Protein AF-A0A3M2FVH9-F1 (afdb_monomer_lite)

Radius of gyration: 29.12 Å; chains: 1; bounding box: 88×74×78 Å

pLDDT: mean 87.58, std 20.01, range [22.34, 98.94]

Sequence (771 aa):
MDASTVPALLMPSSRLRPAVLAVLLVLVGVLPGCSGAERSTARVVPERAVISEAPAPITEAPSGQAAAAVLDLPSLEELVPKPRLDTVQARPFDTGRMWTFEYPPLDYFEQAYGFRPDSAWLNRARLAALRIPGCSASFVSSHGLMLTNHHCGRGYLPALSGPEENLLEDGFLATTLAEERPVAGLYAEQLVAITDVTAEVAEVLDAAETAAERSAALDSVEAALAERLLAPYGGPEAGYRLQLITLYHGGRYSAYTFRRYDDVRLVFAPELQLGYFGGDPDNFTYPRYNLDMMLFRVYEDGRPLSSPHYFPWSNRGVREGDAVFVIGNPGTTYRLETMAQLRYRAAVREPALLRFYRTRREALTRVYEQTGEEAVRNMAFSLSNGEKAYEGFVKTLQDPYIMARLEDGERRFRAALAADSALQARYGDLHEHMAEIQQEKTALGQAYGAFLLLQPGTPYGAVLMQRALLAWQWLTRQEEGASAEALDALRTSLLALEDRDPALEQAFVALRLEDLRHYLGAGHPAVRGLLEGRSPSEAAADLLASSVLATQDGLAAALEAGTLARTDPAIRVIDALQPAYRDFQSAQAGLAAEEAELARRLGQARFAVYGTAIPPDATFSLRLADGVVKSYPYNGTVAPAFTTFDGLYDRYYAHGGAGTPWDLPERWLDPPATFDRTTPYNFVSTNDIVGGNSGSPVVNRALELVGVAFDGNIESLSGRYIFRTDGPRAVSVDARGMLEALDEIYEADRLVIELMTGAVPEAEADPSSRP

Structure (mmCIF, N/CA/C/O backbone):
data_AF-A0A3M2FVH9-F1
#
_entry.id   AF-A0A3M2FVH9-F1
#
loop_
_atom_site.group_PDB
_atom_site.id
_atom_site.type_symbol
_atom_site.label_atom_id
_atom_site.label_alt_id
_atom_site.label_comp_id
_atom_site.label_asym_id
_atom_site.label_entity_id
_atom_site.label_seq_id
_atom_site.pdbx_PDB_ins_code
_atom_site.Cartn_x
_atom_site.Cartn_y
_atom_site.Cartn_z
_atom_site.occupancy
_atom_site.B_iso_or_equiv
_atom_site.auth_seq_id
_atom_site.auth_comp_id
_atom_site.auth_asym_id
_atom_site.auth_atom_id
_atom_site.pdbx_PDB_model_num
ATOM 1 N N . MET A 1 1 ? -8.840 -0.742 19.432 1.00 28.59 1 MET A N 1
ATOM 2 C CA . MET A 1 1 ? -8.943 -1.003 17.980 1.00 28.59 1 MET A CA 1
ATOM 3 C C . MET A 1 1 ? -7.703 -1.785 17.615 1.00 28.59 1 MET A C 1
ATOM 5 O O . MET A 1 1 ? -6.625 -1.330 17.969 1.00 28.59 1 MET A O 1
ATOM 9 N N . ASP A 1 2 ? -7.858 -2.964 17.024 1.00 24.28 2 ASP A N 1
ATOM 10 C CA . ASP A 1 2 ? -6.735 -3.781 16.557 1.00 24.28 2 ASP A CA 1
ATOM 11 C C . ASP A 1 2 ? -5.880 -2.963 15.566 1.00 24.28 2 ASP A C 1
ATOM 13 O O . ASP A 1 2 ? -6.431 -2.233 14.736 1.00 24.28 2 ASP A O 1
ATOM 17 N N . ALA A 1 3 ? -4.551 -3.041 15.656 1.00 23.56 3 ALA A N 1
ATOM 18 C CA . ALA A 1 3 ? -3.634 -2.371 14.731 1.00 23.56 3 ALA A CA 1
ATOM 19 C C . ALA A 1 3 ? -3.899 -2.773 13.263 1.00 23.56 3 ALA A C 1
ATOM 21 O O . ALA A 1 3 ? -3.648 -1.979 12.358 1.00 23.56 3 ALA A O 1
ATOM 22 N N . SER A 1 4 ? -4.517 -3.941 13.034 1.00 26.12 4 SER A N 1
ATOM 23 C CA . SER A 1 4 ? -5.006 -4.395 11.722 1.00 26.12 4 SER A CA 1
ATOM 24 C C . SER A 1 4 ? -6.179 -3.568 11.154 1.00 26.12 4 SER A C 1
ATOM 26 O O . SER A 1 4 ? -6.472 -3.624 9.956 1.00 26.12 4 SER A O 1
ATOM 28 N N . THR A 1 5 ? -6.867 -2.783 11.996 1.00 29.86 5 THR A N 1
ATOM 29 C CA . THR A 1 5 ? -8.067 -2.012 11.623 1.00 29.86 5 THR A CA 1
ATOM 30 C C . THR A 1 5 ? -7.790 -0.564 11.244 1.00 29.86 5 THR A C 1
ATOM 32 O O . THR A 1 5 ? -8.662 0.056 10.627 1.00 29.86 5 THR A O 1
ATOM 35 N N . VAL A 1 6 ? -6.599 -0.031 11.546 1.00 33.81 6 VAL A N 1
ATOM 36 C CA . VAL A 1 6 ? -6.177 1.275 11.028 1.00 33.81 6 VAL A CA 1
ATOM 37 C C . VAL A 1 6 ? -5.745 1.078 9.571 1.00 33.81 6 VAL A C 1
ATOM 39 O O . VAL A 1 6 ? -4.833 0.296 9.310 1.00 33.81 6 VAL A O 1
ATOM 42 N N . PRO A 1 7 ? -6.399 1.733 8.595 1.00 43.75 7 PRO A N 1
ATOM 43 C CA . PRO A 1 7 ? -5.993 1.657 7.198 1.00 43.75 7 PRO A CA 1
ATOM 44 C C . PRO A 1 7 ? -4.497 1.931 7.038 1.00 43.75 7 PRO A C 1
ATOM 46 O O . PRO A 1 7 ? -4.010 2.939 7.541 1.00 43.75 7 PRO A O 1
ATOM 49 N N . ALA A 1 8 ? -3.794 1.094 6.271 1.00 40.03 8 ALA A N 1
ATOM 50 C CA . ALA A 1 8 ? -2.378 1.295 5.936 1.00 40.03 8 ALA A CA 1
ATOM 51 C C . ALA A 1 8 ? -2.079 2.705 5.375 1.00 40.03 8 ALA A C 1
ATOM 53 O O . ALA A 1 8 ? -0.982 3.215 5.540 1.00 40.03 8 ALA A O 1
ATOM 54 N N . LEU A 1 9 ? -3.084 3.357 4.776 1.00 44.16 9 LEU A N 1
ATOM 55 C CA . LEU A 1 9 ? -3.034 4.723 4.237 1.00 44.16 9 LEU A CA 1
ATOM 56 C C . LEU A 1 9 ? -3.050 5.842 5.300 1.00 44.16 9 LEU A C 1
ATOM 58 O O . LEU A 1 9 ? -2.903 7.006 4.949 1.00 44.16 9 LEU A O 1
ATOM 62 N N . LEU A 1 10 ? -3.258 5.517 6.580 1.00 37.59 10 LEU A N 1
ATOM 63 C CA . LEU A 1 10 ? -3.287 6.477 7.695 1.00 37.59 10 LEU A CA 1
ATOM 64 C C . LEU A 1 10 ? -2.100 6.326 8.655 1.00 37.59 10 LEU A C 1
ATOM 66 O O . LEU A 1 10 ? -2.002 7.076 9.626 1.00 37.59 10 LEU A O 1
ATOM 70 N N . MET A 1 11 ? -1.219 5.358 8.400 1.00 33.00 11 MET A N 1
ATOM 71 C CA . MET A 1 11 ? -0.019 5.106 9.192 1.00 33.00 11 MET A CA 1
ATOM 72 C C . MET A 1 11 ? 1.180 5.784 8.510 1.00 33.00 11 MET A C 1
ATOM 74 O O . MET A 1 11 ? 1.414 5.525 7.329 1.00 33.00 11 MET A O 1
ATOM 78 N N . PRO A 1 12 ? 1.960 6.633 9.204 1.00 28.94 12 PRO A N 1
ATOM 79 C CA . PRO A 1 12 ? 3.225 7.104 8.658 1.00 28.94 12 PRO A CA 1
ATOM 80 C C . PRO A 1 12 ? 4.175 5.914 8.455 1.00 28.94 12 PRO A C 1
ATOM 82 O O . PRO A 1 12 ? 4.298 5.045 9.318 1.00 28.94 12 PRO A O 1
ATOM 85 N N . SER A 1 13 ? 4.889 5.888 7.329 1.00 31.33 13 SER A N 1
ATOM 86 C CA . SER A 1 13 ? 5.874 4.852 6.977 1.00 31.33 13 SER A CA 1
ATOM 87 C C . SER A 1 13 ? 7.154 4.882 7.828 1.00 31.33 13 SER A C 1
ATOM 89 O O . SER A 1 13 ? 8.101 4.148 7.556 1.00 31.33 13 SER A O 1
ATOM 91 N N . SER A 1 14 ? 7.210 5.686 8.892 1.00 30.23 14 SER A N 1
ATOM 92 C CA . SER A 1 14 ? 8.348 5.714 9.806 1.00 30.23 14 SER A CA 1
ATOM 93 C C . SER A 1 14 ? 7.923 6.140 11.216 1.00 30.23 14 SER A C 1
ATOM 95 O O . SER A 1 14 ? 7.122 7.056 11.377 1.00 30.23 14 SER A O 1
ATOM 97 N N . ARG A 1 15 ? 8.526 5.494 12.229 1.00 25.09 15 ARG A N 1
ATOM 98 C CA . ARG A 1 15 ? 8.496 5.821 13.676 1.00 25.09 15 ARG A CA 1
ATOM 99 C C . ARG A 1 15 ? 7.377 5.238 14.556 1.00 25.09 15 ARG A C 1
ATOM 101 O O . ARG A 1 15 ? 6.878 5.926 15.439 1.00 25.09 15 ARG A O 1
ATOM 108 N N . LEU A 1 16 ? 7.093 3.939 14.469 1.00 23.25 16 LEU A N 1
ATOM 109 C CA . LEU A 1 16 ? 6.484 3.225 15.603 1.00 23.25 16 LEU A CA 1
ATOM 110 C C . LEU A 1 16 ? 7.508 2.269 16.225 1.00 23.25 16 LEU A C 1
ATOM 112 O O . LEU A 1 16 ? 7.904 1.275 15.621 1.00 23.25 16 LEU A O 1
ATOM 116 N N . ARG A 1 17 ? 7.979 2.604 17.435 1.00 22.34 17 ARG A N 1
ATOM 117 C CA . ARG A 1 17 ? 8.760 1.682 18.272 1.00 22.34 17 ARG A CA 1
ATOM 118 C C . ARG A 1 17 ? 7.808 0.602 18.821 1.00 22.34 17 ARG A C 1
ATOM 120 O O . ARG A 1 17 ? 6.749 0.963 19.333 1.00 22.34 17 ARG A O 1
ATOM 127 N N . PRO A 1 18 ? 8.179 -0.691 18.796 1.00 22.97 18 PRO A N 1
ATOM 128 C CA . PRO A 1 18 ? 7.292 -1.802 19.171 1.00 22.97 18 PRO A CA 1
ATOM 129 C C . PRO A 1 18 ? 6.803 -1.772 20.633 1.00 22.97 18 PRO A C 1
ATOM 131 O O . PRO A 1 18 ? 5.774 -2.359 20.948 1.00 22.97 18 PRO A O 1
ATOM 134 N N . ALA A 1 19 ? 7.470 -1.031 21.523 1.00 22.38 19 ALA A N 1
ATOM 135 C CA . ALA A 1 19 ? 7.118 -0.961 22.944 1.00 22.38 19 ALA A CA 1
ATOM 136 C C . ALA A 1 19 ? 5.771 -0.266 23.252 1.00 22.38 19 ALA A C 1
ATOM 138 O O . ALA A 1 19 ? 5.211 -0.483 24.322 1.00 22.38 19 ALA A O 1
ATOM 139 N N . VAL A 1 20 ? 5.223 0.544 22.336 1.00 25.33 20 VAL A N 1
ATOM 140 C CA . VAL A 1 20 ? 3.966 1.287 22.577 1.00 25.33 20 VAL A CA 1
ATOM 141 C C . VAL A 1 20 ? 2.720 0.429 22.300 1.00 25.33 20 VAL A C 1
ATOM 143 O O . VAL A 1 20 ? 1.658 0.677 22.865 1.00 25.33 20 VAL A O 1
ATOM 146 N N . LEU A 1 21 ? 2.840 -0.631 21.492 1.00 25.61 21 LEU A N 1
ATOM 147 C CA . LEU A 1 21 ? 1.698 -1.461 21.086 1.00 25.61 21 LEU A CA 1
ATOM 148 C C . LEU A 1 21 ? 1.255 -2.457 22.179 1.00 25.61 21 LEU A C 1
ATOM 150 O O . LEU A 1 21 ? 0.076 -2.792 22.268 1.00 25.61 21 LEU A O 1
ATOM 154 N N . ALA A 1 22 ? 2.178 -2.893 23.042 1.00 24.02 22 ALA A N 1
ATOM 155 C CA . ALA A 1 22 ? 1.942 -3.961 24.019 1.00 24.02 22 ALA A CA 1
ATOM 156 C C . ALA A 1 22 ? 1.139 -3.528 25.265 1.00 24.02 22 ALA A C 1
ATOM 158 O O . ALA A 1 22 ? 0.532 -4.362 25.931 1.00 24.02 22 ALA A O 1
ATOM 159 N N . VAL A 1 23 ? 1.086 -2.230 25.587 1.00 26.94 23 VAL A N 1
ATOM 160 C CA . VAL A 1 23 ? 0.441 -1.737 26.826 1.00 26.94 23 VAL A CA 1
ATOM 161 C C . VAL A 1 23 ? -1.076 -1.523 26.664 1.00 26.94 23 VAL A C 1
ATOM 163 O O . VAL A 1 23 ? -1.812 -1.470 27.649 1.00 26.94 23 VAL A O 1
ATOM 166 N N . LEU A 1 24 ? -1.587 -1.466 25.430 1.00 27.48 24 LEU A N 1
ATOM 167 C CA . LEU A 1 24 ? -2.990 -1.126 25.138 1.00 27.48 24 LEU A CA 1
ATOM 168 C C . LEU A 1 24 ? -3.979 -2.310 25.205 1.00 27.48 24 LEU A C 1
ATOM 170 O O . LEU A 1 24 ? -5.186 -2.079 25.178 1.00 27.48 24 LEU A O 1
ATOM 174 N N . LEU A 1 25 ? -3.509 -3.558 25.312 1.00 25.50 25 LEU A N 1
ATOM 175 C CA . LEU A 1 25 ? -4.333 -4.766 25.112 1.00 25.50 25 LEU A CA 1
ATOM 176 C C . LEU A 1 25 ? -4.947 -5.396 26.381 1.00 25.50 25 LEU A C 1
ATOM 178 O O . LEU A 1 25 ? -5.745 -6.318 26.254 1.00 25.50 25 LEU A O 1
ATOM 182 N N . VAL A 1 26 ? -4.635 -4.927 27.596 1.00 26.08 26 VAL A N 1
ATOM 183 C CA . VAL A 1 26 ? -4.893 -5.728 28.821 1.00 26.08 26 VAL A CA 1
ATOM 184 C C . VAL A 1 26 ? -6.147 -5.363 29.643 1.00 26.08 26 VAL A C 1
ATOM 186 O O . VAL A 1 26 ? -6.456 -6.085 30.582 1.00 26.08 26 VAL A O 1
ATOM 189 N N . LEU A 1 27 ? -6.942 -4.326 29.354 1.00 29.75 27 LEU A N 1
ATOM 190 C CA . LEU A 1 27 ? -8.001 -3.930 30.312 1.00 29.75 27 LEU A CA 1
ATOM 191 C C . LEU A 1 27 ? -9.397 -3.710 29.732 1.00 29.75 27 LEU A C 1
ATOM 193 O O . LEU A 1 27 ? -9.707 -2.576 29.394 1.00 29.75 27 LEU A O 1
ATOM 197 N N . VAL A 1 28 ? -10.266 -4.733 29.778 1.00 26.14 28 VAL A N 1
ATOM 198 C CA . VAL A 1 28 ? -11.706 -4.587 30.102 1.00 26.14 28 VAL A CA 1
ATOM 199 C C . VAL A 1 28 ? -12.260 -5.914 30.655 1.00 26.14 28 VAL A C 1
ATOM 201 O O . VAL A 1 28 ? -12.168 -6.941 29.990 1.00 26.14 28 VAL A O 1
ATOM 204 N N . GLY A 1 29 ? -12.909 -5.897 31.827 1.00 22.83 29 GLY A N 1
ATOM 205 C CA . GLY A 1 29 ? -13.754 -7.007 32.281 1.00 22.83 29 GLY A CA 1
ATOM 206 C C . GLY A 1 29 ? -14.654 -6.684 33.486 1.00 22.83 29 GLY A C 1
ATOM 207 O O . GLY A 1 29 ? -14.153 -6.216 34.503 1.00 22.83 29 GLY A O 1
ATOM 208 N N . VAL A 1 30 ? -15.945 -7.053 33.350 1.00 24.62 30 VAL A N 1
ATOM 209 C CA . VAL A 1 30 ? -17.010 -7.344 34.362 1.00 24.62 30 VAL A CA 1
ATOM 210 C C . VAL A 1 30 ? -18.252 -6.394 34.429 1.00 24.62 30 VAL A C 1
ATOM 212 O O . VAL A 1 30 ? -18.267 -5.437 35.190 1.00 24.62 30 VAL A O 1
ATOM 215 N N . LEU A 1 31 ? -19.278 -6.711 33.595 1.00 27.11 31 LEU A N 1
ATOM 216 C CA . LEU A 1 31 ? -20.749 -6.999 33.792 1.00 27.11 31 LEU A CA 1
ATOM 217 C C . LEU A 1 31 ? -21.645 -6.279 34.873 1.00 27.11 31 LEU A C 1
ATOM 219 O O . LEU A 1 31 ? -21.114 -5.854 35.891 1.00 27.11 31 LEU A O 1
ATOM 223 N N . PRO A 1 32 ? -23.018 -6.380 34.853 1.00 31.25 32 PRO A N 1
ATOM 224 C CA . PRO A 1 32 ? -24.036 -6.039 33.814 1.00 31.25 32 PRO A CA 1
ATOM 225 C C . PRO A 1 32 ? -25.375 -5.395 34.358 1.00 31.25 32 PRO A C 1
ATOM 227 O O . PRO A 1 32 ? -25.635 -5.424 35.559 1.00 31.25 32 PRO A O 1
ATOM 230 N N . GLY A 1 33 ? -26.306 -4.944 33.478 1.00 22.84 33 GLY A N 1
ATOM 231 C CA . GLY A 1 33 ? -27.773 -5.147 33.687 1.00 22.84 33 GLY A CA 1
ATOM 232 C C . GLY A 1 33 ? -28.832 -4.031 33.418 1.00 22.84 33 GLY A C 1
ATOM 233 O O . GLY A 1 33 ? -28.997 -3.141 34.241 1.00 22.84 33 GLY A O 1
ATOM 234 N N . CYS A 1 34 ? -29.660 -4.247 32.366 1.00 22.42 34 CYS A N 1
ATOM 235 C CA . CYS A 1 34 ? -31.138 -4.030 32.204 1.00 22.42 34 CYS A CA 1
ATOM 236 C C . CYS A 1 34 ? -31.762 -2.606 32.020 1.00 22.42 34 CYS A C 1
ATOM 238 O O . CYS A 1 34 ? -31.715 -1.782 32.922 1.00 22.42 34 CYS A O 1
ATOM 240 N N . SER A 1 35 ? -32.298 -2.250 30.824 1.00 24.42 35 SER A N 1
ATOM 241 C CA . SER A 1 35 ? -33.703 -2.360 30.279 1.00 24.42 35 SER A CA 1
ATOM 242 C C . SER A 1 35 ? -34.680 -1.239 30.730 1.00 24.42 35 SER A C 1
ATOM 244 O O . SER A 1 35 ? -34.700 -0.953 31.916 1.00 24.42 35 SER A O 1
ATOM 246 N N . GLY A 1 36 ? -35.580 -0.595 29.961 1.00 23.25 36 GLY A N 1
ATOM 247 C CA . GLY A 1 36 ? -36.070 -0.654 28.571 1.00 23.25 36 GLY A CA 1
ATOM 248 C C . GLY A 1 36 ? -37.313 0.272 28.382 1.00 23.25 36 GLY A C 1
ATOM 249 O O . GLY A 1 36 ? -37.858 0.734 29.379 1.00 23.25 36 GLY A O 1
ATOM 250 N N . ALA A 1 37 ? -37.758 0.461 27.119 1.00 25.00 37 ALA A N 1
ATOM 251 C CA . ALA A 1 37 ? -39.118 0.845 26.631 1.00 25.00 37 ALA A CA 1
ATOM 252 C C . ALA A 1 37 ? -39.685 2.270 26.955 1.00 25.00 37 ALA A C 1
ATOM 254 O O . ALA A 1 37 ? -39.379 2.836 27.989 1.00 25.00 37 ALA A O 1
ATOM 255 N N . GLU A 1 38 ? -40.533 2.967 26.171 1.00 24.34 38 GLU A N 1
ATOM 256 C CA . GLU A 1 38 ? -41.311 2.691 24.948 1.00 24.34 38 GLU A CA 1
ATOM 257 C C . GLU A 1 38 ? -41.879 3.998 24.308 1.00 24.34 38 GLU A C 1
ATOM 259 O O . GLU A 1 38 ? -41.703 5.099 24.822 1.00 24.34 38 GLU A O 1
ATOM 264 N N . ARG A 1 39 ? -42.551 3.845 23.155 1.00 24.17 39 ARG A N 1
ATOM 265 C CA . ARG A 1 39 ? -43.035 4.821 22.144 1.00 24.17 39 ARG A CA 1
ATOM 266 C C . ARG A 1 39 ? -44.366 5.540 22.466 1.00 24.17 39 ARG A C 1
ATOM 268 O O . ARG A 1 39 ? -45.190 4.991 23.180 1.00 24.17 39 ARG A O 1
ATOM 275 N N . SER A 1 40 ? -44.649 6.646 21.751 1.00 25.23 40 SER A N 1
ATOM 276 C CA . SER A 1 40 ? -45.973 7.034 21.169 1.00 25.23 40 SER A CA 1
ATOM 277 C C . SER A 1 40 ? -45.814 8.348 20.355 1.00 25.23 40 SER A C 1
ATOM 279 O O . SER A 1 40 ? -45.240 9.290 20.885 1.00 25.23 40 SER A O 1
ATOM 281 N N . THR A 1 41 ? -46.001 8.450 19.023 1.00 24.11 41 THR A N 1
ATOM 282 C CA . THR A 1 41 ? -47.235 8.604 18.186 1.00 24.11 41 THR A CA 1
ATOM 283 C C . THR A 1 41 ? -48.190 9.729 18.660 1.00 24.11 41 THR A C 1
ATOM 285 O O . THR A 1 41 ? -48.438 9.821 19.848 1.00 24.11 41 THR A O 1
ATOM 288 N N . ALA A 1 42 ? -48.794 10.638 17.876 1.00 23.98 42 ALA A N 1
ATOM 289 C CA . ALA A 1 42 ? -49.060 10.787 16.443 1.00 23.98 42 ALA A CA 1
ATOM 290 C C . ALA A 1 42 ? -49.509 12.243 16.093 1.00 23.98 42 ALA A C 1
ATOM 292 O O . ALA A 1 42 ? -49.985 12.958 16.964 1.00 23.98 42 ALA A O 1
ATOM 293 N N . ARG A 1 43 ? -49.411 12.592 14.793 1.00 24.12 43 ARG A N 1
ATOM 294 C CA . ARG A 1 43 ? -50.296 13.410 13.907 1.00 24.12 43 ARG A CA 1
ATOM 295 C C . ARG A 1 43 ? -51.027 14.678 14.425 1.00 24.12 43 ARG A C 1
ATOM 297 O O . ARG A 1 43 ? -51.786 14.609 15.376 1.00 24.12 43 ARG A O 1
ATOM 304 N N . VAL A 1 44 ? -51.020 15.755 13.619 1.00 25.30 44 VAL A N 1
ATOM 305 C CA . VAL A 1 44 ? -52.084 16.189 12.659 1.00 25.30 44 VAL A CA 1
ATOM 306 C C . VAL A 1 44 ? -51.771 17.616 12.129 1.00 25.30 44 VAL A C 1
ATOM 308 O O . VAL A 1 44 ? -51.291 18.469 12.862 1.00 25.30 44 VAL A O 1
ATOM 311 N N . VAL A 1 45 ? -52.051 17.834 10.837 1.00 27.77 45 VAL A N 1
ATOM 312 C CA . VAL A 1 45 ? -51.964 19.057 9.991 1.00 27.77 45 VAL A CA 1
ATOM 313 C C . VAL A 1 45 ? -53.391 19.642 9.837 1.00 27.77 45 VAL A C 1
ATOM 315 O O . VAL A 1 45 ? -54.315 18.824 9.890 1.00 27.77 45 VAL A O 1
ATOM 318 N N . PRO A 1 46 ? -53.647 20.970 9.662 1.00 34.47 46 PRO A N 1
ATOM 319 C CA . PRO A 1 46 ? -53.876 21.528 8.306 1.00 34.47 46 PRO A CA 1
ATOM 320 C C . PRO A 1 46 ? -53.612 23.040 8.029 1.00 34.47 46 PRO A C 1
ATOM 322 O O . PRO A 1 46 ? -53.790 23.902 8.877 1.00 34.47 46 PRO A O 1
ATOM 325 N N . GLU A 1 47 ? -53.245 23.274 6.756 1.00 27.09 47 GLU A N 1
ATOM 326 C CA . GLU A 1 47 ? -53.635 24.302 5.750 1.00 27.09 47 GLU A CA 1
ATOM 327 C C . GLU A 1 47 ? -53.502 25.847 5.881 1.00 27.09 47 GLU A C 1
ATOM 329 O O . GLU A 1 47 ? -54.160 26.482 6.695 1.00 27.09 47 GLU A O 1
ATOM 334 N N . ARG A 1 48 ? -52.860 26.389 4.807 1.00 27.78 48 ARG A N 1
ATOM 335 C CA . ARG A 1 48 ? -53.165 27.566 3.925 1.00 27.78 48 ARG A CA 1
ATOM 336 C C . ARG A 1 48 ? -52.993 28.994 4.511 1.00 27.78 48 ARG A C 1
ATOM 338 O O . ARG A 1 48 ? -53.305 29.221 5.663 1.00 27.78 48 ARG A O 1
ATOM 345 N N . ALA A 1 49 ? -52.538 30.040 3.792 1.00 27.34 49 ALA A N 1
ATOM 346 C CA . ALA A 1 49 ? -52.619 30.370 2.357 1.00 27.34 49 ALA A CA 1
ATOM 347 C C . ALA A 1 49 ? -51.775 31.641 1.962 1.00 27.34 49 ALA A C 1
ATOM 349 O O . ALA A 1 49 ? -51.768 32.574 2.753 1.00 27.34 49 ALA A O 1
ATOM 350 N N . VAL A 1 50 ? -51.199 31.662 0.729 1.00 27.97 50 VAL A N 1
ATOM 351 C CA . VAL A 1 50 ? -51.019 32.749 -0.318 1.00 27.97 50 VAL A CA 1
ATOM 352 C C . VAL A 1 50 ? -50.273 34.074 0.092 1.00 27.97 50 VAL A C 1
ATOM 354 O O . VAL A 1 50 ? -50.417 34.508 1.221 1.00 27.97 50 VAL A O 1
ATOM 357 N N . ILE A 1 51 ? -49.443 34.821 -0.681 1.00 27.91 51 ILE A N 1
ATOM 358 C CA . ILE A 1 51 ? -49.442 35.295 -2.097 1.00 27.91 51 ILE A CA 1
ATOM 359 C C . ILE A 1 51 ? -48.061 35.876 -2.533 1.00 27.91 51 ILE A C 1
ATOM 361 O O . ILE A 1 51 ? -47.367 36.439 -1.695 1.00 27.91 51 ILE A O 1
ATOM 365 N N . SER A 1 52 ? -47.821 35.863 -3.862 1.00 26.16 52 SER A N 1
ATOM 366 C CA . SER A 1 52 ? -47.115 36.848 -4.738 1.00 26.16 52 SER A CA 1
ATOM 367 C C . SER A 1 52 ? -45.588 36.963 -4.613 1.00 26.16 52 SER A C 1
ATOM 369 O O . SER A 1 52 ? -45.071 37.023 -3.513 1.00 26.16 52 SER A O 1
ATOM 371 N N . GLU A 1 53 ? -44.776 37.046 -5.672 1.00 29.27 53 GLU A N 1
ATOM 372 C CA . GLU A 1 53 ? -44.993 37.692 -6.973 1.00 29.27 53 GLU A CA 1
ATOM 373 C C . GLU A 1 53 ? -43.887 37.255 -7.967 1.00 29.27 53 GLU A C 1
ATOM 375 O O . GLU A 1 53 ? -42.758 36.979 -7.562 1.00 29.27 53 GLU A O 1
ATOM 380 N N . ALA A 1 54 ? -44.199 37.199 -9.264 1.00 30.80 54 ALA A N 1
ATOM 381 C CA . ALA A 1 54 ? -43.270 36.898 -10.361 1.00 30.80 54 ALA A CA 1
ATOM 382 C C . ALA A 1 54 ? -43.172 38.098 -11.324 1.00 30.80 54 ALA A C 1
ATOM 384 O O . ALA A 1 54 ? -44.144 38.848 -11.422 1.00 30.80 54 ALA A O 1
ATOM 385 N N . PRO A 1 55 ? -42.100 38.240 -12.128 1.00 30.69 55 PRO A N 1
ATOM 386 C CA . PRO A 1 55 ? -42.144 39.000 -13.372 1.00 30.69 55 PRO A CA 1
ATOM 387 C C . PRO A 1 55 ? -42.247 38.092 -14.612 1.00 30.69 55 PRO A C 1
ATOM 389 O O . PRO A 1 55 ? -41.791 36.950 -14.629 1.00 30.69 55 PRO A O 1
ATOM 392 N N . ALA A 1 56 ? -42.899 38.644 -15.635 1.00 31.25 56 ALA A N 1
ATOM 393 C CA . ALA A 1 56 ? -43.460 37.991 -16.818 1.00 31.25 56 ALA A CA 1
ATOM 394 C C . ALA A 1 56 ? -42.579 38.193 -18.096 1.00 31.25 56 ALA A C 1
ATOM 396 O O . ALA A 1 56 ? -41.387 38.456 -17.957 1.00 31.25 56 ALA A O 1
ATOM 397 N N . PRO A 1 57 ? -43.083 38.028 -19.340 1.00 39.22 57 PRO A N 1
ATOM 398 C CA . PRO A 1 57 ? -42.802 36.867 -20.188 1.00 39.22 57 PRO A CA 1
ATOM 399 C C . PRO A 1 57 ? -42.146 37.223 -21.541 1.00 39.22 57 PRO A C 1
ATOM 401 O O . PRO A 1 57 ? -42.115 38.380 -21.956 1.00 39.22 57 PRO A O 1
ATOM 404 N N . ILE A 1 58 ? -41.680 36.207 -22.275 1.00 32.62 58 ILE A N 1
ATOM 405 C CA . ILE A 1 58 ? -41.265 36.335 -23.683 1.00 32.62 58 ILE A CA 1
ATOM 406 C C . ILE A 1 58 ? -42.379 35.785 -24.585 1.00 32.62 58 ILE A C 1
ATOM 408 O O . ILE A 1 58 ? -42.996 34.761 -24.299 1.00 32.62 58 ILE A O 1
ATOM 412 N N . THR A 1 59 ? -42.646 36.540 -25.644 1.00 32.41 59 THR A N 1
ATOM 413 C CA . THR A 1 59 ? -43.758 36.483 -26.599 1.00 32.41 59 THR A CA 1
ATOM 414 C C . THR A 1 59 ? -43.708 35.337 -27.621 1.00 32.41 59 THR A C 1
ATOM 416 O O . THR A 1 59 ? -42.662 35.053 -28.192 1.00 32.41 59 THR A O 1
ATOM 419 N N . GLU A 1 60 ? -44.900 34.771 -27.849 1.00 34.47 60 GLU A N 1
ATOM 420 C CA . GLU A 1 60 ? -45.500 34.060 -28.999 1.00 34.47 60 GLU A CA 1
ATOM 421 C C . GLU A 1 60 ? -44.648 33.398 -30.107 1.00 34.47 60 GLU A C 1
ATOM 423 O O . GLU A 1 60 ? -43.912 34.039 -30.852 1.00 34.47 60 GLU A O 1
ATOM 428 N N . ALA A 1 61 ? -44.961 32.113 -30.339 1.00 31.92 61 ALA A N 1
ATOM 429 C CA . ALA A 1 61 ? -44.827 31.397 -31.611 1.00 31.92 61 ALA A CA 1
ATOM 430 C C . ALA A 1 61 ? -46.163 30.665 -31.928 1.00 31.92 61 ALA A C 1
ATOM 432 O O . ALA A 1 61 ? -46.944 30.401 -31.011 1.00 31.92 61 ALA A O 1
ATOM 433 N N . PRO A 1 62 ? -46.478 30.388 -33.208 1.00 35.38 62 PRO A N 1
ATOM 434 C CA . PRO A 1 62 ? -47.846 30.414 -33.720 1.00 35.38 62 PRO A CA 1
ATOM 435 C C . PRO A 1 62 ? -48.671 29.147 -33.463 1.00 35.38 62 PRO A C 1
ATOM 437 O O . PRO A 1 62 ? -48.177 28.022 -33.434 1.00 35.38 62 PRO A O 1
ATOM 440 N N . SER A 1 63 ? -49.980 29.371 -33.350 1.00 41.94 63 SER A N 1
ATOM 441 C CA . SER A 1 63 ? -51.040 28.383 -33.177 1.00 41.94 63 SER A CA 1
ATOM 442 C C . SER A 1 63 ? -51.203 27.471 -34.399 1.00 41.94 63 SER A C 1
ATOM 444 O O . SER A 1 63 ? -51.775 27.869 -35.415 1.00 41.94 63 SER A O 1
ATOM 446 N N . GLY A 1 64 ? -50.769 26.220 -34.262 1.00 35.88 64 GLY A N 1
ATOM 447 C CA . GLY A 1 64 ? -51.152 25.107 -35.126 1.00 35.88 64 GLY A CA 1
ATOM 448 C C . GLY A 1 64 ? -51.614 23.938 -34.264 1.00 35.88 64 GLY A C 1
ATOM 449 O O . GLY A 1 64 ? -50.797 23.257 -33.654 1.00 35.88 64 GLY A O 1
ATOM 450 N N . GLN A 1 65 ? -52.929 23.718 -34.190 1.00 43.41 65 GLN A N 1
ATOM 451 C CA . GLN A 1 65 ? -53.514 22.528 -33.574 1.00 43.41 65 GLN A CA 1
ATOM 452 C C . GLN A 1 65 ? -53.175 21.297 -34.423 1.00 43.41 65 GLN A C 1
ATOM 454 O O . GLN A 1 65 ? -53.865 20.984 -35.390 1.00 43.41 65 GLN A O 1
ATOM 459 N N . ALA A 1 66 ? -52.128 20.580 -34.033 1.00 37.59 66 ALA A N 1
ATOM 460 C CA . ALA A 1 66 ? -52.022 19.151 -34.273 1.00 37.59 66 ALA A CA 1
ATOM 461 C C . ALA A 1 66 ? -52.188 18.477 -32.911 1.00 37.59 66 ALA A C 1
ATOM 463 O O . ALA A 1 66 ? -51.408 18.726 -31.993 1.00 37.59 66 ALA A O 1
ATOM 464 N N . ALA A 1 67 ? -53.238 17.671 -32.758 1.00 42.28 67 ALA A N 1
ATOM 465 C CA . ALA A 1 67 ? -53.401 16.814 -31.595 1.00 42.28 67 ALA A CA 1
ATOM 466 C C . ALA A 1 67 ? -52.249 15.799 -31.593 1.00 42.28 67 ALA A C 1
ATOM 468 O O . ALA A 1 67 ? -52.328 14.751 -32.232 1.00 42.28 67 ALA A O 1
ATOM 469 N N . ALA A 1 68 ? -51.150 16.140 -30.921 1.00 38.19 68 ALA A N 1
ATOM 470 C CA . ALA A 1 68 ? -50.122 15.180 -30.579 1.00 38.19 68 ALA A CA 1
ATOM 471 C C . ALA A 1 68 ? -50.763 14.218 -29.580 1.00 38.19 68 ALA A C 1
ATOM 473 O O . ALA A 1 68 ? -51.007 14.573 -28.427 1.00 38.19 68 ALA A O 1
ATOM 474 N N . ALA A 1 69 ? -51.097 13.016 -30.046 1.00 40.66 69 ALA A N 1
ATOM 475 C CA . ALA A 1 69 ? -51.290 11.896 -29.149 1.00 40.66 69 ALA A CA 1
ATOM 476 C C . ALA A 1 69 ? -50.029 11.828 -28.284 1.00 40.66 69 ALA A C 1
ATOM 478 O O . ALA A 1 69 ? -48.937 11.591 -28.803 1.00 40.66 69 ALA A O 1
ATOM 479 N N . VAL A 1 70 ? -50.168 12.125 -26.993 1.00 42.69 70 VAL A N 1
ATOM 480 C CA . VAL A 1 70 ? -49.115 11.870 -26.017 1.00 42.69 70 VAL A CA 1
ATOM 481 C C . VAL A 1 70 ? -48.957 10.357 -26.026 1.00 42.69 70 VAL A C 1
ATOM 483 O O . VAL A 1 70 ? -49.784 9.636 -25.475 1.00 42.69 70 VAL A O 1
ATOM 486 N N . LEU A 1 71 ? -47.969 9.872 -26.778 1.00 44.59 71 LEU A N 1
ATOM 487 C CA . LEU A 1 71 ? -47.489 8.514 -26.619 1.00 44.59 71 LEU A CA 1
ATOM 488 C C . LEU A 1 71 ? -47.018 8.444 -25.174 1.00 44.59 71 LEU A C 1
ATOM 490 O O . LEU A 1 71 ? -46.079 9.146 -24.799 1.00 44.59 71 LEU A O 1
ATOM 494 N N . ASP A 1 72 ? -47.732 7.657 -24.379 1.00 52.38 72 ASP A N 1
ATOM 495 C CA . ASP A 1 72 ? -47.353 7.288 -23.023 1.00 52.38 72 ASP A CA 1
ATOM 496 C C . ASP A 1 72 ? -46.101 6.411 -23.151 1.00 52.38 72 ASP A C 1
ATOM 498 O O . ASP A 1 72 ? -46.160 5.184 -23.243 1.00 52.38 72 ASP A O 1
ATOM 502 N N . LEU A 1 73 ? -44.964 7.070 -23.382 1.00 51.69 73 LEU A N 1
ATOM 503 C CA . LEU A 1 73 ? -43.674 6.417 -23.470 1.00 51.69 73 LEU A CA 1
ATOM 504 C C . LEU A 1 73 ? -43.310 6.020 -22.042 1.00 51.69 73 LEU A C 1
ATOM 506 O O . LEU A 1 73 ? -43.323 6.894 -21.168 1.00 51.69 73 LEU A O 1
ATOM 510 N N . PRO A 1 74 ? -42.977 4.740 -21.799 1.00 52.94 74 PRO A N 1
ATOM 511 C CA . PRO A 1 74 ? -42.493 4.334 -20.496 1.00 52.94 74 PRO A CA 1
ATOM 512 C C . PRO A 1 74 ? -41.314 5.227 -20.118 1.00 52.94 74 PRO A C 1
ATOM 514 O O . PRO A 1 74 ? -40.538 5.661 -20.980 1.00 52.94 74 PRO A O 1
ATOM 517 N N . SER A 1 75 ? -41.188 5.519 -18.830 1.00 58.25 75 SER A N 1
ATOM 518 C CA . SER A 1 75 ? -40.041 6.269 -18.326 1.00 58.25 75 SER A CA 1
ATOM 519 C C . SER A 1 75 ? -38.735 5.603 -18.785 1.00 58.25 75 SER A C 1
ATOM 521 O O . SER A 1 75 ? -38.679 4.393 -19.015 1.00 58.25 75 SER A O 1
ATOM 523 N N . LEU A 1 76 ? -37.647 6.369 -18.918 1.00 51.06 76 LEU A N 1
ATOM 524 C CA . LEU A 1 76 ? -36.330 5.795 -19.234 1.00 51.06 76 LEU A CA 1
ATOM 525 C C . LEU A 1 76 ? -35.946 4.664 -18.254 1.00 51.06 76 LEU A C 1
ATOM 527 O O . LEU A 1 76 ? -35.291 3.709 -18.656 1.00 51.06 76 LEU A O 1
ATOM 531 N N . GLU A 1 77 ? -36.422 4.721 -17.007 1.00 52.56 77 GLU A N 1
ATOM 532 C CA . GLU A 1 77 ? -36.293 3.653 -16.003 1.00 52.56 77 GLU A CA 1
ATOM 533 C C . GLU A 1 77 ? -37.053 2.358 -16.342 1.00 52.56 77 GLU A C 1
ATOM 535 O O . GLU A 1 77 ? -36.625 1.277 -15.941 1.00 52.56 77 GLU A O 1
ATOM 540 N N . GLU A 1 78 ? -38.163 2.443 -17.074 1.00 51.84 78 GLU A N 1
ATOM 541 C CA . GLU A 1 78 ? -38.954 1.294 -17.536 1.00 51.84 78 GLU A CA 1
ATOM 542 C C . GLU A 1 78 ? -38.447 0.733 -18.874 1.00 51.84 78 GLU A C 1
ATOM 544 O O . GLU A 1 78 ? -38.615 -0.456 -19.148 1.00 51.84 78 GLU A O 1
ATOM 549 N N . LEU A 1 79 ? -37.814 1.571 -19.703 1.00 49.22 79 LEU A N 1
ATOM 550 C CA . LEU A 1 79 ? -37.246 1.189 -21.002 1.00 49.22 79 LEU A CA 1
ATOM 551 C C . LEU A 1 79 ? -35.856 0.549 -20.900 1.00 49.22 79 LEU A C 1
ATOM 553 O O . LEU A 1 79 ? -35.461 -0.183 -21.809 1.00 49.22 79 LEU A O 1
ATOM 557 N N . VAL A 1 80 ? -35.109 0.811 -19.824 1.00 47.53 80 VAL A N 1
ATOM 558 C CA . VAL A 1 80 ? -33.825 0.151 -19.563 1.00 47.53 80 VAL A CA 1
ATOM 559 C C . VAL A 1 80 ? -34.111 -1.199 -18.899 1.00 47.53 80 VAL A C 1
ATOM 561 O O . VAL A 1 80 ? -34.605 -1.225 -17.769 1.00 47.53 80 VAL A O 1
ATOM 564 N N . PRO A 1 81 ? -33.805 -2.342 -19.546 1.00 52.47 81 PRO A N 1
ATOM 565 C CA . PRO A 1 81 ? -33.955 -3.640 -18.910 1.00 52.47 81 PRO A CA 1
ATOM 566 C C . PRO A 1 81 ? -33.136 -3.642 -17.623 1.00 52.47 81 PRO A C 1
ATOM 568 O O . PRO A 1 81 ? -31.908 -3.528 -17.670 1.00 52.47 81 PRO A O 1
ATOM 571 N N . LYS A 1 82 ? -33.802 -3.769 -16.469 1.00 57.12 82 LYS A N 1
ATOM 572 C CA . LYS A 1 82 ? -33.090 -3.998 -15.211 1.00 57.12 82 LYS A CA 1
ATOM 573 C C . LYS A 1 82 ? -32.206 -5.231 -15.418 1.00 57.12 82 LYS A C 1
ATOM 575 O O . LYS A 1 82 ? -32.714 -6.244 -15.916 1.00 57.12 82 LYS A O 1
ATOM 580 N N . PRO A 1 83 ? -30.900 -5.162 -15.109 1.00 61.38 83 PRO A N 1
ATOM 581 C CA . PRO A 1 83 ? -30.028 -6.307 -15.290 1.00 61.38 83 PRO A CA 1
ATOM 582 C C . PRO A 1 83 ? -30.626 -7.496 -14.536 1.00 61.38 83 PRO A C 1
ATOM 584 O O . PRO A 1 83 ? -31.069 -7.359 -13.396 1.00 61.38 83 PRO A O 1
ATOM 587 N N . ARG A 1 84 ? -30.684 -8.659 -15.191 1.00 74.94 84 ARG A N 1
ATOM 588 C CA . ARG A 1 84 ? -31.120 -9.913 -14.567 1.00 74.94 84 ARG A CA 1
ATOM 589 C C . ARG A 1 84 ? -30.045 -10.381 -13.590 1.00 74.94 84 ARG A C 1
ATOM 591 O O . ARG A 1 84 ? -29.209 -11.217 -13.930 1.00 74.94 84 ARG A O 1
ATOM 598 N N . LEU A 1 85 ? -30.012 -9.757 -12.412 1.00 83.12 85 LEU A N 1
ATOM 599 C CA . LEU A 1 85 ? -29.007 -9.998 -11.372 1.00 83.12 85 LEU A CA 1
ATOM 600 C C . LEU A 1 85 ? -29.007 -11.462 -10.907 1.00 83.12 85 LEU A C 1
ATOM 602 O O . LEU A 1 85 ? -27.959 -12.006 -10.582 1.00 83.12 85 LEU A O 1
ATOM 606 N N . ASP A 1 86 ? -30.161 -12.124 -10.978 1.00 80.38 86 ASP A N 1
ATOM 607 C CA . ASP A 1 86 ? -30.360 -13.552 -10.717 1.00 80.38 86 ASP A CA 1
ATOM 608 C C . ASP A 1 86 ? -29.586 -14.474 -11.676 1.00 80.38 86 ASP A C 1
ATOM 610 O O . ASP A 1 86 ? -29.311 -15.626 -11.344 1.00 80.38 86 ASP A O 1
ATOM 614 N N . THR A 1 87 ? -29.200 -13.971 -12.852 1.00 86.00 87 THR A N 1
ATOM 615 C CA . THR A 1 87 ? -28.422 -14.720 -13.854 1.00 86.00 87 THR A CA 1
ATOM 616 C C . THR A 1 87 ? -26.916 -14.460 -13.787 1.00 86.00 87 THR A C 1
ATOM 618 O O . THR A 1 87 ? -26.154 -15.074 -14.539 1.00 86.00 87 THR A O 1
ATOM 621 N N . VAL A 1 88 ? -26.466 -13.560 -12.906 1.00 93.00 88 VAL A N 1
ATOM 622 C CA . VAL A 1 88 ? -25.046 -13.226 -12.756 1.00 93.00 88 VAL A CA 1
ATOM 623 C C . VAL A 1 88 ? -24.295 -14.404 -12.140 1.00 93.00 88 VAL A C 1
ATOM 625 O O . VAL A 1 88 ? -24.764 -15.055 -11.208 1.00 93.00 88 VAL A O 1
ATOM 628 N N . GLN A 1 89 ? -23.113 -14.681 -12.689 1.00 95.06 89 GLN A N 1
ATOM 629 C CA . GLN A 1 89 ? -22.282 -15.812 -12.304 1.00 95.06 89 GLN A CA 1
ATOM 630 C C . GLN A 1 89 ? -20.860 -15.379 -11.952 1.00 95.06 89 GLN A C 1
ATOM 632 O O . GLN A 1 89 ? -20.233 -14.620 -12.699 1.00 95.06 89 GLN A O 1
ATOM 637 N N . ALA A 1 90 ? -20.337 -15.943 -10.865 1.00 95.44 90 ALA A N 1
ATOM 638 C CA . ALA A 1 90 ? -18.938 -15.894 -10.476 1.00 95.44 90 ALA A CA 1
ATOM 639 C C . ALA A 1 90 ? -18.044 -16.452 -11.588 1.00 95.44 90 ALA A C 1
ATOM 641 O O . ALA A 1 90 ? -18.374 -17.454 -12.247 1.00 95.44 90 ALA A O 1
ATOM 642 N N . ARG A 1 91 ? -16.894 -15.805 -11.791 1.00 94.69 91 ARG A N 1
ATOM 643 C CA . ARG A 1 91 ? -15.869 -16.220 -12.756 1.00 94.69 91 ARG A CA 1
ATOM 644 C C . ARG A 1 91 ? -14.681 -16.866 -12.032 1.00 94.69 91 ARG A C 1
ATOM 646 O O . ARG A 1 91 ? -14.488 -16.630 -10.843 1.00 94.69 91 ARG A O 1
ATOM 653 N N . PRO A 1 92 ? -13.864 -17.669 -12.742 1.00 90.19 92 PRO A N 1
ATOM 654 C CA . PRO A 1 92 ? -12.794 -18.451 -12.117 1.00 90.19 92 PRO A CA 1
ATOM 655 C C . PRO A 1 92 ? -11.764 -17.638 -11.324 1.00 90.19 92 PRO A C 1
ATOM 657 O O . PRO A 1 92 ? -11.236 -18.137 -10.341 1.00 90.19 92 PRO A O 1
ATOM 660 N N . PHE A 1 93 ? -11.494 -16.394 -11.731 1.00 94.62 93 PHE A N 1
ATOM 661 C CA . PHE A 1 93 ? -10.460 -15.550 -11.124 1.00 94.62 93 PHE A CA 1
ATOM 662 C C . PHE A 1 93 ? -11.020 -14.409 -10.274 1.00 94.62 93 PHE A C 1
ATOM 664 O O . PHE A 1 93 ? -10.297 -13.459 -10.012 1.00 94.62 93 PHE A O 1
ATOM 671 N N . ASP A 1 94 ? -12.278 -14.467 -9.826 1.00 96.81 94 ASP A N 1
ATOM 672 C CA . ASP A 1 94 ? -12.871 -13.401 -8.993 1.00 96.81 94 ASP A CA 1
ATOM 673 C C . ASP A 1 94 ? -12.072 -13.158 -7.711 1.00 96.81 94 ASP A C 1
ATOM 675 O O . ASP A 1 94 ? -11.928 -12.021 -7.262 1.00 96.81 94 ASP A O 1
ATOM 679 N N . THR A 1 95 ? -11.481 -14.225 -7.174 1.00 95.44 95 THR A N 1
ATOM 680 C CA . THR A 1 95 ? -10.617 -14.210 -5.992 1.00 95.44 95 THR A CA 1
ATOM 681 C C . THR A 1 95 ? -9.207 -13.684 -6.266 1.00 95.44 95 THR A C 1
ATOM 683 O O . THR A 1 95 ? -8.439 -13.487 -5.327 1.00 95.44 95 THR A O 1
ATOM 686 N N . GLY A 1 96 ? -8.850 -13.413 -7.524 1.00 96.69 96 GLY A N 1
ATOM 687 C CA . GLY A 1 96 ? -7.577 -12.805 -7.895 1.00 96.69 96 GLY A CA 1
ATOM 688 C C . GLY A 1 96 ? -6.657 -13.652 -8.751 1.00 96.69 96 GLY A C 1
ATOM 689 O O . GLY A 1 96 ? -6.938 -14.804 -9.078 1.00 96.69 96 GLY A O 1
ATOM 690 N N . ARG A 1 97 ? -5.508 -13.046 -9.050 1.00 96.75 97 ARG A N 1
ATOM 691 C CA . ARG A 1 97 ? -4.334 -13.638 -9.699 1.00 96.75 97 ARG A CA 1
ATOM 692 C C . ARG A 1 97 ? -3.022 -13.209 -9.025 1.00 96.75 97 ARG A C 1
ATOM 694 O O . ARG A 1 97 ? -1.993 -13.123 -9.674 1.00 96.75 97 ARG A O 1
ATOM 701 N N . MET A 1 98 ? -3.050 -12.925 -7.720 1.00 97.69 98 MET A N 1
ATOM 702 C CA . MET A 1 98 ? -1.860 -12.635 -6.902 1.00 97.69 98 MET A CA 1
ATOM 703 C C . MET A 1 98 ? -1.302 -13.922 -6.278 1.00 97.69 98 MET A C 1
ATOM 705 O O . MET A 1 98 ? -1.509 -14.198 -5.090 1.00 97.69 98 MET A O 1
ATOM 709 N N . TRP A 1 99 ? -0.617 -14.727 -7.087 1.00 98.12 99 TRP A N 1
ATOM 710 C CA . TRP A 1 99 ? -0.155 -16.068 -6.718 1.00 98.12 99 TRP A CA 1
ATOM 711 C C . TRP A 1 99 ? 1.026 -16.033 -5.745 1.00 98.12 99 TRP A C 1
ATOM 713 O O . TRP A 1 99 ? 1.858 -15.126 -5.796 1.00 98.12 99 TRP A O 1
ATOM 723 N N . THR A 1 100 ? 1.127 -17.026 -4.859 1.00 97.50 100 THR A N 1
ATOM 724 C CA . THR A 1 100 ? 2.324 -17.196 -4.023 1.00 97.50 100 THR A CA 1
ATOM 725 C C . THR A 1 100 ? 3.429 -17.893 -4.815 1.00 97.50 100 THR A C 1
ATOM 727 O O . THR A 1 100 ? 3.168 -18.639 -5.758 1.00 97.50 100 THR A O 1
ATOM 730 N N . PHE A 1 101 ? 4.682 -17.674 -4.416 1.00 96.75 101 PHE A N 1
ATOM 731 C CA . PHE A 1 101 ? 5.832 -18.349 -5.029 1.00 96.75 101 PHE A CA 1
ATOM 732 C C . PHE A 1 101 ? 5.936 -19.835 -4.664 1.00 96.75 101 PHE A C 1
ATOM 734 O O . PHE A 1 101 ? 6.593 -20.586 -5.379 1.00 96.75 101 PHE A O 1
ATOM 741 N N . GLU A 1 102 ? 5.294 -20.263 -3.575 1.00 93.44 102 GLU A N 1
ATOM 742 C CA . GLU A 1 102 ? 5.229 -21.672 -3.164 1.00 93.44 102 GLU A CA 1
ATOM 743 C C . GLU A 1 102 ? 4.316 -22.491 -4.085 1.00 93.44 102 GLU A C 1
ATOM 745 O O . GLU A 1 102 ? 4.581 -23.663 -4.341 1.00 93.44 102 GLU A O 1
ATOM 750 N N . TYR A 1 103 ? 3.248 -21.865 -4.592 1.00 93.56 103 TYR A N 1
ATOM 751 C CA . TYR A 1 103 ? 2.189 -22.537 -5.344 1.00 93.56 103 TYR A CA 1
ATOM 752 C C . TYR A 1 103 ? 1.788 -21.754 -6.608 1.00 93.56 103 TYR A C 1
ATOM 754 O O . TYR A 1 103 ? 0.617 -21.396 -6.766 1.00 93.56 103 TYR A O 1
ATOM 762 N N . PRO A 1 104 ? 2.731 -21.457 -7.523 1.00 95.56 104 PRO A N 1
ATOM 763 C CA . PRO A 1 104 ? 2.389 -20.802 -8.777 1.00 95.56 104 PRO A CA 1
ATOM 764 C C . PRO A 1 104 ? 1.514 -21.737 -9.633 1.00 95.56 104 PRO A C 1
ATOM 766 O O . PRO A 1 104 ? 1.789 -22.939 -9.711 1.00 95.56 104 PRO A O 1
ATOM 769 N N . PRO A 1 105 ? 0.482 -21.225 -10.323 1.00 96.69 105 PRO A N 1
ATOM 770 C CA . PRO A 1 105 ? -0.444 -22.042 -11.109 1.00 96.69 105 PRO A CA 1
ATOM 771 C C . PRO A 1 105 ? 0.159 -22.385 -12.484 1.00 96.69 105 PRO A C 1
ATOM 773 O O . PRO A 1 105 ? -0.303 -21.917 -13.526 1.00 96.69 105 PRO A O 1
ATOM 776 N N . LEU A 1 106 ? 1.224 -23.191 -12.492 1.00 97.31 106 LEU A N 1
ATOM 777 C CA . LEU A 1 106 ? 2.057 -23.446 -13.675 1.00 97.31 106 LEU A CA 1
ATOM 778 C C . LEU A 1 106 ? 1.269 -23.968 -14.885 1.00 97.31 106 LEU A C 1
ATOM 780 O O . LEU A 1 106 ? 1.523 -23.534 -16.005 1.00 97.31 106 LEU A O 1
ATOM 784 N N . ASP A 1 107 ? 0.291 -24.849 -14.662 1.00 96.94 107 ASP A N 1
ATOM 785 C CA . ASP A 1 107 ? -0.542 -25.406 -15.737 1.00 96.94 107 ASP A CA 1
ATOM 786 C C . ASP A 1 107 ? -1.411 -24.328 -16.397 1.00 96.94 107 ASP A C 1
ATOM 788 O O . ASP A 1 107 ? -1.568 -24.298 -17.617 1.00 96.94 107 ASP A O 1
ATOM 792 N N . TYR A 1 108 ? -1.928 -23.392 -15.599 1.00 96.06 108 TYR A N 1
ATOM 793 C CA . TYR A 1 108 ? -2.666 -22.249 -16.120 1.00 96.06 108 TYR A CA 1
ATOM 794 C C . TYR A 1 108 ? -1.740 -21.280 -16.864 1.00 96.06 108 TYR A C 1
ATOM 796 O O . TYR A 1 108 ? -2.118 -20.810 -17.933 1.00 96.06 108 TYR A O 1
ATOM 804 N N . PHE A 1 109 ? -0.525 -21.008 -16.371 1.00 97.62 109 PHE A N 1
ATOM 805 C CA . PHE A 1 109 ? 0.428 -20.168 -17.109 1.00 97.62 109 PHE A CA 1
ATOM 806 C C . PHE A 1 109 ? 0.787 -20.770 -18.471 1.00 97.62 109 PHE A C 1
ATOM 808 O O . PHE A 1 109 ? 0.817 -20.057 -19.478 1.00 97.62 109 PHE A O 1
ATOM 815 N N . GLU A 1 110 ? 0.987 -22.085 -18.525 1.00 97.88 110 GLU A N 1
ATOM 816 C CA . GLU A 1 110 ? 1.252 -22.798 -19.769 1.00 97.88 110 GLU A CA 1
ATOM 817 C C . GLU A 1 110 ? 0.066 -22.694 -20.735 1.00 97.88 110 GLU A C 1
ATOM 819 O O . GLU A 1 110 ? 0.250 -22.343 -21.900 1.00 97.88 110 GLU A O 1
ATOM 824 N N . GLN A 1 111 ? -1.158 -22.895 -20.241 1.00 97.19 111 GLN A N 1
ATOM 825 C CA . GLN A 1 111 ? -2.375 -22.776 -21.042 1.00 97.19 111 GLN A CA 1
ATOM 826 C C . GLN A 1 111 ? -2.633 -21.342 -21.535 1.00 97.19 111 GLN A C 1
ATOM 828 O O . GLN A 1 111 ? -3.029 -21.148 -22.684 1.00 97.19 111 GLN A O 1
ATOM 833 N N . ALA A 1 112 ? -2.453 -20.343 -20.670 1.00 95.94 112 ALA A N 1
ATOM 834 C CA . ALA A 1 112 ? -2.813 -18.955 -20.947 1.00 95.94 112 ALA A CA 1
ATOM 835 C C . ALA A 1 112 ? -1.754 -18.220 -21.778 1.00 95.94 112 ALA A C 1
ATOM 837 O O . ALA A 1 112 ? -2.100 -17.371 -22.600 1.00 95.94 112 ALA A O 1
ATOM 838 N N . TYR A 1 113 ? -0.473 -18.540 -21.572 1.00 97.19 113 TYR A N 1
ATOM 839 C CA . TYR A 1 113 ? 0.652 -17.764 -22.102 1.00 97.19 113 TYR A CA 1
ATOM 840 C C . TYR A 1 113 ? 1.644 -18.591 -22.928 1.00 97.19 113 TYR A C 1
ATOM 842 O O . TYR A 1 113 ? 2.628 -18.039 -23.436 1.00 97.19 113 TYR A O 1
ATOM 850 N N . GLY A 1 114 ? 1.431 -19.909 -23.044 1.00 97.31 114 GLY A N 1
ATOM 851 C CA . GLY A 1 114 ? 2.408 -20.817 -23.648 1.00 97.31 114 GLY A CA 1
ATOM 852 C C . GLY A 1 114 ? 3.746 -20.780 -22.908 1.00 97.31 114 GLY A C 1
ATOM 853 O O . GLY A 1 114 ? 4.800 -20.870 -23.534 1.00 97.31 114 GLY A O 1
ATOM 854 N N . PHE A 1 115 ? 3.713 -20.528 -21.597 1.00 97.62 115 PHE A N 1
ATOM 855 C CA . PHE A 1 115 ? 4.898 -20.308 -20.782 1.00 97.62 115 PHE A CA 1
ATOM 856 C C . PHE A 1 115 ? 4.765 -21.001 -19.433 1.00 97.62 115 PHE A C 1
ATOM 858 O O . PHE A 1 115 ? 3.846 -20.717 -18.671 1.00 97.62 115 PHE A O 1
ATOM 865 N N . ARG A 1 116 ? 5.725 -21.872 -19.128 1.00 97.75 116 ARG A N 1
ATOM 866 C CA . ARG A 1 116 ? 5.818 -22.572 -17.851 1.00 97.75 116 ARG A CA 1
ATOM 867 C C . ARG A 1 116 ? 7.140 -22.190 -17.175 1.00 97.75 116 ARG A C 1
ATOM 869 O O . ARG A 1 116 ? 8.177 -22.695 -17.607 1.00 97.75 116 ARG A O 1
ATOM 876 N N . PRO A 1 117 ? 7.146 -21.292 -16.171 1.00 97.00 117 PRO A N 1
ATOM 877 C CA . PRO A 1 117 ? 8.379 -20.937 -15.479 1.00 97.00 117 PRO A CA 1
ATOM 878 C C . PRO A 1 117 ? 8.909 -22.145 -14.704 1.00 97.00 117 PRO A C 1
ATOM 880 O O . PRO A 1 117 ? 8.152 -22.847 -14.031 1.00 97.00 117 PRO A O 1
ATOM 883 N N . ASP A 1 118 ? 10.214 -22.381 -14.798 1.00 97.56 118 ASP A N 1
ATOM 884 C CA . ASP A 1 118 ? 10.893 -23.399 -14.004 1.00 97.56 118 ASP A CA 1
ATOM 885 C C . ASP A 1 118 ? 11.317 -22.850 -12.628 1.00 97.56 118 ASP A C 1
ATOM 887 O O . ASP A 1 118 ? 11.134 -21.673 -12.294 1.00 97.56 118 ASP A O 1
ATOM 891 N N . SER A 1 119 ? 11.900 -23.713 -11.795 1.00 96.75 119 SER A N 1
ATOM 892 C CA . SER A 1 119 ? 12.373 -23.317 -10.467 1.00 96.75 119 SER A CA 1
ATOM 893 C C . SER A 1 119 ? 13.497 -22.276 -10.516 1.00 96.75 119 SER A C 1
ATOM 895 O O . SER A 1 119 ? 13.627 -21.491 -9.578 1.00 96.75 119 SER A O 1
ATOM 897 N N . ALA A 1 120 ? 14.309 -22.241 -11.578 1.00 97.44 120 ALA A N 1
ATOM 898 C CA . ALA A 1 120 ? 15.378 -21.253 -11.720 1.00 97.44 120 ALA A CA 1
ATOM 899 C C . ALA A 1 120 ? 14.800 -19.861 -12.006 1.00 97.44 120 ALA A C 1
ATOM 901 O O . ALA A 1 120 ? 15.211 -18.885 -11.375 1.00 97.44 120 ALA A O 1
ATOM 902 N N . TRP A 1 121 ? 13.795 -19.788 -12.880 1.00 98.00 121 TRP A N 1
ATOM 903 C CA . TRP A 1 121 ? 13.019 -18.585 -13.155 1.00 98.00 121 TRP A CA 1
ATOM 904 C C . TRP A 1 121 ? 12.372 -18.063 -11.872 1.00 98.00 121 TRP A C 1
ATOM 906 O O . TRP A 1 121 ? 12.615 -16.922 -11.485 1.00 98.00 121 TRP A O 1
ATOM 916 N N . LEU A 1 122 ? 11.629 -18.914 -11.152 1.00 98.38 122 LEU A N 1
ATOM 917 C CA . LEU A 1 122 ? 10.937 -18.527 -9.915 1.00 98.38 122 LEU A CA 1
ATOM 918 C C . LEU A 1 122 ? 11.916 -18.052 -8.834 1.00 98.38 122 LEU A C 1
ATOM 920 O O . LEU A 1 122 ? 11.660 -17.047 -8.173 1.00 98.38 122 LEU A O 1
ATOM 924 N N . ASN A 1 123 ? 13.058 -18.730 -8.681 1.00 97.81 123 ASN A N 1
ATOM 925 C CA . ASN A 1 123 ? 14.084 -18.330 -7.720 1.00 97.81 123 ASN A CA 1
ATOM 926 C C . ASN A 1 123 ? 14.725 -16.991 -8.079 1.00 97.81 123 ASN A C 1
ATOM 928 O O . ASN A 1 123 ? 14.845 -16.132 -7.207 1.00 97.81 123 ASN A O 1
ATOM 932 N N . ARG A 1 124 ? 15.106 -16.782 -9.346 1.00 97.94 124 ARG A N 1
ATOM 933 C CA . ARG A 1 124 ? 15.674 -15.502 -9.782 1.00 97.94 124 ARG A CA 1
ATOM 934 C C . ARG A 1 124 ? 14.674 -14.369 -9.584 1.00 97.94 124 ARG A C 1
ATOM 936 O O . ARG A 1 124 ? 15.051 -13.327 -9.062 1.00 97.94 124 ARG A O 1
ATOM 943 N N . ALA A 1 125 ? 13.416 -14.591 -9.953 1.00 98.38 125 ALA A N 1
ATOM 944 C CA . ALA A 1 125 ? 12.372 -13.588 -9.840 1.00 98.38 125 ALA A CA 1
ATOM 945 C C . ALA A 1 125 ? 12.092 -13.209 -8.373 1.00 98.38 125 ALA A C 1
ATOM 947 O O . ALA A 1 125 ? 12.019 -12.028 -8.042 1.00 98.38 125 ALA A O 1
ATOM 948 N N . ARG A 1 126 ? 12.032 -14.202 -7.475 1.00 98.50 126 ARG A N 1
ATOM 949 C CA . ARG A 1 126 ? 11.888 -13.993 -6.027 1.00 98.50 126 ARG A CA 1
ATOM 950 C C . ARG A 1 126 ? 13.069 -13.237 -5.415 1.00 98.50 126 ARG A C 1
ATOM 952 O O . ARG A 1 126 ? 12.853 -12.371 -4.580 1.00 98.50 126 ARG A O 1
ATOM 959 N N . LEU A 1 127 ? 14.299 -13.584 -5.801 1.00 98.44 127 LEU A N 1
ATOM 960 C CA . LEU A 1 127 ? 15.517 -12.997 -5.231 1.00 98.44 127 LEU A CA 1
ATOM 961 C C . LEU A 1 127 ? 15.836 -11.607 -5.800 1.00 98.44 127 LEU A C 1
ATOM 963 O O . LEU A 1 127 ? 16.511 -10.829 -5.137 1.00 98.44 127 LEU A O 1
ATOM 967 N N . ALA A 1 128 ? 15.381 -11.284 -7.010 1.00 98.44 128 ALA A N 1
ATOM 968 C CA . ALA A 1 128 ? 15.578 -9.961 -7.602 1.00 98.44 128 ALA A CA 1
ATOM 969 C C . ALA A 1 128 ? 14.518 -8.938 -7.151 1.00 98.44 128 ALA A C 1
ATOM 971 O O . ALA A 1 128 ? 14.784 -7.737 -7.173 1.00 98.44 128 ALA A O 1
ATOM 972 N N . ALA A 1 129 ? 13.328 -9.385 -6.739 1.00 98.62 129 ALA A N 1
ATOM 973 C CA . ALA A 1 129 ? 12.292 -8.515 -6.188 1.00 98.62 129 ALA A CA 1
ATOM 974 C C . ALA A 1 129 ? 12.542 -8.204 -4.703 1.00 98.62 129 ALA A C 1
ATOM 976 O O . ALA A 1 129 ? 13.022 -9.043 -3.940 1.00 98.62 129 ALA A O 1
ATOM 977 N N . LEU A 1 130 ? 12.187 -6.989 -4.294 1.00 98.69 130 LEU A N 1
ATOM 978 C CA . LEU A 1 130 ? 12.442 -6.445 -2.965 1.00 98.69 130 LEU A CA 1
ATOM 979 C C . LEU A 1 130 ? 11.168 -5.846 -2.366 1.00 98.69 130 LEU A C 1
ATOM 981 O O . LEU A 1 130 ? 10.249 -5.417 -3.070 1.00 98.69 130 LEU A O 1
ATOM 985 N N . ARG A 1 131 ? 11.133 -5.796 -1.038 1.00 98.44 131 ARG A N 1
ATOM 986 C CA . ARG A 1 131 ? 10.132 -5.073 -0.255 1.00 98.44 131 ARG A CA 1
ATOM 987 C C . ARG A 1 131 ? 10.798 -3.898 0.448 1.00 98.44 131 ARG A C 1
ATOM 989 O O . ARG A 1 131 ? 11.841 -4.067 1.071 1.00 98.44 131 ARG A O 1
ATOM 996 N N . ILE A 1 132 ? 10.185 -2.726 0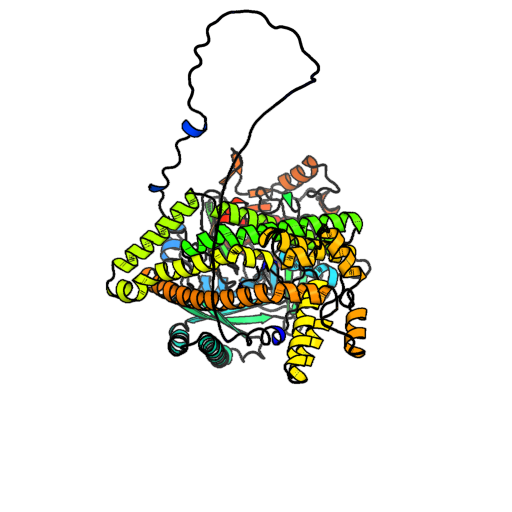.364 1.00 98.31 132 ILE A N 1
ATOM 997 C CA . ILE A 1 132 ? 10.586 -1.520 1.103 1.00 98.31 132 ILE A CA 1
ATOM 998 C C . ILE A 1 132 ? 9.383 -1.050 1.945 1.00 98.31 132 ILE A C 1
ATOM 1000 O O . ILE A 1 132 ? 8.280 -1.577 1.767 1.00 98.31 132 ILE A O 1
ATOM 1004 N N . PRO A 1 133 ? 9.523 -0.094 2.881 1.00 94.81 133 PRO A N 1
ATOM 1005 C CA . PRO A 1 133 ? 8.388 0.402 3.662 1.00 94.81 133 PRO A CA 1
ATOM 1006 C C . PRO A 1 133 ? 7.200 0.831 2.785 1.00 94.81 133 PRO A C 1
ATOM 1008 O O . PRO A 1 133 ? 7.291 1.792 2.031 1.00 94.81 133 PRO A O 1
ATOM 1011 N N . GLY A 1 134 ? 6.077 0.111 2.875 1.00 90.25 134 GLY A N 1
ATOM 1012 C CA . GLY A 1 134 ? 4.830 0.427 2.161 1.00 90.25 134 GLY A CA 1
ATOM 1013 C C . GLY A 1 134 ? 4.825 0.190 0.641 1.00 90.25 134 GLY A C 1
ATOM 1014 O O . GLY A 1 134 ? 3.760 0.284 0.033 1.00 90.25 134 GLY A O 1
ATOM 1015 N N . CYS A 1 135 ? 5.963 -0.161 0.038 1.00 97.62 135 CYS A N 1
ATOM 1016 C CA . CYS A 1 135 ? 6.124 -0.328 -1.406 1.00 97.62 135 CYS A CA 1
ATOM 1017 C C . CYS A 1 135 ? 6.927 -1.589 -1.765 1.00 97.62 135 CYS A C 1
ATOM 1019 O O . CYS A 1 135 ? 7.473 -2.305 -0.922 1.00 97.62 135 CYS A O 1
ATOM 1021 N N . SER A 1 136 ? 7.010 -1.848 -3.061 1.00 98.88 136 SER A N 1
ATOM 1022 C CA . SER A 1 136 ? 7.897 -2.829 -3.671 1.00 98.88 136 SER A CA 1
ATOM 1023 C C . SER A 1 136 ? 9.098 -2.141 -4.323 1.00 98.88 136 SER A C 1
ATOM 1025 O O . SER A 1 136 ? 9.098 -0.935 -4.575 1.00 98.88 136 SER A O 1
ATOM 1027 N N . ALA A 1 137 ? 10.142 -2.916 -4.579 1.00 98.88 137 ALA A N 1
ATOM 1028 C CA . ALA A 1 137 ? 11.310 -2.485 -5.334 1.00 98.88 137 ALA A CA 1
ATOM 1029 C C . ALA A 1 137 ? 11.937 -3.693 -6.044 1.00 98.88 137 ALA A C 1
ATOM 1031 O O . ALA A 1 137 ? 11.458 -4.825 -5.919 1.00 98.88 137 ALA A O 1
ATOM 1032 N N . SER A 1 138 ? 13.024 -3.484 -6.781 1.00 98.81 138 SER A N 1
ATOM 1033 C CA . SER A 1 138 ? 13.786 -4.586 -7.374 1.00 98.81 138 SER A CA 1
ATOM 1034 C C . SER A 1 138 ? 15.240 -4.238 -7.630 1.00 98.81 138 SER A C 1
ATOM 1036 O O . SER A 1 138 ? 15.553 -3.085 -7.911 1.00 98.81 138 SER A O 1
ATOM 1038 N N . PHE A 1 139 ? 16.117 -5.239 -7.585 1.00 98.69 139 PHE A N 1
ATOM 1039 C CA . PHE A 1 139 ? 17.466 -5.106 -8.119 1.00 98.69 139 PHE A CA 1
ATOM 1040 C C . PHE A 1 139 ? 17.431 -5.089 -9.650 1.00 98.69 139 PHE A C 1
ATOM 1042 O O . PHE A 1 139 ? 16.883 -6.000 -10.280 1.00 98.69 139 PHE A O 1
ATOM 1049 N N . VAL A 1 140 ? 18.067 -4.075 -10.234 1.00 98.12 140 VAL A N 1
ATOM 1050 C CA . VAL A 1 140 ? 18.164 -3.848 -11.687 1.00 98.12 140 VAL A CA 1
ATOM 1051 C C . VAL A 1 140 ? 19.610 -3.830 -12.194 1.00 98.12 140 VAL A C 1
ATOM 1053 O O . VAL A 1 140 ? 19.842 -3.708 -13.390 1.00 98.12 140 VAL A O 1
ATOM 1056 N N . SER A 1 141 ? 20.588 -4.022 -11.305 1.00 97.12 141 SER A N 1
ATOM 1057 C CA . SER A 1 141 ? 21.984 -4.283 -11.666 1.00 97.12 141 SER A CA 1
ATOM 1058 C C . SER A 1 141 ? 22.628 -5.290 -10.713 1.00 97.12 141 SER A C 1
ATOM 1060 O O . SER A 1 141 ? 22.128 -5.549 -9.614 1.00 97.12 141 SER A O 1
ATOM 1062 N N . SER A 1 142 ? 23.783 -5.835 -11.104 1.00 95.44 142 SER A N 1
ATOM 1063 C CA . SER A 1 142 ? 24.571 -6.724 -10.243 1.00 95.44 142 SER A CA 1
ATOM 1064 C C . SER A 1 142 ? 25.296 -6.016 -9.094 1.00 95.44 142 SER A C 1
ATOM 1066 O O . SER A 1 142 ? 25.918 -6.684 -8.268 1.00 95.44 142 SER A O 1
ATOM 1068 N N . HIS A 1 143 ? 25.238 -4.685 -9.045 1.00 96.38 143 HIS A N 1
ATOM 1069 C CA . HIS A 1 143 ? 25.928 -3.835 -8.071 1.00 96.38 143 HIS A CA 1
ATOM 1070 C C . HIS A 1 143 ? 24.936 -3.124 -7.139 1.00 96.38 143 HIS A C 1
ATOM 1072 O O . HIS A 1 143 ? 25.158 -1.992 -6.704 1.00 96.38 143 HIS A O 1
ATOM 1078 N N . GLY A 1 144 ? 23.806 -3.781 -6.862 1.00 97.06 144 GLY A N 1
ATOM 1079 C CA . GLY A 1 144 ? 22.854 -3.354 -5.844 1.00 97.06 144 GLY A CA 1
ATOM 1080 C C . GLY A 1 144 ? 21.988 -2.166 -6.248 1.00 97.06 144 GLY A C 1
ATOM 1081 O O . GLY A 1 144 ? 21.288 -1.641 -5.383 1.00 97.06 144 GLY A O 1
ATOM 1082 N N . LEU A 1 145 ? 22.015 -1.739 -7.520 1.00 98.50 145 LEU A N 1
ATOM 1083 C CA . LEU A 1 145 ? 21.112 -0.704 -8.017 1.00 98.50 145 LEU A CA 1
ATOM 1084 C C . LEU A 1 145 ? 19.673 -1.212 -7.903 1.00 98.50 145 LEU A C 1
ATOM 1086 O O . LEU A 1 145 ? 19.341 -2.307 -8.366 1.00 98.50 145 LEU A O 1
ATOM 1090 N N . MET A 1 146 ? 18.840 -0.419 -7.247 1.00 98.62 146 MET A N 1
ATOM 1091 C CA . MET A 1 146 ? 17.479 -0.733 -6.856 1.00 98.62 146 MET A CA 1
ATOM 1092 C C . MET A 1 146 ? 16.512 0.255 -7.506 1.00 98.62 146 MET A C 1
ATOM 1094 O O . MET A 1 146 ? 16.628 1.460 -7.301 1.00 98.62 146 MET A O 1
ATOM 1098 N N . LEU A 1 147 ? 15.523 -0.263 -8.229 1.00 98.88 147 LEU A N 1
ATOM 1099 C CA . LEU A 1 147 ? 14.429 0.504 -8.819 1.00 98.88 147 LEU A CA 1
ATOM 1100 C C . LEU A 1 147 ? 13.178 0.432 -7.939 1.00 98.88 147 LEU A C 1
ATOM 1102 O O . LEU A 1 147 ? 12.775 -0.652 -7.512 1.00 98.88 147 LEU A O 1
ATOM 1106 N N . THR A 1 148 ? 12.543 1.579 -7.721 1.00 98.88 148 THR A N 1
ATOM 1107 C CA . THR A 1 148 ? 11.182 1.710 -7.177 1.00 98.88 148 THR A CA 1
ATOM 1108 C C . THR A 1 148 ? 10.498 2.931 -7.810 1.00 98.88 148 THR A C 1
ATOM 1110 O O . THR A 1 148 ? 11.033 3.522 -8.746 1.00 98.88 148 THR A O 1
ATOM 1113 N N . ASN A 1 149 ? 9.311 3.305 -7.340 1.00 98.69 149 ASN A N 1
ATOM 1114 C CA . ASN A 1 149 ? 8.619 4.506 -7.799 1.00 98.69 149 ASN A CA 1
ATOM 1115 C C . ASN A 1 149 ? 9.115 5.774 -7.099 1.00 98.69 149 ASN A C 1
ATOM 1117 O O . ASN A 1 149 ? 9.500 5.742 -5.927 1.00 98.69 149 ASN A O 1
ATOM 1121 N N . HIS A 1 150 ? 8.989 6.911 -7.781 1.00 98.00 150 HIS A N 1
ATOM 1122 C CA . HIS A 1 150 ? 9.225 8.226 -7.194 1.00 98.00 150 HIS A CA 1
ATOM 1123 C C . HIS A 1 150 ? 8.331 8.439 -5.969 1.00 98.00 150 HIS A C 1
ATOM 1125 O O . HIS A 1 150 ? 8.824 8.805 -4.904 1.00 98.00 150 HIS A O 1
ATOM 1131 N N . HIS A 1 151 ? 7.035 8.116 -6.034 1.00 94.00 151 HIS A N 1
ATOM 1132 C CA . HIS A 1 151 ? 6.155 8.319 -4.875 1.00 94.00 151 HIS A CA 1
ATOM 1133 C C . HIS A 1 151 ? 6.479 7.423 -3.663 1.00 94.00 151 HIS A C 1
ATOM 1135 O O . HIS A 1 151 ? 6.090 7.769 -2.546 1.00 94.00 151 HIS A O 1
ATOM 1141 N N . CYS A 1 152 ? 7.204 6.316 -3.858 1.00 95.38 152 CYS A N 1
ATOM 1142 C CA . CYS A 1 152 ? 7.671 5.449 -2.774 1.00 95.38 152 CYS A CA 1
ATOM 1143 C C . CYS A 1 152 ? 8.900 6.019 -2.047 1.00 95.38 152 CYS A C 1
ATOM 1145 O O . CYS A 1 152 ? 9.092 5.738 -0.865 1.00 95.38 152 CYS A O 1
ATOM 1147 N N . GLY A 1 153 ? 9.725 6.819 -2.733 1.00 94.31 153 GLY A N 1
ATOM 1148 C CA . GLY A 1 153 ? 10.968 7.375 -2.190 1.00 94.31 153 GLY A CA 1
ATOM 1149 C C . GLY A 1 153 ? 10.959 8.889 -1.933 1.00 94.31 153 GLY A C 1
ATOM 1150 O O . GLY A 1 153 ? 11.735 9.374 -1.111 1.00 94.31 153 GLY A O 1
ATOM 1151 N N . ARG A 1 154 ? 10.061 9.655 -2.564 1.00 91.62 154 ARG A N 1
ATOM 1152 C CA . ARG A 1 154 ? 10.068 11.132 -2.519 1.00 91.62 154 ARG A CA 1
ATOM 1153 C C . ARG A 1 154 ? 9.932 11.723 -1.120 1.00 91.62 154 ARG A C 1
ATOM 1155 O O . ARG A 1 154 ? 10.455 12.797 -0.854 1.00 91.62 154 ARG A O 1
ATOM 1162 N N . GLY A 1 155 ? 9.265 11.011 -0.207 1.00 88.31 155 GLY A N 1
ATOM 1163 C CA . GLY A 1 155 ? 9.100 11.446 1.183 1.00 88.31 155 GLY A CA 1
ATOM 1164 C C . GLY A 1 155 ? 10.423 11.588 1.945 1.00 88.31 155 GLY A C 1
ATOM 1165 O O . GLY A 1 155 ? 10.465 12.282 2.957 1.00 88.31 155 GLY A O 1
ATOM 1166 N N . TYR A 1 156 ? 11.502 10.969 1.454 1.00 92.75 156 TYR A N 1
ATOM 1167 C CA . TYR A 1 156 ? 12.837 11.082 2.037 1.00 92.75 156 TYR A CA 1
ATOM 1168 C C . TYR A 1 156 ? 13.636 12.286 1.509 1.00 92.75 156 TYR A C 1
ATOM 1170 O O . TYR A 1 156 ? 14.556 12.735 2.188 1.00 92.75 156 TYR A O 1
ATOM 1178 N N . LEU A 1 157 ? 13.290 12.835 0.337 1.00 92.50 157 LEU A N 1
ATOM 1179 C CA . LEU A 1 157 ? 14.068 13.885 -0.339 1.00 92.50 157 LEU A CA 1
ATOM 1180 C C . LEU A 1 157 ? 14.245 15.177 0.482 1.00 92.50 157 LEU A C 1
ATOM 1182 O O . LEU A 1 157 ? 15.369 15.685 0.516 1.00 92.50 157 LEU A O 1
ATOM 1186 N N . PRO A 1 158 ? 13.229 15.687 1.213 1.00 89.50 158 PRO A N 1
ATOM 1187 C CA . PRO A 1 158 ? 13.409 16.884 2.036 1.00 89.50 158 PRO A CA 1
ATOM 1188 C C . PRO A 1 158 ? 14.491 16.725 3.110 1.00 89.50 158 PRO A C 1
ATOM 1190 O O . PRO A 1 158 ? 15.234 17.659 3.382 1.00 89.50 158 PRO A O 1
ATOM 1193 N N . ALA A 1 159 ? 14.629 15.529 3.692 1.00 89.19 159 ALA A N 1
ATOM 1194 C CA . ALA A 1 159 ? 15.644 15.257 4.712 1.00 89.19 159 ALA A CA 1
ATOM 1195 C C . ALA A 1 159 ? 17.060 15.075 4.132 1.00 89.19 159 ALA A C 1
ATOM 1197 O O . ALA A 1 159 ? 18.032 15.082 4.885 1.00 89.19 159 ALA A O 1
ATOM 1198 N N . LEU A 1 160 ? 17.173 14.884 2.815 1.00 94.25 160 LEU A N 1
ATOM 1199 C CA . LEU A 1 160 ? 18.437 14.707 2.094 1.00 94.25 160 LEU A CA 1
ATOM 1200 C C . LEU A 1 160 ? 18.924 15.990 1.413 1.00 94.25 160 LEU A C 1
ATOM 1202 O O . LEU A 1 160 ? 20.041 16.003 0.896 1.00 94.25 160 LEU A O 1
ATOM 1206 N N . SER A 1 161 ? 18.089 17.028 1.381 1.00 92.31 161 SER A N 1
ATOM 1207 C CA . SER A 1 161 ? 18.387 18.300 0.726 1.00 92.31 161 SER A CA 1
ATOM 1208 C C . SER A 1 161 ? 19.359 19.133 1.569 1.00 92.31 161 SER A C 1
ATOM 1210 O O . SER A 1 161 ? 19.213 19.229 2.790 1.00 92.31 161 SER A O 1
ATOM 1212 N N . GLY A 1 162 ? 20.370 19.723 0.926 1.00 91.19 162 GLY A N 1
ATOM 1213 C CA . GLY A 1 162 ? 21.223 20.743 1.535 1.00 91.19 162 GLY A CA 1
ATOM 1214 C C . GLY A 1 162 ? 20.503 22.092 1.720 1.00 91.19 162 GLY A C 1
ATOM 1215 O O . GLY A 1 162 ? 19.380 22.260 1.256 1.00 91.19 162 GLY A O 1
ATOM 1216 N N . PRO A 1 163 ? 21.140 23.088 2.368 1.00 89.62 163 PRO A N 1
ATOM 1217 C CA . PRO A 1 163 ? 20.513 24.388 2.650 1.00 89.62 163 PRO A CA 1
ATOM 1218 C C . PRO A 1 163 ? 20.043 25.177 1.418 1.00 89.62 163 PRO A C 1
ATOM 1220 O O . PRO A 1 163 ? 19.142 26.001 1.540 1.00 89.62 163 PRO A O 1
ATOM 1223 N N . GLU A 1 164 ? 20.666 24.948 0.260 1.00 92.38 164 GLU A N 1
ATOM 1224 C CA . GLU A 1 164 ? 20.366 25.621 -1.014 1.00 92.38 164 GLU A CA 1
ATOM 1225 C C . GLU A 1 164 ? 19.828 24.648 -2.078 1.00 92.38 164 GLU A C 1
ATOM 1227 O O . GLU A 1 164 ? 19.707 25.015 -3.241 1.00 92.38 164 GLU A O 1
ATOM 1232 N N . GLU A 1 165 ? 19.516 23.406 -1.700 1.00 93.81 165 GLU A N 1
ATOM 1233 C CA . GLU A 1 165 ? 18.991 22.390 -2.615 1.00 93.81 165 GLU A CA 1
ATOM 1234 C C . GLU A 1 165 ? 17.517 22.124 -2.319 1.00 93.81 165 GLU A C 1
ATOM 1236 O O . GLU A 1 165 ? 17.104 22.091 -1.157 1.00 93.81 165 GLU A O 1
ATOM 1241 N N . ASN A 1 166 ? 16.734 21.833 -3.355 1.00 92.56 166 ASN A N 1
ATOM 1242 C CA . ASN A 1 166 ? 15.405 21.271 -3.191 1.00 92.56 166 ASN A CA 1
ATOM 1243 C C . ASN A 1 166 ? 15.272 20.007 -4.040 1.00 92.56 166 ASN A C 1
ATOM 1245 O O . ASN A 1 166 ? 14.686 20.020 -5.115 1.00 92.56 166 ASN A O 1
ATOM 1249 N N . LEU A 1 167 ? 15.785 18.882 -3.532 1.00 94.94 167 LEU A N 1
ATOM 1250 C CA . LEU A 1 167 ? 15.820 17.630 -4.300 1.00 94.94 167 LEU A CA 1
ATOM 1251 C C . LEU A 1 167 ? 14.432 17.128 -4.718 1.00 94.94 167 LEU A C 1
ATOM 1253 O O . LEU A 1 167 ? 14.325 16.335 -5.648 1.00 94.94 167 LEU A O 1
ATOM 1257 N N . LEU A 1 168 ? 13.376 17.537 -4.006 1.00 91.12 168 LEU A N 1
ATOM 1258 C CA . LEU A 1 168 ? 12.009 17.179 -4.366 1.00 91.12 168 LEU A CA 1
ATOM 1259 C C . LEU A 1 168 ? 11.559 17.916 -5.631 1.00 91.12 168 LEU A C 1
ATOM 1261 O O . LEU A 1 168 ? 10.968 17.291 -6.504 1.00 91.12 168 LEU A O 1
ATOM 1265 N N . GLU A 1 169 ? 11.828 19.215 -5.733 1.00 91.56 169 GLU A N 1
ATOM 1266 C CA . GLU A 1 169 ? 11.422 20.019 -6.893 1.00 91.56 169 GLU A CA 1
ATOM 1267 C C . GLU A 1 169 ? 12.422 19.895 -8.054 1.00 91.56 169 GLU A C 1
ATOM 1269 O O . GLU A 1 169 ? 12.003 19.758 -9.198 1.00 91.56 169 GLU A O 1
ATOM 1274 N N . ASP A 1 170 ? 13.725 19.855 -7.762 1.00 94.31 170 ASP A N 1
ATOM 1275 C CA . ASP A 1 170 ? 14.807 19.936 -8.758 1.00 94.31 170 ASP A CA 1
ATOM 1276 C C . ASP A 1 170 ? 15.303 18.560 -9.248 1.00 94.31 170 ASP A C 1
ATOM 1278 O O . ASP A 1 170 ? 16.039 18.460 -10.238 1.00 94.31 170 ASP A O 1
ATOM 1282 N N . GLY A 1 171 ? 14.903 17.486 -8.560 1.00 96.19 171 GLY A N 1
ATOM 1283 C CA . GLY A 1 171 ? 15.412 16.135 -8.780 1.00 96.19 171 GLY A CA 1
ATOM 1284 C C . GLY A 1 171 ? 16.828 15.926 -8.225 1.00 96.19 171 GLY A C 1
ATOM 1285 O O . GLY A 1 171 ? 17.388 16.753 -7.504 1.00 96.19 171 GLY A O 1
ATOM 1286 N N . PHE A 1 172 ? 17.416 14.770 -8.529 1.00 97.81 172 PHE A N 1
ATOM 1287 C CA . PHE A 1 172 ? 18.753 14.382 -8.082 1.00 97.81 172 PHE A CA 1
ATOM 1288 C C . PHE A 1 172 ? 19.383 13.353 -9.028 1.00 97.81 172 PHE A C 1
ATOM 1290 O O . PHE A 1 172 ? 18.720 12.400 -9.433 1.00 97.81 172 PHE A O 1
ATOM 1297 N N . LEU A 1 173 ? 20.683 13.487 -9.299 1.00 97.81 173 LEU A N 1
ATOM 1298 C CA . LEU A 1 173 ? 21.501 12.493 -9.997 1.00 97.81 173 LEU A CA 1
ATOM 1299 C C . LEU A 1 173 ? 22.884 12.423 -9.335 1.00 97.81 173 LEU A C 1
ATOM 1301 O O . LEU A 1 173 ? 23.590 13.426 -9.271 1.00 97.81 173 LEU A O 1
ATOM 1305 N N . ALA A 1 174 ? 23.275 11.242 -8.852 1.00 97.19 174 ALA A N 1
ATOM 1306 C CA . ALA A 1 174 ? 24.626 10.986 -8.359 1.00 97.19 174 ALA A CA 1
ATOM 1307 C C . ALA A 1 174 ? 25.560 10.619 -9.522 1.00 97.19 174 ALA A C 1
ATOM 1309 O O . ALA A 1 174 ? 25.505 9.495 -10.043 1.00 97.19 174 ALA A O 1
ATOM 1310 N N . THR A 1 175 ? 26.461 11.538 -9.874 1.00 94.38 175 THR A N 1
ATOM 1311 C CA . THR A 1 175 ? 27.391 11.380 -11.006 1.00 94.38 175 THR A CA 1
ATOM 1312 C C . THR A 1 175 ? 28.544 10.420 -10.693 1.00 94.38 175 THR A C 1
ATOM 1314 O O . THR A 1 175 ? 29.195 9.882 -11.590 1.00 94.38 175 THR A O 1
ATOM 1317 N N . THR A 1 176 ? 28.762 10.127 -9.407 1.00 95.00 176 THR A N 1
ATOM 1318 C CA . THR A 1 176 ? 29.724 9.133 -8.914 1.00 95.00 176 THR A CA 1
ATOM 1319 C C . THR A 1 176 ? 29.127 8.298 -7.776 1.00 95.00 176 THR A C 1
ATOM 1321 O O . THR A 1 176 ? 28.161 8.701 -7.129 1.00 95.00 176 THR A O 1
ATOM 1324 N N . LEU A 1 177 ? 29.727 7.138 -7.462 1.00 94.06 177 LEU A N 1
ATOM 1325 C CA . LEU A 1 177 ? 29.330 6.336 -6.287 1.00 94.06 177 LEU A CA 1
ATOM 1326 C C . LEU A 1 177 ? 29.472 7.113 -4.963 1.00 94.06 177 LEU A C 1
ATOM 1328 O O . LEU A 1 177 ? 28.733 6.861 -4.016 1.00 94.06 177 LEU A O 1
ATOM 1332 N N . ALA A 1 178 ? 30.424 8.047 -4.886 1.00 95.62 178 ALA A N 1
ATOM 1333 C CA . ALA A 1 178 ? 30.678 8.836 -3.681 1.00 95.62 178 ALA A CA 1
ATOM 1334 C C . ALA A 1 178 ? 29.585 9.885 -3.406 1.00 95.62 178 ALA A C 1
ATOM 1336 O O . ALA A 1 178 ? 29.435 10.315 -2.264 1.00 95.62 178 ALA A O 1
ATOM 1337 N N . GLU A 1 179 ? 28.828 10.277 -4.432 1.00 96.38 179 GLU A N 1
ATOM 1338 C CA . GLU A 1 179 ? 27.726 11.241 -4.329 1.00 96.38 179 GLU A CA 1
ATOM 1339 C C . GLU A 1 179 ? 26.399 10.599 -3.911 1.00 96.38 179 GLU A C 1
ATOM 1341 O O . GLU A 1 179 ? 25.458 11.310 -3.558 1.00 96.38 179 GLU A O 1
ATOM 1346 N N . GLU A 1 180 ? 26.306 9.266 -3.917 1.00 97.88 180 GLU A N 1
ATOM 1347 C CA . GLU A 1 180 ? 25.096 8.550 -3.513 1.00 97.88 180 GLU A CA 1
ATOM 1348 C C . GLU A 1 180 ? 24.808 8.778 -2.015 1.00 97.88 180 GLU A C 1
ATOM 1350 O O . GLU A 1 180 ? 25.620 8.451 -1.141 1.00 97.88 180 GLU A O 1
ATOM 1355 N N . ARG A 1 181 ? 23.635 9.346 -1.698 1.00 97.62 181 ARG A N 1
ATOM 1356 C CA . ARG A 1 181 ? 23.329 9.867 -0.349 1.00 97.62 181 ARG A CA 1
ATOM 1357 C C . ARG A 1 181 ? 22.625 8.823 0.524 1.00 97.62 181 ARG A C 1
ATOM 1359 O O . ARG A 1 181 ? 21.574 8.337 0.114 1.00 97.62 181 ARG A O 1
ATOM 1366 N N . PRO A 1 182 ? 23.118 8.490 1.731 1.00 97.69 182 PRO A N 1
ATOM 1367 C CA . PRO A 1 182 ? 22.463 7.519 2.607 1.00 97.69 182 PRO A CA 1
ATOM 1368 C C . PRO A 1 182 ? 21.092 8.009 3.077 1.00 97.69 182 PRO A C 1
ATOM 1370 O O . PRO A 1 182 ? 20.944 9.151 3.512 1.00 97.69 182 PRO A O 1
ATOM 1373 N N . VAL A 1 183 ? 20.094 7.128 3.027 1.00 97.81 183 VAL A N 1
ATOM 1374 C CA . VAL A 1 183 ? 18.702 7.466 3.330 1.00 97.81 183 VAL A CA 1
ATOM 1375 C C . VAL A 1 183 ? 18.299 6.897 4.683 1.00 97.81 183 VAL A C 1
ATOM 1377 O O . VAL A 1 183 ? 17.974 5.719 4.823 1.00 97.81 183 VAL A O 1
ATOM 1380 N N . ALA A 1 184 ? 18.300 7.751 5.705 1.00 95.06 184 ALA A N 1
ATOM 1381 C CA . ALA A 1 184 ? 17.959 7.337 7.060 1.00 95.06 184 ALA A CA 1
ATOM 1382 C C . ALA A 1 184 ? 16.532 6.759 7.142 1.00 95.06 184 ALA A C 1
ATOM 1384 O O . ALA A 1 184 ? 15.548 7.419 6.810 1.00 95.06 184 ALA A O 1
ATOM 1385 N N . GLY A 1 185 ? 16.419 5.525 7.641 1.00 91.75 185 GLY A N 1
ATOM 1386 C CA . GLY A 1 185 ? 15.140 4.843 7.856 1.00 91.75 185 GLY A CA 1
ATOM 1387 C C . GLY A 1 185 ? 14.566 4.126 6.630 1.00 91.75 185 GLY A C 1
ATOM 1388 O O . GLY A 1 185 ? 13.561 3.427 6.781 1.00 91.75 185 GLY A O 1
ATOM 1389 N N . LEU A 1 186 ? 15.191 4.245 5.454 1.00 97.19 186 LEU A N 1
ATOM 1390 C CA . LEU A 1 186 ? 14.887 3.397 4.304 1.00 97.19 186 LEU A CA 1
ATOM 1391 C C . LEU A 1 186 ? 15.666 2.083 4.421 1.00 97.19 186 LEU A C 1
ATOM 1393 O O . LEU A 1 186 ? 16.852 2.075 4.730 1.00 97.19 186 LEU A O 1
ATOM 1397 N N . TYR A 1 187 ? 14.989 0.969 4.166 1.00 97.69 187 TYR A N 1
ATOM 1398 C CA . TYR A 1 187 ? 15.589 -0.360 4.125 1.00 97.69 187 TYR A CA 1
ATOM 1399 C C . TYR A 1 187 ? 14.997 -1.160 2.967 1.00 97.69 187 TYR A C 1
ATOM 1401 O O . TYR A 1 187 ? 13.878 -0.883 2.528 1.00 97.69 187 TYR A O 1
ATOM 1409 N N . ALA A 1 188 ? 15.726 -2.177 2.514 1.00 98.44 188 ALA A N 1
ATOM 1410 C CA . ALA A 1 188 ? 15.261 -3.139 1.521 1.00 98.44 188 ALA A CA 1
ATOM 1411 C C . ALA A 1 188 ? 15.272 -4.559 2.097 1.00 98.44 188 ALA A C 1
ATOM 1413 O O . ALA A 1 188 ? 16.241 -4.980 2.723 1.00 98.44 188 ALA A O 1
ATOM 1414 N N . GLU A 1 189 ? 14.198 -5.311 1.880 1.00 98.50 189 GLU A N 1
ATOM 1415 C CA . GLU A 1 189 ? 14.055 -6.703 2.302 1.00 98.50 189 GLU A CA 1
ATOM 1416 C C . GLU A 1 189 ? 13.948 -7.623 1.084 1.00 98.50 189 GLU A C 1
ATOM 1418 O O . GLU A 1 189 ? 13.056 -7.485 0.246 1.00 98.50 189 GLU A O 1
ATOM 1423 N N . GLN A 1 190 ? 14.857 -8.591 1.008 1.00 98.38 190 GLN A N 1
ATOM 1424 C CA . GLN A 1 190 ? 14.905 -9.631 -0.013 1.00 98.38 190 GLN A CA 1
ATOM 1425 C C . GLN A 1 190 ? 14.359 -10.936 0.569 1.00 98.38 190 GLN A C 1
ATOM 1427 O O . GLN A 1 190 ? 14.887 -11.439 1.559 1.00 98.38 190 GLN A O 1
ATOM 1432 N N . LEU A 1 191 ? 13.325 -11.518 -0.042 1.00 98.44 191 LEU A N 1
ATOM 1433 C CA . LEU A 1 191 ? 12.768 -12.799 0.402 1.00 98.44 191 LEU A CA 1
ATOM 1434 C C . LEU A 1 191 ? 13.700 -13.943 -0.014 1.00 98.44 191 LEU A C 1
ATOM 1436 O O . LEU A 1 191 ? 13.711 -14.322 -1.184 1.00 98.44 191 LEU A O 1
ATOM 1440 N N . VAL A 1 192 ? 14.462 -14.516 0.922 1.00 98.00 192 VAL A N 1
ATOM 1441 C CA . VAL A 1 192 ? 15.488 -15.538 0.639 1.00 98.00 192 VAL A CA 1
ATOM 1442 C C . VAL A 1 192 ? 14.992 -16.975 0.791 1.00 98.00 192 VAL A C 1
ATOM 1444 O O . VAL A 1 192 ? 15.480 -17.845 0.067 1.00 98.00 192 VAL A O 1
ATOM 1447 N N . ALA A 1 193 ? 13.977 -17.221 1.621 1.00 98.00 193 ALA A N 1
ATOM 1448 C CA . ALA A 1 193 ? 13.348 -18.534 1.747 1.00 98.00 193 ALA A CA 1
ATOM 1449 C C . ALA A 1 193 ? 11.883 -18.437 2.177 1.00 98.00 193 ALA A C 1
ATOM 1451 O O . ALA A 1 193 ? 11.467 -17.468 2.810 1.00 98.00 193 ALA A O 1
ATOM 1452 N N . ILE A 1 194 ? 11.121 -19.473 1.834 1.00 98.06 194 ILE A N 1
ATOM 1453 C CA . ILE A 1 194 ? 9.738 -19.658 2.261 1.00 98.06 194 ILE A CA 1
ATOM 1454 C C . ILE A 1 194 ? 9.607 -21.089 2.781 1.00 98.06 194 ILE A C 1
ATOM 1456 O O . ILE A 1 194 ? 10.038 -22.023 2.104 1.00 98.06 194 ILE A O 1
ATOM 1460 N N . THR A 1 195 ? 9.047 -21.252 3.978 1.00 98.00 195 THR A N 1
ATOM 1461 C CA . THR A 1 195 ? 8.839 -22.557 4.618 1.00 98.00 195 THR A CA 1
ATOM 1462 C C . THR A 1 195 ? 7.377 -22.703 5.019 1.00 98.00 195 THR A C 1
ATOM 1464 O O . THR A 1 195 ? 6.865 -21.866 5.758 1.00 98.00 195 THR A O 1
ATOM 1467 N N . ASP A 1 196 ? 6.714 -23.770 4.578 1.00 97.06 196 ASP A N 1
ATOM 1468 C CA . ASP A 1 196 ? 5.381 -24.127 5.070 1.00 97.06 196 ASP A CA 1
ATOM 1469 C C . ASP A 1 196 ? 5.483 -24.581 6.533 1.00 97.06 196 ASP A C 1
ATOM 1471 O O . ASP A 1 196 ? 6.183 -25.544 6.846 1.00 97.06 196 ASP A O 1
ATOM 1475 N N . VAL A 1 197 ? 4.790 -23.871 7.420 1.00 97.62 197 VAL A N 1
ATOM 1476 C CA . VAL A 1 197 ? 4.751 -24.133 8.869 1.00 97.62 197 VAL A CA 1
ATOM 1477 C C . VAL A 1 197 ? 3.318 -24.372 9.345 1.00 97.62 197 VAL A C 1
ATOM 1479 O O . VAL A 1 197 ? 3.017 -24.264 10.532 1.00 97.62 197 VAL A O 1
ATOM 1482 N N . THR A 1 198 ? 2.411 -24.707 8.420 1.00 95.50 198 THR A N 1
ATOM 1483 C CA . THR A 1 198 ? 0.974 -24.826 8.697 1.00 95.50 198 THR A CA 1
ATOM 1484 C C . THR A 1 198 ? 0.689 -25.807 9.828 1.00 95.50 198 THR A C 1
ATOM 1486 O O . THR A 1 198 ? -0.109 -25.492 10.702 1.00 95.50 198 THR A O 1
ATOM 1489 N N . ALA A 1 199 ? 1.330 -26.980 9.824 1.00 95.00 199 ALA A N 1
ATOM 1490 C CA . ALA A 1 199 ? 1.097 -28.003 10.842 1.00 95.00 199 ALA A CA 1
ATOM 1491 C C . ALA A 1 199 ? 1.551 -27.542 12.237 1.00 95.00 199 ALA A C 1
ATOM 1493 O O . ALA A 1 199 ? 0.789 -27.666 13.189 1.00 95.00 199 ALA A O 1
ATOM 1494 N N . GLU A 1 200 ? 2.748 -26.953 12.329 1.00 95.19 200 GLU A N 1
ATOM 1495 C CA . GLU A 1 200 ? 3.323 -26.453 13.587 1.00 95.19 200 GLU A CA 1
ATOM 1496 C C . GLU A 1 200 ? 2.455 -25.338 14.193 1.00 95.19 200 GLU A C 1
ATOM 1498 O O . GLU A 1 200 ? 2.174 -25.341 15.388 1.00 95.19 200 GLU A O 1
ATOM 1503 N N . VAL A 1 201 ? 1.974 -24.409 13.359 1.00 95.06 201 VAL A N 1
ATOM 1504 C CA . VAL A 1 201 ? 1.113 -23.305 13.813 1.00 95.06 201 VAL A CA 1
ATOM 1505 C C . VAL A 1 201 ? -0.298 -23.790 14.157 1.00 95.06 201 VAL A C 1
ATOM 1507 O O . VAL A 1 201 ? -0.874 -23.350 15.149 1.00 95.06 201 VAL A O 1
ATOM 1510 N N . ALA A 1 202 ? -0.872 -24.702 13.368 1.00 90.94 202 ALA A N 1
ATOM 1511 C CA . ALA A 1 202 ? -2.199 -25.245 13.647 1.00 90.94 202 ALA A CA 1
ATOM 1512 C C . ALA A 1 202 ? -2.233 -26.008 14.980 1.00 90.94 202 ALA A C 1
ATOM 1514 O O . ALA A 1 202 ? -3.174 -25.827 15.746 1.00 90.94 202 ALA A O 1
ATOM 1515 N N . GLU A 1 203 ? -1.196 -26.794 15.284 1.00 92.12 203 GLU A N 1
ATOM 1516 C CA . GLU A 1 203 ? -1.095 -27.552 16.536 1.00 92.12 203 GLU A CA 1
ATOM 1517 C C . GLU A 1 203 ? -1.142 -26.639 17.771 1.00 92.12 203 GLU A C 1
ATOM 1519 O O . GLU A 1 203 ? -1.921 -26.890 18.691 1.00 92.12 203 GLU A O 1
ATOM 1524 N N . VAL A 1 204 ? -0.370 -25.545 17.778 1.00 92.38 204 VAL A N 1
ATOM 1525 C CA . VAL A 1 204 ? -0.352 -24.617 18.923 1.00 92.38 204 VAL A CA 1
ATOM 1526 C C . VAL A 1 204 ? -1.635 -23.790 19.031 1.00 92.38 204 VAL A C 1
ATOM 1528 O O . VAL A 1 204 ? -2.081 -23.491 20.137 1.00 92.38 204 VAL A O 1
ATOM 1531 N N . LEU A 1 205 ? -2.253 -23.436 17.899 1.00 89.81 205 LEU A N 1
ATOM 1532 C CA . LEU A 1 205 ? -3.501 -22.669 17.879 1.00 89.81 205 LEU A CA 1
ATOM 1533 C C . LEU A 1 205 ? -4.706 -23.499 18.321 1.00 89.81 205 LEU A C 1
ATOM 1535 O O . LEU A 1 205 ? -5.582 -22.973 19.006 1.00 89.81 205 LEU A O 1
ATOM 1539 N N . ASP A 1 206 ? -4.760 -24.772 17.932 1.00 87.00 206 ASP A N 1
ATOM 1540 C CA . ASP A 1 206 ? -5.852 -25.674 18.299 1.00 87.00 206 ASP A CA 1
ATOM 1541 C C . ASP A 1 206 ? -5.781 -26.080 19.787 1.00 87.00 206 ASP A C 1
ATOM 1543 O O . ASP A 1 206 ? -6.801 -26.451 20.367 1.00 87.00 206 ASP A O 1
ATOM 1547 N N . ALA A 1 207 ? -4.611 -25.956 20.426 1.00 90.06 207 ALA A N 1
ATOM 1548 C CA . ALA A 1 207 ? -4.430 -26.157 21.865 1.00 90.06 207 ALA A CA 1
ATOM 1549 C C . ALA A 1 207 ? -4.846 -24.946 22.728 1.00 90.06 207 ALA A C 1
ATOM 1551 O O . ALA A 1 207 ? -4.961 -25.080 23.945 1.00 90.06 207 ALA A O 1
ATOM 1552 N N . ALA A 1 208 ? -5.051 -23.772 22.125 1.00 89.69 208 ALA A N 1
ATOM 1553 C CA . ALA A 1 208 ? -5.407 -22.547 22.835 1.00 89.69 208 ALA A CA 1
ATOM 1554 C C . ALA A 1 208 ? -6.930 -22.333 22.868 1.00 89.69 208 ALA A C 1
ATOM 1556 O O . ALA A 1 208 ? -7.607 -22.383 21.835 1.00 89.69 208 ALA A O 1
ATOM 1557 N N . GLU A 1 209 ? -7.484 -22.038 24.047 1.00 87.12 209 GLU A N 1
ATOM 1558 C CA . GLU A 1 209 ? -8.931 -21.883 24.245 1.00 87.12 209 GLU A CA 1
ATOM 1559 C C . GLU A 1 209 ? -9.360 -20.418 24.075 1.00 87.12 209 GLU A C 1
ATOM 1561 O O . GLU A 1 209 ? -10.364 -20.117 23.417 1.00 87.12 209 GLU A O 1
ATOM 1566 N N . THR A 1 210 ? -8.554 -19.484 24.580 1.00 86.00 210 THR A N 1
ATOM 1567 C CA . THR A 1 210 ? -8.838 -18.042 24.572 1.00 86.00 210 THR A CA 1
ATOM 1568 C C . THR A 1 210 ? -8.062 -17.281 23.493 1.00 86.00 210 THR A C 1
ATOM 1570 O O . THR A 1 210 ? -7.047 -17.737 22.970 1.00 86.00 210 THR A O 1
ATOM 1573 N N . ALA A 1 211 ? -8.523 -16.076 23.140 1.00 80.38 211 ALA A N 1
ATOM 1574 C CA . ALA A 1 211 ? -7.800 -15.204 22.207 1.00 80.38 211 ALA A CA 1
ATOM 1575 C C . ALA A 1 211 ? -6.407 -14.803 22.735 1.00 80.38 211 ALA A C 1
ATOM 1577 O O . ALA A 1 211 ? -5.453 -14.736 21.964 1.00 80.38 211 ALA A O 1
ATOM 1578 N N . ALA A 1 212 ? -6.281 -14.588 24.049 1.00 83.56 212 ALA A N 1
ATOM 1579 C CA . ALA A 1 212 ? -5.009 -14.261 24.688 1.00 83.56 212 ALA A CA 1
ATOM 1580 C C . ALA A 1 212 ? -4.015 -15.432 24.615 1.00 83.56 212 ALA A C 1
ATOM 1582 O O . ALA A 1 212 ? -2.857 -15.231 24.257 1.00 83.56 212 ALA A O 1
ATOM 1583 N N . GLU A 1 213 ? -4.476 -16.658 24.880 1.00 89.81 213 GLU A N 1
ATOM 1584 C CA . GLU A 1 213 ? -3.655 -17.866 24.725 1.00 89.81 213 GLU A CA 1
ATOM 1585 C C . GLU A 1 213 ? -3.230 -18.080 23.274 1.00 89.81 213 GLU A C 1
ATOM 1587 O O . GLU A 1 213 ? -2.071 -18.399 23.033 1.00 89.81 213 GLU A O 1
ATOM 1592 N N . ARG A 1 214 ? -4.122 -17.848 22.299 1.00 86.75 214 ARG A N 1
ATOM 1593 C CA . ARG A 1 214 ? -3.775 -17.936 20.869 1.00 86.75 214 ARG A CA 1
ATOM 1594 C C . ARG A 1 214 ? -2.697 -16.929 20.483 1.00 86.75 214 ARG A C 1
ATOM 1596 O O . ARG A 1 214 ? -1.763 -17.297 19.781 1.00 86.75 214 ARG A O 1
ATOM 1603 N N . SER A 1 215 ? -2.804 -15.685 20.955 1.00 85.56 215 SER A N 1
ATOM 1604 C CA . SER A 1 215 ? -1.773 -14.666 20.724 1.00 85.56 215 SER A CA 1
ATOM 1605 C C . SER A 1 215 ? -0.429 -15.101 21.310 1.00 85.56 215 SER A C 1
ATOM 1607 O O . SER A 1 215 ? 0.570 -15.102 20.603 1.00 85.56 215 SER A O 1
ATOM 1609 N N . ALA A 1 216 ? -0.411 -15.550 22.568 1.00 90.19 216 ALA A N 1
ATOM 1610 C CA . ALA A 1 216 ? 0.814 -16.014 23.217 1.00 90.19 216 ALA A CA 1
ATOM 1611 C C . ALA A 1 216 ? 1.407 -17.265 22.537 1.00 90.19 216 ALA A C 1
ATOM 1613 O O . ALA A 1 216 ? 2.626 -17.396 22.425 1.00 90.19 216 ALA A O 1
ATOM 1614 N N . ALA A 1 217 ? 0.557 -18.177 22.058 1.00 91.75 217 ALA A N 1
ATOM 1615 C CA . ALA A 1 217 ? 0.970 -19.357 21.306 1.00 91.75 217 ALA A CA 1
ATOM 1616 C C . ALA A 1 217 ? 1.605 -18.980 19.959 1.00 91.75 217 ALA A C 1
ATOM 1618 O O . ALA A 1 217 ? 2.629 -19.558 19.592 1.00 91.75 217 ALA A O 1
ATOM 1619 N N . LEU A 1 218 ? 1.041 -17.990 19.254 1.00 90.19 218 LEU A N 1
ATOM 1620 C CA . LEU A 1 218 ? 1.615 -17.439 18.023 1.00 90.19 218 LEU A CA 1
ATOM 1621 C C . LEU A 1 218 ? 2.983 -16.800 18.271 1.00 90.19 218 LEU A C 1
ATOM 1623 O O . LEU A 1 218 ? 3.932 -17.124 17.562 1.00 90.19 218 LEU A O 1
ATOM 1627 N N . ASP A 1 219 ? 3.110 -15.976 19.311 1.00 91.75 219 ASP A N 1
ATOM 1628 C CA . ASP A 1 219 ? 4.388 -15.348 19.668 1.00 91.75 219 ASP A CA 1
ATOM 1629 C C . ASP A 1 219 ? 5.456 -16.411 19.985 1.00 91.75 219 ASP A C 1
ATOM 1631 O O . ASP A 1 219 ? 6.600 -16.333 19.531 1.00 91.75 219 ASP A O 1
ATOM 1635 N N . SER A 1 220 ? 5.074 -17.451 20.735 1.00 93.88 220 SER A N 1
ATOM 1636 C CA . SER A 1 220 ? 5.976 -18.543 21.101 1.00 93.88 220 SER A CA 1
ATOM 1637 C C . SER A 1 220 ? 6.411 -19.376 19.895 1.00 93.88 220 SER A C 1
ATOM 1639 O O . SER A 1 220 ? 7.591 -19.727 19.799 1.00 93.88 220 SER A O 1
ATOM 1641 N N . VAL A 1 221 ? 5.488 -19.735 18.993 1.00 95.62 221 VAL A N 1
ATOM 1642 C CA . VAL A 1 221 ? 5.843 -20.521 17.803 1.00 95.62 221 VAL A CA 1
ATOM 1643 C C . VAL A 1 221 ? 6.668 -19.681 16.836 1.00 95.62 221 VAL A C 1
ATOM 1645 O O . VAL A 1 221 ? 7.651 -20.182 16.303 1.00 95.62 221 VAL A O 1
ATOM 1648 N N . GLU A 1 222 ? 6.360 -18.393 16.665 1.00 95.19 222 GLU A N 1
ATOM 1649 C CA . GLU A 1 222 ? 7.150 -17.496 15.821 1.00 95.19 222 GLU A CA 1
ATOM 1650 C C . GLU A 1 222 ? 8.586 -17.346 16.341 1.00 95.19 222 GLU A C 1
ATOM 1652 O O . GLU A 1 222 ? 9.528 -17.448 15.552 1.00 95.19 222 GLU A O 1
ATOM 1657 N N . ALA A 1 223 ? 8.783 -17.210 17.657 1.00 95.25 223 ALA A N 1
ATOM 1658 C CA . ALA A 1 223 ? 10.117 -17.171 18.257 1.00 95.25 223 ALA A CA 1
ATOM 1659 C C . ALA A 1 223 ? 10.911 -18.470 18.010 1.00 95.25 223 ALA A C 1
ATOM 1661 O O . ALA A 1 223 ? 12.074 -18.418 17.599 1.00 95.25 223 ALA A O 1
ATOM 1662 N N . ALA A 1 224 ? 10.278 -19.635 18.191 1.00 96.44 224 ALA A N 1
ATOM 1663 C CA . ALA A 1 224 ? 10.910 -20.932 17.938 1.00 96.44 224 ALA A CA 1
ATOM 1664 C C . ALA A 1 224 ? 11.241 -21.141 16.447 1.00 96.44 224 ALA A C 1
ATOM 1666 O O . ALA A 1 224 ? 12.312 -21.646 16.095 1.00 96.44 224 ALA A O 1
ATOM 1667 N N . LEU A 1 225 ? 10.341 -20.719 15.553 1.00 97.62 225 LEU A N 1
ATOM 1668 C CA . LEU A 1 225 ? 10.563 -20.726 14.109 1.00 97.62 225 LEU A CA 1
ATOM 1669 C C . LEU A 1 225 ? 11.718 -19.802 13.722 1.00 97.62 225 LEU A C 1
ATOM 1671 O O . LEU A 1 225 ? 12.552 -20.197 12.909 1.00 97.62 225 LEU A O 1
ATOM 1675 N N . ALA A 1 226 ? 11.798 -18.607 14.310 1.00 96.75 226 ALA A N 1
ATOM 1676 C CA . ALA A 1 226 ? 12.876 -17.660 14.058 1.00 96.75 226 ALA A CA 1
ATOM 1677 C C . ALA A 1 226 ? 14.238 -18.237 14.468 1.00 96.75 226 ALA A C 1
ATOM 1679 O O . ALA A 1 226 ? 15.172 -18.203 13.668 1.00 96.75 226 ALA A O 1
ATOM 1680 N N . GLU A 1 227 ? 14.353 -18.839 15.655 1.00 96.25 227 GLU A N 1
ATOM 1681 C CA . GLU A 1 227 ? 15.593 -19.496 16.090 1.00 96.25 227 GLU A CA 1
ATOM 1682 C C . GLU A 1 227 ? 16.024 -20.591 15.097 1.00 96.25 227 GLU A C 1
ATOM 1684 O O . GLU A 1 227 ? 17.158 -20.603 14.613 1.00 96.25 227 GLU A O 1
ATOM 1689 N N . ARG A 1 228 ? 15.094 -21.477 14.724 1.00 97.69 228 ARG A N 1
ATOM 1690 C CA . ARG A 1 228 ? 15.373 -22.636 13.867 1.00 97.69 228 ARG A CA 1
ATOM 1691 C C . ARG A 1 228 ? 15.657 -22.269 12.410 1.00 97.69 228 ARG A C 1
ATOM 1693 O O . ARG A 1 228 ? 16.584 -22.814 11.811 1.00 97.69 228 ARG A O 1
ATOM 1700 N N . LEU A 1 229 ? 14.839 -21.404 11.814 1.00 98.06 229 LEU A N 1
ATOM 1701 C CA . LEU A 1 229 ? 14.876 -21.105 10.379 1.00 98.06 229 LEU A CA 1
ATOM 1702 C C . LEU A 1 229 ? 15.885 -20.009 10.022 1.00 98.06 229 LEU A C 1
ATOM 1704 O O . LEU A 1 229 ? 16.304 -19.943 8.866 1.00 98.06 229 LEU A O 1
ATOM 1708 N N . LEU A 1 230 ? 16.311 -19.181 10.984 1.00 98.00 230 LEU A N 1
ATOM 1709 C CA . LEU A 1 230 ? 17.363 -18.183 10.762 1.00 98.00 230 LEU A CA 1
ATOM 1710 C C . LEU A 1 230 ? 18.771 -18.713 11.065 1.00 98.00 230 LEU A C 1
ATOM 1712 O O . LEU A 1 230 ? 19.741 -18.144 10.562 1.00 98.00 230 LEU A O 1
ATOM 1716 N N . ALA A 1 231 ? 18.910 -19.812 11.818 1.00 97.19 231 ALA A N 1
ATOM 1717 C CA . ALA A 1 231 ? 20.212 -20.400 12.150 1.00 97.19 231 ALA A CA 1
ATOM 1718 C C . ALA A 1 231 ? 21.117 -20.681 10.926 1.00 97.19 231 ALA A C 1
ATOM 1720 O O . ALA A 1 231 ? 22.293 -20.315 10.985 1.00 97.19 231 ALA A O 1
ATOM 1721 N N . PRO A 1 232 ? 20.626 -21.227 9.789 1.00 97.38 232 PRO A N 1
ATOM 1722 C CA . PRO A 1 232 ? 21.456 -21.433 8.594 1.00 97.38 232 PRO A CA 1
ATOM 1723 C C . PRO A 1 232 ? 21.999 -20.140 7.966 1.00 97.38 232 PRO A C 1
ATOM 1725 O O . PRO A 1 232 ? 22.949 -20.196 7.189 1.00 97.38 232 PRO A O 1
ATOM 1728 N N . TYR A 1 233 ? 21.400 -18.993 8.294 1.00 96.56 233 TYR A N 1
ATOM 1729 C CA . TYR A 1 233 ? 21.755 -17.674 7.771 1.00 96.56 233 TYR A CA 1
ATOM 1730 C C . TYR A 1 233 ? 22.566 -16.827 8.768 1.00 96.56 233 TYR A C 1
ATOM 1732 O O . TYR A 1 233 ? 22.886 -15.681 8.470 1.00 96.56 233 TYR A O 1
ATOM 1740 N N . GLY A 1 234 ? 22.905 -17.369 9.945 1.00 95.88 234 GLY A N 1
ATOM 1741 C CA . GLY A 1 234 ? 23.620 -16.638 11.000 1.00 95.88 234 GLY A CA 1
ATOM 1742 C C . GLY A 1 234 ? 22.719 -15.848 11.958 1.00 95.88 234 GLY A C 1
ATOM 1743 O O . GLY A 1 234 ? 23.229 -15.122 12.808 1.00 95.88 234 GLY A O 1
ATOM 1744 N N . GLY A 1 235 ? 21.396 -16.013 11.867 1.00 94.50 235 GLY A N 1
ATOM 1745 C CA . GLY A 1 235 ? 20.435 -15.388 12.776 1.00 94.50 235 GLY A CA 1
ATOM 1746 C C . GLY A 1 235 ? 20.170 -13.896 12.510 1.00 94.50 235 GLY A C 1
ATOM 1747 O O . GLY A 1 235 ? 20.628 -13.340 11.509 1.00 94.50 235 GLY A O 1
ATOM 1748 N N . PRO A 1 236 ? 19.421 -13.230 13.409 1.00 93.69 236 PRO A N 1
ATOM 1749 C CA . PRO A 1 236 ? 19.061 -11.818 13.268 1.00 93.69 236 PRO A CA 1
ATOM 1750 C C . PRO A 1 236 ? 20.240 -10.848 13.190 1.00 93.69 236 PRO A C 1
ATOM 1752 O O . PRO A 1 236 ? 20.189 -9.885 12.427 1.00 93.69 236 PRO A O 1
ATOM 1755 N N . GLU A 1 237 ? 21.321 -11.135 13.917 1.00 92.69 237 GLU A N 1
ATOM 1756 C CA . GLU A 1 237 ? 22.544 -10.318 13.927 1.00 92.69 237 GLU A CA 1
ATOM 1757 C C . GLU A 1 237 ? 23.261 -10.298 12.567 1.00 92.69 237 GLU A C 1
ATOM 1759 O O . GLU A 1 237 ? 23.997 -9.364 12.268 1.00 92.69 237 GLU A O 1
ATOM 1764 N N . ALA A 1 238 ? 23.015 -11.296 11.710 1.00 93.88 238 ALA A N 1
ATOM 1765 C CA . ALA A 1 238 ? 23.507 -11.337 10.333 1.00 93.88 238 ALA A CA 1
ATOM 1766 C C . ALA A 1 238 ? 22.581 -10.607 9.333 1.00 93.88 238 ALA A C 1
ATOM 1768 O O . ALA A 1 238 ? 22.738 -10.753 8.122 1.00 93.88 238 ALA A O 1
ATOM 1769 N N . GLY A 1 239 ? 21.586 -9.854 9.820 1.00 95.00 239 GLY A N 1
ATOM 1770 C CA . GLY A 1 239 ? 20.654 -9.088 8.989 1.00 95.00 239 GLY A CA 1
ATOM 1771 C C . GLY A 1 239 ? 19.468 -9.893 8.449 1.00 95.00 239 GLY A C 1
ATOM 1772 O O . GLY A 1 239 ? 18.781 -9.429 7.538 1.00 95.00 239 GLY A O 1
ATOM 1773 N N . TYR A 1 240 ? 19.192 -11.086 8.985 1.00 97.81 240 TYR A N 1
ATOM 1774 C CA . TYR A 1 240 ? 18.056 -11.908 8.557 1.00 97.81 240 TYR A CA 1
ATOM 1775 C C . TYR A 1 240 ? 16.857 -11.775 9.493 1.00 97.81 240 TYR A C 1
ATOM 1777 O O . TYR A 1 240 ? 16.994 -11.642 10.703 1.00 97.81 240 TYR A O 1
ATOM 1785 N N . ARG A 1 241 ? 15.646 -11.826 8.943 1.00 96.81 241 ARG A N 1
ATOM 1786 C CA . ARG A 1 241 ? 14.403 -11.712 9.712 1.00 96.81 241 ARG A CA 1
ATOM 1787 C C . ARG A 1 241 ? 13.414 -12.772 9.280 1.00 96.81 241 ARG A C 1
ATOM 1789 O O . ARG A 1 241 ? 13.342 -13.108 8.101 1.00 96.81 241 ARG A O 1
ATOM 1796 N N . LEU A 1 242 ? 12.651 -13.276 10.238 1.00 97.50 242 LEU A N 1
ATOM 1797 C CA . LEU A 1 242 ? 11.518 -14.147 9.977 1.00 97.50 242 LEU A CA 1
ATOM 1798 C C . LEU A 1 242 ? 10.236 -13.316 10.033 1.00 97.50 242 LEU A C 1
ATOM 1800 O O . LEU A 1 242 ? 10.128 -12.406 10.851 1.00 97.50 242 LEU A O 1
ATOM 1804 N N . GLN A 1 243 ? 9.278 -13.643 9.176 1.00 96.69 243 GLN A N 1
ATOM 1805 C CA . GLN A 1 243 ? 7.909 -13.172 9.297 1.00 96.69 243 GLN A CA 1
ATOM 1806 C C . GLN A 1 243 ? 6.959 -14.351 9.105 1.00 96.69 243 GLN A C 1
ATOM 1808 O O . GLN A 1 243 ? 7.008 -15.023 8.068 1.00 96.69 243 GLN A O 1
ATOM 1813 N N . LEU A 1 244 ? 6.073 -14.584 10.072 1.00 96.75 244 LEU A N 1
ATOM 1814 C CA . LEU A 1 244 ? 4.978 -15.531 9.903 1.00 96.75 244 LEU A CA 1
ATOM 1815 C C . LEU A 1 244 ? 3.864 -14.916 9.036 1.00 96.75 244 LEU A C 1
ATOM 1817 O O . LEU A 1 244 ? 3.321 -13.856 9.345 1.00 96.75 244 LEU A O 1
ATOM 1821 N N . ILE A 1 245 ? 3.518 -15.576 7.930 1.00 96.06 245 ILE A N 1
ATOM 1822 C CA . ILE A 1 245 ? 2.485 -15.134 6.988 1.00 96.06 245 ILE A CA 1
ATOM 1823 C C . ILE A 1 245 ? 1.261 -16.041 7.095 1.00 96.06 245 ILE A C 1
ATOM 1825 O O . ILE A 1 245 ? 1.325 -17.231 6.784 1.00 96.06 245 ILE A O 1
ATOM 1829 N N . THR A 1 246 ? 0.121 -15.454 7.457 1.00 94.69 246 THR A N 1
ATOM 1830 C CA . THR A 1 246 ? -1.187 -16.121 7.445 1.00 94.69 246 THR A CA 1
ATOM 1831 C C . THR A 1 246 ? -1.818 -16.013 6.059 1.00 94.69 246 THR A C 1
ATOM 1833 O O . THR A 1 246 ? -2.147 -14.921 5.598 1.00 94.69 246 THR A O 1
ATOM 1836 N N . LEU A 1 247 ? -2.028 -17.145 5.391 1.00 95.94 247 LEU 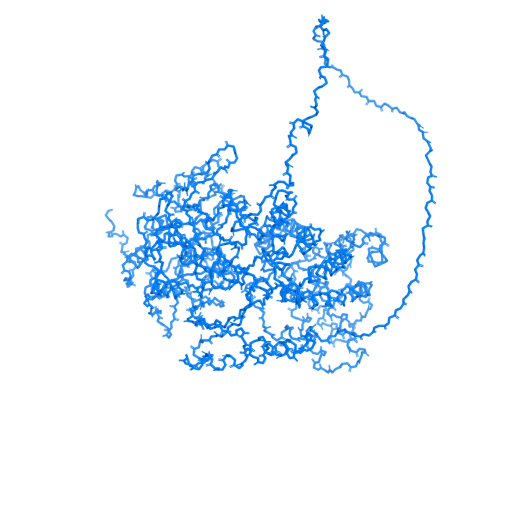A N 1
ATOM 1837 C CA . LEU A 1 247 ? -2.633 -17.231 4.062 1.00 95.94 247 LEU A CA 1
ATOM 1838 C C . LEU A 1 247 ? -4.033 -17.848 4.146 1.00 95.94 247 LEU A C 1
ATOM 1840 O O . LEU A 1 247 ? -4.332 -18.655 5.029 1.00 95.94 247 LEU A O 1
ATOM 1844 N N . TYR A 1 248 ? -4.910 -17.462 3.214 1.00 95.94 248 TYR A N 1
ATOM 1845 C CA . TYR A 1 248 ? -6.309 -17.914 3.173 1.00 95.94 248 TYR A CA 1
ATOM 1846 C C . TYR A 1 248 ? -7.036 -17.704 4.509 1.00 95.94 248 TYR A C 1
ATOM 1848 O O . TYR A 1 248 ? -7.779 -18.574 4.943 1.00 95.94 248 TYR A O 1
ATOM 1856 N N . HIS A 1 249 ? -6.762 -16.586 5.189 1.00 93.00 249 HIS A N 1
ATOM 1857 C CA . HIS A 1 249 ? -7.300 -16.240 6.516 1.00 93.00 249 HIS A CA 1
ATOM 1858 C C . HIS A 1 249 ? -6.984 -17.259 7.625 1.00 93.00 249 HIS A C 1
ATOM 1860 O O . HIS A 1 249 ? -7.627 -17.222 8.658 1.00 93.00 249 HIS A O 1
ATOM 1866 N N . GLY A 1 250 ? -5.993 -18.143 7.456 1.00 91.06 250 GLY A N 1
ATOM 1867 C CA . GLY A 1 250 ? -5.652 -19.190 8.434 1.00 91.06 250 GLY A CA 1
ATOM 1868 C C . GLY A 1 250 ? -5.818 -20.615 7.909 1.00 91.06 250 GLY A C 1
ATOM 1869 O O . GLY A 1 250 ? -5.619 -21.576 8.648 1.00 91.06 250 GLY A O 1
ATOM 1870 N N . GLY A 1 251 ? -6.148 -20.770 6.623 1.00 93.06 251 GLY A N 1
ATOM 1871 C CA . GLY A 1 251 ? -6.064 -22.063 5.943 1.00 93.06 251 GLY A CA 1
ATOM 1872 C C . GLY A 1 251 ? -4.624 -22.550 5.736 1.00 93.06 251 GLY A C 1
ATOM 1873 O O . GLY A 1 251 ? -4.405 -23.754 5.614 1.00 93.06 251 GLY A O 1
ATOM 1874 N N . ARG A 1 252 ? -3.644 -21.634 5.710 1.00 95.25 252 ARG A N 1
ATOM 1875 C CA . ARG A 1 252 ? -2.207 -21.930 5.600 1.00 95.25 252 ARG A CA 1
ATOM 1876 C C . ARG A 1 252 ? -1.360 -20.919 6.366 1.00 95.25 252 ARG A C 1
ATOM 1878 O O . ARG A 1 252 ? -1.737 -19.751 6.461 1.00 95.25 252 ARG A O 1
ATOM 1885 N N . TYR A 1 253 ? -0.193 -21.365 6.825 1.00 96.44 253 TYR A N 1
ATOM 1886 C CA . TYR A 1 253 ? 0.825 -20.517 7.443 1.00 96.44 253 TYR A CA 1
ATOM 1887 C C . TYR A 1 253 ? 2.189 -20.797 6.818 1.00 96.44 253 TYR A C 1
ATOM 1889 O O . TYR A 1 253 ? 2.619 -21.951 6.761 1.00 96.44 253 TYR A O 1
ATOM 1897 N N . SER A 1 254 ? 2.874 -19.740 6.395 1.00 97.44 254 SER A N 1
ATOM 1898 C CA . SER A 1 254 ? 4.213 -19.834 5.812 1.00 97.44 254 SER A CA 1
ATOM 1899 C C . SER A 1 254 ? 5.166 -18.893 6.537 1.00 97.44 254 SER A C 1
ATOM 1901 O O . SER A 1 254 ? 4.860 -17.722 6.742 1.00 97.44 254 SER A O 1
ATOM 1903 N N . ALA A 1 255 ? 6.339 -19.391 6.907 1.00 98.06 255 ALA A N 1
ATOM 1904 C CA . ALA A 1 255 ? 7.412 -18.598 7.482 1.00 98.06 255 ALA A CA 1
ATOM 1905 C C . ALA A 1 255 ? 8.314 -18.069 6.361 1.00 98.06 255 ALA A C 1
ATOM 1907 O O . ALA A 1 255 ? 8.909 -18.838 5.599 1.00 98.06 255 ALA A O 1
ATOM 1908 N N . TYR A 1 256 ? 8.376 -16.747 6.235 1.00 98.25 256 TYR A N 1
ATOM 1909 C CA . TYR A 1 256 ? 9.156 -16.053 5.219 1.00 98.25 256 TYR A CA 1
ATOM 1910 C C . TYR A 1 256 ? 10.459 -15.564 5.849 1.00 98.25 256 TYR A C 1
ATOM 1912 O O . TYR A 1 256 ? 10.433 -14.792 6.807 1.00 98.25 256 TYR A O 1
ATOM 1920 N N . THR A 1 257 ? 11.593 -15.990 5.299 1.00 98.56 257 THR A N 1
ATOM 1921 C CA . THR A 1 257 ? 12.911 -15.504 5.716 1.00 98.56 257 THR A CA 1
ATOM 1922 C C . THR A 1 257 ? 13.355 -14.396 4.777 1.00 98.56 257 THR A C 1
ATOM 1924 O O . THR A 1 257 ? 13.535 -14.627 3.580 1.00 98.56 257 THR A O 1
ATOM 1927 N N . PHE A 1 258 ? 13.571 -13.205 5.320 1.00 98.44 258 PHE A N 1
ATOM 1928 C CA . PHE A 1 258 ? 14.081 -12.045 4.604 1.00 98.44 258 PHE A CA 1
ATOM 1929 C C . PHE A 1 258 ? 15.542 -11.781 4.964 1.00 98.44 258 PHE A C 1
ATOM 1931 O O . PHE A 1 258 ? 15.915 -11.890 6.130 1.00 98.44 258 PHE A O 1
ATOM 1938 N N . ARG A 1 259 ? 16.352 -11.376 3.985 1.00 97.88 259 ARG A N 1
ATOM 1939 C CA . ARG A 1 259 ? 17.593 -10.630 4.225 1.00 97.88 259 ARG A CA 1
ATOM 1940 C C . ARG A 1 259 ? 17.265 -9.146 4.153 1.00 97.88 259 ARG A C 1
ATOM 1942 O O . ARG A 1 259 ? 16.668 -8.706 3.171 1.00 97.88 259 ARG A O 1
ATOM 1949 N N . ARG A 1 260 ? 17.622 -8.392 5.185 1.00 97.69 260 ARG A N 1
ATOM 1950 C CA . ARG A 1 260 ? 17.376 -6.956 5.273 1.00 97.69 260 ARG A CA 1
ATOM 1951 C C . ARG A 1 260 ? 18.669 -6.181 5.069 1.00 97.69 260 ARG A C 1
ATOM 1953 O O . ARG A 1 260 ? 19.697 -6.519 5.645 1.00 97.69 260 ARG A O 1
ATOM 1960 N N . TYR A 1 261 ? 18.569 -5.116 4.289 1.00 97.88 261 TYR A N 1
ATOM 1961 C CA . TYR A 1 261 ? 19.632 -4.162 4.039 1.00 97.88 261 TYR A CA 1
ATOM 1962 C C . TYR A 1 261 ? 19.209 -2.787 4.551 1.00 97.88 261 TYR A C 1
ATOM 1964 O O . TYR A 1 261 ? 18.187 -2.259 4.110 1.00 97.88 261 TYR A O 1
ATOM 1972 N N . ASP A 1 262 ? 19.980 -2.226 5.482 1.00 96.62 262 ASP A N 1
ATOM 1973 C CA . ASP A 1 262 ? 19.688 -0.930 6.110 1.00 96.62 262 ASP A CA 1
ATOM 1974 C C . ASP A 1 262 ? 20.555 0.228 5.554 1.00 96.62 262 ASP A C 1
ATOM 1976 O O . ASP A 1 262 ? 20.226 1.386 5.796 1.00 96.62 262 ASP A O 1
ATOM 1980 N N . ASP A 1 263 ? 21.623 -0.045 4.784 1.00 97.94 263 ASP A N 1
ATOM 1981 C CA . ASP A 1 263 ? 22.370 0.983 4.029 1.00 97.94 263 ASP A CA 1
ATOM 1982 C C . ASP A 1 263 ? 21.819 1.066 2.597 1.00 97.94 263 ASP A C 1
ATOM 1984 O O . ASP A 1 263 ? 22.233 0.337 1.690 1.00 97.94 263 ASP A O 1
ATOM 1988 N N . VAL A 1 264 ? 20.819 1.931 2.421 1.00 98.69 264 VAL A N 1
ATOM 1989 C CA . VAL A 1 264 ? 20.212 2.254 1.126 1.00 98.69 264 VAL A CA 1
ATOM 1990 C C . VAL A 1 264 ? 20.504 3.715 0.806 1.00 98.69 264 VAL A C 1
ATOM 1992 O O . VAL A 1 264 ? 20.223 4.603 1.614 1.00 98.69 264 VAL A O 1
ATOM 1995 N N . ARG A 1 265 ? 21.058 3.974 -0.379 1.00 98.62 265 ARG A N 1
ATOM 1996 C CA . ARG A 1 265 ? 21.495 5.310 -0.800 1.00 98.62 265 ARG A CA 1
ATOM 1997 C C . ARG A 1 265 ? 20.740 5.795 -2.022 1.00 98.62 265 ARG A C 1
ATOM 1999 O O . ARG A 1 265 ? 20.455 5.008 -2.915 1.00 98.62 265 ARG A O 1
ATOM 2006 N N . LEU A 1 266 ? 20.408 7.078 -2.057 1.00 98.75 266 LEU A N 1
ATOM 2007 C CA . LEU A 1 266 ? 19.785 7.742 -3.192 1.00 98.75 266 LEU A CA 1
ATOM 2008 C C . LEU A 1 266 ? 20.780 7.849 -4.354 1.00 98.75 266 LEU A C 1
ATOM 2010 O O . LEU A 1 266 ? 21.898 8.321 -4.154 1.00 98.75 266 LEU A O 1
ATOM 2014 N N . VAL A 1 267 ? 20.348 7.446 -5.551 1.00 98.62 267 VAL A N 1
ATOM 2015 C CA . VAL A 1 267 ? 21.145 7.495 -6.789 1.00 98.62 267 VAL A CA 1
ATOM 2016 C C . VAL A 1 267 ? 20.522 8.441 -7.808 1.00 98.62 267 VAL A C 1
ATOM 2018 O O . VAL A 1 267 ? 21.226 9.264 -8.383 1.00 98.62 267 VAL A O 1
ATOM 2021 N N . PHE A 1 268 ? 19.211 8.337 -8.022 1.00 98.75 268 PHE A N 1
ATOM 2022 C CA . PHE A 1 268 ? 18.487 9.171 -8.975 1.00 98.75 268 PHE A CA 1
ATOM 2023 C C . PHE A 1 268 ? 17.053 9.422 -8.513 1.00 98.75 268 PHE A C 1
ATOM 2025 O O . PHE A 1 268 ? 16.371 8.493 -8.068 1.00 98.75 268 PHE A O 1
ATOM 2032 N N . ALA A 1 269 ? 16.596 10.660 -8.674 1.00 98.38 269 ALA A N 1
ATOM 2033 C CA . ALA A 1 269 ? 15.210 11.075 -8.531 1.00 98.38 269 ALA A CA 1
ATOM 2034 C C . ALA A 1 269 ? 14.863 12.076 -9.645 1.00 98.38 269 ALA A C 1
ATOM 2036 O O . ALA A 1 269 ? 15.578 13.069 -9.783 1.00 98.38 269 ALA A O 1
ATOM 2037 N N . PRO A 1 270 ? 13.784 11.868 -10.417 1.00 98.00 270 PRO A N 1
ATOM 2038 C CA . PRO A 1 270 ? 13.248 12.931 -11.253 1.00 98.00 270 PRO A CA 1
ATOM 2039 C C . PRO A 1 270 ? 12.626 14.025 -10.373 1.00 98.00 270 PRO A C 1
ATOM 2041 O O . PRO A 1 270 ? 12.368 13.813 -9.186 1.00 98.00 270 PRO A O 1
ATOM 2044 N N . GLU A 1 271 ? 12.340 15.179 -10.966 1.00 96.38 271 GLU A N 1
ATOM 2045 C CA . GLU A 1 271 ? 11.565 16.244 -10.335 1.00 96.38 271 GLU A CA 1
ATOM 2046 C C . GLU A 1 271 ? 10.188 15.736 -9.887 1.00 96.38 271 GLU A C 1
ATOM 2048 O O . GLU A 1 271 ? 9.566 14.900 -10.561 1.00 96.38 271 GLU A O 1
ATOM 2053 N N . LEU A 1 272 ? 9.646 16.309 -8.804 1.00 92.94 272 LEU A N 1
ATOM 2054 C CA . LEU A 1 272 ? 8.286 16.027 -8.340 1.00 92.94 272 LEU A CA 1
ATOM 2055 C C . LEU A 1 272 ? 7.277 16.147 -9.478 1.00 92.94 272 LEU A C 1
ATOM 2057 O O . LEU A 1 272 ? 6.403 15.290 -9.607 1.00 92.94 272 LEU A O 1
ATOM 2061 N N . GLN A 1 273 ? 7.423 17.176 -10.309 1.00 94.25 273 GLN A N 1
ATOM 2062 C CA . GLN A 1 273 ? 6.521 17.440 -11.418 1.00 94.25 273 GLN A CA 1
ATOM 2063 C C . GLN A 1 273 ? 6.532 16.325 -12.481 1.00 94.25 273 GLN A C 1
ATOM 2065 O O . GLN A 1 273 ? 5.497 16.076 -13.090 1.00 94.25 273 GLN A O 1
ATOM 2070 N N . LEU A 1 274 ? 7.634 15.587 -12.667 1.00 96.00 274 LEU A N 1
ATOM 2071 C CA . LEU A 1 274 ? 7.684 14.433 -13.582 1.00 96.00 274 LEU A CA 1
ATOM 2072 C C . LEU A 1 274 ? 7.219 13.144 -12.917 1.00 96.00 274 LEU A C 1
ATOM 2074 O O . LEU A 1 274 ? 6.450 12.376 -13.505 1.00 96.00 274 LEU A O 1
ATOM 2078 N N . GLY A 1 275 ? 7.642 12.915 -11.672 1.00 94.31 275 GLY A N 1
ATOM 2079 C CA . GLY A 1 275 ? 7.182 11.772 -10.887 1.00 94.31 275 GLY A CA 1
ATOM 2080 C C . GLY A 1 275 ? 5.685 11.843 -10.557 1.00 94.31 275 GLY A C 1
ATOM 2081 O O . GLY A 1 275 ? 5.052 10.822 -10.292 1.00 94.31 275 GLY A O 1
ATOM 2082 N N . TYR A 1 276 ? 5.094 13.039 -10.589 1.00 92.31 276 TYR A N 1
ATOM 2083 C CA . TYR A 1 276 ? 3.700 13.311 -10.239 1.00 92.31 276 TYR A CA 1
ATOM 2084 C C . TYR A 1 276 ? 2.975 14.188 -11.272 1.00 92.31 276 TYR A C 1
ATOM 2086 O O . TYR A 1 276 ? 2.024 14.890 -10.927 1.00 92.31 276 TYR A O 1
ATOM 2094 N N . PHE A 1 277 ? 3.381 14.108 -12.543 1.00 96.25 277 PHE A N 1
ATOM 2095 C CA . PHE A 1 277 ? 2.734 14.820 -13.646 1.00 96.25 277 PHE A CA 1
ATOM 2096 C C . PHE A 1 277 ? 1.220 14.557 -13.675 1.00 96.25 277 PHE A C 1
ATOM 2098 O O . PHE A 1 277 ? 0.754 13.446 -13.396 1.00 96.25 277 PHE A O 1
ATOM 2105 N N . GLY A 1 278 ? 0.445 15.608 -13.939 1.00 93.94 278 GLY A N 1
ATOM 2106 C CA . GLY A 1 278 ? -1.016 15.607 -13.866 1.00 93.94 278 GLY A CA 1
ATOM 2107 C C . GLY A 1 278 ? -1.594 15.684 -12.453 1.00 93.94 278 GLY A C 1
ATOM 2108 O O . GLY A 1 278 ? -2.808 15.833 -12.293 1.00 93.94 278 GLY A O 1
ATOM 2109 N N . GLY A 1 279 ? -0.748 15.619 -11.423 1.00 89.94 279 GLY A N 1
ATOM 2110 C CA . GLY A 1 279 ? -1.117 15.767 -10.024 1.00 89.94 279 GLY A CA 1
ATOM 2111 C C . GLY A 1 279 ? -2.215 14.809 -9.564 1.00 89.94 279 GLY A C 1
ATOM 2112 O O . GLY A 1 279 ? -2.347 13.675 -10.030 1.00 89.94 279 GLY A O 1
ATOM 2113 N N . ASP A 1 280 ? -3.038 15.290 -8.628 1.00 85.88 280 ASP A N 1
ATOM 2114 C CA . ASP A 1 280 ? -4.216 14.547 -8.189 1.00 85.88 280 ASP A CA 1
ATOM 2115 C C . ASP A 1 280 ? -5.190 14.240 -9.344 1.00 85.88 280 ASP A C 1
ATOM 2117 O O . ASP A 1 280 ? -5.613 13.089 -9.399 1.00 85.88 280 ASP A O 1
ATOM 2121 N N . PRO A 1 281 ? -5.531 15.154 -10.282 1.00 91.06 281 PRO A N 1
ATOM 2122 C CA . PRO A 1 281 ? -6.402 14.836 -11.424 1.00 91.06 281 PRO A CA 1
ATOM 2123 C C . PRO A 1 281 ? -5.976 13.596 -12.222 1.00 91.06 281 PRO A C 1
ATOM 2125 O O . PRO A 1 281 ? -6.824 12.755 -12.517 1.00 91.06 281 PRO A O 1
ATOM 2128 N N . ASP A 1 282 ? -4.671 13.477 -12.491 1.00 93.25 282 ASP A N 1
ATOM 2129 C CA . ASP A 1 282 ? -3.987 12.302 -13.040 1.00 93.25 282 ASP A CA 1
ATOM 2130 C C . ASP A 1 282 ? -4.275 11.001 -12.251 1.00 93.25 282 ASP A C 1
ATOM 2132 O O . ASP A 1 282 ? -4.456 9.932 -12.836 1.00 93.25 282 ASP A O 1
ATOM 2136 N N . ASN A 1 283 ? -4.301 11.068 -10.916 1.00 90.19 283 ASN A N 1
ATOM 2137 C CA . ASN A 1 283 ? -4.265 9.912 -10.010 1.00 90.19 283 ASN A CA 1
ATOM 2138 C C . ASN A 1 283 ? -5.439 8.929 -10.177 1.00 90.19 283 ASN A C 1
ATOM 2140 O O . ASN A 1 283 ? -6.601 9.341 -10.221 1.00 90.19 283 ASN A O 1
ATOM 2144 N N . PHE A 1 284 ? -5.133 7.626 -10.206 1.00 92.44 284 PHE A N 1
ATOM 2145 C CA . PHE A 1 284 ? -6.048 6.542 -10.573 1.00 92.44 284 PHE A CA 1
ATOM 2146 C C . PHE A 1 284 ? -6.677 6.686 -11.964 1.00 92.44 284 PHE A C 1
ATOM 2148 O O . PHE A 1 284 ? -7.806 6.253 -12.189 1.00 92.44 284 PHE A O 1
ATOM 2155 N N . THR A 1 285 ? -5.998 7.300 -12.931 1.00 93.75 285 THR A N 1
ATOM 2156 C CA . THR A 1 285 ? -6.516 7.401 -14.303 1.00 93.75 285 THR A CA 1
ATOM 2157 C C . THR A 1 285 ? -5.515 6.910 -15.340 1.00 93.75 285 THR A C 1
ATOM 2159 O O . THR A 1 285 ? -4.312 6.797 -15.091 1.00 93.75 285 THR A O 1
ATOM 2162 N N . TYR A 1 286 ? -6.042 6.595 -16.522 1.00 96.75 286 TYR A N 1
ATOM 2163 C CA . TYR A 1 286 ? -5.262 6.321 -17.718 1.00 96.75 286 TYR A CA 1
ATOM 2164 C C . TYR A 1 286 ? -6.052 6.801 -18.949 1.00 96.75 286 TYR A C 1
ATOM 2166 O O . TYR A 1 286 ? -7.257 6.532 -18.981 1.00 96.75 286 TYR A O 1
ATOM 2174 N N . PRO A 1 287 ? -5.450 7.439 -19.978 1.00 97.12 287 PRO A N 1
ATOM 2175 C CA . PRO A 1 287 ? -4.012 7.618 -20.261 1.00 97.12 287 PRO A CA 1
ATOM 2176 C C . PRO A 1 287 ? -3.208 8.373 -19.197 1.00 97.12 287 PRO A C 1
ATOM 2178 O O . PRO A 1 287 ? -3.721 9.320 -18.611 1.00 97.12 287 PRO A O 1
ATOM 2181 N N . ARG A 1 288 ? -1.958 7.946 -18.959 1.00 97.62 288 ARG A N 1
ATOM 2182 C CA . ARG A 1 288 ? -1.052 8.510 -17.943 1.00 97.62 288 ARG A CA 1
ATOM 2183 C C . ARG A 1 288 ? 0.328 8.838 -18.527 1.00 97.62 288 ARG A C 1
ATOM 2185 O O . ARG A 1 288 ? 0.726 8.210 -19.512 1.00 97.62 288 ARG A O 1
ATOM 2192 N N . TYR A 1 289 ? 1.011 9.831 -17.949 1.00 97.69 289 TYR A N 1
ATOM 2193 C CA . TYR A 1 289 ? 2.243 10.426 -18.489 1.00 97.69 289 TYR A CA 1
ATOM 2194 C C . TYR A 1 289 ? 3.242 10.777 -17.372 1.00 97.69 289 TYR A C 1
ATOM 2196 O O . TYR A 1 289 ? 3.697 11.913 -17.274 1.00 97.69 289 TYR A O 1
ATOM 2204 N N . ASN A 1 290 ? 3.577 9.810 -16.518 1.00 95.38 290 ASN A N 1
ATOM 2205 C CA . ASN A 1 290 ? 4.428 10.031 -15.345 1.00 95.38 290 ASN A CA 1
ATOM 2206 C C . ASN A 1 290 ? 5.739 9.247 -15.447 1.00 95.38 290 ASN A C 1
ATOM 2208 O O . ASN A 1 290 ? 5.730 8.061 -15.787 1.00 95.38 290 ASN A O 1
ATOM 2212 N N . LEU A 1 291 ? 6.846 9.877 -15.049 1.00 98.19 291 LEU A N 1
ATOM 2213 C CA . LEU A 1 291 ? 8.144 9.228 -14.858 1.00 98.19 291 LEU A CA 1
ATOM 2214 C C . LEU A 1 291 ? 8.234 8.812 -13.391 1.00 98.19 291 LEU A C 1
ATOM 2216 O O . LEU A 1 291 ? 9.075 9.281 -12.630 1.00 98.19 291 LEU A O 1
ATOM 2220 N N . ASP A 1 292 ? 7.292 7.975 -12.957 1.00 98.38 292 ASP A N 1
ATOM 2221 C CA . ASP A 1 292 ? 7.194 7.545 -11.564 1.00 98.38 292 ASP A CA 1
ATOM 2222 C C . ASP A 1 292 ? 8.233 6.452 -11.260 1.00 98.38 292 ASP A C 1
ATOM 2224 O O . ASP A 1 292 ? 7.918 5.279 -11.050 1.00 98.38 292 ASP A O 1
ATOM 2228 N N . MET A 1 293 ? 9.504 6.845 -11.276 1.00 98.50 293 MET A N 1
ATOM 2229 C CA . MET A 1 293 ? 10.654 5.997 -10.990 1.00 98.50 293 MET A CA 1
ATOM 2230 C C . MET A 1 293 ? 11.652 6.711 -10.082 1.00 98.50 293 MET A C 1
ATOM 2232 O O . MET A 1 293 ? 11.758 7.933 -10.082 1.00 98.50 293 MET A O 1
ATOM 2236 N N . MET A 1 294 ? 12.412 5.936 -9.323 1.00 98.50 294 MET A N 1
ATOM 2237 C CA . MET A 1 294 ? 13.513 6.415 -8.498 1.00 98.50 294 MET A CA 1
ATOM 2238 C C . MET A 1 294 ? 14.535 5.294 -8.367 1.00 98.50 294 MET A C 1
ATOM 2240 O O . MET A 1 294 ? 14.157 4.121 -8.242 1.00 98.50 294 MET A O 1
ATOM 2244 N N . LEU A 1 295 ? 15.818 5.647 -8.403 1.00 98.88 295 LEU A N 1
ATOM 2245 C CA . LEU A 1 295 ? 16.899 4.687 -8.232 1.00 98.88 295 LEU A CA 1
ATOM 2246 C C . LEU A 1 295 ? 17.607 4.930 -6.908 1.00 98.88 295 LEU A C 1
ATOM 2248 O O . LEU A 1 295 ? 17.980 6.048 -6.547 1.00 98.88 295 LEU A O 1
ATOM 2252 N N . PHE A 1 296 ? 17.826 3.829 -6.214 1.00 98.88 296 PHE A N 1
ATOM 2253 C CA . PHE A 1 296 ? 18.637 3.744 -5.018 1.00 98.88 296 PHE A CA 1
ATOM 2254 C C . PHE A 1 296 ? 19.735 2.710 -5.239 1.00 98.88 296 PHE A C 1
ATOM 2256 O O . PHE A 1 296 ? 19.699 1.953 -6.204 1.00 98.88 296 PHE A O 1
ATOM 2263 N N . ARG A 1 297 ? 20.686 2.614 -4.319 1.00 98.69 297 ARG A N 1
ATOM 2264 C CA . ARG A 1 297 ? 21.663 1.532 -4.291 1.00 98.69 297 ARG A CA 1
ATOM 2265 C C . ARG A 1 297 ? 21.783 0.971 -2.892 1.00 98.69 297 ARG A C 1
ATOM 2267 O O . ARG A 1 297 ? 21.869 1.715 -1.918 1.00 98.69 297 ARG A O 1
ATOM 2274 N N . VAL A 1 298 ? 21.787 -0.351 -2.807 1.00 98.56 298 VAL A N 1
ATOM 2275 C CA . VAL A 1 298 ? 22.051 -1.073 -1.566 1.00 98.56 298 VAL A CA 1
ATOM 2276 C C . VAL A 1 298 ? 23.556 -1.220 -1.377 1.00 98.56 298 VAL A C 1
ATOM 2278 O O . VAL A 1 298 ? 24.263 -1.626 -2.303 1.00 98.56 298 VAL A O 1
ATOM 2281 N N . TYR A 1 299 ? 24.028 -0.919 -0.172 1.00 97.88 299 TYR A N 1
ATOM 2282 C CA . TYR A 1 299 ? 25.417 -1.067 0.240 1.00 97.88 299 TYR A CA 1
ATOM 2283 C C . TYR A 1 299 ? 25.557 -2.130 1.334 1.00 97.88 299 TYR A C 1
ATOM 2285 O O . TYR A 1 299 ? 24.662 -2.352 2.147 1.00 97.88 299 TYR A O 1
ATOM 2293 N N . GLU A 1 300 ? 26.716 -2.777 1.356 1.00 94.56 300 GLU A N 1
ATOM 2294 C CA . GLU A 1 300 ? 27.157 -3.682 2.413 1.00 94.56 300 GLU A CA 1
ATOM 2295 C C . GLU A 1 300 ? 28.633 -3.391 2.706 1.00 94.56 300 GLU A C 1
ATOM 2297 O O . GLU A 1 300 ? 29.440 -3.242 1.786 1.00 94.56 300 GLU A O 1
ATOM 2302 N N . ASP A 1 301 ? 28.977 -3.220 3.985 1.00 92.19 301 ASP A N 1
ATOM 2303 C CA . ASP A 1 301 ? 30.329 -2.858 4.434 1.00 92.19 301 ASP A CA 1
ATOM 2304 C C . ASP A 1 301 ? 30.929 -1.643 3.693 1.00 92.19 301 ASP A C 1
ATOM 2306 O O . ASP A 1 301 ? 32.114 -1.597 3.350 1.00 92.19 301 ASP A O 1
ATOM 2310 N N . GLY A 1 302 ? 30.084 -0.643 3.415 1.00 93.44 302 GLY A N 1
ATOM 2311 C CA . GLY A 1 302 ? 30.471 0.594 2.735 1.00 93.44 302 GLY A CA 1
ATOM 2312 C C . GLY A 1 302 ? 30.747 0.447 1.235 1.00 93.44 302 GLY A C 1
ATOM 2313 O O . GLY A 1 302 ? 31.258 1.389 0.629 1.00 93.44 302 GLY A O 1
ATOM 2314 N N . ARG A 1 303 ? 30.406 -0.691 0.616 1.00 95.75 303 ARG A N 1
ATOM 2315 C CA . ARG A 1 303 ? 30.535 -0.930 -0.832 1.00 95.75 303 ARG A CA 1
ATOM 2316 C C . ARG A 1 303 ? 29.183 -1.268 -1.466 1.00 95.75 303 ARG A C 1
ATOM 2318 O O . ARG A 1 303 ? 28.350 -1.858 -0.784 1.00 95.75 303 ARG A O 1
ATOM 2325 N N . PRO A 1 304 ? 28.971 -0.960 -2.760 1.00 96.94 304 PRO A N 1
ATOM 2326 C CA . PRO A 1 304 ? 27.823 -1.463 -3.508 1.00 96.94 304 PRO A CA 1
ATOM 2327 C C . PRO A 1 304 ? 27.632 -2.969 -3.322 1.00 96.94 304 PRO A C 1
ATOM 2329 O O . PRO A 1 304 ? 28.584 -3.741 -3.474 1.00 96.94 304 PRO A O 1
ATOM 2332 N N . LEU A 1 305 ? 26.407 -3.390 -3.011 1.00 96.75 305 LEU A N 1
ATOM 2333 C CA . LEU A 1 305 ? 26.077 -4.800 -2.845 1.00 96.75 305 LEU A CA 1
ATOM 2334 C C . LEU A 1 305 ? 26.329 -5.553 -4.156 1.00 96.75 305 LEU A C 1
ATOM 2336 O O . LEU A 1 305 ? 25.729 -5.249 -5.183 1.00 96.75 305 LEU A O 1
ATOM 2340 N N . SER A 1 306 ? 27.158 -6.593 -4.109 1.00 94.38 306 SER A N 1
ATOM 2341 C CA . SER A 1 306 ? 27.303 -7.519 -5.231 1.00 94.38 306 SER A CA 1
ATOM 2342 C C . SER A 1 306 ? 26.209 -8.586 -5.161 1.00 94.38 306 SER A C 1
ATOM 2344 O O . SER A 1 306 ? 26.204 -9.419 -4.253 1.00 94.38 306 SER A O 1
ATOM 2346 N N . SER A 1 307 ? 25.270 -8.564 -6.109 1.00 88.88 307 SER A N 1
ATOM 2347 C CA . SER A 1 307 ? 24.176 -9.536 -6.190 1.00 88.88 307 SER A CA 1
ATOM 2348 C C . SER A 1 307 ? 24.089 -10.138 -7.593 1.00 88.88 307 SER A C 1
ATOM 2350 O O . SER A 1 307 ? 23.923 -9.407 -8.567 1.00 88.88 307 SER A O 1
ATOM 2352 N N . PRO A 1 308 ? 24.118 -11.473 -7.744 1.00 89.88 308 PRO A N 1
ATOM 2353 C CA . PRO A 1 308 ? 23.852 -12.105 -9.035 1.00 89.88 308 PRO A CA 1
ATOM 2354 C C . PRO A 1 308 ? 22.352 -12.105 -9.387 1.00 89.88 308 PRO A C 1
ATOM 2356 O O . PRO A 1 308 ? 21.971 -12.529 -10.479 1.00 89.88 308 PRO A O 1
ATOM 2359 N N . HIS A 1 309 ? 21.485 -11.669 -8.467 1.00 94.75 309 HIS A N 1
ATOM 2360 C CA . HIS A 1 309 ? 20.035 -11.697 -8.613 1.00 94.75 309 HIS A CA 1
ATOM 2361 C C . HIS A 1 309 ? 19.504 -10.291 -8.887 1.00 94.75 309 HIS A C 1
ATOM 2363 O O . HIS A 1 309 ? 19.288 -9.508 -7.966 1.00 94.75 309 HIS A O 1
ATOM 2369 N N . TYR A 1 310 ? 19.292 -10.001 -10.167 1.00 97.31 310 TYR A N 1
ATOM 2370 C CA . TYR A 1 310 ? 18.677 -8.772 -10.661 1.00 97.31 310 TYR A CA 1
ATOM 2371 C C . TYR A 1 310 ? 17.878 -9.060 -11.941 1.00 97.31 310 TYR A C 1
ATOM 2373 O O . TYR A 1 310 ? 18.090 -10.096 -12.602 1.00 97.31 310 TYR A O 1
ATOM 2381 N N . PHE A 1 311 ? 16.969 -8.148 -12.286 1.00 98.12 311 PHE A N 1
ATOM 2382 C CA . PHE A 1 311 ? 16.255 -8.148 -13.563 1.00 98.12 311 PHE A CA 1
ATOM 2383 C C . PHE A 1 311 ? 17.067 -7.367 -14.603 1.00 98.12 311 PHE A C 1
ATOM 2385 O O . PHE A 1 311 ? 17.259 -6.166 -14.423 1.00 98.12 311 PHE A O 1
ATOM 2392 N N . PRO A 1 312 ? 17.563 -8.010 -15.676 1.00 96.44 312 PRO A N 1
ATOM 2393 C CA . PRO A 1 312 ? 18.212 -7.300 -16.770 1.00 96.44 312 PRO A CA 1
ATOM 2394 C C . PRO A 1 312 ? 17.223 -6.354 -17.437 1.00 96.44 312 PRO A C 1
ATOM 2396 O O . PRO A 1 312 ? 16.049 -6.693 -17.582 1.00 96.44 312 PRO A O 1
ATOM 2399 N N . TRP A 1 313 ? 17.688 -5.194 -17.875 1.00 97.06 313 TRP A N 1
ATOM 2400 C CA . TRP A 1 313 ? 16.818 -4.225 -18.520 1.00 97.06 313 TRP A CA 1
ATOM 2401 C C . TRP A 1 313 ? 16.451 -4.645 -19.949 1.00 97.06 313 TRP A C 1
ATOM 2403 O O . TRP A 1 313 ? 17.301 -5.120 -20.704 1.00 97.06 313 TRP A O 1
ATOM 2413 N N . SER A 1 314 ? 15.190 -4.463 -20.350 1.00 96.50 314 SER A N 1
ATOM 2414 C CA . SER A 1 314 ? 14.775 -4.673 -21.739 1.00 96.50 314 SER A CA 1
ATOM 2415 C C . SER A 1 314 ? 14.828 -3.365 -22.526 1.00 96.50 314 SER A C 1
ATOM 2417 O O . SER A 1 314 ? 14.033 -2.461 -22.285 1.00 96.50 314 SER A O 1
ATOM 2419 N N . ASN A 1 315 ? 15.690 -3.283 -23.542 1.00 91.50 315 ASN A N 1
ATOM 2420 C CA . ASN A 1 315 ? 15.669 -2.178 -24.515 1.00 91.50 315 ASN A CA 1
ATOM 2421 C C . ASN A 1 315 ? 14.609 -2.352 -25.618 1.00 91.50 315 ASN A C 1
ATOM 2423 O O . ASN A 1 315 ? 14.400 -1.464 -26.438 1.00 91.50 315 ASN A O 1
ATOM 2427 N N . ARG A 1 316 ? 13.935 -3.507 -25.663 1.00 94.62 316 ARG A N 1
ATOM 2428 C CA . ARG A 1 316 ? 12.861 -3.786 -26.629 1.00 94.62 316 ARG A CA 1
ATOM 2429 C C . ARG A 1 316 ? 11.478 -3.467 -26.066 1.00 94.62 316 ARG A C 1
ATOM 2431 O O . ARG A 1 316 ? 10.552 -3.244 -26.848 1.00 94.62 316 ARG A O 1
ATOM 2438 N N . GLY A 1 317 ? 11.347 -3.443 -24.739 1.00 94.12 317 GLY A N 1
ATOM 2439 C CA . GLY A 1 317 ? 10.077 -3.273 -24.039 1.00 94.12 317 GLY A CA 1
ATOM 2440 C C . GLY A 1 317 ? 9.076 -4.381 -24.377 1.00 94.12 317 GLY A C 1
ATOM 2441 O O . GLY A 1 317 ? 9.443 -5.545 -24.556 1.00 94.12 317 GLY A O 1
ATOM 2442 N N . VAL A 1 318 ? 7.801 -4.005 -24.469 1.00 97.62 318 VAL A N 1
ATOM 2443 C CA . VAL A 1 318 ? 6.670 -4.899 -24.766 1.00 97.62 318 VAL A CA 1
ATOM 2444 C C . VAL A 1 318 ? 5.748 -4.313 -25.831 1.00 97.62 318 VAL A C 1
ATOM 2446 O O . VAL A 1 318 ? 5.828 -3.131 -26.183 1.00 97.62 318 VAL A O 1
ATOM 2449 N N . ARG A 1 319 ? 4.862 -5.163 -26.354 1.00 98.06 319 ARG A N 1
ATOM 2450 C CA . ARG A 1 319 ? 3.783 -4.828 -27.289 1.00 98.06 319 ARG A CA 1
ATOM 2451 C C . ARG A 1 319 ? 2.438 -5.287 -26.735 1.00 98.06 319 ARG A C 1
ATOM 2453 O O . ARG A 1 319 ? 2.364 -6.145 -25.859 1.00 98.06 319 ARG A O 1
ATOM 2460 N N . GLU A 1 320 ? 1.355 -4.728 -27.267 1.00 98.31 320 GLU A N 1
ATOM 2461 C CA . GLU A 1 320 ? 0.011 -5.184 -26.918 1.00 98.31 320 GLU A CA 1
ATOM 2462 C C . GLU A 1 320 ? -0.155 -6.678 -27.247 1.00 98.31 320 GLU A C 1
ATOM 2464 O O . GLU A 1 320 ? 0.202 -7.135 -28.332 1.00 98.31 320 GLU A O 1
ATOM 2469 N N . GLY A 1 321 ? -0.684 -7.436 -26.287 1.00 98.25 321 GLY A N 1
ATOM 2470 C CA . GLY A 1 321 ? -0.810 -8.891 -26.339 1.00 98.25 321 GLY A CA 1
ATOM 2471 C C . GLY A 1 321 ? 0.335 -9.661 -25.675 1.00 98.25 321 GLY A C 1
ATOM 2472 O O . GLY A 1 321 ? 0.157 -10.849 -25.403 1.00 98.25 321 GLY A O 1
ATOM 2473 N N . ASP A 1 322 ? 1.467 -9.022 -25.361 1.00 98.56 322 ASP A N 1
ATOM 2474 C CA . ASP A 1 322 ? 2.572 -9.698 -24.677 1.00 98.56 322 ASP A CA 1
ATOM 2475 C C . ASP A 1 322 ? 2.201 -10.070 -23.236 1.00 98.56 322 ASP A C 1
ATOM 2477 O O . ASP A 1 322 ? 1.584 -9.288 -22.506 1.00 98.56 322 ASP A O 1
ATOM 2481 N N . ALA A 1 323 ? 2.615 -11.271 -22.822 1.00 98.50 323 ALA A N 1
ATOM 2482 C CA . ALA A 1 323 ? 2.496 -11.735 -21.446 1.00 98.50 323 ALA A CA 1
ATOM 2483 C C . ALA A 1 323 ? 3.547 -11.061 -20.554 1.00 98.50 323 ALA A C 1
ATOM 2485 O O . ALA A 1 323 ? 4.745 -11.088 -20.857 1.00 98.50 323 ALA A O 1
ATOM 2486 N N . VAL A 1 324 ? 3.085 -10.510 -19.435 1.00 98.81 324 VAL A N 1
ATOM 2487 C CA . VAL A 1 324 ? 3.896 -9.788 -18.452 1.00 98.81 324 VAL A CA 1
ATOM 2488 C C . VAL A 1 324 ? 3.532 -10.210 -17.032 1.00 98.81 324 VAL A C 1
ATOM 2490 O O . VAL A 1 324 ? 2.385 -10.556 -16.734 1.00 98.81 324 VAL A O 1
ATOM 2493 N N . PHE A 1 325 ? 4.514 -10.155 -16.139 1.00 98.81 325 PHE A N 1
ATOM 2494 C CA . PHE A 1 325 ? 4.385 -10.557 -14.744 1.00 98.81 325 PHE A CA 1
ATOM 2495 C C . PHE A 1 325 ? 4.786 -9.400 -13.835 1.00 98.81 325 PHE A C 1
ATOM 2497 O O . PHE A 1 325 ? 5.887 -8.872 -13.961 1.00 98.81 325 PHE A O 1
ATOM 2504 N N . VAL A 1 326 ? 3.899 -9.018 -12.919 1.00 98.88 326 VAL A N 1
ATOM 2505 C CA . VAL A 1 326 ? 4.196 -8.060 -11.848 1.00 98.88 326 VAL A CA 1
ATOM 2506 C C . VAL A 1 326 ? 4.612 -8.853 -10.619 1.00 98.88 326 VAL A C 1
ATOM 2508 O O . VAL A 1 326 ? 3.888 -9.757 -10.192 1.00 98.88 326 VAL A O 1
ATOM 2511 N N . ILE A 1 327 ? 5.778 -8.535 -10.062 1.00 98.81 327 ILE A N 1
ATOM 2512 C CA . ILE A 1 327 ? 6.331 -9.243 -8.902 1.00 98.81 327 ILE A CA 1
ATOM 2513 C C . ILE A 1 327 ? 6.459 -8.256 -7.755 1.00 98.81 327 ILE A C 1
ATOM 2515 O O . ILE A 1 327 ? 7.268 -7.336 -7.808 1.00 98.81 327 ILE A O 1
ATOM 2519 N N . GLY A 1 328 ? 5.627 -8.414 -6.731 1.00 98.31 328 GLY A N 1
ATOM 2520 C CA . GLY A 1 328 ? 5.372 -7.330 -5.791 1.00 98.31 328 GLY A CA 1
ATOM 2521 C C . GLY A 1 328 ? 4.819 -7.766 -4.455 1.00 98.31 328 GLY A C 1
ATOM 2522 O O . GLY A 1 328 ? 4.528 -8.938 -4.239 1.00 98.31 328 GLY A O 1
ATOM 2523 N N . ASN A 1 329 ? 4.656 -6.802 -3.559 1.00 98.38 329 ASN A N 1
ATOM 2524 C CA . ASN A 1 329 ? 4.135 -6.993 -2.212 1.00 98.38 329 ASN A CA 1
ATOM 2525 C C . ASN A 1 329 ? 2.756 -6.318 -2.112 1.00 98.38 329 ASN A C 1
ATOM 2527 O O . ASN A 1 329 ? 2.640 -5.249 -1.513 1.00 98.38 329 ASN A O 1
ATOM 2531 N N . PRO A 1 330 ? 1.691 -6.880 -2.719 1.00 98.06 330 PRO A N 1
ATOM 2532 C CA . PRO A 1 330 ? 0.348 -6.320 -2.601 1.00 98.06 330 PRO A CA 1
ATOM 2533 C C . PRO A 1 330 ? -0.053 -6.240 -1.128 1.00 98.06 330 PRO A C 1
ATOM 2535 O O . PRO A 1 330 ? 0.071 -7.220 -0.397 1.00 98.06 330 PRO A O 1
ATOM 2538 N N . GLY A 1 331 ? -0.561 -5.089 -0.698 1.00 94.25 331 GLY A N 1
ATOM 2539 C CA . GLY A 1 331 ? -0.898 -4.794 0.690 1.00 94.25 331 GLY A CA 1
ATOM 2540 C C . GLY A 1 331 ? -2.035 -5.660 1.218 1.00 94.25 331 GLY A C 1
ATOM 2541 O O . GLY A 1 331 ? -1.801 -6.604 1.966 1.00 94.25 331 GLY A O 1
ATOM 2542 N N . THR A 1 332 ? -3.281 -5.339 0.866 1.00 93.44 332 THR A N 1
ATOM 2543 C CA . THR A 1 332 ? -4.445 -6.059 1.405 1.00 93.44 332 THR A CA 1
ATOM 2544 C C . THR A 1 332 ? -5.600 -6.106 0.417 1.00 93.44 332 THR A C 1
ATOM 2546 O O . THR A 1 332 ? -5.944 -5.092 -0.195 1.00 93.44 332 THR A O 1
ATOM 2549 N N . THR A 1 333 ? -6.240 -7.269 0.332 1.00 97.81 333 THR A N 1
ATOM 2550 C CA . THR A 1 333 ? -7.517 -7.505 -0.353 1.00 97.81 333 THR A CA 1
ATOM 2551 C C . THR A 1 333 ? -8.490 -8.198 0.604 1.00 97.81 333 THR A C 1
ATOM 2553 O O . THR A 1 333 ? -8.085 -8.674 1.663 1.00 97.81 333 THR A O 1
ATOM 2556 N N . TYR A 1 334 ? -9.772 -8.208 0.246 1.00 97.44 334 TYR A N 1
ATOM 2557 C CA . TYR A 1 334 ? -10.860 -8.811 1.025 1.00 97.44 334 TYR A CA 1
ATOM 2558 C C . TYR A 1 334 ? -11.713 -9.741 0.151 1.00 97.44 334 TYR A C 1
ATOM 2560 O O . TYR A 1 334 ? -12.933 -9.797 0.277 1.00 97.44 334 TYR A O 1
ATOM 2568 N N . ARG A 1 335 ? -11.077 -10.432 -0.797 1.00 97.62 335 ARG A N 1
ATOM 2569 C CA . ARG A 1 335 ? -11.741 -11.261 -1.814 1.00 97.62 335 ARG A CA 1
ATOM 2570 C C . ARG A 1 335 ? -12.229 -12.592 -1.255 1.00 97.62 335 ARG A C 1
ATOM 2572 O O . ARG A 1 335 ? -13.040 -13.257 -1.891 1.00 97.62 335 ARG A O 1
ATOM 2579 N N . LEU A 1 336 ? -11.711 -12.995 -0.094 1.00 96.88 336 LEU A N 1
ATOM 2580 C CA . LEU A 1 336 ? -12.103 -14.221 0.598 1.00 96.88 336 LEU A CA 1
ATOM 2581 C C . LEU A 1 336 ? -13.061 -13.965 1.771 1.00 96.88 336 LEU A C 1
ATOM 2583 O O . LEU A 1 336 ? -13.394 -14.897 2.507 1.00 96.88 336 LEU A O 1
ATOM 2587 N N . GLU A 1 337 ? -13.510 -12.727 1.968 1.00 97.56 337 GLU A N 1
ATOM 2588 C CA . GLU A 1 337 ? -14.534 -12.424 2.964 1.00 97.56 337 GLU A CA 1
ATOM 2589 C C . GLU A 1 337 ? -15.917 -12.933 2.551 1.00 97.56 337 GLU A C 1
ATOM 2591 O O . GLU A 1 337 ? -16.230 -13.089 1.371 1.00 97.56 337 GLU A O 1
ATOM 2596 N N . THR A 1 338 ? -16.754 -13.191 3.553 1.00 98.25 338 THR A N 1
ATOM 2597 C CA . THR A 1 338 ? -18.157 -13.563 3.345 1.00 98.25 338 THR A CA 1
ATOM 2598 C C . THR A 1 338 ? -18.995 -12.370 2.884 1.00 98.25 338 THR A C 1
ATOM 2600 O O . THR A 1 338 ? -18.692 -11.211 3.173 1.00 98.25 338 THR A O 1
ATOM 2603 N N . MET A 1 339 ? -20.137 -12.638 2.260 1.00 98.19 339 MET A N 1
ATOM 2604 C CA . MET A 1 339 ? -21.134 -11.635 1.899 1.00 98.19 339 MET A CA 1
ATOM 2605 C C . MET A 1 339 ? -21.622 -10.835 3.105 1.00 98.19 339 MET A C 1
ATOM 2607 O O . MET A 1 339 ? -21.926 -9.652 2.961 1.00 98.19 339 MET A O 1
ATOM 2611 N N . ALA A 1 340 ? -21.684 -11.437 4.295 1.00 98.44 340 ALA A N 1
ATOM 2612 C CA . ALA A 1 340 ? -22.027 -10.709 5.511 1.00 98.44 340 ALA A CA 1
ATOM 2613 C C . ALA A 1 340 ? -20.966 -9.653 5.865 1.00 98.44 340 ALA A C 1
ATOM 2615 O O . ALA A 1 340 ? -21.313 -8.508 6.159 1.00 98.44 340 ALA A O 1
ATOM 2616 N N . GLN A 1 341 ? -19.681 -10.006 5.770 1.00 98.50 341 GLN A N 1
ATOM 2617 C CA . GLN A 1 341 ? -18.571 -9.075 6.005 1.00 98.50 341 GLN A CA 1
ATOM 2618 C C . GLN A 1 341 ? -18.553 -7.958 4.958 1.00 98.50 341 GLN A C 1
ATOM 2620 O O . GLN A 1 341 ? -18.472 -6.777 5.306 1.00 98.50 341 GLN A O 1
ATOM 2625 N N . LEU A 1 342 ? -18.735 -8.304 3.680 1.00 98.50 342 LEU A N 1
ATOM 2626 C CA . LEU A 1 342 ? -18.802 -7.326 2.593 1.00 98.50 342 LEU A CA 1
ATOM 2627 C C . LEU A 1 342 ? -19.997 -6.369 2.746 1.00 98.50 342 LEU A C 1
ATOM 2629 O O . LEU A 1 342 ? -19.858 -5.170 2.504 1.00 98.50 342 LEU A O 1
ATOM 2633 N N . ARG A 1 343 ? -21.153 -6.852 3.221 1.00 98.06 343 ARG A N 1
ATOM 2634 C CA . ARG A 1 343 ? -22.321 -6.006 3.533 1.00 98.06 343 ARG A CA 1
ATOM 2635 C C . ARG A 1 343 ? -22.062 -5.069 4.716 1.00 98.06 343 ARG A C 1
ATOM 2637 O O . ARG A 1 343 ? -22.415 -3.895 4.625 1.00 98.06 343 ARG A O 1
ATOM 2644 N N . TYR A 1 344 ? -21.399 -5.532 5.779 1.00 97.88 344 TYR A N 1
ATOM 2645 C CA . TYR A 1 344 ? -20.969 -4.657 6.879 1.00 97.88 344 TYR A CA 1
ATOM 2646 C C . TYR A 1 344 ? -20.023 -3.552 6.382 1.00 97.88 344 TYR A C 1
ATOM 2648 O O . TYR A 1 344 ? -20.183 -2.377 6.726 1.00 97.88 344 TYR A O 1
ATOM 2656 N N . ARG A 1 345 ? -19.068 -3.898 5.509 1.00 97.44 345 ARG A N 1
ATOM 2657 C CA . ARG A 1 345 ? -18.170 -2.917 4.885 1.00 97.44 345 ARG A CA 1
ATOM 2658 C C . ARG A 1 345 ? -18.925 -1.867 4.086 1.00 97.44 345 ARG A C 1
ATOM 2660 O O . ARG A 1 345 ? -18.676 -0.677 4.276 1.00 97.44 345 ARG A O 1
ATOM 2667 N N . ALA A 1 346 ? -19.855 -2.318 3.247 1.00 97.06 346 ALA A N 1
ATOM 2668 C CA . ALA A 1 346 ? -20.671 -1.468 2.389 1.00 97.06 346 ALA A CA 1
ATOM 2669 C C . ALA A 1 346 ? -21.543 -0.494 3.193 1.00 97.06 346 ALA A C 1
ATOM 2671 O O . ALA A 1 346 ? -21.711 0.656 2.795 1.00 97.06 346 ALA A O 1
ATOM 2672 N N . ALA A 1 347 ? -22.096 -0.957 4.319 1.00 96.50 347 ALA A N 1
ATOM 2673 C CA . ALA A 1 347 ? -23.048 -0.197 5.122 1.00 96.50 347 ALA A CA 1
ATOM 2674 C C . ALA A 1 347 ? -22.389 0.722 6.161 1.00 96.50 347 ALA A C 1
ATOM 2676 O O . ALA A 1 347 ? -22.947 1.769 6.483 1.00 96.50 347 ALA A O 1
ATOM 2677 N N . VAL A 1 348 ? -21.230 0.334 6.705 1.00 96.50 348 VAL A N 1
ATOM 2678 C CA . VAL A 1 348 ? -20.626 1.000 7.871 1.00 96.50 348 VAL A CA 1
ATOM 2679 C C . VAL A 1 348 ? -19.195 1.441 7.590 1.00 96.50 348 VAL A C 1
ATOM 2681 O O . VAL A 1 348 ? -18.898 2.636 7.610 1.00 96.50 348 VAL A O 1
ATOM 2684 N N . ARG A 1 349 ? -18.294 0.485 7.343 1.00 95.38 349 ARG A N 1
ATOM 2685 C CA . ARG A 1 349 ? -16.845 0.728 7.408 1.00 95.38 349 ARG A CA 1
ATOM 2686 C C . ARG A 1 349 ? -16.348 1.678 6.319 1.00 95.38 349 ARG A C 1
ATOM 2688 O O . ARG A 1 349 ? -15.729 2.692 6.635 1.00 95.38 349 ARG A O 1
ATOM 2695 N N . GLU A 1 350 ? -16.590 1.343 5.052 1.00 95.81 350 GLU A N 1
ATOM 2696 C CA . GLU A 1 350 ? -16.018 2.102 3.933 1.00 95.81 350 GLU A CA 1
ATOM 2697 C C . GLU A 1 350 ? -16.647 3.503 3.794 1.00 95.81 350 GLU A C 1
ATOM 2699 O O . GLU A 1 350 ? -15.888 4.460 3.621 1.00 95.81 350 GLU A O 1
ATOM 2704 N N . PRO A 1 351 ? -17.976 3.695 3.968 1.00 96.56 351 PRO A N 1
ATOM 2705 C CA . PRO A 1 351 ? -18.569 5.035 3.989 1.00 96.56 351 PRO A CA 1
ATOM 2706 C C . PRO A 1 351 ? -18.042 5.926 5.122 1.00 96.56 351 PRO A C 1
ATOM 2708 O O . PRO A 1 351 ? -17.796 7.116 4.905 1.00 96.56 351 PRO A O 1
ATOM 2711 N N . ALA A 1 352 ? -17.833 5.370 6.322 1.00 95.94 352 ALA A N 1
ATOM 2712 C CA . ALA A 1 352 ? -17.319 6.144 7.449 1.00 95.94 352 ALA A CA 1
ATOM 2713 C C . ALA A 1 352 ? -15.877 6.615 7.216 1.00 95.94 352 ALA A C 1
ATOM 2715 O O . ALA A 1 352 ? -15.543 7.765 7.514 1.00 95.94 352 ALA A O 1
ATOM 2716 N N . LEU A 1 353 ? -15.045 5.752 6.626 1.00 94.81 353 LEU A N 1
ATOM 2717 C CA . LEU A 1 353 ? -13.683 6.095 6.225 1.00 94.81 353 LEU A CA 1
ATOM 2718 C C . LEU A 1 353 ? -13.666 7.125 5.090 1.00 94.81 353 LEU A C 1
ATOM 2720 O O . LEU A 1 353 ? -12.945 8.113 5.203 1.00 94.81 353 LEU A O 1
ATOM 2724 N N . LEU A 1 354 ? -14.505 6.978 4.059 1.00 95.69 354 LEU A N 1
ATOM 2725 C CA . LEU A 1 354 ? -14.630 7.974 2.987 1.00 95.69 354 LEU A CA 1
ATOM 2726 C C . LEU A 1 354 ? -14.968 9.367 3.544 1.00 95.69 354 LEU A C 1
ATOM 2728 O O . LEU A 1 354 ? -14.323 10.355 3.191 1.00 95.69 354 LEU A O 1
ATOM 2732 N N . ARG A 1 355 ? -15.936 9.448 4.468 1.00 95.81 355 ARG A N 1
ATOM 2733 C CA . ARG A 1 355 ? -16.287 10.709 5.137 1.00 95.81 355 ARG A CA 1
ATOM 2734 C C . ARG A 1 355 ? -15.106 11.279 5.930 1.00 95.81 355 ARG A C 1
ATOM 2736 O O . ARG A 1 355 ? -14.906 12.496 5.936 1.00 95.81 355 ARG A O 1
ATOM 2743 N N . PHE A 1 356 ? -14.330 10.429 6.601 1.00 94.25 356 PHE A N 1
ATOM 2744 C CA . PHE A 1 356 ? -13.137 10.860 7.328 1.00 94.25 356 PHE A CA 1
ATOM 2745 C C . PHE A 1 356 ? -12.099 11.488 6.386 1.00 94.25 356 PHE A C 1
ATOM 2747 O O . PHE A 1 356 ? -11.709 12.633 6.619 1.00 94.25 356 PHE A O 1
ATOM 2754 N N . TYR A 1 357 ? -11.718 10.799 5.301 1.00 93.38 357 TYR A N 1
ATOM 2755 C CA . TYR A 1 357 ? -10.753 11.324 4.324 1.00 93.38 357 TYR A CA 1
ATOM 2756 C C . TYR A 1 357 ? -11.216 12.657 3.740 1.00 93.38 357 TYR A C 1
ATOM 2758 O O . TYR A 1 357 ? -10.473 13.636 3.796 1.00 93.38 357 TYR A O 1
ATOM 2766 N N . ARG A 1 358 ? -12.469 12.719 3.272 1.00 95.50 358 ARG A N 1
ATOM 2767 C CA . ARG A 1 358 ? -13.035 13.918 2.648 1.00 95.50 358 ARG A CA 1
ATOM 2768 C C . ARG A 1 358 ? -13.023 15.119 3.587 1.00 95.50 358 ARG A C 1
ATOM 2770 O O . ARG A 1 358 ? -12.482 16.167 3.250 1.00 95.50 358 ARG A O 1
ATOM 2777 N N . THR A 1 359 ? -13.566 14.961 4.796 1.00 95.56 359 THR A N 1
ATOM 2778 C CA . THR A 1 359 ? -13.692 16.095 5.726 1.00 95.56 359 THR A CA 1
ATOM 2779 C C . THR A 1 359 ? -12.336 16.610 6.209 1.00 95.56 359 THR A C 1
ATOM 2781 O O . THR A 1 359 ? -12.159 17.823 6.333 1.00 95.56 359 THR A O 1
ATOM 2784 N N . ARG A 1 360 ? -11.353 15.724 6.438 1.00 94.38 360 ARG A N 1
ATOM 2785 C CA . ARG A 1 360 ? -9.997 16.139 6.836 1.00 94.38 360 ARG A CA 1
ATOM 2786 C C . ARG A 1 360 ? -9.228 16.757 5.678 1.00 94.38 360 ARG A C 1
ATOM 2788 O O . ARG A 1 360 ? -8.572 17.770 5.899 1.00 94.38 360 ARG A O 1
ATOM 2795 N N . ARG A 1 361 ? -9.332 16.207 4.462 1.00 94.25 361 ARG A N 1
ATOM 2796 C CA . ARG A 1 361 ? -8.705 16.795 3.270 1.00 94.25 361 ARG A CA 1
ATOM 2797 C C . ARG A 1 361 ? -9.213 18.215 3.044 1.00 94.25 361 ARG A C 1
ATOM 2799 O O . ARG A 1 361 ? -8.405 19.120 2.908 1.00 94.25 361 ARG A O 1
ATOM 2806 N N . GLU A 1 362 ? -10.528 18.424 3.073 1.00 94.06 362 GLU A N 1
ATOM 2807 C CA . GLU A 1 362 ? -11.120 19.756 2.908 1.00 94.06 362 GLU A CA 1
ATOM 2808 C C . GLU A 1 362 ? -10.654 20.751 3.980 1.00 94.06 362 GLU A C 1
ATOM 2810 O O . GLU A 1 362 ? -10.418 21.918 3.676 1.00 94.06 362 GLU A O 1
ATOM 2815 N N . ALA A 1 363 ? -10.514 20.309 5.235 1.00 93.94 363 ALA A N 1
ATOM 2816 C CA . ALA A 1 363 ? -9.972 21.155 6.295 1.00 93.94 363 ALA A CA 1
ATOM 2817 C C . ALA A 1 363 ? -8.498 21.500 6.064 1.00 93.94 363 ALA A C 1
ATOM 2819 O O . ALA A 1 363 ? -8.140 22.667 6.170 1.00 93.94 363 ALA A O 1
ATOM 2820 N N . LEU A 1 364 ? -7.671 20.519 5.697 1.00 93.38 364 LEU A N 1
ATOM 2821 C CA . LEU A 1 364 ? -6.263 20.743 5.367 1.00 93.38 364 LEU A CA 1
ATOM 2822 C C . LEU A 1 364 ? -6.106 21.692 4.175 1.00 93.38 364 LEU A C 1
ATOM 2824 O O . LEU A 1 364 ? -5.278 22.589 4.239 1.00 93.38 364 LEU A O 1
ATOM 2828 N N . THR A 1 365 ? -6.922 21.549 3.125 1.00 91.75 365 THR A N 1
ATOM 2829 C CA . THR A 1 365 ? -6.916 22.473 1.980 1.00 91.75 365 THR A CA 1
ATOM 2830 C C . THR A 1 365 ? -7.214 23.904 2.425 1.00 91.75 365 THR A C 1
ATOM 2832 O O . THR A 1 365 ? -6.446 24.801 2.099 1.00 91.75 365 THR A O 1
ATOM 2835 N N . ARG A 1 366 ? -8.257 24.120 3.240 1.00 92.81 366 ARG A N 1
ATOM 2836 C CA . ARG A 1 366 ? -8.581 25.459 3.764 1.00 92.81 366 ARG A CA 1
ATOM 2837 C C . ARG A 1 366 ? -7.478 26.038 4.649 1.00 92.81 366 ARG A C 1
ATOM 2839 O O . ARG A 1 366 ? -7.230 27.235 4.593 1.00 92.81 366 ARG A O 1
ATOM 2846 N N . VAL A 1 367 ? -6.838 25.214 5.480 1.00 91.94 367 VAL A N 1
ATOM 2847 C CA . VAL A 1 367 ? -5.720 25.665 6.323 1.00 91.94 367 VAL A CA 1
ATOM 2848 C C . VAL A 1 367 ? -4.514 26.014 5.457 1.00 91.94 367 VAL A C 1
ATOM 2850 O O . VAL A 1 367 ? -3.930 27.071 5.648 1.00 91.94 367 VAL A O 1
ATOM 2853 N N . TYR A 1 368 ? -4.184 25.196 4.456 1.00 89.19 368 TYR A N 1
ATOM 2854 C CA . TYR A 1 368 ? -3.108 25.501 3.512 1.00 89.19 368 TYR A CA 1
ATOM 2855 C C . TYR A 1 368 ? -3.354 26.818 2.763 1.00 89.19 368 TYR A C 1
ATOM 2857 O O . TYR A 1 368 ? -2.444 27.632 2.658 1.00 89.19 368 TYR A O 1
ATOM 2865 N N . GLU A 1 369 ? -4.584 27.078 2.313 1.00 90.56 369 GLU A N 1
ATOM 2866 C CA . GLU A 1 369 ? -4.958 28.359 1.690 1.00 90.56 369 GLU A CA 1
ATOM 2867 C C . GLU A 1 369 ? -4.749 29.567 2.624 1.00 90.56 369 GLU A C 1
ATOM 2869 O O . GLU A 1 369 ? -4.559 30.685 2.149 1.00 90.56 369 GLU A O 1
ATOM 2874 N N . GLN A 1 370 ? -4.781 29.356 3.944 1.00 89.12 370 GLN A N 1
ATOM 2875 C CA . GLN A 1 370 ? -4.567 30.398 4.952 1.00 89.12 370 GLN A CA 1
ATOM 2876 C C . GLN A 1 370 ? -3.094 30.557 5.344 1.00 89.12 370 GLN A C 1
ATOM 2878 O O . GLN A 1 370 ? -2.655 31.682 5.580 1.00 89.12 370 GLN A O 1
ATOM 2883 N N . THR A 1 371 ? -2.347 29.455 5.450 1.00 86.88 371 THR A N 1
ATOM 2884 C CA . THR A 1 371 ? -0.993 29.445 6.026 1.00 86.88 371 THR A CA 1
ATOM 2885 C C . THR A 1 371 ? 0.118 29.345 4.985 1.00 86.88 371 THR A C 1
ATOM 2887 O O . THR A 1 371 ? 1.228 29.805 5.236 1.00 86.88 371 THR A O 1
ATOM 2890 N N . GLY A 1 372 ? -0.150 28.743 3.824 1.00 81.44 372 GLY A N 1
ATOM 2891 C CA . GLY A 1 372 ? 0.862 28.407 2.822 1.00 81.44 372 GLY A CA 1
ATOM 2892 C C . GLY A 1 372 ? 1.835 27.304 3.258 1.00 81.44 372 GLY A C 1
ATOM 2893 O O . GLY A 1 372 ? 2.848 27.096 2.596 1.00 81.44 372 GLY A O 1
ATOM 2894 N N . GLU A 1 373 ? 1.570 26.593 4.361 1.00 79.94 373 GLU A N 1
ATOM 2895 C CA . GLU A 1 373 ? 2.500 25.593 4.890 1.00 79.94 373 GLU A CA 1
ATOM 2896 C C . GLU A 1 373 ? 2.548 24.316 4.043 1.00 79.94 373 GLU A C 1
ATOM 2898 O O . GLU A 1 373 ? 1.591 23.543 3.946 1.00 79.94 373 GLU A O 1
ATOM 2903 N N . GLU A 1 374 ? 3.727 24.027 3.505 1.00 74.88 374 GLU A N 1
ATOM 2904 C CA . GLU A 1 374 ? 3.972 22.874 2.638 1.00 74.88 374 GLU A CA 1
ATOM 2905 C C . GLU A 1 374 ? 3.708 21.517 3.308 1.00 74.88 374 GLU A C 1
ATOM 2907 O O . GLU A 1 374 ? 3.195 20.581 2.688 1.00 74.88 374 GLU A O 1
ATOM 2912 N N . ALA A 1 375 ? 3.963 21.407 4.614 1.00 75.81 375 ALA A N 1
ATOM 2913 C CA . ALA A 1 375 ? 3.617 20.211 5.380 1.00 75.81 375 ALA A CA 1
ATOM 2914 C C . ALA A 1 375 ? 2.097 19.941 5.378 1.00 75.81 375 ALA A C 1
ATOM 2916 O O . ALA A 1 375 ? 1.669 18.788 5.256 1.00 75.81 375 ALA A O 1
ATOM 2917 N N . VAL A 1 376 ? 1.272 20.993 5.450 1.00 83.75 376 VAL A N 1
ATOM 2918 C CA . VAL A 1 376 ? -0.196 20.903 5.387 1.00 83.75 376 VAL A CA 1
ATOM 2919 C C . VAL A 1 376 ? -0.651 20.490 3.990 1.00 83.75 376 VAL A C 1
ATOM 2921 O O . VAL A 1 376 ? -1.499 19.600 3.859 1.00 83.75 376 VAL A O 1
ATOM 2924 N N . ARG A 1 377 ? -0.030 21.055 2.948 1.00 81.38 377 ARG A N 1
ATOM 2925 C CA . ARG A 1 377 ? -0.246 20.664 1.546 1.00 81.38 377 ARG A CA 1
ATOM 2926 C C . ARG A 1 377 ? -0.003 19.166 1.340 1.00 81.38 377 ARG A C 1
ATOM 2928 O O . ARG A 1 377 ? -0.863 18.455 0.820 1.00 81.38 377 ARG A O 1
ATOM 2935 N N . ASN A 1 378 ? 1.119 18.658 1.849 1.00 76.31 378 ASN A N 1
ATOM 2936 C CA . ASN A 1 378 ? 1.495 17.245 1.758 1.00 76.31 378 ASN A CA 1
ATOM 2937 C C . ASN A 1 378 ? 0.528 16.315 2.511 1.00 76.31 378 ASN A C 1
ATOM 2939 O O . ASN A 1 378 ? 0.178 15.235 2.015 1.00 76.31 378 ASN A O 1
ATOM 2943 N N . MET A 1 379 ? 0.040 16.739 3.682 1.00 83.00 379 MET A N 1
ATOM 2944 C CA . MET A 1 379 ? -1.009 16.014 4.404 1.00 83.00 379 MET A CA 1
ATOM 2945 C C . MET A 1 379 ? -2.313 15.958 3.596 1.00 83.00 379 MET A C 1
ATOM 2947 O O . MET A 1 379 ? -2.918 14.886 3.503 1.00 83.00 379 MET A O 1
ATOM 2951 N N . ALA A 1 380 ? -2.727 17.072 2.979 1.00 86.38 380 ALA A N 1
ATOM 2952 C CA . ALA A 1 380 ? -3.921 17.120 2.133 1.00 86.38 380 ALA A CA 1
ATOM 2953 C C . ALA A 1 380 ? -3.793 16.175 0.929 1.00 86.38 380 ALA A C 1
ATOM 2955 O O . ALA A 1 380 ? -4.713 15.404 0.648 1.00 86.38 380 ALA A O 1
ATOM 2956 N N . PHE A 1 381 ? -2.635 16.172 0.263 1.00 78.88 381 PHE A N 1
ATOM 2957 C CA . PHE A 1 381 ? -2.361 15.280 -0.866 1.00 78.88 381 PHE A CA 1
ATOM 2958 C C . PHE A 1 381 ? -2.429 13.803 -0.481 1.00 78.88 381 PHE A C 1
ATOM 2960 O O . PHE A 1 381 ? -3.054 13.010 -1.187 1.00 78.88 381 PHE A O 1
ATOM 2967 N N . SER A 1 382 ? -1.866 13.440 0.672 1.00 78.69 382 SER A N 1
ATOM 2968 C CA . SER A 1 382 ? -1.924 12.065 1.181 1.00 78.69 382 SER A CA 1
ATOM 2969 C C . SER A 1 382 ? -3.369 11.597 1.397 1.00 78.69 382 SER A C 1
ATOM 2971 O O . SER A 1 382 ? -3.726 10.478 1.020 1.00 78.69 382 SER A O 1
ATOM 2973 N N . LEU A 1 383 ? -4.234 12.467 1.933 1.00 86.94 383 LEU A N 1
ATOM 2974 C CA . LEU A 1 383 ? -5.654 12.149 2.107 1.00 86.94 383 LEU A CA 1
ATOM 2975 C C . LEU A 1 383 ? -6.448 12.144 0.798 1.00 86.94 383 LEU A C 1
ATOM 2977 O O . LEU A 1 383 ? -7.414 11.392 0.715 1.00 86.94 383 LEU A O 1
ATOM 2981 N N . SER A 1 384 ? -6.056 12.923 -0.214 1.00 86.56 384 SER A N 1
ATOM 2982 C CA . SER A 1 384 ? -6.716 12.926 -1.530 1.00 86.56 384 SER A CA 1
ATOM 2983 C C . SER A 1 384 ? -6.643 11.561 -2.212 1.00 86.56 384 SER A C 1
ATOM 2985 O O . SER A 1 384 ? -7.652 11.035 -2.685 1.00 86.56 384 SER A O 1
ATOM 2987 N N . ASN A 1 385 ? -5.472 10.920 -2.154 1.00 84.25 385 ASN A N 1
ATOM 2988 C CA . ASN A 1 385 ? -5.297 9.554 -2.642 1.00 84.25 385 ASN A CA 1
ATOM 2989 C C . ASN A 1 385 ? -6.218 8.562 -1.906 1.00 84.25 385 ASN A C 1
ATOM 2991 O O . ASN A 1 385 ? -6.900 7.744 -2.526 1.00 84.25 385 ASN A O 1
ATOM 2995 N N . GLY A 1 386 ? -6.277 8.671 -0.573 1.00 88.06 386 GLY A N 1
ATOM 2996 C CA . GLY A 1 386 ? -7.183 7.877 0.254 1.00 88.06 386 GLY A CA 1
ATOM 2997 C C . GLY A 1 386 ? -8.656 8.112 -0.090 1.00 88.06 386 GLY A C 1
ATOM 2998 O O . GLY A 1 386 ? -9.398 7.150 -0.263 1.00 88.06 386 GLY A O 1
ATOM 2999 N N . GLU A 1 387 ? -9.081 9.365 -0.256 1.00 93.06 387 GLU A N 1
ATOM 3000 C CA . GLU A 1 387 ? -10.456 9.707 -0.628 1.00 93.06 387 GLU A CA 1
ATOM 3001 C C . GLU A 1 387 ? -10.872 9.021 -1.935 1.00 93.06 387 GLU A C 1
ATOM 3003 O O . GLU A 1 387 ? -11.891 8.327 -1.952 1.00 93.06 387 GLU A O 1
ATOM 3008 N N . LYS A 1 388 ? -10.059 9.134 -2.996 1.00 91.31 388 LYS A N 1
ATOM 3009 C CA . LYS A 1 388 ? -10.346 8.500 -4.294 1.00 91.31 388 LYS A CA 1
ATOM 3010 C C . LYS A 1 388 ? -10.453 6.984 -4.190 1.00 91.31 388 LYS A C 1
ATOM 3012 O O . LYS A 1 388 ? -11.400 6.396 -4.715 1.00 91.31 388 LYS A O 1
ATOM 3017 N N . ALA A 1 389 ? -9.519 6.357 -3.474 1.00 91.69 389 ALA A N 1
ATOM 3018 C CA . ALA A 1 389 ? -9.532 4.915 -3.270 1.00 91.69 389 ALA A CA 1
ATOM 3019 C C . ALA A 1 389 ? -10.820 4.459 -2.562 1.00 91.69 389 ALA A C 1
ATOM 3021 O O . ALA A 1 389 ? -11.513 3.562 -3.044 1.00 91.69 389 ALA A O 1
ATOM 3022 N N . TYR A 1 390 ? -11.182 5.113 -1.453 1.00 94.44 390 TYR A N 1
ATOM 3023 C CA . TYR A 1 390 ? -12.382 4.769 -0.687 1.00 94.44 390 TYR A CA 1
ATOM 3024 C C . TYR A 1 390 ? -13.677 5.087 -1.433 1.00 94.44 390 TYR A C 1
ATOM 3026 O O . TYR A 1 390 ? -14.656 4.358 -1.282 1.00 94.44 390 TYR A O 1
ATOM 3034 N N . GLU A 1 391 ? -13.694 6.111 -2.285 1.00 95.88 391 GLU A N 1
ATOM 3035 C CA . GLU A 1 391 ? -14.821 6.353 -3.180 1.00 95.88 391 GLU A CA 1
ATOM 3036 C C . GLU A 1 391 ? -15.006 5.186 -4.162 1.00 95.88 391 GLU A C 1
ATOM 3038 O O . GLU A 1 391 ? -16.123 4.688 -4.322 1.00 95.88 391 GLU A O 1
ATOM 3043 N N . GLY A 1 392 ? -13.921 4.690 -4.768 1.00 95.69 392 GLY A N 1
ATOM 3044 C CA . GLY A 1 392 ? -13.962 3.499 -5.621 1.00 95.69 392 GLY A CA 1
ATOM 3045 C C . GLY A 1 392 ? -14.391 2.234 -4.871 1.00 95.69 392 GLY A C 1
ATOM 3046 O O . GLY A 1 392 ? -15.174 1.441 -5.398 1.00 95.69 392 GLY A O 1
ATOM 3047 N N . PHE A 1 393 ? -13.949 2.061 -3.621 1.00 96.12 393 PHE A N 1
ATOM 3048 C CA . PHE A 1 393 ? -14.359 0.941 -2.767 1.00 96.12 393 PHE A CA 1
ATOM 3049 C C . PHE A 1 393 ? -15.855 0.980 -2.447 1.00 96.12 393 PHE A C 1
ATOM 3051 O O . PHE A 1 393 ? -16.543 -0.027 -2.619 1.00 96.12 393 PHE A O 1
ATOM 3058 N N . VAL A 1 394 ? -16.378 2.145 -2.053 1.00 97.50 394 VAL A N 1
ATOM 3059 C CA . VAL A 1 394 ? -17.812 2.339 -1.796 1.00 97.50 394 VAL A CA 1
ATOM 3060 C C . VAL A 1 394 ? -18.625 2.073 -3.061 1.00 97.50 394 VAL A C 1
ATOM 3062 O O . VAL A 1 394 ? -19.579 1.300 -3.006 1.00 97.50 394 VAL A O 1
ATOM 3065 N N . LYS A 1 395 ? -18.220 2.628 -4.213 1.00 96.56 395 LYS A N 1
ATOM 3066 C CA . LYS A 1 395 ? -18.886 2.371 -5.502 1.00 96.56 395 LYS A CA 1
ATOM 3067 C C . LYS A 1 395 ? -18.897 0.883 -5.851 1.00 96.56 395 LYS A C 1
ATOM 3069 O O . LYS A 1 395 ? -19.928 0.368 -6.266 1.00 96.56 395 LYS A O 1
ATOM 3074 N N . THR A 1 396 ? -17.785 0.182 -5.628 1.00 96.31 396 THR A N 1
ATOM 3075 C CA . THR A 1 396 ? -17.674 -1.264 -5.880 1.00 96.31 396 THR A CA 1
ATOM 3076 C C . THR A 1 396 ? -18.656 -2.063 -5.026 1.00 96.31 396 THR A C 1
ATOM 3078 O O . THR A 1 396 ? -19.355 -2.929 -5.542 1.00 96.31 396 THR A O 1
ATOM 3081 N N . LEU A 1 397 ? -18.735 -1.763 -3.728 1.00 96.81 397 LEU A N 1
ATOM 3082 C CA . LEU A 1 397 ? -19.624 -2.464 -2.797 1.00 96.81 397 LEU A CA 1
ATOM 3083 C C . LEU A 1 397 ? -21.108 -2.096 -2.967 1.00 96.81 397 LEU A C 1
ATOM 3085 O O . LEU A 1 397 ? -21.978 -2.786 -2.437 1.00 96.81 397 LEU A O 1
ATOM 3089 N N . GLN A 1 398 ? -21.403 -1.019 -3.695 1.00 94.81 398 GLN A N 1
ATOM 3090 C CA . GLN A 1 398 ? -22.758 -0.603 -4.065 1.00 94.81 398 GLN A CA 1
ATOM 3091 C C . GLN A 1 398 ? -23.166 -1.071 -5.469 1.00 94.81 398 GLN A C 1
ATOM 3093 O O . GLN A 1 398 ? -24.339 -0.955 -5.823 1.00 94.81 398 GLN A O 1
ATOM 3098 N N . ASP A 1 399 ? -22.238 -1.612 -6.265 1.00 95.19 399 ASP A N 1
ATOM 3099 C CA . ASP A 1 399 ? -22.526 -2.118 -7.604 1.00 95.19 399 ASP A CA 1
ATOM 3100 C C . ASP A 1 399 ? -23.310 -3.446 -7.509 1.00 95.19 399 ASP A C 1
ATOM 3102 O O . ASP A 1 399 ? -22.776 -4.462 -7.041 1.00 95.19 399 ASP A O 1
ATOM 3106 N N . PRO A 1 400 ? -24.576 -3.485 -7.968 1.00 94.50 400 PRO A N 1
ATOM 3107 C CA . PRO A 1 400 ? -25.418 -4.666 -7.831 1.00 94.50 400 PRO A CA 1
ATOM 3108 C C . PRO A 1 400 ? -24.934 -5.856 -8.671 1.00 94.50 400 PRO A C 1
ATOM 3110 O O . PRO A 1 400 ? -25.170 -7.001 -8.289 1.00 94.50 400 PRO A O 1
ATOM 3113 N N . TYR A 1 401 ? -24.254 -5.619 -9.797 1.00 94.44 401 TYR A N 1
ATOM 3114 C CA . TYR A 1 401 ? -23.690 -6.687 -10.623 1.00 94.44 401 TYR A CA 1
ATOM 3115 C C . TYR A 1 401 ? -22.473 -7.319 -9.942 1.00 94.44 401 TYR A C 1
ATOM 3117 O O . TYR A 1 401 ? -22.359 -8.546 -9.902 1.00 94.44 401 TYR A O 1
ATOM 3125 N N . ILE A 1 402 ? -21.590 -6.502 -9.359 1.00 95.19 402 ILE A N 1
ATOM 3126 C CA . ILE A 1 402 ? -20.446 -7.000 -8.583 1.00 95.19 402 ILE A CA 1
ATOM 3127 C C . ILE A 1 402 ? -20.930 -7.787 -7.362 1.00 95.19 402 ILE A C 1
ATOM 3129 O O . ILE A 1 402 ? -20.480 -8.914 -7.149 1.00 95.19 402 ILE A O 1
ATOM 3133 N N . MET A 1 403 ? -21.886 -7.244 -6.606 1.00 96.19 403 MET A N 1
ATOM 3134 C CA . MET A 1 403 ? -22.426 -7.911 -5.420 1.00 96.19 403 MET A CA 1
ATOM 3135 C C . MET A 1 403 ? -23.129 -9.233 -5.760 1.00 96.19 403 MET A C 1
ATOM 3137 O O . MET A 1 403 ? -22.925 -10.218 -5.054 1.00 96.19 403 MET A O 1
ATOM 3141 N N . ALA A 1 404 ? -23.877 -9.304 -6.868 1.00 96.25 404 ALA A N 1
ATOM 3142 C CA . ALA A 1 404 ? -24.491 -10.554 -7.326 1.00 96.25 404 ALA A CA 1
ATOM 3143 C C . ALA A 1 404 ? -23.448 -11.615 -7.732 1.00 96.25 404 ALA A C 1
ATOM 3145 O O . ALA A 1 404 ? -23.627 -12.807 -7.476 1.00 96.25 404 ALA A O 1
ATOM 3146 N N . ARG A 1 405 ? -22.329 -11.192 -8.337 1.00 96.44 405 ARG A N 1
ATOM 3147 C CA . ARG A 1 405 ? -21.217 -12.078 -8.712 1.00 96.44 405 ARG A CA 1
ATOM 3148 C C . ARG A 1 405 ? -20.506 -12.653 -7.482 1.00 96.44 405 ARG A C 1
ATOM 3150 O O . ARG A 1 405 ? -20.245 -13.854 -7.446 1.00 96.44 405 ARG A O 1
ATOM 3157 N N . LEU A 1 406 ? -20.255 -11.821 -6.470 1.00 97.50 406 LEU A N 1
ATOM 3158 C CA . LEU A 1 406 ? -19.690 -12.240 -5.181 1.00 97.50 406 LEU A CA 1
ATOM 3159 C C . LEU A 1 406 ? -20.633 -13.201 -4.433 1.00 97.50 406 LEU A C 1
ATOM 3161 O O . LEU A 1 406 ? -20.187 -14.222 -3.910 1.00 97.50 406 LEU A O 1
ATOM 3165 N N . GLU A 1 407 ? -21.941 -12.936 -4.464 1.00 97.38 407 GLU A N 1
ATOM 3166 C CA . GLU A 1 407 ? -22.957 -13.793 -3.842 1.00 97.38 407 GLU A CA 1
ATOM 3167 C C . GLU A 1 407 ? -23.060 -15.174 -4.513 1.00 97.38 407 GLU A C 1
ATOM 3169 O O . GLU A 1 407 ? -23.176 -16.188 -3.820 1.00 97.38 407 GLU A O 1
ATOM 3174 N N . ASP A 1 408 ? -22.955 -15.261 -5.846 1.00 97.88 408 ASP A N 1
ATOM 3175 C CA . ASP A 1 408 ? -22.821 -16.560 -6.526 1.00 97.88 408 ASP A CA 1
ATOM 3176 C C . ASP A 1 408 ? -21.519 -17.280 -6.140 1.00 97.88 408 ASP A C 1
ATOM 3178 O O . ASP A 1 408 ? -21.526 -18.498 -5.962 1.00 97.88 408 ASP A O 1
ATOM 3182 N N . GLY A 1 409 ? -20.418 -16.546 -5.950 1.00 96.94 409 GLY A N 1
ATOM 3183 C CA . GLY A 1 409 ? -19.151 -17.100 -5.468 1.00 96.94 409 GLY A CA 1
ATOM 3184 C C . GLY A 1 409 ? -19.293 -17.780 -4.104 1.00 96.94 409 GLY A C 1
ATOM 3185 O O . GLY A 1 409 ? -18.952 -18.957 -3.962 1.00 96.94 409 GLY A O 1
ATOM 3186 N N . GLU A 1 410 ? -19.870 -17.084 -3.120 1.00 97.62 410 GLU A N 1
ATOM 3187 C CA . GLU A 1 410 ? -20.134 -17.665 -1.797 1.00 97.62 410 GLU A CA 1
ATOM 3188 C C . GLU A 1 410 ? -21.117 -18.843 -1.877 1.00 97.62 410 GLU A C 1
ATOM 3190 O O . GLU A 1 410 ? -20.888 -19.883 -1.255 1.00 97.62 410 GLU A O 1
ATOM 3195 N N . ARG A 1 411 ? -22.184 -18.734 -2.679 1.00 97.56 411 ARG A N 1
ATOM 3196 C CA . ARG A 1 411 ? -23.143 -19.832 -2.870 1.00 97.56 411 ARG A CA 1
ATOM 3197 C C . ARG A 1 411 ? -22.460 -21.098 -3.389 1.00 97.56 411 ARG A C 1
ATOM 3199 O O . ARG A 1 411 ? -22.752 -22.187 -2.897 1.00 97.56 411 ARG A O 1
ATOM 3206 N N . ARG A 1 412 ? -21.552 -20.973 -4.362 1.00 96.75 412 ARG A N 1
ATOM 3207 C CA . ARG A 1 412 ? -20.779 -22.110 -4.891 1.00 96.75 412 ARG A CA 1
ATOM 3208 C C . ARG A 1 412 ? -19.854 -22.709 -3.838 1.00 96.75 412 ARG A C 1
ATOM 3210 O O . ARG A 1 412 ? -19.752 -23.930 -3.772 1.00 96.75 412 ARG A O 1
ATOM 3217 N N . PHE A 1 413 ? -19.223 -21.882 -3.008 1.00 97.06 413 PHE A N 1
ATOM 3218 C CA . PHE A 1 413 ? -18.397 -22.365 -1.902 1.00 97.06 413 PHE A CA 1
ATOM 3219 C C . PHE A 1 413 ? -19.216 -23.151 -0.876 1.00 97.06 413 PHE A C 1
ATOM 3221 O O . PHE A 1 413 ? -18.868 -24.287 -0.554 1.00 97.06 413 PHE A O 1
ATOM 3228 N N . ARG A 1 414 ? -20.358 -22.611 -0.438 1.00 97.81 414 ARG A N 1
ATOM 3229 C CA . ARG A 1 414 ? -21.289 -23.314 0.458 1.00 97.81 414 ARG A CA 1
ATOM 3230 C C . ARG A 1 414 ? -21.786 -24.631 -0.146 1.00 97.81 414 ARG A C 1
ATOM 3232 O O . ARG A 1 414 ? -21.837 -25.639 0.549 1.00 97.81 414 ARG A O 1
ATOM 3239 N N . ALA A 1 415 ? -22.105 -24.649 -1.441 1.00 97.62 415 ALA A N 1
ATOM 3240 C CA . ALA A 1 415 ? -22.515 -25.870 -2.134 1.00 97.62 415 ALA A CA 1
ATOM 3241 C C . ALA A 1 415 ? -21.390 -26.919 -2.194 1.00 97.62 415 ALA A C 1
ATOM 3243 O O . ALA A 1 415 ? -21.659 -28.107 -2.035 1.00 97.62 415 ALA A O 1
ATOM 3244 N N . ALA A 1 416 ? -20.139 -26.492 -2.389 1.00 96.44 416 ALA A N 1
ATOM 3245 C CA . ALA A 1 416 ? -18.983 -27.383 -2.370 1.00 96.44 416 ALA A CA 1
ATOM 3246 C C . ALA A 1 416 ? -18.731 -27.977 -0.973 1.00 96.44 416 ALA A C 1
ATOM 3248 O O . ALA A 1 416 ? -18.434 -29.164 -0.875 1.00 96.44 416 ALA A O 1
ATOM 3249 N N . LEU A 1 417 ? -18.922 -27.195 0.098 1.00 96.62 417 LEU A N 1
ATOM 3250 C CA . LEU A 1 417 ? -18.892 -27.710 1.473 1.00 96.62 417 LEU A CA 1
ATOM 3251 C C . LEU A 1 417 ? -20.000 -28.743 1.710 1.00 96.62 417 LEU A C 1
ATOM 3253 O O . LEU A 1 417 ? -19.724 -29.818 2.227 1.00 96.62 417 LEU A O 1
ATOM 3257 N N . ALA A 1 418 ? -21.230 -28.447 1.281 1.00 96.94 418 ALA A N 1
ATOM 3258 C CA . ALA A 1 418 ? -22.381 -29.332 1.459 1.00 96.94 418 ALA A CA 1
ATOM 3259 C C . ALA A 1 418 ? -22.281 -30.650 0.670 1.00 96.94 418 ALA A C 1
ATOM 3261 O O . ALA A 1 418 ? -22.912 -31.640 1.043 1.00 96.94 418 ALA A O 1
ATOM 3262 N N . ALA A 1 419 ? -21.505 -30.671 -0.417 1.00 97.44 419 ALA A N 1
ATOM 3263 C CA . ALA A 1 419 ? -21.274 -31.867 -1.222 1.00 97.44 419 ALA A CA 1
ATOM 3264 C C . ALA A 1 419 ? -20.384 -32.910 -0.517 1.00 97.44 419 ALA A C 1
ATOM 3266 O O . ALA A 1 419 ? -20.434 -34.087 -0.877 1.00 97.44 419 ALA A O 1
ATOM 3267 N N . ASP A 1 420 ? -19.606 -32.505 0.491 1.00 97.81 420 ASP A N 1
ATOM 3268 C CA . ASP A 1 420 ? -18.789 -33.389 1.321 1.00 97.81 420 ASP A CA 1
ATOM 3269 C C . ASP A 1 420 ? -19.362 -33.443 2.745 1.00 97.81 420 ASP A C 1
ATOM 3271 O O . ASP A 1 420 ? -19.336 -32.464 3.489 1.00 97.81 420 ASP A O 1
ATOM 3275 N N . SER A 1 421 ? -19.871 -34.606 3.163 1.00 97.31 421 SER A N 1
ATOM 3276 C CA . SER A 1 421 ? -20.516 -34.750 4.475 1.00 97.31 421 SER A CA 1
ATOM 3277 C C . SER A 1 421 ? -19.589 -34.454 5.660 1.00 97.31 421 SER A C 1
ATOM 3279 O O . SER A 1 421 ? -20.073 -34.025 6.707 1.00 97.31 421 SER A O 1
ATOM 3281 N N . ALA A 1 422 ? -18.278 -34.685 5.524 1.00 97.56 422 ALA A N 1
ATOM 3282 C CA . ALA A 1 422 ? -17.313 -34.405 6.584 1.00 97.56 422 ALA A CA 1
ATOM 3283 C C . ALA A 1 422 ? -17.017 -32.901 6.678 1.00 97.56 422 ALA A C 1
ATOM 3285 O O . ALA A 1 422 ? -16.978 -32.356 7.783 1.00 97.56 422 ALA A O 1
ATOM 3286 N N . LEU A 1 423 ? -16.871 -32.215 5.537 1.00 96.94 423 LEU A N 1
ATOM 3287 C CA . LEU A 1 423 ? -16.720 -30.757 5.516 1.00 96.94 423 LEU A CA 1
ATOM 3288 C C . LEU A 1 423 ? -17.994 -30.055 5.990 1.00 96.94 423 LEU A C 1
ATOM 3290 O O . LEU A 1 423 ? -17.909 -29.155 6.826 1.00 96.94 423 LEU A O 1
ATOM 3294 N N . GLN A 1 424 ? -19.167 -30.505 5.538 1.00 97.38 424 GLN A N 1
ATOM 3295 C CA . GLN A 1 424 ? -20.455 -29.976 5.982 1.00 97.38 424 GLN A CA 1
ATOM 3296 C C . GLN A 1 424 ? -20.632 -30.116 7.497 1.00 97.38 424 GLN A C 1
ATOM 3298 O O . GLN A 1 424 ? -21.052 -29.165 8.150 1.00 97.38 424 GLN A O 1
ATOM 3303 N N . ALA A 1 425 ? -20.287 -31.272 8.071 1.00 97.44 425 ALA A N 1
ATOM 3304 C CA . ALA A 1 425 ? -20.384 -31.487 9.513 1.00 97.44 425 ALA A CA 1
ATOM 3305 C C . ALA A 1 425 ? -19.428 -30.589 10.319 1.00 97.44 425 ALA A C 1
ATOM 3307 O O . ALA A 1 425 ? -19.742 -30.233 11.452 1.00 97.44 425 ALA A O 1
ATOM 3308 N N . ARG A 1 426 ? -18.266 -30.227 9.758 1.00 95.88 426 ARG A N 1
ATOM 3309 C CA . ARG A 1 426 ? -17.228 -29.449 10.457 1.00 95.88 426 ARG A CA 1
ATOM 3310 C C . ARG A 1 426 ? -17.367 -27.930 10.299 1.00 95.88 426 ARG A C 1
ATOM 3312 O O . ARG A 1 426 ? -16.940 -27.187 11.188 1.00 95.88 426 ARG A O 1
ATOM 3319 N N . TYR A 1 427 ? -17.891 -27.478 9.160 1.00 97.06 427 TYR A N 1
ATOM 3320 C CA . TYR A 1 427 ? -17.833 -26.076 8.728 1.00 97.06 427 TYR A CA 1
ATOM 3321 C C . TYR A 1 427 ? -19.177 -25.500 8.256 1.00 97.06 427 TYR A C 1
ATOM 3323 O O . TYR A 1 427 ? -19.236 -24.327 7.884 1.00 97.06 427 TYR A O 1
ATOM 3331 N N . GLY A 1 428 ? -20.238 -26.310 8.219 1.00 95.12 428 GLY A N 1
ATOM 3332 C CA . GLY A 1 428 ? -21.505 -25.962 7.576 1.00 95.12 428 GLY A CA 1
ATOM 3333 C C . GLY A 1 428 ? -22.304 -24.833 8.232 1.00 95.12 428 GLY A C 1
ATOM 3334 O O . GLY A 1 428 ? -23.198 -24.311 7.579 1.00 95.12 428 GLY A O 1
ATOM 3335 N N . ASP A 1 429 ? -21.987 -24.467 9.475 1.00 96.62 429 ASP A N 1
ATOM 3336 C CA . ASP A 1 429 ? -22.637 -23.424 10.286 1.00 96.62 429 ASP A CA 1
ATOM 3337 C C . ASP A 1 429 ? -21.847 -22.101 10.344 1.00 96.62 429 ASP A C 1
ATOM 3339 O O . ASP A 1 429 ? -22.325 -21.088 10.855 1.00 96.62 429 ASP A O 1
ATOM 3343 N N . LEU A 1 430 ? -20.611 -22.087 9.834 1.00 97.50 430 LEU A N 1
ATOM 3344 C CA . LEU A 1 430 ? -19.696 -20.962 10.040 1.00 97.50 430 LEU A CA 1
ATOM 3345 C C . LEU A 1 430 ? -20.141 -19.669 9.369 1.00 97.50 430 LEU A C 1
ATOM 3347 O O . LEU A 1 430 ? -19.820 -18.584 9.854 1.00 97.50 430 LEU A O 1
ATOM 3351 N N . HIS A 1 431 ? -20.833 -19.765 8.236 1.00 97.44 431 HIS A N 1
ATOM 3352 C CA . HIS A 1 431 ? -21.266 -18.565 7.536 1.00 97.44 431 HIS A CA 1
ATOM 3353 C C . HIS A 1 431 ? -22.449 -17.894 8.245 1.00 97.44 431 HIS A C 1
ATOM 3355 O O . HIS A 1 431 ? -22.556 -16.671 8.211 1.00 97.44 431 HIS A O 1
ATOM 3361 N N . GLU A 1 432 ? -23.326 -18.678 8.871 1.00 98.00 432 GLU A N 1
ATOM 3362 C CA . GLU A 1 432 ? -24.442 -18.202 9.684 1.00 98.00 432 GLU A CA 1
ATOM 3363 C C . GLU A 1 432 ? -23.915 -17.473 10.922 1.00 98.00 432 GLU A C 1
ATOM 3365 O O . GLU A 1 432 ? -24.261 -16.311 11.121 1.00 98.00 432 GLU A O 1
ATOM 3370 N N . HIS A 1 433 ? -22.979 -18.078 11.663 1.00 98.25 433 HIS A N 1
ATOM 3371 C CA . HIS A 1 433 ? -22.340 -17.420 12.810 1.00 98.25 433 HIS A CA 1
ATOM 3372 C C . HIS A 1 433 ? -21.57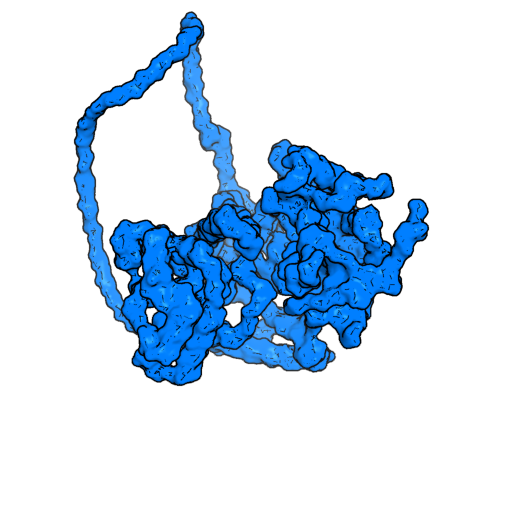5 -16.152 12.403 1.00 98.25 433 HIS A C 1
ATOM 3374 O O . HIS A 1 433 ? -21.644 -15.126 13.078 1.00 98.25 433 HIS A O 1
ATOM 3380 N N . MET A 1 434 ? -20.881 -16.174 11.257 1.00 98.44 434 MET A N 1
ATOM 3381 C CA . MET A 1 434 ? -20.237 -14.967 10.736 1.00 98.44 434 MET A CA 1
ATOM 3382 C C . MET A 1 434 ? -21.282 -13.882 10.447 1.00 98.44 434 MET A C 1
ATOM 3384 O O . MET A 1 434 ? -21.060 -12.716 10.764 1.00 98.44 434 MET A O 1
ATOM 3388 N N . ALA A 1 435 ? -22.433 -14.244 9.875 1.00 98.50 435 ALA A N 1
ATOM 3389 C CA . ALA A 1 435 ? -23.503 -13.294 9.592 1.00 98.50 435 ALA A CA 1
ATOM 3390 C C . ALA A 1 435 ? -24.102 -12.663 10.857 1.00 98.50 435 ALA A C 1
ATOM 3392 O O . ALA A 1 435 ? -24.347 -11.455 10.856 1.00 98.50 435 ALA A O 1
ATOM 3393 N N . GLU A 1 436 ? -24.275 -13.439 11.927 1.00 98.38 436 GLU A N 1
ATOM 3394 C CA . GLU A 1 436 ? -24.733 -12.956 13.237 1.00 98.38 436 GLU A CA 1
ATOM 3395 C C . GLU A 1 436 ? -23.776 -11.892 13.800 1.00 98.38 436 GLU A C 1
ATOM 3397 O O . GLU A 1 436 ? -24.194 -10.766 14.081 1.00 98.38 436 GLU A O 1
ATOM 3402 N N . ILE A 1 437 ? -22.469 -12.173 13.817 1.00 97.75 437 ILE A N 1
ATOM 3403 C CA . ILE A 1 437 ? -21.454 -11.215 14.288 1.00 97.75 437 ILE A CA 1
ATOM 3404 C C . ILE A 1 437 ? -21.442 -9.936 13.444 1.00 97.75 437 ILE A C 1
ATOM 3406 O O . ILE A 1 437 ? -21.350 -8.827 13.978 1.00 97.75 437 ILE A O 1
ATOM 3410 N N . GLN A 1 438 ? -21.552 -10.039 12.114 1.00 98.19 438 GLN A N 1
ATOM 3411 C CA . GLN A 1 438 ? -21.593 -8.839 11.268 1.00 98.19 438 GLN A CA 1
ATOM 3412 C C . GLN A 1 438 ? -22.873 -8.021 11.475 1.00 98.19 438 GLN A C 1
ATOM 3414 O O . GLN A 1 438 ? -22.840 -6.793 11.336 1.00 98.19 438 GLN A O 1
ATOM 3419 N N . GLN A 1 439 ? -23.990 -8.658 11.834 1.00 98.12 439 GLN A N 1
ATOM 3420 C CA . GLN A 1 439 ? -25.213 -7.954 12.212 1.00 98.12 439 GLN A CA 1
ATOM 3421 C C . GLN A 1 439 ? -25.015 -7.162 13.512 1.00 98.12 439 GLN A C 1
ATOM 3423 O O . GLN A 1 439 ? -25.385 -5.985 13.565 1.00 98.12 439 GLN A O 1
ATOM 3428 N N . GLU A 1 440 ? -24.371 -7.752 14.520 1.00 97.75 440 GLU A N 1
ATOM 3429 C CA . GLU A 1 440 ? -24.029 -7.059 15.768 1.00 97.75 440 GLU A CA 1
ATOM 3430 C C . GLU A 1 440 ? -23.073 -5.886 15.528 1.00 97.75 440 GLU A C 1
ATOM 3432 O O . GLU A 1 440 ? -23.333 -4.764 15.970 1.00 97.75 440 GLU A O 1
ATOM 3437 N N . LYS A 1 441 ? -22.023 -6.083 14.723 1.00 97.19 441 LYS A N 1
ATOM 3438 C CA . LYS A 1 441 ? -21.115 -4.995 14.323 1.00 97.19 441 LYS A CA 1
ATOM 3439 C C . LYS A 1 441 ? -21.841 -3.884 13.566 1.00 97.19 441 LYS A C 1
ATOM 3441 O O . LYS A 1 441 ? -21.546 -2.707 13.766 1.00 97.19 441 LYS A O 1
ATOM 3446 N N . THR A 1 442 ? -22.814 -4.230 12.723 1.00 97.25 442 THR A N 1
ATOM 3447 C CA . THR A 1 442 ? -23.641 -3.238 12.019 1.00 97.25 442 THR A CA 1
ATOM 3448 C C . THR A 1 442 ? -24.456 -2.396 13.003 1.00 97.25 442 THR A C 1
ATOM 3450 O O . THR A 1 442 ? -24.547 -1.179 12.830 1.00 97.25 442 THR A O 1
ATOM 3453 N N . ALA A 1 443 ? -24.988 -2.998 14.073 1.00 96.56 443 ALA A N 1
ATOM 3454 C CA . ALA A 1 443 ? -25.691 -2.269 15.132 1.00 96.56 443 ALA A CA 1
ATOM 3455 C C . ALA A 1 443 ? -24.777 -1.276 15.879 1.00 96.56 443 ALA A C 1
ATOM 3457 O O . ALA A 1 443 ? -25.245 -0.234 16.339 1.00 96.56 443 ALA A O 1
ATOM 3458 N N . LEU A 1 444 ? -23.467 -1.539 15.923 1.00 95.81 444 LEU A N 1
ATOM 3459 C CA . LEU A 1 444 ? -22.454 -0.624 16.459 1.00 95.81 444 LEU A CA 1
ATOM 3460 C C . LEU A 1 444 ? -22.022 0.475 15.470 1.00 95.81 444 LEU A C 1
ATOM 3462 O O . LEU A 1 444 ? -21.162 1.288 15.808 1.00 95.81 444 LEU A O 1
ATOM 3466 N N . GLY A 1 445 ? -22.599 0.548 14.266 1.00 95.00 445 GLY A N 1
ATOM 3467 C CA . GLY A 1 445 ? -22.107 1.415 13.189 1.00 95.00 445 GLY A CA 1
ATOM 3468 C C . GLY A 1 445 ? -22.057 2.911 13.526 1.00 95.00 445 GLY A C 1
ATOM 3469 O O . GLY A 1 445 ? -21.117 3.600 13.129 1.00 95.00 445 GLY A O 1
ATOM 3470 N N . GLN A 1 446 ? -23.010 3.413 14.320 1.00 94.12 446 GLN A N 1
ATOM 3471 C CA . GLN A 1 446 ? -22.972 4.794 14.820 1.00 94.12 446 GLN A CA 1
ATOM 3472 C C . GLN A 1 446 ? -21.763 5.024 15.737 1.00 94.12 446 GLN A C 1
ATOM 3474 O O . GLN A 1 446 ? -21.006 5.973 15.546 1.00 94.12 446 GLN A O 1
ATOM 3479 N N . ALA A 1 447 ? -21.531 4.129 16.698 1.00 94.25 447 ALA A N 1
ATOM 3480 C CA . ALA A 1 447 ? -20.380 4.224 17.590 1.00 94.25 447 ALA A CA 1
ATOM 3481 C C . ALA A 1 447 ? -19.055 4.066 16.824 1.00 94.25 447 ALA A C 1
ATOM 3483 O O . ALA A 1 447 ? -18.113 4.820 17.071 1.00 94.25 447 ALA A O 1
ATOM 3484 N N . TYR A 1 448 ? -19.004 3.162 15.837 1.00 94.81 448 TYR A N 1
ATOM 3485 C CA . TYR A 1 448 ? -17.849 3.002 14.955 1.00 94.81 448 TYR A CA 1
ATOM 3486 C C . TYR A 1 448 ? -17.467 4.325 14.283 1.00 94.81 448 TYR A C 1
ATOM 3488 O O . TYR A 1 448 ? -16.320 4.753 14.392 1.00 94.81 448 TYR A O 1
ATOM 3496 N N . GLY A 1 449 ? -18.425 5.002 13.642 1.00 94.06 449 GLY A N 1
ATOM 3497 C CA . GLY A 1 449 ? -18.179 6.290 12.995 1.00 94.06 449 GLY A CA 1
ATOM 3498 C C . GLY A 1 449 ? -17.802 7.400 13.982 1.00 94.06 449 GLY A C 1
ATOM 3499 O O . GLY A 1 449 ? -16.850 8.141 13.739 1.00 94.06 449 GLY A O 1
ATOM 3500 N N . ALA A 1 450 ? -18.500 7.486 15.120 1.00 93.50 450 ALA A N 1
ATOM 3501 C CA . ALA A 1 450 ? -18.260 8.500 16.151 1.00 93.50 450 ALA A CA 1
ATOM 3502 C C . ALA A 1 450 ? -16.835 8.425 16.726 1.00 93.50 450 ALA A C 1
ATOM 3504 O O . ALA A 1 450 ? -16.181 9.447 16.964 1.00 93.50 450 ALA A O 1
ATOM 3505 N N . PHE A 1 451 ? -16.343 7.202 16.929 1.00 92.19 451 PHE A N 1
ATOM 3506 C CA . PHE A 1 451 ? -15.075 6.937 17.600 1.00 92.19 451 PHE A CA 1
ATOM 3507 C C . PHE A 1 451 ? -13.947 6.516 16.660 1.00 92.19 451 PHE A C 1
ATOM 3509 O O . PHE A 1 451 ? -12.847 6.195 17.126 1.00 92.19 451 PHE A O 1
ATOM 3516 N N . LEU A 1 452 ? -14.190 6.550 15.348 1.00 89.81 452 LEU A N 1
ATOM 3517 C CA . LEU A 1 452 ? -13.207 6.250 14.317 1.00 89.81 452 LEU A CA 1
ATOM 3518 C C . LEU A 1 452 ? -11.928 7.058 14.565 1.00 89.81 452 LEU A C 1
ATOM 3520 O O . LEU A 1 452 ? -11.970 8.291 14.634 1.00 89.81 452 LEU A O 1
ATOM 3524 N N . LEU A 1 453 ? -10.799 6.360 14.727 1.00 80.69 453 LEU A N 1
ATOM 3525 C CA . LEU A 1 453 ? -9.471 6.957 14.927 1.00 80.69 453 LEU A CA 1
ATOM 3526 C C . LEU A 1 453 ? -9.408 7.961 16.097 1.00 80.69 453 LEU A C 1
ATOM 3528 O O . LEU A 1 453 ? -8.708 8.967 16.021 1.00 80.69 453 LEU A O 1
ATOM 3532 N N . LEU A 1 454 ? -10.189 7.740 17.163 1.00 83.12 454 LEU A N 1
ATOM 3533 C CA . LEU A 1 454 ? -10.083 8.534 18.396 1.00 83.12 454 LEU A CA 1
ATOM 3534 C C . LEU A 1 454 ? -8.804 8.206 19.188 1.00 83.12 454 LEU A C 1
ATOM 3536 O O . LEU A 1 454 ? -8.342 9.019 19.982 1.00 83.12 454 LEU A O 1
ATOM 3540 N N . GLN A 1 455 ? -8.245 7.014 18.980 1.00 75.81 455 GLN A N 1
ATOM 3541 C CA . GLN A 1 455 ? -7.046 6.559 19.677 1.00 75.81 455 GLN A CA 1
ATOM 3542 C C . GLN A 1 455 ? -5.812 7.411 19.323 1.00 75.81 455 GLN A C 1
ATOM 3544 O O . GLN A 1 455 ? -5.716 7.881 18.185 1.00 75.81 455 GLN A O 1
ATOM 3549 N N . PRO A 1 456 ? -4.871 7.602 20.269 1.00 73.94 456 PRO A N 1
ATOM 3550 C CA . PRO A 1 456 ? -3.647 8.358 20.025 1.00 73.94 456 PRO A CA 1
ATOM 3551 C C . PRO A 1 456 ? -2.782 7.777 18.900 1.00 73.94 456 PRO A C 1
ATOM 3553 O O . PRO A 1 456 ? -2.812 6.574 18.643 1.00 73.94 456 PRO A O 1
ATOM 3556 N N . GLY A 1 457 ? -1.981 8.632 18.260 1.00 70.00 457 GLY A N 1
ATOM 3557 C CA . GLY A 1 457 ? -0.968 8.218 17.278 1.00 70.00 457 GLY A CA 1
ATOM 3558 C C . GLY A 1 457 ? -1.404 8.289 15.812 1.00 70.00 457 GLY A C 1
ATOM 3559 O O . GLY A 1 457 ? -0.652 7.876 14.933 1.00 70.00 457 GLY A O 1
ATOM 3560 N N . THR A 1 458 ? -2.588 8.836 15.521 1.00 76.50 458 THR A N 1
ATOM 3561 C CA . THR A 1 458 ? -2.979 9.176 14.145 1.00 76.50 458 THR A CA 1
ATOM 3562 C C . THR A 1 458 ? -2.560 10.611 13.799 1.00 76.50 458 THR A C 1
ATOM 3564 O O . THR A 1 458 ? -2.955 11.545 14.510 1.00 76.50 458 THR A O 1
ATOM 3567 N N . PRO A 1 459 ? -1.831 10.838 12.686 1.00 79.44 459 PRO A N 1
ATOM 3568 C CA . PRO A 1 459 ? -1.464 12.187 12.256 1.00 79.44 459 PRO A CA 1
ATOM 3569 C C . PRO A 1 459 ? -2.683 13.022 11.830 1.00 79.44 459 PRO A C 1
ATOM 3571 O O . PRO A 1 459 ? -2.596 14.242 11.771 1.00 79.44 459 PRO A O 1
ATOM 3574 N N . TYR A 1 460 ? -3.847 12.402 11.615 1.00 85.31 460 TYR A N 1
ATOM 3575 C CA . TYR A 1 460 ? -5.069 13.064 11.141 1.00 85.31 460 TYR A CA 1
ATOM 3576 C C . TYR A 1 460 ? -6.144 13.241 12.231 1.00 85.31 460 TYR A C 1
ATOM 3578 O O . TYR A 1 460 ? -7.286 13.610 11.940 1.00 85.31 460 TYR A O 1
ATOM 3586 N N . GLY A 1 461 ? -5.811 12.936 13.489 1.00 85.62 461 GLY A N 1
ATOM 3587 C CA . GLY A 1 461 ? -6.665 13.198 14.649 1.00 85.62 461 GLY A CA 1
ATOM 3588 C C . GLY A 1 461 ? -6.329 14.523 15.336 1.00 85.62 461 GLY A C 1
ATOM 3589 O O . GLY A 1 461 ? -5.213 15.019 15.207 1.00 85.62 461 GLY A O 1
ATOM 3590 N N . ALA A 1 462 ? -7.282 15.068 16.095 1.00 91.31 462 ALA A N 1
ATOM 3591 C CA . ALA A 1 462 ? -7.069 16.232 16.960 1.00 91.31 462 ALA A CA 1
ATOM 3592 C C . ALA A 1 462 ? -6.159 15.864 18.142 1.00 91.31 462 ALA A C 1
ATOM 3594 O O . ALA A 1 462 ? -6.477 14.928 18.885 1.00 91.31 462 ALA A O 1
ATOM 3595 N N . VAL A 1 463 ? -5.048 16.579 18.308 1.00 92.69 463 VAL A N 1
ATOM 3596 C CA . VAL A 1 463 ? -4.059 16.331 19.367 1.00 92.69 463 VAL A CA 1
ATOM 3597 C C . VAL A 1 463 ? -4.668 16.572 20.748 1.00 92.69 463 VAL A C 1
ATOM 3599 O O . VAL A 1 463 ? -4.511 15.728 21.632 1.00 92.69 463 VAL A O 1
ATOM 3602 N N . LEU A 1 464 ? -5.452 17.641 20.921 1.00 94.62 464 LEU A N 1
ATOM 3603 C CA . LEU A 1 464 ? -6.153 17.962 22.167 1.00 94.62 464 LEU A CA 1
ATOM 3604 C C . LEU A 1 464 ? -7.028 16.793 22.634 1.00 94.62 464 LEU A C 1
ATOM 3606 O O . LEU A 1 464 ? -7.024 16.428 23.807 1.00 94.62 464 LEU A O 1
ATOM 3610 N N . MET A 1 465 ? -7.750 16.164 21.704 1.00 93.06 465 MET A N 1
ATOM 3611 C CA . MET A 1 465 ? -8.643 15.044 22.012 1.00 93.06 465 MET A CA 1
ATOM 3612 C C . MET A 1 465 ? -7.875 13.770 22.381 1.00 93.06 465 MET A C 1
ATOM 3614 O O . MET A 1 465 ? -8.315 13.019 23.252 1.00 93.06 465 MET A O 1
ATOM 3618 N N . GLN A 1 466 ? -6.716 13.535 21.758 1.00 92.75 466 GLN A N 1
ATOM 3619 C CA . GLN A 1 466 ? -5.827 12.422 22.111 1.00 92.75 466 GLN A CA 1
ATOM 3620 C C . GLN A 1 466 ? -5.200 12.634 23.497 1.00 92.75 466 GLN A C 1
ATOM 3622 O O . GLN A 1 466 ? -5.211 11.715 24.320 1.00 92.75 466 GLN A O 1
ATOM 3627 N N . ARG A 1 467 ? -4.727 13.856 23.788 1.00 93.38 467 ARG A N 1
ATOM 3628 C CA . ARG A 1 467 ? -4.221 14.247 25.112 1.00 93.38 467 ARG A CA 1
ATOM 3629 C C . ARG A 1 467 ? -5.295 14.097 26.178 1.00 93.38 467 ARG A C 1
ATOM 3631 O O . ARG A 1 467 ? -5.032 13.493 27.209 1.00 93.38 467 ARG A O 1
ATOM 3638 N N . ALA A 1 468 ? -6.512 14.572 25.921 1.00 94.62 468 ALA A N 1
ATOM 3639 C CA . ALA A 1 468 ? -7.624 14.442 26.856 1.00 94.62 468 ALA A CA 1
ATOM 3640 C C . ALA A 1 468 ? -7.952 12.979 27.173 1.00 94.62 468 ALA A C 1
ATOM 3642 O O . ALA A 1 468 ? -8.181 12.646 28.335 1.00 94.62 468 ALA A O 1
ATOM 3643 N N . LEU A 1 469 ? -7.925 12.092 26.170 1.00 92.81 469 LEU A N 1
ATOM 3644 C CA . LEU A 1 469 ? -8.167 10.664 26.379 1.00 92.81 469 LEU A CA 1
ATOM 3645 C C . LEU A 1 469 ? -7.077 10.024 27.247 1.00 92.81 469 LEU A C 1
ATOM 3647 O O . LEU A 1 469 ? -7.390 9.323 28.208 1.00 92.81 469 LEU A O 1
ATOM 3651 N N . LEU A 1 470 ? -5.806 10.289 26.941 1.00 93.56 470 LEU A N 1
ATOM 3652 C CA . LEU A 1 470 ? -4.681 9.772 27.722 1.00 93.56 470 LEU A CA 1
ATOM 3653 C C . LEU A 1 470 ? -4.633 10.363 29.140 1.00 93.56 470 LEU A C 1
ATOM 3655 O O . LEU A 1 470 ? -4.346 9.644 30.092 1.00 93.56 470 LEU A O 1
ATOM 3659 N N . ALA A 1 471 ? -4.960 11.646 29.304 1.00 95.38 471 ALA A N 1
ATOM 3660 C CA . ALA A 1 471 ? -5.020 12.316 30.601 1.00 95.38 471 ALA A CA 1
ATOM 3661 C C . ALA A 1 471 ? -6.147 11.738 31.463 1.00 95.38 471 ALA A C 1
ATOM 3663 O O . ALA A 1 471 ? -5.938 11.447 32.640 1.00 95.38 471 ALA A O 1
ATOM 3664 N N . TRP A 1 472 ? -7.318 11.493 30.866 1.00 95.00 472 TRP A N 1
ATOM 3665 C CA . TRP A 1 472 ? -8.422 10.800 31.526 1.00 95.00 472 TRP A CA 1
ATOM 3666 C C . TRP A 1 472 ? -8.007 9.392 31.986 1.00 95.00 472 TRP A C 1
ATOM 3668 O O . TRP A 1 472 ? -8.294 9.004 33.121 1.00 95.00 472 TRP A O 1
ATOM 3678 N N . GLN A 1 473 ? -7.288 8.636 31.145 1.00 93.56 473 GLN A N 1
ATOM 3679 C CA . GLN A 1 473 ? -6.768 7.310 31.506 1.00 93.56 473 GLN A CA 1
ATOM 3680 C C . GLN A 1 473 ? -5.743 7.391 32.642 1.00 93.56 473 GLN A C 1
ATOM 3682 O O . G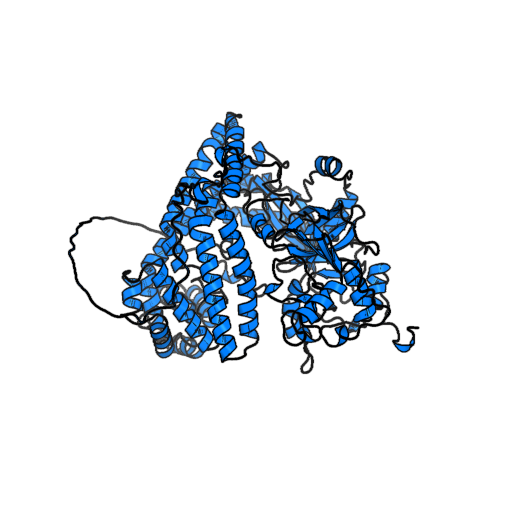LN A 1 473 ? -5.826 6.609 33.587 1.00 93.56 473 GLN A O 1
ATOM 3687 N N . TRP A 1 474 ? -4.812 8.344 32.574 1.00 95.06 474 TRP A N 1
ATOM 3688 C CA . TRP A 1 474 ? -3.794 8.564 33.600 1.00 95.06 474 TRP A CA 1
ATOM 3689 C C . TRP A 1 474 ? -4.423 8.884 34.962 1.00 95.06 474 TRP A C 1
ATOM 3691 O O . TRP A 1 474 ? -4.106 8.212 35.942 1.00 95.06 474 TRP A O 1
ATOM 3701 N N . LEU A 1 475 ? -5.379 9.821 35.009 1.00 95.62 475 LEU A N 1
ATOM 3702 C CA . LEU A 1 475 ? -6.119 10.171 36.230 1.00 95.62 475 LEU A CA 1
ATOM 3703 C C . LEU A 1 475 ? -6.892 8.971 36.788 1.00 95.62 475 LEU A C 1
ATOM 3705 O O . LEU A 1 475 ? -6.832 8.697 37.981 1.00 95.62 475 LEU A O 1
ATOM 3709 N N . THR A 1 476 ? -7.565 8.210 35.923 1.00 94.44 476 THR A N 1
ATOM 3710 C CA . THR A 1 476 ? -8.316 7.014 36.337 1.00 94.44 476 THR A CA 1
ATOM 3711 C C . THR A 1 476 ? -7.396 5.965 36.959 1.00 94.44 476 THR A C 1
ATOM 3713 O O . THR A 1 476 ? -7.672 5.465 38.043 1.00 94.44 476 THR A O 1
ATOM 3716 N N . ARG A 1 477 ? -6.253 5.673 36.327 1.00 94.44 477 ARG A N 1
ATOM 3717 C CA . ARG A 1 477 ? -5.275 4.717 36.867 1.00 94.44 477 ARG A CA 1
ATOM 3718 C C . ARG A 1 477 ? -4.644 5.195 38.165 1.00 94.44 477 ARG A C 1
ATOM 3720 O O . ARG A 1 477 ? -4.357 4.378 39.036 1.00 94.44 477 ARG A O 1
ATOM 3727 N N . GLN A 1 478 ? -4.430 6.499 38.298 1.00 93.62 478 GLN A N 1
ATOM 3728 C CA . GLN A 1 478 ? -3.928 7.084 39.532 1.00 93.62 478 GLN A CA 1
ATOM 3729 C C . GLN A 1 478 ? -4.934 6.885 40.675 1.00 93.62 478 GLN A C 1
ATOM 3731 O O . GLN A 1 478 ? -4.548 6.445 41.755 1.00 93.62 478 GLN A O 1
ATOM 3736 N N . GLU A 1 479 ? -6.219 7.148 40.424 1.00 94.31 479 GLU A N 1
ATOM 3737 C CA . GLU A 1 479 ? -7.315 6.934 41.380 1.00 94.31 479 GLU A CA 1
ATOM 3738 C C . GLU A 1 479 ? -7.489 5.450 41.752 1.00 94.31 479 GLU A C 1
ATOM 3740 O O . GLU A 1 479 ? -7.789 5.132 42.901 1.00 94.31 479 GLU A O 1
ATOM 3745 N N . GLU A 1 480 ? -7.245 4.540 40.806 1.00 95.00 480 GLU A N 1
ATOM 3746 C CA . GLU A 1 480 ? -7.259 3.084 41.013 1.00 95.00 480 GLU A CA 1
ATOM 3747 C C . GLU A 1 480 ? -6.007 2.548 41.737 1.00 95.00 480 GLU A C 1
ATOM 3749 O O . GLU A 1 480 ? -5.942 1.359 42.053 1.00 95.00 480 GLU A O 1
ATOM 3754 N N . GLY A 1 481 ? -5.011 3.394 42.023 1.00 95.00 481 GLY A N 1
ATOM 3755 C CA . GLY A 1 481 ? -3.785 2.995 42.719 1.00 95.00 481 GLY A CA 1
ATOM 3756 C C . GLY A 1 481 ? -2.798 2.205 41.853 1.00 95.00 481 GLY A C 1
ATOM 3757 O O . GLY A 1 481 ? -2.085 1.342 42.369 1.00 95.00 481 GLY A O 1
ATOM 3758 N N . ALA A 1 482 ? -2.755 2.473 40.543 1.00 94.94 482 ALA A N 1
ATOM 3759 C CA . ALA A 1 482 ? -1.783 1.869 39.632 1.00 94.94 482 ALA A CA 1
ATOM 3760 C C . ALA A 1 482 ? -0.326 2.166 40.040 1.00 94.94 482 ALA A C 1
ATOM 3762 O O . ALA A 1 482 ? -0.033 3.160 40.709 1.00 94.94 482 ALA A O 1
ATOM 3763 N N . SER A 1 483 ? 0.603 1.304 39.611 1.00 95.06 483 SER A N 1
ATOM 3764 C CA . SER A 1 483 ? 2.025 1.453 39.936 1.00 95.06 483 SER A CA 1
ATOM 3765 C C . SER A 1 483 ? 2.645 2.700 39.295 1.00 95.06 483 SER A C 1
ATOM 3767 O O . SER A 1 483 ? 2.146 3.223 38.293 1.00 95.06 483 SER A O 1
ATOM 3769 N N . ALA A 1 484 ? 3.771 3.156 39.851 1.00 93.69 484 ALA A N 1
ATOM 3770 C CA . ALA A 1 484 ? 4.506 4.300 39.318 1.00 93.69 484 ALA A CA 1
ATOM 3771 C C . ALA A 1 484 ? 4.936 4.068 37.861 1.00 93.69 484 ALA A C 1
ATOM 3773 O O . ALA A 1 484 ? 4.828 4.975 37.045 1.00 93.69 484 ALA A O 1
ATOM 3774 N N . GLU A 1 485 ? 5.337 2.844 37.517 1.00 92.75 485 GLU A N 1
ATOM 3775 C CA . GLU A 1 485 ? 5.739 2.458 36.162 1.00 92.75 485 GLU A CA 1
ATOM 3776 C C . GLU A 1 485 ? 4.569 2.558 35.173 1.00 92.75 485 GLU A C 1
ATOM 3778 O O . GLU A 1 485 ? 4.728 3.072 34.066 1.00 92.75 485 GLU A O 1
ATOM 3783 N N . ALA A 1 486 ? 3.372 2.111 35.570 1.00 89.81 486 ALA A N 1
ATOM 3784 C CA . ALA A 1 486 ? 2.181 2.200 34.727 1.00 89.81 486 ALA A CA 1
ATOM 3785 C C . ALA A 1 486 ? 1.751 3.659 34.489 1.00 89.81 486 ALA A C 1
ATOM 3787 O O . ALA A 1 486 ? 1.355 4.023 33.378 1.00 89.81 486 ALA A O 1
ATOM 3788 N N . LEU A 1 487 ? 1.849 4.502 35.521 1.00 93.38 487 LEU A N 1
ATOM 3789 C CA . LEU A 1 487 ? 1.568 5.934 35.414 1.00 93.38 487 LEU A CA 1
ATOM 3790 C C . LEU A 1 487 ? 2.628 6.667 34.585 1.00 93.38 487 LEU A C 1
ATOM 3792 O O . LEU A 1 487 ? 2.277 7.561 33.814 1.00 93.38 487 LEU A O 1
ATOM 3796 N N . ASP A 1 488 ? 3.899 6.283 34.702 1.00 93.94 488 ASP A N 1
ATOM 3797 C CA . ASP A 1 488 ? 5.003 6.869 33.939 1.00 93.94 488 ASP A CA 1
ATOM 3798 C C . ASP A 1 488 ? 4.927 6.519 32.444 1.00 93.94 488 ASP A C 1
ATOM 3800 O O . ASP A 1 488 ? 5.152 7.378 31.590 1.00 93.94 488 ASP A O 1
ATOM 3804 N N . ALA A 1 489 ? 4.485 5.305 32.098 1.00 91.00 489 ALA A N 1
ATOM 3805 C CA . ALA A 1 489 ? 4.237 4.918 30.707 1.00 91.00 489 ALA A CA 1
ATOM 3806 C C . ALA A 1 489 ? 3.152 5.789 30.039 1.00 91.00 489 ALA A C 1
ATOM 3808 O O . ALA A 1 489 ? 3.311 6.248 28.900 1.00 91.00 489 ALA A O 1
ATOM 3809 N N . LEU A 1 490 ? 2.059 6.072 30.757 1.00 90.69 490 LEU A N 1
ATOM 3810 C CA . LEU A 1 490 ? 1.002 6.975 30.287 1.00 90.69 490 LEU A CA 1
ATOM 3811 C C . LEU A 1 490 ? 1.477 8.435 30.239 1.00 90.69 490 LEU A C 1
ATOM 3813 O O . LEU A 1 490 ? 1.195 9.131 29.264 1.00 90.69 490 LEU A O 1
ATOM 3817 N N . ARG A 1 491 ? 2.246 8.884 31.241 1.00 92.75 491 ARG A N 1
ATOM 3818 C CA . ARG A 1 491 ? 2.872 10.218 31.261 1.00 92.75 491 ARG A CA 1
ATOM 3819 C C . ARG A 1 491 ? 3.790 10.418 30.054 1.00 92.75 491 ARG A C 1
ATOM 3821 O O . ARG A 1 491 ? 3.715 11.445 29.389 1.00 92.75 491 ARG A O 1
ATOM 3828 N N . THR A 1 492 ? 4.610 9.422 29.740 1.00 92.81 492 THR A N 1
ATOM 3829 C CA . THR A 1 492 ? 5.499 9.435 28.572 1.00 92.81 492 THR A CA 1
ATOM 3830 C C . THR A 1 492 ? 4.698 9.528 27.276 1.00 92.81 492 THR A C 1
ATOM 3832 O O . THR A 1 492 ? 5.024 10.332 26.408 1.00 92.81 492 THR A O 1
ATOM 3835 N N . SER A 1 493 ? 3.609 8.763 27.160 1.00 90.31 493 SER A N 1
ATOM 3836 C CA . SER A 1 493 ? 2.733 8.797 25.980 1.00 90.31 493 SER A CA 1
ATOM 3837 C C . SER A 1 493 ? 2.036 10.152 25.804 1.00 90.31 493 SER A C 1
ATOM 3839 O O . SER A 1 493 ? 1.896 10.627 24.682 1.00 90.31 493 SER A O 1
ATOM 3841 N N . LEU A 1 494 ? 1.632 10.793 26.907 1.00 89.81 494 LEU A N 1
ATOM 3842 C CA . LEU A 1 494 ? 1.057 12.141 26.918 1.00 89.81 494 LEU A CA 1
ATOM 3843 C C . LEU A 1 494 ? 2.036 13.191 26.387 1.00 89.81 494 LEU A C 1
ATOM 3845 O O . LEU A 1 494 ? 1.672 13.995 25.531 1.00 89.81 494 LEU A O 1
ATOM 3849 N N . LEU A 1 495 ? 3.269 13.169 26.895 1.00 90.69 495 LEU A N 1
ATOM 3850 C CA . LEU A 1 495 ? 4.312 14.139 26.555 1.00 90.69 495 LEU A CA 1
ATOM 3851 C C . LEU A 1 495 ? 4.926 13.909 25.166 1.00 90.69 495 LEU A C 1
ATOM 3853 O O . LEU A 1 495 ? 5.571 14.806 24.637 1.00 90.69 495 LEU A O 1
ATOM 3857 N N . ALA A 1 496 ? 4.722 12.731 24.571 1.00 90.75 496 ALA A N 1
ATOM 3858 C CA . ALA A 1 496 ? 5.180 12.415 23.219 1.00 90.75 496 ALA A CA 1
ATOM 3859 C C . ALA A 1 496 ? 4.293 13.011 22.110 1.00 90.75 496 ALA A C 1
ATOM 3861 O O . ALA A 1 496 ? 4.679 12.980 20.943 1.00 90.75 496 ALA A O 1
ATOM 3862 N N . LEU A 1 497 ? 3.097 13.509 22.442 1.00 89.75 497 LEU A N 1
ATOM 3863 C CA . LEU A 1 497 ? 2.222 14.172 21.478 1.00 89.75 497 LEU A CA 1
ATOM 3864 C C . LEU A 1 497 ? 2.694 15.613 21.268 1.00 89.75 497 LEU A C 1
ATOM 3866 O O . LEU A 1 497 ? 2.495 16.453 22.145 1.00 89.75 497 LEU A O 1
ATOM 3870 N N . GLU A 1 498 ? 3.282 15.885 20.107 1.00 89.94 498 GLU A N 1
ATOM 3871 C CA . GLU A 1 498 ? 3.768 17.213 19.717 1.00 89.94 498 GLU A CA 1
ATOM 3872 C C . GLU A 1 498 ? 2.614 18.178 19.403 1.00 89.94 498 GLU A C 1
ATOM 3874 O O . GLU A 1 498 ? 1.533 17.770 18.962 1.00 89.94 498 GLU A O 1
ATOM 3879 N N . ASP A 1 499 ? 2.851 19.471 19.640 1.00 91.31 499 ASP A N 1
ATOM 3880 C CA . ASP A 1 499 ? 1.930 20.530 19.229 1.00 91.31 499 ASP A CA 1
ATOM 3881 C C . ASP A 1 499 ? 1.828 20.624 17.702 1.00 91.31 499 ASP A C 1
ATOM 3883 O O . ASP A 1 499 ? 2.718 20.230 16.947 1.00 91.31 499 ASP A O 1
ATOM 3887 N N . ARG A 1 500 ? 0.701 21.165 17.246 1.00 86.81 500 ARG A N 1
ATOM 3888 C CA . ARG A 1 500 ? 0.385 21.364 15.834 1.00 86.81 500 ARG A CA 1
ATOM 3889 C C . ARG A 1 500 ? 0.077 22.831 15.578 1.00 86.81 500 ARG A C 1
ATOM 3891 O O . ARG A 1 500 ? -0.291 23.545 16.508 1.00 86.81 500 ARG A O 1
ATOM 3898 N N . ASP A 1 501 ? 0.178 23.244 14.313 1.00 88.56 501 ASP A N 1
ATOM 3899 C CA . ASP A 1 501 ? -0.354 24.527 13.859 1.00 88.56 501 ASP A CA 1
ATOM 3900 C C . ASP A 1 501 ? -1.750 24.795 14.476 1.00 88.56 501 ASP A C 1
ATOM 3902 O O . ASP A 1 501 ? -2.641 23.937 14.371 1.00 88.56 501 ASP A O 1
ATOM 3906 N N . PRO A 1 502 ? -1.957 25.949 15.140 1.00 90.75 502 PRO A N 1
ATOM 3907 C CA . PRO A 1 502 ? -3.200 26.237 15.848 1.00 90.75 502 PRO A CA 1
ATOM 3908 C C . PRO A 1 502 ? -4.447 26.220 14.960 1.00 90.75 502 PRO A C 1
ATOM 3910 O O . PRO A 1 502 ? -5.501 25.753 15.403 1.00 90.75 502 PRO A O 1
ATOM 3913 N N . ALA A 1 503 ? -4.351 26.699 13.713 1.00 91.25 503 ALA A N 1
ATOM 3914 C CA . ALA A 1 503 ? -5.490 26.706 12.797 1.00 91.25 503 ALA A CA 1
ATOM 3915 C C . ALA A 1 503 ? -5.872 25.272 12.408 1.00 91.25 503 ALA A C 1
ATOM 3917 O O . ALA A 1 503 ? -7.058 24.915 12.394 1.00 91.25 503 ALA A O 1
ATOM 3918 N N . LEU A 1 504 ? -4.871 24.423 12.170 1.00 91.81 504 LEU A N 1
ATOM 3919 C CA . LEU A 1 504 ? -5.088 23.013 11.890 1.00 91.81 504 LEU A CA 1
ATOM 3920 C C . LEU A 1 504 ? -5.662 22.252 13.089 1.00 91.81 504 LEU A C 1
ATOM 3922 O O . LEU A 1 504 ? -6.601 21.468 12.924 1.00 91.81 504 LEU A O 1
ATOM 3926 N N . GLU A 1 505 ? -5.140 22.483 14.294 1.00 94.06 505 GLU A N 1
ATOM 3927 C CA . GLU A 1 505 ? -5.657 21.832 15.497 1.00 94.06 505 GLU A CA 1
ATOM 3928 C C . GLU A 1 505 ? -7.106 22.251 15.777 1.00 94.06 505 GLU A C 1
ATOM 3930 O O . GLU A 1 505 ? -7.959 21.387 15.996 1.00 94.06 505 GLU A O 1
ATOM 3935 N N . GLN A 1 506 ? -7.438 23.541 15.654 1.00 95.06 506 GLN A N 1
ATOM 3936 C CA . GLN A 1 506 ? -8.820 24.015 15.767 1.00 95.06 506 GLN A CA 1
ATOM 3937 C C . GLN A 1 506 ? -9.744 23.337 14.752 1.00 95.06 506 GLN A C 1
ATOM 3939 O O . GLN A 1 506 ? -10.832 22.877 15.117 1.00 95.06 506 GLN A O 1
ATOM 3944 N N . ALA A 1 507 ? -9.311 23.220 13.493 1.00 95.06 507 ALA A N 1
ATOM 3945 C CA . ALA A 1 507 ? -10.086 22.542 12.463 1.00 95.06 507 ALA A CA 1
ATOM 3946 C C . ALA A 1 507 ? -10.324 21.060 12.805 1.00 95.06 507 ALA A C 1
ATOM 3948 O O . ALA A 1 507 ? -11.438 20.554 12.643 1.00 95.06 507 ALA A O 1
ATOM 3949 N N . PHE A 1 508 ? -9.314 20.354 13.316 1.00 95.00 508 PHE A N 1
ATOM 3950 C CA . PHE A 1 508 ? -9.440 18.938 13.662 1.00 95.00 508 PHE A CA 1
ATOM 3951 C C . PHE A 1 508 ? -10.270 18.697 14.925 1.00 95.00 508 PHE A C 1
ATOM 3953 O O . PHE A 1 508 ? -11.040 17.730 14.953 1.00 95.00 508 PHE A O 1
ATOM 3960 N N . VAL A 1 509 ? -10.179 19.563 15.941 1.00 95.81 509 VAL A N 1
ATOM 3961 C CA . VAL A 1 509 ? -11.066 19.507 17.116 1.00 95.81 509 VAL A CA 1
ATOM 3962 C C . VAL A 1 509 ? -12.514 19.726 16.678 1.00 95.81 509 VAL A C 1
ATOM 3964 O O . VAL A 1 509 ? -13.383 18.919 17.018 1.00 95.81 509 VAL A O 1
ATOM 3967 N N . ALA A 1 510 ? -12.776 20.741 15.847 1.00 96.38 510 ALA A N 1
ATOM 3968 C CA . ALA A 1 510 ? -14.114 21.009 15.320 1.00 96.38 510 ALA A CA 1
ATOM 3969 C C . ALA A 1 510 ? -14.665 19.817 14.522 1.00 96.38 510 ALA A C 1
ATOM 3971 O O . ALA A 1 510 ? -15.809 19.408 14.728 1.00 96.38 510 ALA A O 1
ATOM 3972 N N . LEU A 1 511 ? -13.846 19.203 13.661 1.00 96.31 511 LEU A N 1
ATOM 3973 C CA . LEU A 1 511 ? -14.232 18.004 12.916 1.00 96.31 511 LEU A CA 1
ATOM 3974 C C . LEU A 1 511 ? -14.502 16.800 13.823 1.00 96.31 511 LEU A C 1
ATOM 3976 O O . LEU A 1 511 ? -15.441 16.053 13.562 1.00 96.31 511 LEU A O 1
ATOM 3980 N N . ARG A 1 512 ? -13.733 16.606 14.902 1.00 94.44 512 ARG A N 1
ATOM 3981 C CA . ARG A 1 512 ? -14.008 15.532 15.868 1.00 94.44 512 ARG A CA 1
ATOM 3982 C C . ARG A 1 512 ? -15.357 15.737 16.555 1.00 94.44 512 ARG A C 1
ATOM 3984 O O . ARG A 1 512 ? -16.121 14.782 16.681 1.00 94.44 512 ARG A O 1
ATOM 3991 N N . LEU A 1 513 ? -15.663 16.960 16.980 1.00 94.88 513 LEU A N 1
ATOM 3992 C CA . LEU A 1 513 ? -16.963 17.290 17.567 1.00 94.88 513 LEU A CA 1
ATOM 3993 C C . LEU A 1 513 ? -18.102 17.108 16.551 1.00 94.88 513 LEU A C 1
ATOM 3995 O O . LEU A 1 513 ? -19.172 16.606 16.903 1.00 94.88 513 LEU A O 1
ATOM 3999 N N . GLU A 1 514 ? -17.860 17.443 15.283 1.00 95.88 514 GLU A N 1
ATOM 4000 C CA . GLU A 1 514 ? -18.809 17.205 14.197 1.00 95.88 514 GLU A CA 1
ATOM 4001 C C . GLU A 1 514 ? -19.032 15.713 13.922 1.00 95.88 514 GLU A C 1
ATOM 4003 O O . GLU A 1 514 ? -20.169 15.309 13.698 1.00 95.88 514 GLU A O 1
ATOM 4008 N N . ASP A 1 515 ? -17.997 14.871 13.979 1.00 95.12 515 ASP A N 1
ATOM 4009 C CA . ASP A 1 515 ? -18.151 13.418 13.835 1.00 95.12 515 ASP A CA 1
ATOM 4010 C C . ASP A 1 515 ? -19.041 12.847 14.944 1.00 95.12 515 ASP A C 1
ATOM 4012 O O . ASP A 1 515 ? -19.976 12.092 14.668 1.00 95.12 515 ASP A O 1
ATOM 4016 N N . LEU A 1 516 ? -18.803 13.255 16.195 1.00 94.19 516 LEU A N 1
ATOM 4017 C CA . LEU A 1 516 ? -19.632 12.855 17.334 1.00 94.19 516 LEU A CA 1
ATOM 4018 C C . LEU A 1 516 ? -21.089 13.285 17.126 1.00 94.19 516 LEU A C 1
ATOM 4020 O O . LEU A 1 516 ? -22.003 12.478 17.305 1.00 94.19 516 LEU A O 1
ATOM 4024 N N . ARG A 1 517 ? -21.315 14.534 16.696 1.00 95.06 517 ARG A N 1
ATOM 4025 C CA . ARG A 1 517 ? -22.654 15.065 16.412 1.00 95.06 517 ARG A CA 1
ATOM 4026 C C . ARG A 1 517 ? -23.340 14.331 15.262 1.00 95.06 517 ARG A C 1
ATOM 4028 O O . ARG A 1 517 ? -24.533 14.053 15.361 1.00 95.06 517 ARG A O 1
ATOM 4035 N N . HIS A 1 518 ? -22.609 14.033 14.193 1.00 95.75 518 HIS A N 1
ATOM 4036 C CA . HIS A 1 518 ? -23.125 13.363 13.004 1.00 95.75 518 HIS A CA 1
ATOM 4037 C C . HIS A 1 518 ? -23.559 11.927 13.308 1.00 95.75 518 HIS A C 1
ATOM 4039 O O . HIS A 1 518 ? -24.671 11.540 12.956 1.00 95.75 518 HIS A O 1
ATOM 4045 N N . TYR A 1 519 ? -22.704 11.153 13.982 1.00 95.81 519 TYR A N 1
ATOM 4046 C CA . TYR A 1 519 ? -22.940 9.726 14.184 1.00 95.81 519 TYR A CA 1
ATOM 4047 C C . TYR A 1 519 ? -23.797 9.401 15.410 1.00 95.81 519 TYR A C 1
ATOM 4049 O O . TYR A 1 519 ? -24.656 8.527 15.321 1.00 95.81 519 TYR A O 1
ATOM 4057 N N . LEU A 1 520 ? -23.601 10.092 16.540 1.00 92.94 520 LEU A N 1
ATOM 4058 C CA . LEU A 1 520 ? -24.421 9.879 17.745 1.00 92.94 520 LEU A CA 1
ATOM 4059 C C . LEU A 1 520 ? -25.726 10.688 17.706 1.00 92.94 520 LEU A C 1
ATOM 4061 O O . LEU A 1 520 ? -26.680 10.379 18.420 1.00 92.94 520 LEU A O 1
ATOM 4065 N N . GLY A 1 521 ? -25.774 11.730 16.873 1.00 92.50 521 GLY A N 1
ATOM 4066 C CA . GLY A 1 521 ? -26.893 12.656 16.762 1.00 92.50 521 GLY A CA 1
ATOM 4067 C C . GLY A 1 521 ? -26.828 13.807 17.770 1.00 92.50 521 GLY A C 1
ATOM 4068 O O . GLY A 1 521 ? -26.371 13.668 18.905 1.00 92.50 521 GLY A O 1
ATOM 4069 N N . ALA A 1 522 ? -27.377 14.962 17.383 1.00 89.31 522 ALA A N 1
ATOM 4070 C CA . ALA A 1 522 ? -27.401 16.172 18.214 1.00 89.31 522 ALA A CA 1
ATOM 4071 C C . ALA A 1 522 ? -28.176 16.014 19.538 1.00 89.31 522 ALA A C 1
ATOM 4073 O O . ALA A 1 522 ? -27.964 16.785 20.466 1.00 89.31 522 ALA A O 1
ATOM 4074 N N . GLY A 1 523 ? -29.077 15.030 19.633 1.00 87.19 523 GLY A N 1
ATOM 4075 C CA . GLY A 1 523 ? -29.848 14.730 20.844 1.00 87.19 523 GLY A CA 1
ATOM 4076 C C . GLY A 1 523 ? -29.127 13.830 21.853 1.00 87.19 523 GLY A C 1
ATOM 4077 O O . GLY A 1 523 ? -29.594 13.700 22.991 1.00 87.19 523 GLY A O 1
ATOM 4078 N N . HIS A 1 524 ? -27.998 13.221 21.480 1.00 88.19 524 HIS A N 1
ATOM 4079 C CA . HIS A 1 524 ? -27.247 12.352 22.381 1.00 88.19 524 HIS A CA 1
ATOM 4080 C C . HIS A 1 524 ? -26.799 13.139 23.628 1.00 88.19 524 HIS A C 1
ATOM 4082 O O . HIS A 1 524 ? -26.307 14.260 23.474 1.00 88.19 524 HIS A O 1
ATOM 4088 N N . PRO A 1 525 ? -26.959 12.613 24.861 1.00 84.00 525 PRO A N 1
ATOM 4089 C CA . PRO A 1 525 ? -26.615 13.343 26.085 1.00 84.00 525 PRO A CA 1
ATOM 4090 C C . PRO A 1 525 ? -25.177 13.863 26.096 1.00 84.00 525 PRO A C 1
ATOM 4092 O O . PRO A 1 525 ? -24.969 15.027 26.425 1.00 84.00 525 PRO A O 1
ATOM 4095 N N . ALA A 1 526 ? -24.220 13.040 25.644 1.00 82.56 526 ALA A N 1
ATOM 4096 C CA . ALA A 1 526 ? -22.837 13.479 25.482 1.00 82.56 526 ALA A CA 1
ATOM 4097 C C . ALA A 1 526 ? -22.763 14.669 24.514 1.00 82.56 526 ALA A C 1
ATOM 4099 O O . ALA A 1 526 ? -22.395 15.752 24.931 1.00 82.56 526 ALA A O 1
ATOM 4100 N N . VAL A 1 527 ? -23.235 14.541 23.268 1.00 89.12 527 VAL A N 1
ATOM 4101 C CA . VAL A 1 527 ? -23.175 15.626 22.267 1.00 89.12 527 VAL A CA 1
ATOM 4102 C C . VAL A 1 527 ? -23.832 16.924 22.755 1.00 89.12 527 VAL A C 1
ATOM 4104 O O . VAL A 1 527 ? -23.260 17.997 22.571 1.00 89.12 527 VAL A O 1
ATOM 4107 N N . ARG A 1 528 ? -24.993 16.851 23.421 1.00 86.88 528 ARG A N 1
ATOM 4108 C CA . ARG A 1 528 ? -25.651 18.037 23.998 1.00 86.88 528 ARG A CA 1
ATOM 4109 C C . ARG A 1 528 ? -24.808 18.705 25.076 1.00 86.88 528 ARG A C 1
ATOM 4111 O O . ARG A 1 528 ? -24.703 19.926 25.062 1.00 86.88 528 ARG A O 1
ATOM 4118 N N . GLY A 1 529 ? -24.229 17.920 25.982 1.00 79.25 529 GLY A N 1
ATOM 4119 C CA . GLY A 1 529 ? -23.348 18.432 27.031 1.00 79.25 529 GLY A CA 1
ATOM 4120 C C . GLY A 1 529 ? -22.010 18.948 26.501 1.00 79.25 529 GLY A C 1
ATOM 4121 O O . GLY A 1 529 ? -21.447 19.861 27.083 1.00 79.25 529 GLY A O 1
ATOM 4122 N N . LEU A 1 530 ? -21.514 18.402 25.388 1.00 84.31 530 LEU A N 1
ATOM 4123 C CA . LEU A 1 530 ? -20.280 18.856 24.745 1.00 84.31 530 LEU A CA 1
ATOM 4124 C C . LEU A 1 530 ? -20.461 20.196 24.035 1.00 84.31 530 LEU A C 1
ATOM 4126 O O . LEU A 1 530 ? -19.638 21.096 24.170 1.00 84.31 530 LEU A O 1
ATOM 4130 N N . LEU A 1 531 ? -21.528 20.313 23.246 1.00 89.56 531 LEU A N 1
ATOM 4131 C CA . LEU A 1 531 ? -21.750 21.487 22.410 1.00 89.56 531 LEU A CA 1
ATOM 4132 C C . LEU A 1 531 ? -22.462 22.607 23.173 1.00 89.56 531 LEU A C 1
ATOM 4134 O O . LEU A 1 531 ? -22.200 23.777 22.915 1.00 89.56 531 LEU A O 1
ATOM 4138 N N . GLU A 1 532 ? -23.349 22.280 24.116 1.00 87.00 532 GLU A N 1
ATOM 4139 C CA . GLU A 1 532 ? -24.131 23.255 24.899 1.00 87.00 532 GLU A CA 1
ATOM 4140 C C . GLU A 1 532 ? -24.869 24.284 24.014 1.00 87.00 532 GLU A C 1
ATOM 4142 O O . GLU A 1 532 ? -25.056 25.439 24.383 1.00 87.00 532 GLU A O 1
ATOM 4147 N N . GLY A 1 533 ? -25.287 23.867 22.813 1.00 85.56 533 GLY A N 1
ATOM 4148 C CA . GLY A 1 533 ? -25.957 24.723 21.825 1.00 85.56 533 GLY A CA 1
ATOM 4149 C C . GLY A 1 533 ? -25.024 25.490 20.880 1.00 85.56 533 GLY A C 1
ATOM 4150 O O . GLY A 1 533 ? -25.515 26.071 19.915 1.00 85.56 533 GLY A O 1
ATOM 4151 N N . ARG A 1 534 ? -23.704 25.447 21.101 1.00 93.19 534 ARG A N 1
ATOM 4152 C CA . ARG A 1 534 ? -22.689 25.984 20.183 1.00 93.19 534 ARG A CA 1
ATOM 4153 C C . ARG A 1 534 ? -22.533 25.104 18.945 1.00 93.19 534 ARG A C 1
ATOM 4155 O O . ARG A 1 534 ? -22.811 23.900 18.960 1.00 93.19 534 ARG A O 1
ATOM 4162 N N . SER A 1 535 ? -22.027 25.692 17.870 1.00 95.19 535 SER A N 1
ATOM 4163 C CA . SER A 1 535 ? -21.494 24.931 16.744 1.00 95.19 535 SER A CA 1
ATOM 4164 C C . SER A 1 535 ? -20.219 24.168 17.148 1.00 95.19 535 SER A C 1
ATOM 4166 O O . SER A 1 535 ? -19.513 24.580 18.072 1.00 95.19 535 SER A O 1
ATOM 4168 N N . PRO A 1 536 ? -19.860 23.081 16.437 1.00 95.62 536 PRO A N 1
ATOM 4169 C CA . PRO A 1 536 ? -18.586 22.391 16.649 1.00 95.62 536 PRO A CA 1
ATOM 4170 C C . PRO A 1 536 ? -17.360 23.310 16.553 1.00 95.62 536 PRO A C 1
ATOM 4172 O O . PRO A 1 536 ? -16.391 23.104 17.274 1.00 95.62 536 PRO A O 1
ATOM 4175 N N . SER A 1 537 ? -17.403 24.334 15.694 1.00 95.50 537 SER A N 1
ATOM 4176 C CA . SER A 1 537 ? -16.305 25.295 15.538 1.00 95.50 537 SER A CA 1
ATOM 4177 C C . SER A 1 537 ? -16.160 26.219 16.748 1.00 95.50 537 SER A C 1
ATOM 4179 O O . SER A 1 537 ? -15.044 26.459 17.197 1.00 95.50 537 SER A O 1
ATOM 4181 N N . GLU A 1 538 ? -17.271 26.733 17.280 1.00 96.50 538 GLU A N 1
ATOM 4182 C CA . GLU A 1 538 ? -17.268 27.570 18.490 1.00 96.50 538 GLU A CA 1
ATOM 4183 C C . GLU A 1 538 ? -16.815 26.757 19.707 1.00 96.50 538 GLU A C 1
ATOM 4185 O O . GLU A 1 538 ? -15.927 27.179 20.441 1.00 96.50 538 GLU A O 1
ATOM 4190 N N . ALA A 1 539 ? -17.347 25.541 19.871 1.00 95.62 539 ALA A N 1
ATOM 4191 C CA . ALA A 1 539 ? -16.934 24.648 20.949 1.00 95.62 539 ALA A CA 1
ATOM 4192 C C . ALA A 1 539 ? -15.442 24.272 20.859 1.00 95.62 539 ALA A C 1
ATOM 4194 O O . ALA A 1 539 ? -14.770 24.193 21.884 1.00 95.62 539 ALA A O 1
ATOM 4195 N N . ALA A 1 540 ? -14.902 24.074 19.651 1.00 96.31 540 ALA A N 1
ATOM 4196 C CA . ALA A 1 540 ? -13.478 23.808 19.455 1.00 96.31 540 ALA A CA 1
ATOM 4197 C C . ALA A 1 540 ? -12.593 24.988 19.880 1.00 96.31 540 ALA A C 1
ATOM 4199 O O . ALA A 1 540 ? -11.604 24.780 20.583 1.00 96.31 540 ALA A O 1
ATOM 4200 N N . ALA A 1 541 ? -12.961 26.212 19.488 1.00 96.25 541 ALA A N 1
ATOM 4201 C CA . ALA A 1 541 ? -12.243 27.420 19.888 1.00 96.25 541 ALA A CA 1
ATOM 4202 C C . ALA A 1 541 ? -12.248 27.593 21.417 1.00 96.25 541 ALA A C 1
ATOM 4204 O O . ALA A 1 541 ? -11.201 27.832 22.017 1.00 96.25 541 ALA A O 1
ATOM 4205 N N . ASP A 1 542 ? -13.403 27.381 22.053 1.00 95.56 542 ASP A N 1
ATOM 4206 C CA . ASP A 1 542 ? -13.535 27.473 23.507 1.00 95.56 542 ASP A CA 1
ATOM 4207 C C . ASP A 1 542 ? -12.683 26.421 24.233 1.00 95.56 542 ASP A C 1
ATOM 4209 O O . ASP A 1 542 ? -12.030 26.736 25.229 1.00 95.56 542 ASP A O 1
ATOM 4213 N N . LEU A 1 543 ? -12.650 25.176 23.742 1.00 95.50 543 LEU A N 1
ATOM 4214 C CA . LEU A 1 543 ? -11.830 24.108 24.325 1.00 95.50 543 LEU A CA 1
ATOM 4215 C C . LEU A 1 543 ? -10.334 24.425 24.246 1.00 95.50 543 LEU A C 1
ATOM 4217 O O . LEU A 1 543 ? -9.629 24.269 25.242 1.00 95.50 543 LEU A O 1
ATOM 4221 N N . LEU A 1 544 ? -9.858 24.903 23.093 1.00 96.62 544 LEU A N 1
ATOM 4222 C CA . LEU A 1 544 ? -8.455 25.283 22.912 1.00 96.62 544 LEU A CA 1
ATOM 4223 C C . LEU A 1 544 ? -8.059 26.484 23.777 1.00 96.62 544 LEU A C 1
ATOM 4225 O O . LEU A 1 544 ? -6.936 26.537 24.265 1.00 96.62 544 LEU A O 1
ATOM 4229 N N . ALA A 1 545 ? -8.981 27.420 24.012 1.00 96.50 545 ALA A N 1
ATOM 4230 C CA . ALA A 1 545 ? -8.727 28.583 24.856 1.00 96.50 545 ALA A CA 1
ATOM 4231 C C . ALA A 1 545 ? -8.724 28.270 26.365 1.00 96.50 545 ALA A C 1
ATOM 4233 O O . ALA A 1 545 ? -8.166 29.040 27.145 1.00 96.50 545 ALA A O 1
ATOM 4234 N N . SER A 1 546 ? -9.378 27.185 26.792 1.00 95.31 546 SER A N 1
ATOM 4235 C CA . SER A 1 546 ? -9.672 26.930 28.212 1.00 95.31 546 SER A CA 1
ATOM 4236 C C . SER A 1 546 ? -9.035 25.670 28.800 1.00 95.31 546 SER A C 1
ATOM 4238 O O . SER A 1 546 ? -8.992 25.543 30.025 1.00 95.31 546 SER A O 1
ATOM 4240 N N . SER A 1 547 ? -8.547 24.745 27.972 1.00 96.62 547 SER A N 1
ATOM 4241 C CA . SER A 1 547 ? -7.908 23.509 28.434 1.00 96.62 547 SER A CA 1
ATOM 4242 C C . SER A 1 547 ? -6.400 23.674 28.603 1.00 96.62 547 SER A C 1
ATOM 4244 O O . SER A 1 547 ? -5.717 24.187 27.716 1.00 96.62 547 SER A O 1
ATOM 4246 N N . VAL A 1 548 ? -5.851 23.138 29.697 1.00 96.69 548 VAL A N 1
ATOM 4247 C CA . VAL A 1 548 ? -4.388 23.066 29.883 1.00 96.69 548 VAL A CA 1
ATOM 4248 C C . VAL A 1 548 ? -3.736 22.063 28.928 1.00 96.69 548 VAL A C 1
ATOM 4250 O O . VAL A 1 548 ? -2.525 22.084 28.748 1.00 96.69 548 VAL A O 1
ATOM 4253 N N . LEU A 1 549 ? -4.532 21.194 28.294 1.00 96.50 549 LEU A N 1
ATOM 4254 C CA . LEU A 1 549 ? -4.081 20.180 27.339 1.00 96.50 549 LEU A CA 1
ATOM 4255 C C . LEU A 1 549 ? -3.909 20.721 25.911 1.00 96.50 549 LEU A C 1
ATOM 4257 O O . LEU A 1 549 ? -3.451 19.987 25.031 1.00 96.50 549 LEU A O 1
ATOM 4261 N N . ALA A 1 550 ? -4.285 21.981 25.671 1.00 95.75 550 ALA A N 1
ATOM 4262 C CA . ALA A 1 550 ? -4.195 22.616 24.360 1.00 95.75 550 ALA A CA 1
ATOM 4263 C C . ALA A 1 550 ? -2.750 22.733 23.855 1.00 95.75 550 ALA A C 1
ATOM 4265 O O . ALA A 1 550 ? -2.530 22.656 22.651 1.00 95.75 550 ALA A O 1
ATOM 4266 N N . THR A 1 551 ? -1.774 22.851 24.759 1.00 95.06 551 THR A N 1
ATOM 4267 C CA . THR A 1 551 ? -0.348 22.948 24.419 1.00 95.06 551 THR A CA 1
ATOM 4268 C C . THR A 1 551 ? 0.483 21.944 25.206 1.00 95.06 551 THR A C 1
ATOM 4270 O O . THR A 1 551 ? 0.099 21.505 26.297 1.00 95.06 551 THR A O 1
ATOM 4273 N N . GLN A 1 552 ? 1.641 21.582 24.660 1.00 94.19 552 GLN A N 1
ATOM 4274 C CA . GLN A 1 552 ? 2.582 20.684 25.321 1.00 94.19 552 GLN A CA 1
ATOM 4275 C C . GLN A 1 552 ? 3.106 21.297 26.626 1.00 94.19 552 GLN A C 1
ATOM 4277 O O . GLN A 1 552 ? 3.172 20.609 27.644 1.00 94.19 552 GLN A O 1
ATOM 4282 N N . ASP A 1 553 ? 3.398 22.599 26.618 1.00 94.94 553 ASP A N 1
ATOM 4283 C CA . ASP A 1 553 ? 3.861 23.335 27.798 1.00 94.94 553 ASP A CA 1
ATOM 4284 C C . ASP A 1 553 ? 2.795 23.386 28.899 1.00 94.94 553 ASP A C 1
ATOM 4286 O O . ASP A 1 553 ? 3.101 23.173 30.074 1.00 94.94 553 ASP A O 1
ATOM 4290 N N . GLY A 1 554 ? 1.530 23.620 28.529 1.00 95.19 554 GLY A N 1
ATOM 4291 C CA . GLY A 1 554 ? 0.412 23.621 29.473 1.00 95.19 554 GLY A CA 1
ATOM 4292 C C . GLY A 1 554 ? 0.230 22.257 30.141 1.00 95.19 554 GLY A C 1
ATOM 4293 O O . GLY A 1 554 ? 0.109 22.170 31.366 1.00 95.19 554 GLY A O 1
ATOM 4294 N N . LEU A 1 555 ? 0.299 21.186 29.346 1.00 95.44 555 LEU A N 1
ATOM 4295 C CA . LEU A 1 555 ? 0.247 19.807 29.825 1.00 95.44 555 LEU A CA 1
ATOM 4296 C C . LEU A 1 555 ? 1.425 19.489 30.757 1.00 95.44 555 LEU A C 1
ATOM 4298 O O . LEU A 1 555 ? 1.215 18.945 31.844 1.00 95.44 555 LEU A O 1
ATOM 4302 N N . ALA A 1 556 ? 2.652 19.826 30.353 1.00 95.31 556 ALA A N 1
ATOM 4303 C CA . ALA A 1 556 ? 3.854 19.566 31.138 1.00 95.31 556 ALA A CA 1
ATOM 4304 C C . ALA A 1 556 ? 3.802 20.289 32.491 1.00 95.31 556 ALA A C 1
ATOM 4306 O O . ALA A 1 556 ? 3.961 19.651 33.534 1.00 95.31 556 ALA A O 1
ATOM 4307 N N . ALA A 1 557 ? 3.465 21.582 32.490 1.00 95.94 557 ALA A N 1
ATOM 4308 C CA . ALA A 1 557 ? 3.324 22.371 33.709 1.00 95.94 557 ALA A CA 1
ATOM 4309 C C . ALA A 1 557 ? 2.239 21.806 34.642 1.00 95.94 557 ALA A C 1
ATOM 4311 O O . ALA A 1 557 ? 2.447 21.726 35.854 1.00 95.94 557 ALA A O 1
ATOM 4312 N N . ALA A 1 558 ? 1.099 21.362 34.099 1.00 96.06 558 ALA A N 1
ATOM 4313 C CA . ALA A 1 558 ? 0.028 20.767 34.896 1.00 96.06 558 ALA A CA 1
ATOM 4314 C C . ALA A 1 558 ? 0.428 19.419 35.525 1.00 96.06 558 ALA A C 1
ATOM 4316 O O . ALA A 1 558 ? 0.075 19.136 36.675 1.00 96.06 558 ALA A O 1
ATOM 4317 N N . LEU A 1 559 ? 1.186 18.593 34.796 1.00 94.19 559 LEU A N 1
ATOM 4318 C CA . LEU A 1 559 ? 1.720 17.318 35.286 1.00 94.19 559 LEU A CA 1
ATOM 4319 C C . LEU A 1 559 ? 2.828 17.495 36.332 1.00 94.19 559 LEU A C 1
ATOM 4321 O O . LEU A 1 559 ? 2.961 16.658 37.225 1.00 94.19 559 LEU A O 1
ATOM 4325 N N . GLU A 1 560 ? 3.651 18.535 36.216 1.00 94.19 560 GLU A N 1
ATOM 4326 C CA . GLU A 1 560 ? 4.695 18.867 37.194 1.00 94.19 560 GLU A CA 1
ATOM 4327 C C . GLU A 1 560 ? 4.112 19.461 38.475 1.00 94.19 560 GLU A C 1
ATOM 4329 O O . GLU A 1 560 ? 4.493 19.060 39.574 1.00 94.19 560 GLU A O 1
ATOM 4334 N N . ALA A 1 561 ? 3.150 20.376 38.343 1.00 95.38 561 ALA A N 1
ATOM 4335 C CA . ALA A 1 561 ? 2.491 21.014 39.477 1.00 95.38 561 ALA A CA 1
ATOM 4336 C C . ALA A 1 561 ? 1.456 20.108 40.171 1.00 95.38 561 ALA A C 1
ATOM 4338 O O . ALA A 1 561 ? 0.952 20.466 41.236 1.00 95.38 561 ALA A O 1
ATOM 4339 N N . GLY A 1 562 ? 1.108 18.961 39.574 1.00 93.38 562 GLY A N 1
ATOM 4340 C CA . GLY A 1 562 ? 0.055 18.075 40.077 1.00 93.38 562 GLY A CA 1
ATOM 4341 C C . GLY A 1 562 ? -1.341 18.703 40.011 1.00 93.38 562 GLY A C 1
ATOM 4342 O O . GLY A 1 562 ? -2.195 18.392 40.837 1.00 93.38 562 GLY A O 1
ATOM 4343 N N . THR A 1 563 ? -1.566 19.618 39.064 1.00 95.00 563 THR A N 1
ATOM 4344 C CA . THR A 1 563 ? -2.818 20.380 38.914 1.00 95.00 563 THR A CA 1
ATOM 4345 C C . THR A 1 563 ? -3.729 19.843 37.813 1.00 95.00 563 THR A C 1
ATOM 4347 O O . THR A 1 563 ? -4.859 20.314 37.676 1.00 95.00 563 THR A O 1
ATOM 4350 N N . LEU A 1 564 ? -3.273 18.852 37.039 1.00 95.31 564 LEU A N 1
ATOM 4351 C CA . LEU A 1 564 ? -4.107 18.151 36.065 1.00 95.31 564 LEU A CA 1
ATOM 4352 C C . LEU A 1 564 ? -5.297 17.483 36.774 1.00 95.31 564 LEU A C 1
ATOM 4354 O O . LEU A 1 564 ? -5.109 16.672 37.676 1.00 95.31 564 LEU A O 1
ATOM 4358 N N . ALA A 1 565 ? -6.522 17.814 36.363 1.00 94.44 565 ALA A N 1
ATOM 4359 C CA . ALA A 1 565 ? -7.736 17.371 37.047 1.00 94.44 565 ALA A CA 1
ATOM 4360 C C . ALA A 1 565 ? -8.881 17.080 36.071 1.00 94.44 565 ALA A C 1
ATOM 4362 O O . ALA A 1 565 ? -8.970 17.680 35.000 1.00 94.44 565 ALA A O 1
ATOM 4363 N N . ARG A 1 566 ? -9.834 16.232 36.489 1.00 94.56 566 ARG A N 1
ATOM 4364 C CA . ARG A 1 566 ? -11.041 15.880 35.708 1.00 94.56 566 ARG A CA 1
ATOM 4365 C C . ARG A 1 566 ? -11.919 17.076 35.330 1.00 94.56 566 ARG A C 1
ATOM 4367 O O . ARG A 1 566 ? -12.755 16.963 34.441 1.00 94.56 566 ARG A O 1
ATOM 4374 N N . THR A 1 567 ? -11.752 18.210 36.008 1.00 94.50 567 THR A N 1
ATOM 4375 C CA . THR A 1 567 ? -12.476 19.454 35.724 1.00 94.50 567 THR A CA 1
ATOM 4376 C C . THR A 1 567 ? -11.975 20.187 34.482 1.00 94.50 567 THR A C 1
ATOM 4378 O O . THR A 1 567 ? -12.660 21.111 34.046 1.00 94.50 567 THR A O 1
ATOM 4381 N N . ASP A 1 568 ? -10.824 19.803 33.912 1.00 96.31 568 ASP A N 1
ATOM 4382 C CA . ASP A 1 568 ? -10.344 20.366 32.648 1.00 96.31 568 ASP A CA 1
ATOM 4383 C C . ASP A 1 568 ? -11.408 20.197 31.540 1.00 96.31 568 ASP A C 1
ATOM 4385 O O . ASP A 1 568 ? -11.949 19.095 31.381 1.00 96.31 568 ASP A O 1
ATOM 4389 N N . PRO A 1 569 ? -11.732 21.254 30.770 1.00 93.06 569 PRO A N 1
ATOM 4390 C CA . PRO A 1 569 ? -12.790 21.207 29.763 1.00 93.06 569 PRO A CA 1
ATOM 4391 C C . PRO A 1 569 ? -12.640 20.075 28.741 1.00 93.06 569 PRO A C 1
ATOM 4393 O O . PRO A 1 569 ? -13.634 19.426 28.415 1.00 93.06 569 PRO A O 1
ATOM 4396 N N . ALA A 1 570 ? -11.421 19.781 28.277 1.00 93.88 570 ALA A N 1
ATOM 4397 C CA . ALA A 1 570 ? -11.187 18.711 27.311 1.00 93.88 570 ALA A CA 1
ATOM 4398 C C . ALA A 1 570 ? -11.305 17.321 27.959 1.00 93.88 570 ALA A C 1
ATOM 4400 O O . ALA A 1 570 ? -11.846 16.399 27.348 1.00 93.88 570 ALA A O 1
ATOM 4401 N N . ILE A 1 571 ? -10.898 17.164 29.224 1.00 95.12 571 ILE A N 1
ATOM 4402 C CA . ILE A 1 571 ? -11.099 15.905 29.964 1.00 95.12 571 ILE A CA 1
ATOM 4403 C C . ILE A 1 571 ? -12.585 15.653 30.224 1.00 95.12 571 ILE A C 1
ATOM 4405 O O . ILE A 1 571 ? -13.045 14.525 30.054 1.00 95.12 571 ILE A O 1
ATOM 4409 N N . ARG A 1 572 ? -13.365 16.692 30.553 1.00 91.38 572 ARG A N 1
ATOM 4410 C CA . ARG A 1 572 ? -14.829 16.582 30.692 1.00 91.38 572 ARG A CA 1
ATOM 4411 C C . ARG A 1 572 ? -15.497 16.105 29.406 1.00 91.38 572 ARG A C 1
ATOM 4413 O O . ARG A 1 572 ? -16.498 15.392 29.480 1.00 91.38 572 ARG A O 1
ATOM 4420 N N . VAL A 1 573 ? -14.943 16.465 28.242 1.00 89.88 573 VAL A N 1
ATOM 4421 C CA . VAL A 1 573 ? -15.441 15.953 26.962 1.00 89.88 573 VAL A CA 1
ATOM 4422 C C . VAL A 1 573 ? -15.308 14.436 26.892 1.00 89.88 573 VAL A C 1
ATOM 4424 O O . VAL A 1 573 ? -16.269 13.740 26.564 1.00 89.88 573 VAL A O 1
ATOM 4427 N N . ILE A 1 574 ? -14.125 13.921 27.225 1.00 92.12 574 ILE A N 1
ATOM 4428 C CA . ILE A 1 574 ? -13.863 12.480 27.240 1.00 92.12 574 ILE A CA 1
ATOM 4429 C C . ILE A 1 574 ? -14.709 11.785 28.301 1.00 92.12 574 ILE A C 1
ATOM 4431 O O . ILE A 1 574 ? -15.313 10.761 28.003 1.00 92.12 574 ILE A O 1
ATOM 4435 N N . ASP A 1 575 ? -14.821 12.361 29.495 1.00 91.31 575 ASP A N 1
ATOM 4436 C CA . ASP A 1 575 ? -15.604 11.797 30.595 1.00 91.31 575 ASP A CA 1
ATOM 4437 C C . ASP A 1 575 ? -17.075 11.578 30.199 1.00 91.31 575 ASP A C 1
ATOM 4439 O O . ASP A 1 575 ? -17.630 10.499 30.408 1.00 91.31 575 ASP A O 1
ATOM 4443 N N . ALA A 1 576 ? -17.679 12.550 29.502 1.00 88.62 576 ALA A N 1
ATOM 4444 C CA . ALA A 1 576 ? -19.045 12.441 28.988 1.00 88.62 576 ALA A CA 1
ATOM 4445 C C . ALA A 1 576 ? -19.211 11.370 27.891 1.00 88.62 576 ALA A C 1
ATOM 4447 O O . ALA A 1 576 ? -20.297 10.808 27.727 1.00 88.62 576 ALA A O 1
ATOM 4448 N N . LEU A 1 577 ? -18.157 11.100 27.118 1.00 90.81 577 LEU A N 1
ATOM 4449 C CA . LEU A 1 577 ? -18.149 10.085 26.060 1.00 90.81 577 LEU A CA 1
ATOM 4450 C C . LEU A 1 577 ? -17.787 8.695 26.581 1.00 90.81 577 LEU A C 1
ATOM 4452 O O . LEU A 1 577 ? -18.116 7.700 25.934 1.00 90.81 577 LEU A O 1
ATOM 4456 N N . GLN A 1 578 ? -17.121 8.619 27.731 1.00 90.06 578 GLN A N 1
ATOM 4457 C CA . GLN A 1 578 ? -16.445 7.415 28.175 1.00 90.06 578 GLN A CA 1
ATOM 4458 C C . GLN A 1 578 ? -17.361 6.200 28.346 1.00 90.06 578 GLN A C 1
ATOM 4460 O O . GLN A 1 578 ? -16.945 5.123 27.917 1.00 90.06 578 GLN A O 1
ATOM 4465 N N . PRO A 1 579 ? -18.592 6.304 28.893 1.00 90.38 579 PRO A N 1
ATOM 4466 C CA . PRO A 1 579 ? -19.484 5.149 28.971 1.00 90.38 579 PRO A CA 1
ATOM 4467 C C . PRO A 1 579 ? -19.759 4.545 27.588 1.00 90.38 579 PRO A C 1
ATOM 4469 O O . PRO A 1 579 ? -19.505 3.365 27.369 1.00 90.38 579 PRO A O 1
ATOM 4472 N N . ALA A 1 580 ? -20.163 5.377 26.621 1.00 90.25 580 ALA A N 1
ATOM 4473 C CA . ALA A 1 580 ? -20.432 4.934 25.254 1.00 90.25 580 ALA A CA 1
ATOM 4474 C C . ALA A 1 580 ? -19.167 4.409 24.561 1.00 90.25 580 ALA A C 1
ATOM 4476 O O . ALA A 1 580 ? -19.223 3.431 23.815 1.00 90.25 580 ALA A O 1
ATOM 4477 N N . TYR A 1 581 ? -18.021 5.045 24.814 1.00 91.75 581 TYR A N 1
ATOM 4478 C CA . TYR A 1 581 ? -16.763 4.640 24.208 1.00 91.75 581 TYR A CA 1
ATOM 4479 C C . TYR A 1 581 ? -16.269 3.291 24.730 1.00 91.75 581 TYR A C 1
ATOM 4481 O O . TYR A 1 581 ? -15.900 2.427 23.937 1.00 91.75 581 TYR A O 1
ATOM 4489 N N . ARG A 1 582 ? -16.306 3.086 26.049 1.00 91.06 582 ARG A N 1
ATOM 4490 C CA . ARG A 1 582 ? -15.949 1.820 26.697 1.00 91.06 582 ARG A CA 1
ATOM 4491 C C . ARG A 1 582 ? -16.869 0.693 26.243 1.00 91.06 582 ARG A C 1
ATOM 4493 O O . ARG A 1 582 ? -16.376 -0.379 25.905 1.00 91.06 582 ARG A O 1
ATOM 4500 N N . ASP A 1 583 ? -18.179 0.932 26.215 1.00 92.06 583 ASP A N 1
ATOM 4501 C CA . ASP A 1 583 ? -19.153 -0.083 25.809 1.00 92.06 583 ASP A CA 1
ATOM 4502 C C . ASP A 1 583 ? -18.923 -0.491 24.342 1.00 92.06 583 ASP A C 1
ATOM 4504 O O . ASP A 1 583 ? -18.862 -1.681 24.030 1.00 92.06 583 ASP A O 1
ATOM 4508 N N . PHE A 1 584 ? -18.665 0.483 23.458 1.00 93.50 584 PHE A N 1
ATOM 4509 C CA . PHE A 1 584 ? -18.256 0.219 22.078 1.00 93.50 584 PHE A CA 1
ATOM 4510 C C . PHE A 1 584 ? -16.942 -0.565 21.995 1.00 93.50 584 PHE A C 1
ATOM 4512 O O . PHE A 1 584 ? -16.877 -1.554 21.271 1.00 93.50 584 PHE A O 1
ATOM 4519 N N . GLN A 1 585 ? -15.897 -0.157 22.723 1.00 91.25 585 GLN A N 1
ATOM 4520 C CA . GLN A 1 585 ? -14.608 -0.854 22.710 1.00 91.25 585 GLN A CA 1
ATOM 4521 C C . GLN A 1 585 ? -14.732 -2.303 23.182 1.00 91.25 585 GLN A C 1
ATOM 4523 O O . GLN A 1 585 ? -14.167 -3.190 22.548 1.00 91.25 585 GLN A O 1
ATOM 4528 N N . SER A 1 586 ? -15.480 -2.537 24.262 1.00 92.00 586 SER A N 1
ATOM 4529 C CA . SER A 1 586 ? -15.706 -3.871 24.815 1.00 92.00 586 SER A CA 1
ATOM 4530 C C . SER A 1 586 ? -16.452 -4.763 23.826 1.00 92.00 586 SER A C 1
ATOM 4532 O O . SER A 1 586 ? -16.012 -5.882 23.569 1.00 92.00 586 SER A O 1
ATOM 4534 N N . ALA A 1 587 ? -17.551 -4.268 23.244 1.00 93.56 587 ALA A N 1
ATOM 4535 C CA . ALA A 1 587 ? -18.324 -5.021 22.259 1.00 93.56 587 ALA A CA 1
ATOM 4536 C C . ALA A 1 587 ? -17.495 -5.300 20.996 1.00 93.56 587 ALA A C 1
ATOM 4538 O O . ALA A 1 587 ? -17.417 -6.433 20.530 1.00 93.56 587 ALA A O 1
ATOM 4539 N N . GLN A 1 588 ? -16.795 -4.285 20.484 1.00 91.56 588 GLN A N 1
ATOM 4540 C CA . GLN A 1 588 ? -15.955 -4.411 19.299 1.00 91.56 588 GLN A CA 1
ATOM 4541 C C . GLN A 1 588 ? -14.791 -5.391 19.504 1.00 91.56 588 GLN A C 1
ATOM 4543 O O . GLN A 1 588 ? -14.436 -6.092 18.561 1.00 91.56 588 GLN A O 1
ATOM 4548 N N . ALA A 1 589 ? -14.184 -5.435 20.695 1.00 89.44 589 ALA A N 1
ATOM 4549 C CA . ALA A 1 589 ? -13.088 -6.355 20.998 1.00 89.44 589 ALA A CA 1
ATOM 4550 C C . ALA A 1 589 ? -13.556 -7.817 21.030 1.00 89.44 589 ALA A C 1
ATOM 4552 O O . ALA A 1 589 ? -12.909 -8.663 20.415 1.00 89.44 589 ALA A O 1
ATOM 4553 N N . GLY A 1 590 ? -14.691 -8.099 21.683 1.00 90.69 590 GLY A N 1
ATOM 4554 C CA . GLY A 1 590 ? -15.286 -9.441 21.699 1.00 90.69 590 GLY A CA 1
ATOM 4555 C C . GLY A 1 590 ? -15.649 -9.920 20.293 1.00 90.69 590 GLY A C 1
ATOM 4556 O O . GLY A 1 590 ? -15.146 -10.945 19.838 1.00 90.69 590 GLY A O 1
ATOM 4557 N N . LEU A 1 591 ? -16.407 -9.102 19.553 1.00 94.69 591 LEU A N 1
ATOM 4558 C CA . LEU A 1 591 ? -16.832 -9.419 18.186 1.00 94.69 591 LEU A CA 1
ATOM 4559 C C . LEU A 1 591 ? -15.650 -9.599 17.224 1.00 94.69 591 LEU A C 1
ATOM 4561 O O . LEU A 1 591 ? -15.702 -10.457 16.349 1.00 94.69 591 LEU A O 1
ATOM 4565 N N . ALA A 1 592 ? -14.579 -8.811 17.368 1.00 91.69 592 ALA A N 1
ATOM 4566 C CA . ALA A 1 592 ? -13.386 -8.955 16.532 1.00 91.69 592 ALA A CA 1
ATOM 4567 C C . ALA A 1 592 ? -12.622 -10.259 16.819 1.00 91.69 592 ALA A C 1
ATOM 4569 O O . ALA A 1 592 ? -12.132 -10.890 15.884 1.00 91.69 592 ALA A O 1
ATOM 4570 N N . ALA A 1 593 ? -12.528 -10.672 18.086 1.00 89.38 593 ALA A N 1
ATOM 4571 C CA . ALA A 1 593 ? -11.883 -11.930 18.455 1.00 89.38 593 ALA A CA 1
ATOM 4572 C C . ALA A 1 593 ? -12.660 -13.142 17.915 1.00 89.38 593 ALA A C 1
ATOM 4574 O O . ALA A 1 593 ? -12.062 -14.067 17.364 1.00 89.38 593 ALA A O 1
ATOM 4575 N N . GLU A 1 594 ? -13.988 -13.114 18.020 1.00 93.38 594 GLU A N 1
ATOM 4576 C CA . GLU A 1 594 ? -14.855 -14.155 17.465 1.00 93.38 594 GLU A CA 1
ATOM 4577 C C . GLU A 1 594 ? -14.825 -14.172 15.927 1.00 93.38 594 GLU A C 1
ATOM 4579 O O . GLU A 1 594 ? -14.677 -15.235 15.322 1.00 93.38 594 GLU A O 1
ATOM 4584 N N . GLU A 1 595 ? -14.875 -13.001 15.279 1.00 95.75 595 GLU A N 1
ATOM 4585 C CA . GLU A 1 595 ? -14.725 -12.878 13.825 1.00 95.75 595 GLU A CA 1
ATOM 4586 C C . GLU A 1 595 ? -13.399 -13.471 13.337 1.00 95.75 595 GLU A C 1
ATOM 4588 O O . GLU A 1 595 ? -13.391 -14.179 12.330 1.00 95.75 595 GLU A O 1
ATOM 4593 N N . ALA A 1 596 ? -12.288 -13.211 14.035 1.00 91.69 596 ALA A N 1
ATOM 4594 C CA . ALA A 1 596 ? -10.976 -13.734 13.664 1.00 91.69 596 ALA A CA 1
ATOM 4595 C C . ALA A 1 596 ? -10.936 -15.272 13.703 1.00 91.69 596 ALA A C 1
ATOM 4597 O O . ALA A 1 596 ? -10.402 -15.898 12.784 1.00 91.69 596 ALA A O 1
ATOM 4598 N N . GLU A 1 597 ? -11.546 -15.893 14.715 1.00 91.19 597 GLU A N 1
ATOM 4599 C CA . GLU A 1 597 ? -11.624 -17.354 14.807 1.00 91.19 597 GLU A CA 1
ATOM 4600 C C . GLU A 1 597 ? -12.547 -17.954 13.735 1.00 91.19 597 GLU A C 1
ATOM 4602 O O . GLU A 1 597 ? -12.193 -18.946 13.088 1.00 91.19 597 GLU A O 1
ATOM 4607 N N . LEU A 1 598 ? -13.705 -17.338 13.474 1.00 95.44 598 LEU A N 1
ATOM 4608 C CA . LEU A 1 598 ? -14.581 -17.775 12.384 1.00 95.44 598 LEU A CA 1
ATOM 4609 C C . LEU A 1 598 ? -13.900 -17.628 11.020 1.00 95.44 598 LEU A C 1
ATOM 4611 O O . LEU A 1 598 ? -13.992 -18.538 10.194 1.00 95.44 598 LEU A O 1
ATOM 4615 N N . ALA A 1 599 ? -13.186 -16.524 10.786 1.00 95.31 599 ALA A N 1
ATOM 4616 C CA . ALA A 1 599 ? -12.415 -16.304 9.568 1.00 95.31 599 ALA A CA 1
ATOM 4617 C C . ALA A 1 599 ? -11.317 -17.366 9.403 1.00 95.31 599 ALA A C 1
ATOM 4619 O O . ALA A 1 599 ? -11.170 -17.910 8.308 1.00 95.31 599 ALA A O 1
ATOM 4620 N N . ARG A 1 600 ? -10.627 -17.746 10.489 1.00 93.12 600 ARG A N 1
ATOM 4621 C CA . ARG A 1 600 ? -9.655 -18.852 10.501 1.00 93.12 600 ARG A CA 1
ATOM 4622 C C . ARG A 1 600 ? -10.278 -20.169 10.070 1.00 93.12 600 ARG A C 1
ATOM 4624 O O . ARG A 1 600 ? -9.780 -20.816 9.146 1.00 93.12 600 ARG A O 1
ATOM 4631 N N . ARG A 1 601 ? -11.394 -20.558 10.689 1.00 94.88 601 ARG A N 1
ATOM 4632 C CA . ARG A 1 601 ? -12.083 -21.817 10.366 1.00 94.88 601 ARG A CA 1
ATOM 4633 C C . ARG A 1 601 ? -12.675 -21.809 8.952 1.00 94.88 601 ARG A C 1
ATOM 4635 O O . ARG A 1 601 ? -12.567 -22.813 8.250 1.00 94.88 601 ARG A O 1
ATOM 4642 N N . LEU A 1 602 ? -13.231 -20.684 8.495 1.00 97.12 602 LEU A N 1
ATOM 4643 C CA . LEU A 1 602 ? -13.669 -20.504 7.103 1.00 97.12 602 LEU A CA 1
ATOM 4644 C C . LEU A 1 602 ? -12.490 -20.572 6.127 1.00 97.12 602 LEU A C 1
ATOM 4646 O O . LEU A 1 602 ? -12.620 -21.130 5.039 1.00 97.12 602 LEU A O 1
ATOM 4650 N N . GLY A 1 603 ? -11.331 -20.053 6.523 1.00 96.12 603 GLY A N 1
ATOM 4651 C CA . GLY A 1 603 ? -10.074 -20.167 5.799 1.00 96.12 603 GLY A CA 1
ATOM 4652 C C . GLY A 1 603 ? -9.632 -21.614 5.598 1.00 96.12 603 GLY A C 1
ATOM 4653 O O . GLY A 1 603 ? -9.342 -22.027 4.473 1.00 96.12 603 GLY A O 1
ATOM 4654 N N . GLN A 1 604 ? -9.664 -22.415 6.665 1.00 95.12 604 GLN A N 1
ATOM 4655 C CA . GLN A 1 604 ? -9.407 -23.859 6.608 1.00 95.12 604 GLN A CA 1
ATOM 4656 C C . GLN A 1 604 ? -10.417 -24.586 5.716 1.00 95.12 604 GLN A C 1
ATOM 4658 O O . GLN A 1 604 ? -10.021 -25.388 4.873 1.00 95.12 604 GLN A O 1
ATOM 4663 N N . ALA A 1 605 ? -11.709 -24.274 5.857 1.00 96.81 605 ALA A N 1
ATOM 4664 C CA . ALA A 1 605 ? -12.767 -24.839 5.027 1.00 96.81 605 ALA A CA 1
ATOM 4665 C C . ALA A 1 605 ? -12.539 -24.524 3.539 1.00 96.81 605 ALA A C 1
ATOM 4667 O O . ALA A 1 605 ? -12.623 -25.402 2.681 1.00 96.81 605 ALA A O 1
ATOM 4668 N N . ARG A 1 606 ? -12.174 -23.276 3.231 1.00 96.12 606 ARG A N 1
ATOM 4669 C CA . ARG A 1 606 ? -11.860 -22.830 1.873 1.00 96.12 606 ARG A CA 1
ATOM 4670 C C . ARG A 1 606 ? -10.640 -23.543 1.306 1.00 96.12 606 ARG A C 1
ATOM 4672 O O . ARG A 1 606 ? -10.683 -23.981 0.159 1.00 96.12 606 ARG A O 1
ATOM 4679 N N . PHE A 1 607 ? -9.581 -23.689 2.099 1.00 95.19 607 PHE A N 1
ATOM 4680 C CA . PHE A 1 607 ? -8.387 -24.411 1.672 1.00 95.19 607 PHE A CA 1
ATOM 4681 C C . PHE A 1 607 ? -8.661 -25.911 1.478 1.00 95.19 607 PHE A C 1
ATOM 4683 O O . PHE A 1 607 ? -8.143 -26.502 0.538 1.00 95.19 607 PHE A O 1
ATOM 4690 N N . ALA A 1 608 ? -9.523 -26.522 2.294 1.00 95.81 608 ALA A N 1
ATOM 4691 C CA . ALA A 1 608 ? -9.941 -27.911 2.104 1.00 95.81 608 ALA A CA 1
ATOM 4692 C C . ALA A 1 608 ? -10.718 -28.121 0.790 1.00 95.81 608 ALA A C 1
ATOM 4694 O O . ALA A 1 608 ? -10.559 -29.157 0.151 1.00 95.81 608 ALA A O 1
ATOM 4695 N N . VAL A 1 609 ? -11.524 -27.138 0.371 1.00 96.25 609 VAL A N 1
ATOM 4696 C CA . VAL A 1 609 ? -12.306 -27.203 -0.877 1.00 96.25 609 VAL A CA 1
ATOM 4697 C C . VAL A 1 609 ? -11.458 -26.898 -2.114 1.00 96.25 609 VAL A C 1
ATOM 4699 O O . VAL A 1 609 ? -11.541 -27.615 -3.108 1.00 96.25 609 VAL A O 1
ATOM 4702 N N . TYR A 1 610 ? -10.676 -25.818 -2.085 1.00 95.06 610 TYR A N 1
ATOM 4703 C CA . TYR A 1 610 ? -10.012 -25.293 -3.285 1.00 95.06 610 TYR A CA 1
ATOM 4704 C C . TYR A 1 610 ? -8.502 -25.528 -3.318 1.00 95.06 610 TYR A C 1
ATOM 4706 O O . TYR A 1 610 ? -7.888 -25.378 -4.376 1.00 95.06 610 TYR A O 1
ATOM 4714 N N . GLY A 1 611 ? -7.882 -25.864 -2.185 1.00 94.75 611 GLY A N 1
ATOM 4715 C CA . GLY A 1 611 ? -6.430 -25.912 -2.051 1.00 94.75 611 GLY A CA 1
ATOM 4716 C C . GLY A 1 611 ? -5.788 -24.620 -2.553 1.00 94.75 611 GLY A C 1
ATOM 4717 O O . GLY A 1 611 ? -6.147 -23.522 -2.133 1.00 94.75 611 GLY A O 1
ATOM 4718 N N . THR A 1 612 ? -4.859 -24.764 -3.493 1.00 93.50 612 THR A N 1
ATOM 4719 C CA . THR A 1 612 ? -4.111 -23.664 -4.118 1.00 93.50 612 THR A CA 1
ATOM 4720 C C . THR A 1 612 ? -4.652 -23.278 -5.500 1.00 93.50 612 THR A C 1
ATOM 4722 O O . THR A 1 612 ? -3.974 -22.581 -6.249 1.00 93.50 612 THR A O 1
ATOM 4725 N N . ALA A 1 613 ? -5.850 -23.747 -5.878 1.00 93.56 613 ALA A N 1
ATOM 4726 C CA . ALA A 1 613 ? -6.461 -23.419 -7.171 1.00 93.56 613 ALA A CA 1
ATOM 4727 C C . ALA A 1 613 ? -6.919 -21.951 -7.261 1.00 93.56 613 ALA A C 1
ATOM 4729 O O . ALA A 1 613 ? -7.067 -21.411 -8.356 1.00 93.56 613 ALA A O 1
ATOM 4730 N N . ILE A 1 614 ? -7.131 -21.310 -6.111 1.00 94.88 614 ILE A N 1
ATOM 4731 C CA . ILE A 1 614 ? -7.373 -19.872 -5.971 1.00 94.88 614 ILE A CA 1
ATOM 4732 C C . ILE A 1 614 ? -6.214 -19.250 -5.183 1.00 94.88 614 ILE A C 1
ATOM 4734 O O . ILE A 1 614 ? -5.650 -19.934 -4.329 1.00 94.88 614 ILE A O 1
ATOM 4738 N N . PRO A 1 615 ? -5.847 -17.978 -5.415 1.00 96.44 615 PRO A N 1
ATOM 4739 C CA . PRO A 1 615 ? -4.825 -17.323 -4.610 1.00 96.44 615 PRO A CA 1
ATOM 4740 C C . PRO A 1 615 ? -5.379 -16.875 -3.244 1.00 96.44 615 PRO A C 1
ATOM 4742 O O . PRO A 1 615 ? -6.585 -16.641 -3.106 1.00 96.44 615 PRO A O 1
ATOM 4745 N N . PRO A 1 616 ? -4.512 -16.704 -2.229 1.00 97.19 616 PRO A N 1
ATOM 4746 C CA . PRO A 1 616 ? -4.900 -16.080 -0.973 1.00 97.19 616 PRO A CA 1
ATOM 4747 C C . PRO A 1 616 ? -5.052 -14.563 -1.147 1.00 97.19 616 PRO A C 1
ATOM 4749 O O . PRO A 1 616 ? -4.404 -13.961 -2.009 1.00 97.19 616 PRO A O 1
ATOM 4752 N N . ASP A 1 617 ? -5.826 -13.925 -0.263 1.00 97.88 617 ASP A N 1
ATOM 4753 C CA . ASP A 1 617 ? -5.845 -12.460 -0.153 1.00 97.88 617 ASP A CA 1
ATOM 4754 C C . ASP A 1 617 ? -4.427 -11.890 0.005 1.00 97.88 617 ASP A C 1
ATOM 4756 O O . ASP A 1 617 ? -3.531 -12.556 0.526 1.00 97.88 617 ASP A O 1
ATOM 4760 N N . ALA A 1 618 ? -4.207 -10.664 -0.464 1.00 97.38 618 ALA A N 1
ATOM 4761 C CA . ALA A 1 618 ? -2.956 -9.936 -0.299 1.00 97.38 618 ALA A CA 1
ATOM 4762 C C . ALA A 1 618 ? -2.645 -9.662 1.185 1.00 97.38 618 ALA A C 1
ATOM 4764 O O . ALA A 1 618 ? -3.543 -9.331 1.958 1.00 97.38 618 ALA A O 1
ATOM 4765 N N . THR A 1 619 ? -1.372 -9.795 1.567 1.00 95.75 619 THR A N 1
ATOM 4766 C CA . THR A 1 619 ? -0.897 -9.712 2.967 1.00 95.75 619 THR A CA 1
ATOM 4767 C C . THR A 1 619 ? 0.434 -8.960 3.105 1.00 95.75 619 THR A C 1
ATOM 4769 O O . THR A 1 619 ? 1.206 -9.228 4.021 1.00 95.75 619 THR A O 1
ATOM 4772 N N . PHE A 1 620 ? 0.769 -8.094 2.146 1.00 97.38 620 PHE A N 1
ATOM 4773 C CA . PHE A 1 620 ? 2.076 -7.435 2.013 1.00 97.38 620 PHE A CA 1
ATOM 4774 C C . PHE A 1 620 ? 3.268 -8.418 1.992 1.00 97.38 620 PHE A C 1
ATOM 4776 O O . PHE A 1 620 ? 4.386 -8.110 2.414 1.00 97.38 620 PHE A O 1
ATOM 4783 N N . SER A 1 621 ? 3.011 -9.629 1.494 1.00 96.81 621 SER A N 1
ATOM 4784 C CA . SER A 1 621 ? 4.011 -10.651 1.189 1.00 96.81 621 SER A CA 1
ATOM 4785 C C . SER A 1 621 ? 4.213 -10.746 -0.320 1.00 96.81 621 SER A C 1
ATOM 4787 O O . SER A 1 621 ? 3.309 -10.400 -1.081 1.00 96.81 621 SER A O 1
ATOM 4789 N N . LEU A 1 622 ? 5.381 -11.223 -0.754 1.00 98.31 622 LEU A N 1
ATOM 4790 C CA . LEU A 1 622 ? 5.729 -11.279 -2.172 1.00 98.31 622 LEU A CA 1
ATOM 4791 C C . LEU A 1 622 ? 4.777 -12.198 -2.960 1.00 98.31 622 LEU A C 1
ATOM 4793 O O . LEU A 1 622 ? 4.601 -13.370 -2.608 1.00 98.31 622 LEU A O 1
ATOM 4797 N N . ARG A 1 623 ? 4.200 -11.672 -4.044 1.00 98.50 623 ARG A N 1
ATOM 4798 C CA . ARG A 1 623 ? 3.299 -12.353 -4.983 1.00 98.50 623 ARG A CA 1
ATOM 4799 C C . ARG A 1 623 ? 3.790 -12.221 -6.420 1.00 98.50 623 ARG A C 1
ATOM 4801 O O . ARG A 1 623 ? 4.529 -11.299 -6.761 1.00 98.50 623 ARG A O 1
ATOM 4808 N N . LEU A 1 624 ? 3.325 -13.141 -7.254 1.00 98.25 624 LEU A N 1
ATOM 4809 C CA . LEU A 1 624 ? 3.500 -13.153 -8.700 1.00 98.25 624 LEU A CA 1
ATOM 4810 C C . LEU A 1 624 ? 2.130 -12.940 -9.352 1.00 98.25 624 LEU A C 1
ATOM 4812 O O . LEU A 1 624 ? 1.272 -13.815 -9.253 1.00 98.25 624 LEU A O 1
ATOM 4816 N N . ALA A 1 625 ? 1.920 -11.795 -10.000 1.00 98.38 625 ALA A N 1
ATOM 4817 C CA . ALA A 1 625 ? 0.674 -11.472 -10.688 1.00 98.38 625 ALA 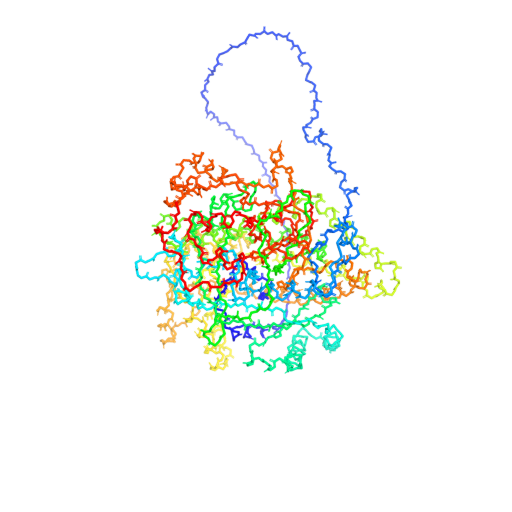A CA 1
ATOM 4818 C C . ALA A 1 625 ? 0.847 -11.518 -12.207 1.00 98.38 625 ALA A C 1
ATOM 4820 O O . ALA A 1 625 ? 1.604 -10.731 -12.772 1.00 98.38 625 ALA A O 1
ATOM 4821 N N . ASP A 1 626 ? 0.131 -12.418 -12.880 1.00 98.38 626 ASP A N 1
ATOM 4822 C CA . ASP A 1 626 ? 0.173 -12.583 -14.335 1.00 98.38 626 ASP A CA 1
ATOM 4823 C C . ASP A 1 626 ? -0.804 -11.658 -15.076 1.00 98.38 626 ASP A C 1
ATOM 4825 O O . ASP A 1 626 ? -1.847 -11.248 -14.555 1.00 98.38 626 ASP A O 1
ATOM 4829 N N . GLY A 1 627 ? -0.481 -11.340 -16.327 1.00 98.06 627 GLY A N 1
ATOM 4830 C CA . GLY A 1 627 ? -1.320 -10.504 -17.167 1.00 98.06 627 GLY A CA 1
ATOM 4831 C C . GLY A 1 627 ? -0.790 -10.352 -18.584 1.00 98.06 627 GLY A C 1
ATOM 4832 O O . GLY A 1 627 ? 0.233 -10.919 -18.963 1.00 98.06 627 GLY A O 1
ATOM 4833 N N . VAL A 1 628 ? -1.521 -9.568 -19.370 1.00 98.50 628 VAL A N 1
ATOM 4834 C CA . VAL A 1 628 ? -1.139 -9.181 -20.728 1.00 98.50 628 VAL A CA 1
ATOM 4835 C C . VAL A 1 628 ? -1.214 -7.672 -20.877 1.00 98.50 628 VAL A C 1
ATOM 4837 O O . VAL A 1 628 ? -2.108 -7.039 -20.306 1.00 98.50 628 VAL A O 1
ATOM 4840 N N . VAL A 1 629 ? -0.304 -7.100 -21.657 1.00 98.81 629 VAL A N 1
ATOM 4841 C CA . VAL A 1 629 ? -0.383 -5.694 -22.074 1.00 98.81 629 VAL A CA 1
ATOM 4842 C C . VAL A 1 629 ? -1.607 -5.532 -22.969 1.00 98.81 629 VAL A C 1
ATOM 4844 O O . VAL A 1 629 ? -1.734 -6.254 -23.961 1.00 98.81 629 VAL A O 1
ATOM 4847 N N . LYS A 1 630 ? -2.549 -4.653 -22.608 1.00 98.44 630 LYS A N 1
ATOM 4848 C CA . LYS A 1 630 ? -3.842 -4.598 -23.307 1.00 98.44 630 LYS A CA 1
ATOM 4849 C C . LYS A 1 630 ? -4.588 -3.282 -23.121 1.00 98.44 630 LYS A C 1
ATOM 4851 O O . LYS A 1 630 ? -4.852 -2.876 -21.989 1.00 98.44 630 LYS A O 1
ATOM 4856 N N . SER A 1 631 ? -5.057 -2.721 -24.233 1.00 97.69 631 SER A N 1
ATOM 4857 C CA . SER A 1 631 ? -6.022 -1.616 -24.278 1.00 97.69 631 SER A CA 1
ATOM 4858 C C . SER A 1 631 ? -7.338 -1.950 -23.561 1.00 97.69 631 SER A C 1
ATOM 4860 O O . SER A 1 631 ? -7.626 -3.109 -23.220 1.00 97.69 631 SER A O 1
ATOM 4862 N N . TYR A 1 632 ? -8.162 -0.937 -23.297 1.00 97.00 632 TYR A N 1
ATOM 4863 C CA . TYR A 1 632 ? -9.483 -1.134 -22.698 1.00 97.00 632 TYR A CA 1
ATOM 4864 C C . TYR A 1 632 ? -10.497 -0.073 -23.149 1.00 97.00 632 TYR A C 1
ATOM 4866 O O . TYR A 1 632 ? -10.102 1.041 -23.490 1.00 97.00 632 TYR A O 1
ATOM 4874 N N . PRO A 1 633 ? -11.805 -0.395 -23.170 1.00 95.62 633 PRO A N 1
ATOM 4875 C CA . PRO A 1 633 ? -12.842 0.606 -23.397 1.00 95.62 633 PRO A CA 1
ATOM 4876 C C . PRO A 1 633 ? -12.834 1.654 -22.282 1.00 95.62 633 PRO A C 1
ATOM 4878 O O . PRO A 1 633 ? -12.843 1.293 -21.107 1.00 95.62 633 PRO A O 1
ATOM 4881 N N . TYR A 1 634 ? -12.866 2.930 -22.648 1.00 92.31 634 TYR A N 1
ATOM 4882 C CA . TYR A 1 634 ? -12.843 4.050 -21.711 1.00 92.31 634 TYR A CA 1
ATOM 4883 C C . TYR A 1 634 ? -13.615 5.239 -22.289 1.00 92.31 634 TYR A C 1
ATOM 4885 O O . TYR A 1 634 ? -13.417 5.590 -23.447 1.00 92.31 634 TYR A O 1
ATOM 4893 N N . ASN A 1 635 ? -14.495 5.855 -21.491 1.00 89.75 635 ASN A N 1
ATOM 4894 C CA . ASN A 1 635 ? -15.243 7.078 -21.829 1.00 89.75 635 ASN A CA 1
ATOM 4895 C C . ASN A 1 635 ? -15.835 7.118 -23.262 1.00 89.75 635 ASN A C 1
ATOM 4897 O O . ASN A 1 635 ? -15.640 8.074 -24.009 1.00 89.75 635 ASN A O 1
ATOM 4901 N N . GLY A 1 636 ? -16.515 6.046 -23.687 1.00 93.00 636 GLY A N 1
ATOM 4902 C CA . GLY A 1 636 ? -17.118 5.957 -25.029 1.00 93.00 636 GLY A CA 1
ATOM 4903 C C . GLY A 1 636 ? -16.129 5.737 -26.187 1.00 93.00 636 GLY A C 1
ATOM 4904 O O . GLY A 1 636 ? -16.547 5.712 -27.341 1.00 93.00 636 GLY A O 1
ATOM 4905 N N . THR A 1 637 ? -14.842 5.544 -25.892 1.00 95.19 637 THR A N 1
ATOM 4906 C CA . THR A 1 637 ? -13.763 5.232 -26.839 1.00 95.19 637 THR A CA 1
ATOM 4907 C C . THR A 1 637 ? -12.887 4.081 -26.304 1.00 95.19 637 THR A C 1
ATOM 4909 O O . THR A 1 637 ? -13.331 3.283 -25.473 1.00 95.19 637 THR A O 1
ATOM 4912 N N . VAL A 1 638 ? -11.656 3.947 -26.801 1.00 95.69 638 VAL A N 1
ATOM 4913 C CA . VAL A 1 638 ? -10.647 2.978 -26.357 1.00 95.69 638 VAL A CA 1
ATOM 4914 C C . VAL A 1 638 ? -9.425 3.729 -25.839 1.00 95.69 638 VAL A C 1
ATOM 4916 O O . VAL A 1 638 ? -8.864 4.564 -26.545 1.00 95.69 638 VAL A O 1
ATOM 4919 N N . ALA A 1 639 ? -8.990 3.407 -24.623 1.00 97.25 639 ALA A N 1
ATOM 4920 C CA . ALA A 1 639 ? -7.685 3.817 -24.130 1.00 97.25 639 ALA A CA 1
ATOM 4921 C C . ALA A 1 639 ? -6.602 2.897 -24.731 1.00 97.25 639 ALA A C 1
ATOM 4923 O O . ALA A 1 639 ? -6.759 1.669 -24.670 1.00 97.25 639 ALA A O 1
ATOM 4924 N N . PRO A 1 640 ? -5.524 3.452 -25.317 1.00 97.75 640 PRO A N 1
ATOM 4925 C CA . PRO A 1 640 ? -4.468 2.659 -25.943 1.00 97.75 640 PRO A CA 1
ATOM 4926 C C . PRO A 1 640 ? -3.714 1.812 -24.911 1.00 97.75 640 PRO A C 1
ATOM 4928 O O . PRO A 1 640 ? -3.824 2.028 -23.710 1.00 97.75 640 PRO A O 1
ATOM 4931 N N . ALA A 1 641 ? -2.934 0.832 -25.366 1.00 98.38 641 ALA A N 1
ATOM 4932 C CA . ALA A 1 641 ? -2.074 0.073 -24.459 1.00 98.38 641 ALA A CA 1
ATOM 4933 C C . ALA A 1 641 ? -0.850 0.875 -23.977 1.00 98.38 641 ALA A C 1
ATOM 4935 O O . ALA A 1 641 ? -0.310 0.560 -22.921 1.00 98.38 641 ALA A O 1
ATOM 4936 N N . PHE A 1 642 ? -0.430 1.888 -24.744 1.00 98.81 642 PHE A N 1
ATOM 4937 C CA . PHE A 1 642 ? 0.746 2.718 -24.485 1.00 98.81 642 PHE A CA 1
ATOM 4938 C C . PHE A 1 642 ? 0.416 4.202 -24.663 1.00 98.81 642 PHE A C 1
ATOM 4940 O O . PHE A 1 642 ? -0.337 4.574 -25.565 1.00 98.81 642 PHE A O 1
ATOM 4947 N N . THR A 1 643 ? 1.033 5.036 -23.835 1.00 98.69 643 THR A N 1
ATOM 4948 C CA . THR A 1 643 ? 1.209 6.472 -24.063 1.00 98.69 643 THR A CA 1
ATOM 4949 C C . THR A 1 643 ? 2.636 6.753 -24.529 1.00 98.69 643 THR A C 1
ATOM 4951 O O . THR A 1 643 ? 3.505 5.889 -24.426 1.00 98.69 643 THR A O 1
ATOM 4954 N N . THR A 1 644 ? 2.886 7.954 -25.044 1.00 98.75 644 THR A N 1
ATOM 4955 C CA . THR A 1 644 ? 4.205 8.420 -25.501 1.00 98.75 644 THR A CA 1
ATOM 4956 C C . THR A 1 644 ? 4.507 9.798 -24.914 1.00 98.75 644 THR A C 1
ATOM 4958 O O . THR A 1 644 ? 3.607 10.447 -24.364 1.00 98.75 644 THR A O 1
ATOM 4961 N N . PHE A 1 645 ? 5.746 10.272 -25.048 1.00 98.69 645 PHE A N 1
ATOM 4962 C CA . PHE A 1 645 ? 6.111 11.632 -24.644 1.00 98.69 645 PHE A CA 1
ATOM 4963 C C . PHE A 1 645 ? 5.387 12.710 -25.461 1.00 98.69 645 PHE A C 1
ATOM 4965 O O . PHE A 1 645 ? 5.119 13.784 -24.936 1.00 98.69 645 PHE A O 1
ATOM 4972 N N . ASP A 1 646 ? 4.958 12.437 -26.695 1.00 98.25 646 ASP A N 1
ATOM 4973 C CA . ASP A 1 646 ? 4.082 13.375 -27.411 1.00 98.25 646 ASP A CA 1
ATOM 4974 C C . ASP A 1 646 ? 2.809 13.709 -26.631 1.00 98.25 646 ASP A C 1
ATOM 4976 O O . ASP A 1 646 ? 2.404 14.869 -26.591 1.00 98.25 646 ASP A O 1
ATOM 4980 N N . GLY A 1 647 ? 2.209 12.727 -25.954 1.00 98.00 647 GLY A N 1
ATOM 4981 C CA . GLY A 1 647 ? 1.047 12.990 -25.109 1.00 98.00 647 GLY A CA 1
ATOM 4982 C C . GLY A 1 647 ? 1.385 13.707 -23.794 1.00 98.00 647 GLY A C 1
ATOM 4983 O O . GLY A 1 647 ? 0.524 14.408 -23.271 1.00 98.00 647 GLY A O 1
ATOM 4984 N N . LEU A 1 648 ? 2.625 13.596 -23.291 1.00 98.25 648 LEU A N 1
ATOM 4985 C CA . LEU A 1 648 ? 3.115 14.409 -22.167 1.00 98.25 648 LEU A CA 1
ATOM 4986 C C . LEU A 1 648 ? 3.107 15.895 -22.559 1.00 98.25 648 LEU A C 1
ATOM 4988 O O . LEU A 1 648 ? 2.495 16.716 -21.877 1.00 98.25 648 LEU A O 1
ATOM 4992 N N . TYR A 1 649 ? 3.719 16.225 -23.700 1.00 98.19 649 TYR A N 1
ATOM 4993 C CA . TYR A 1 649 ? 3.758 17.596 -24.213 1.00 98.19 649 TYR A CA 1
ATOM 4994 C C . TYR A 1 649 ? 2.376 18.116 -24.619 1.00 98.19 649 TYR A C 1
ATOM 4996 O O . TYR A 1 649 ? 2.059 19.270 -24.341 1.00 98.19 649 TYR A O 1
ATOM 5004 N N . ASP A 1 650 ? 1.535 17.283 -25.241 1.00 97.81 650 ASP A N 1
ATOM 5005 C CA . ASP A 1 650 ? 0.155 17.661 -25.567 1.00 97.81 650 ASP A CA 1
ATOM 5006 C C . ASP A 1 650 ? -0.618 18.055 -24.303 1.00 97.81 650 ASP A C 1
ATOM 5008 O O . ASP A 1 650 ? -1.231 19.120 -24.266 1.00 97.81 650 ASP A O 1
ATOM 5012 N N . ARG A 1 651 ? -0.508 17.269 -23.221 1.00 96.56 651 ARG A N 1
ATOM 5013 C CA . ARG A 1 651 ? -1.116 17.609 -21.927 1.00 96.56 651 ARG A CA 1
ATOM 5014 C C . ARG A 1 651 ? -0.576 18.917 -21.356 1.00 96.56 651 ARG A C 1
ATOM 5016 O O . ARG A 1 651 ? -1.384 19.747 -20.942 1.00 96.56 651 ARG A O 1
ATOM 5023 N N . TYR A 1 652 ? 0.740 19.128 -21.378 1.00 97.50 652 TYR A N 1
ATOM 5024 C CA . TYR A 1 652 ? 1.343 20.385 -20.924 1.00 97.50 652 TYR A CA 1
ATOM 5025 C C . TYR A 1 652 ? 0.726 21.596 -21.641 1.00 97.50 652 TYR A C 1
ATOM 5027 O O . TYR A 1 652 ? 0.165 22.490 -21.001 1.00 97.50 652 TYR A O 1
ATOM 5035 N N . TYR A 1 653 ? 0.737 21.603 -22.977 1.00 97.06 653 TYR A N 1
ATOM 5036 C CA . TYR A 1 653 ? 0.225 22.739 -23.747 1.00 97.06 653 TYR A CA 1
ATOM 5037 C C . TYR A 1 653 ? -1.303 22.872 -23.675 1.00 97.06 653 TYR A C 1
ATOM 5039 O O . TYR A 1 653 ? -1.811 23.990 -23.565 1.00 97.06 653 TYR A O 1
ATOM 5047 N N . ALA A 1 654 ? -2.048 21.762 -23.696 1.00 97.06 654 ALA A N 1
ATOM 5048 C CA . ALA A 1 654 ? -3.512 21.770 -23.666 1.00 97.06 654 ALA A CA 1
ATOM 5049 C C . ALA A 1 654 ? -4.086 22.311 -22.348 1.00 97.06 654 ALA A C 1
ATOM 5051 O O . ALA A 1 654 ? -5.191 22.858 -22.339 1.00 97.06 654 ALA A O 1
ATOM 5052 N N . HIS A 1 655 ? -3.343 22.186 -21.245 1.00 95.69 655 HIS A N 1
ATOM 5053 C CA . HIS A 1 655 ? -3.763 22.669 -19.931 1.00 95.69 655 HIS A CA 1
ATOM 5054 C C . HIS A 1 655 ? -3.228 24.062 -19.572 1.00 95.69 655 HIS A C 1
ATOM 5056 O O . HIS A 1 655 ? -3.579 24.580 -18.515 1.00 95.69 655 HIS A O 1
ATOM 5062 N N . GLY A 1 656 ? -2.469 24.710 -20.463 1.00 93.50 656 GLY A N 1
ATOM 5063 C CA . GLY A 1 656 ? -1.959 26.071 -20.263 1.00 93.50 656 GLY A CA 1
ATOM 5064 C C . GLY A 1 656 ? -0.531 26.151 -19.715 1.00 93.50 656 GLY A C 1
ATOM 5065 O O . GLY A 1 656 ? -0.064 27.253 -19.439 1.00 93.50 656 GLY A O 1
ATOM 5066 N N . GLY A 1 657 ? 0.171 25.019 -19.609 1.00 90.44 657 GLY A N 1
ATOM 5067 C CA . GLY A 1 657 ? 1.585 24.945 -19.253 1.00 90.44 657 GLY A CA 1
ATOM 5068 C C . GLY A 1 657 ? 1.878 25.265 -17.787 1.00 90.44 657 GLY A C 1
ATOM 5069 O O . GLY A 1 657 ? 1.341 24.619 -16.883 1.00 90.44 657 GLY A O 1
ATOM 5070 N N . ALA A 1 658 ? 2.760 26.246 -17.576 1.00 91.06 658 ALA A N 1
ATOM 5071 C CA . ALA A 1 658 ? 3.360 26.578 -16.286 1.00 91.06 658 ALA A CA 1
ATOM 5072 C C . ALA A 1 658 ? 2.349 26.806 -15.149 1.00 91.06 658 ALA A C 1
ATOM 5074 O O . ALA A 1 658 ? 1.341 27.497 -15.319 1.00 91.06 658 ALA A O 1
ATOM 5075 N N . GLY A 1 659 ? 2.646 26.264 -13.965 1.00 87.19 659 GLY A N 1
ATOM 5076 C CA . GLY A 1 659 ? 1.835 26.421 -12.752 1.00 87.19 659 GLY A CA 1
ATOM 5077 C C . GLY A 1 659 ? 0.564 25.566 -12.706 1.00 87.19 659 GLY A C 1
ATOM 5078 O O . GLY A 1 659 ? -0.276 25.760 -11.824 1.00 87.19 659 GLY A O 1
ATOM 5079 N N . THR A 1 660 ? 0.396 24.629 -13.640 1.00 93.62 660 THR A N 1
ATOM 5080 C CA . THR A 1 660 ? -0.722 23.674 -13.651 1.00 93.62 660 THR A CA 1
ATOM 5081 C C . THR A 1 660 ? -0.274 22.303 -13.135 1.00 93.62 660 THR A C 1
ATOM 5083 O O . THR A 1 660 ? 0.920 22.021 -13.094 1.00 93.62 660 THR A O 1
ATOM 5086 N N . PRO A 1 661 ? -1.195 21.383 -12.786 1.00 92.81 661 PRO A N 1
ATOM 5087 C CA . PRO A 1 661 ? -0.812 20.003 -12.483 1.00 92.81 661 PRO A CA 1
ATOM 5088 C C . PRO A 1 661 ? -0.051 19.302 -13.620 1.00 92.81 661 PRO A C 1
ATOM 5090 O O . PRO A 1 661 ? 0.647 18.327 -13.360 1.00 92.81 661 PRO A O 1
ATOM 5093 N N . TRP A 1 662 ? -0.169 19.792 -14.857 1.00 96.88 662 TRP A N 1
ATOM 5094 C CA . TRP A 1 662 ? 0.507 19.281 -16.053 1.00 96.88 662 TRP A CA 1
ATOM 5095 C C . TRP A 1 662 ? 1.696 20.158 -16.469 1.00 96.88 662 TRP A C 1
ATOM 5097 O O . TRP A 1 662 ? 2.025 20.203 -17.648 1.00 96.88 662 TRP A O 1
ATOM 5107 N N . ASP A 1 663 ? 2.322 20.873 -15.533 1.00 96.25 663 ASP A N 1
ATOM 5108 C CA . ASP A 1 663 ? 3.556 21.626 -15.778 1.00 96.25 663 ASP A CA 1
ATOM 5109 C C . ASP A 1 663 ? 4.746 20.702 -16.119 1.00 96.25 663 ASP A C 1
ATOM 5111 O O . ASP A 1 663 ? 4.704 19.494 -15.867 1.00 96.25 663 ASP A O 1
ATOM 5115 N N . LEU A 1 664 ? 5.811 21.272 -16.678 1.00 96.81 664 LEU A N 1
ATOM 5116 C CA . LEU A 1 664 ? 7.084 20.628 -16.980 1.00 96.81 664 LEU A CA 1
ATOM 5117 C C . LEU A 1 664 ? 8.233 21.468 -16.390 1.00 96.81 664 LEU A C 1
ATOM 5119 O O . LEU A 1 664 ? 8.246 22.685 -16.576 1.00 96.81 664 LEU A O 1
ATOM 5123 N N . PRO A 1 665 ? 9.227 20.850 -15.727 1.00 95.62 665 PRO A N 1
ATOM 5124 C CA . PRO A 1 665 ? 10.456 21.527 -15.334 1.00 95.62 665 PRO A CA 1
ATOM 5125 C C . PRO A 1 665 ? 11.210 22.081 -16.537 1.00 95.62 665 PRO A C 1
ATOM 5127 O O . PRO A 1 665 ? 11.078 21.583 -17.656 1.00 95.62 665 PRO A O 1
ATOM 5130 N N . GLU A 1 666 ? 12.078 23.057 -16.279 1.00 93.50 666 GLU A N 1
ATOM 5131 C CA . GLU A 1 666 ? 12.820 23.785 -17.311 1.00 93.50 666 GLU A CA 1
ATOM 5132 C C . GLU A 1 666 ? 13.563 22.859 -18.286 1.00 93.50 666 GLU A C 1
ATOM 5134 O O . GLU A 1 666 ? 13.445 23.039 -19.498 1.00 93.50 666 GLU A O 1
ATOM 5139 N N . ARG A 1 667 ? 14.228 21.806 -17.785 1.00 94.00 667 ARG A N 1
ATOM 5140 C CA . ARG A 1 667 ? 14.975 20.849 -18.625 1.00 94.00 667 ARG A CA 1
ATOM 5141 C C . ARG A 1 667 ? 14.112 20.090 -19.640 1.00 94.00 667 ARG A C 1
ATOM 5143 O O . ARG A 1 667 ? 14.630 19.554 -20.608 1.00 94.00 667 ARG A O 1
ATOM 5150 N N . TRP A 1 668 ? 12.800 20.028 -19.419 1.00 96.81 668 TRP A N 1
ATOM 5151 C CA . TRP A 1 668 ? 11.859 19.338 -20.298 1.00 96.81 668 TRP A CA 1
ATOM 5152 C C . TRP A 1 668 ? 11.238 20.263 -21.347 1.00 96.81 668 TRP A C 1
ATOM 5154 O O . TRP A 1 668 ? 10.579 19.763 -22.259 1.00 96.81 668 TRP A O 1
ATOM 5164 N N . LEU A 1 669 ? 11.414 21.587 -21.241 1.00 95.75 669 LEU A N 1
ATOM 5165 C CA . LEU A 1 669 ? 10.781 22.558 -22.142 1.00 95.75 669 LEU A CA 1
ATOM 5166 C C . LEU A 1 669 ? 11.439 22.618 -23.529 1.00 95.75 669 LEU A C 1
ATOM 5168 O O . LEU A 1 669 ? 10.745 22.906 -24.503 1.00 95.75 669 LEU A O 1
ATOM 5172 N N . ASP A 1 670 ? 12.739 22.330 -23.616 1.00 93.75 670 ASP A N 1
ATOM 5173 C CA . ASP A 1 670 ? 13.518 22.312 -24.862 1.00 93.75 670 ASP A CA 1
ATOM 5174 C C . ASP A 1 670 ? 14.369 21.028 -24.938 1.00 93.75 670 ASP A C 1
ATOM 5176 O O . ASP A 1 670 ? 15.582 21.074 -24.727 1.00 93.75 670 ASP A O 1
ATOM 5180 N N . PRO A 1 671 ? 13.740 19.852 -25.145 1.00 95.00 671 PRO A N 1
ATOM 5181 C CA . PRO A 1 671 ? 14.468 18.588 -25.215 1.00 95.00 671 PRO A CA 1
ATOM 5182 C C . PRO A 1 671 ? 15.384 18.556 -26.453 1.00 95.00 671 PRO A C 1
ATOM 5184 O O . PRO A 1 671 ? 15.049 19.158 -27.482 1.00 95.00 671 PRO A O 1
ATOM 5187 N N . PRO A 1 672 ? 16.510 17.820 -26.414 1.00 95.00 672 PRO A N 1
ATOM 5188 C CA . PRO A 1 672 ? 17.398 17.709 -27.565 1.00 95.00 672 PRO A CA 1
ATOM 5189 C C . PRO A 1 672 ? 16.681 17.071 -28.762 1.00 95.00 672 PRO A C 1
ATOM 5191 O O . PRO A 1 672 ? 15.752 16.279 -28.619 1.00 95.00 672 PRO A O 1
ATOM 5194 N N . ALA A 1 673 ? 17.135 17.384 -29.979 1.00 94.94 673 ALA A N 1
ATOM 5195 C CA . ALA A 1 673 ? 16.518 16.874 -31.210 1.00 94.94 673 ALA A CA 1
ATOM 5196 C C . ALA A 1 673 ? 16.617 15.342 -31.372 1.00 94.94 673 ALA A C 1
ATOM 5198 O O . ALA A 1 673 ? 15.925 14.772 -32.217 1.00 94.94 673 ALA A O 1
ATOM 5199 N N . THR A 1 674 ? 17.498 14.702 -30.604 1.00 96.12 674 THR A N 1
ATOM 5200 C CA . THR A 1 674 ? 17.684 13.249 -30.514 1.00 96.12 674 THR A CA 1
ATOM 5201 C C . THR A 1 674 ? 16.628 12.560 -29.655 1.00 96.12 674 THR A C 1
ATOM 5203 O O . THR A 1 674 ? 16.367 11.387 -29.904 1.00 96.12 674 THR A O 1
ATOM 5206 N N . PHE A 1 675 ? 15.955 13.286 -28.752 1.00 98.00 675 PHE A N 1
ATOM 5207 C CA . PHE A 1 675 ? 14.892 12.750 -27.904 1.00 98.00 675 PHE A CA 1
ATOM 5208 C C . PHE A 1 675 ? 13.686 12.288 -28.736 1.00 98.00 675 PHE A C 1
ATOM 5210 O O . PHE A 1 675 ? 12.941 13.093 -29.318 1.00 98.00 675 PHE A O 1
ATOM 5217 N N . ASP A 1 676 ? 13.457 10.977 -28.778 1.00 97.81 676 ASP A N 1
ATOM 5218 C CA . ASP A 1 676 ? 12.352 10.370 -29.507 1.00 97.81 676 ASP A CA 1
ATOM 5219 C C . ASP A 1 676 ? 11.056 10.468 -28.699 1.00 97.81 676 ASP A C 1
ATOM 5221 O O . ASP A 1 676 ? 10.691 9.617 -27.880 1.00 97.81 676 ASP A O 1
ATOM 5225 N N . ARG A 1 677 ? 10.280 11.508 -29.007 1.00 97.81 677 ARG A N 1
ATOM 5226 C CA . ARG A 1 677 ? 8.980 11.748 -28.374 1.00 97.81 677 ARG A CA 1
ATOM 5227 C C . ARG A 1 677 ? 7.926 10.671 -28.666 1.00 97.81 677 ARG A C 1
ATOM 5229 O O . ARG A 1 677 ? 6.888 10.626 -27.994 1.00 97.81 677 ARG A O 1
ATOM 5236 N N . THR A 1 678 ? 8.173 9.797 -29.642 1.00 98.06 678 THR A N 1
ATOM 5237 C CA . THR A 1 678 ? 7.297 8.664 -29.968 1.00 98.06 678 THR A CA 1
ATOM 5238 C C . THR A 1 678 ? 7.581 7.430 -29.109 1.00 98.06 678 THR A C 1
ATOM 5240 O O . THR A 1 678 ? 6.781 6.487 -29.115 1.00 98.06 678 THR A O 1
ATOM 5243 N N . THR A 1 679 ? 8.660 7.449 -28.319 1.00 98.50 679 THR A N 1
ATOM 5244 C CA . THR A 1 679 ? 9.007 6.377 -27.388 1.00 98.50 679 THR A CA 1
ATOM 5245 C C . THR A 1 679 ? 7.855 6.101 -26.415 1.00 98.50 679 THR A C 1
ATOM 5247 O O . THR A 1 679 ? 7.298 7.033 -25.818 1.00 98.50 679 THR A O 1
ATOM 5250 N N . PRO A 1 680 ? 7.464 4.823 -26.230 1.00 98.56 680 PRO A N 1
ATOM 5251 C CA . PRO A 1 680 ? 6.469 4.450 -25.237 1.00 98.56 680 PRO A CA 1
ATOM 5252 C C . PRO A 1 680 ? 6.894 4.866 -23.831 1.00 98.56 680 PRO A C 1
ATOM 5254 O O . PRO A 1 680 ? 7.986 4.528 -23.381 1.00 98.56 680 PRO A O 1
ATOM 5257 N N . TYR A 1 681 ? 6.005 5.578 -23.143 1.00 98.56 681 TYR A N 1
ATOM 5258 C CA . TYR A 1 681 ? 6.298 6.219 -21.867 1.00 98.56 681 TYR A CA 1
ATOM 5259 C C . TYR A 1 681 ? 5.613 5.521 -20.693 1.00 98.56 681 TYR A C 1
ATOM 5261 O O . TYR A 1 681 ? 6.278 5.073 -19.760 1.00 98.56 681 TYR A O 1
ATOM 5269 N N . ASN A 1 682 ? 4.288 5.360 -20.729 1.00 98.88 682 ASN A N 1
ATOM 5270 C CA . ASN A 1 682 ? 3.562 4.499 -19.794 1.00 98.88 682 ASN A CA 1
ATOM 5271 C C . ASN A 1 682 ? 2.735 3.465 -20.561 1.00 98.88 682 ASN A C 1
ATOM 5273 O O . ASN A 1 682 ? 2.330 3.685 -21.703 1.00 98.88 682 ASN A O 1
ATOM 5277 N N . PHE A 1 683 ? 2.425 2.343 -19.920 1.00 98.88 683 PHE A N 1
ATOM 5278 C CA . PHE A 1 683 ? 1.580 1.306 -20.504 1.00 98.88 683 PHE A CA 1
ATOM 5279 C C . PHE A 1 683 ? 0.615 0.703 -19.491 1.00 98.88 683 PHE A C 1
ATOM 5281 O O . PHE A 1 683 ? 0.782 0.851 -18.278 1.00 98.88 683 PHE A O 1
ATOM 5288 N N . VAL A 1 684 ? -0.403 0.019 -20.013 1.00 98.81 684 VAL A N 1
ATOM 5289 C CA . VAL A 1 684 ? -1.399 -0.698 -19.216 1.00 98.81 684 VAL A CA 1
ATOM 5290 C C . VAL A 1 684 ? -1.410 -2.193 -19.480 1.00 98.81 684 VAL A C 1
ATOM 5292 O O . VAL A 1 684 ? -1.273 -2.666 -20.612 1.00 98.81 684 VAL A O 1
ATOM 5295 N N . SER A 1 685 ? -1.664 -2.954 -18.423 1.00 98.81 685 SER A N 1
ATOM 5296 C CA . SER A 1 685 ? -1.793 -4.404 -18.489 1.00 98.81 685 SER A CA 1
ATOM 5297 C C . SER A 1 685 ? -2.919 -4.926 -17.601 1.00 98.81 685 SER A C 1
ATOM 5299 O O . SER A 1 685 ? -3.457 -4.235 -16.737 1.00 98.81 685 SER A O 1
ATOM 5301 N N . THR A 1 686 ? -3.307 -6.180 -17.814 1.00 98.69 686 THR A N 1
ATOM 5302 C CA . THR A 1 686 ? -4.347 -6.849 -17.017 1.00 98.69 686 THR A CA 1
ATOM 5303 C C . THR A 1 686 ? -3.815 -7.451 -15.709 1.00 98.69 686 THR A C 1
ATOM 5305 O O . THR A 1 686 ? -4.468 -8.344 -15.160 1.00 98.69 686 THR A O 1
ATOM 5308 N N . ASN A 1 687 ? -2.598 -7.099 -15.279 1.00 98.69 687 ASN A N 1
ATOM 5309 C CA . ASN A 1 687 ? -2.012 -7.659 -14.062 1.00 98.69 687 ASN A CA 1
ATOM 5310 C C . ASN A 1 687 ? -2.864 -7.283 -12.848 1.00 98.69 687 ASN A C 1
ATOM 5312 O O . ASN A 1 687 ? -3.405 -6.182 -12.756 1.00 98.69 687 ASN A O 1
ATOM 5316 N N . ASP A 1 688 ? -2.994 -8.231 -11.930 1.00 98.31 688 ASP A N 1
ATOM 5317 C CA . ASP A 1 688 ? -3.761 -8.053 -10.708 1.00 98.31 688 ASP A CA 1
ATOM 5318 C C . ASP A 1 688 ? -2.915 -7.354 -9.639 1.00 98.31 688 ASP A C 1
ATOM 5320 O O . ASP A 1 688 ? -2.096 -7.991 -8.974 1.00 98.31 688 ASP A O 1
ATOM 5324 N N . ILE A 1 689 ? -3.107 -6.043 -9.485 1.00 98.12 689 ILE A N 1
ATOM 5325 C CA . ILE A 1 689 ? -2.395 -5.224 -8.502 1.00 98.12 689 ILE A CA 1
ATOM 5326 C C . ILE A 1 689 ? -3.364 -4.510 -7.553 1.00 98.12 689 ILE A C 1
ATOM 5328 O O . ILE A 1 689 ? -4.508 -4.218 -7.885 1.00 98.12 689 ILE A O 1
ATOM 5332 N N . VAL A 1 690 ? -2.864 -4.204 -6.361 1.00 96.19 690 VAL A N 1
ATOM 5333 C CA . VAL A 1 690 ? -3.441 -3.264 -5.385 1.00 96.19 690 VAL A CA 1
ATOM 5334 C C . VAL A 1 690 ? -2.309 -2.467 -4.730 1.00 96.19 690 VAL A C 1
ATOM 5336 O O . VAL A 1 690 ? -1.134 -2.790 -4.939 1.00 96.19 690 VAL A O 1
ATOM 5339 N N . GLY A 1 691 ? -2.644 -1.468 -3.903 1.00 93.00 691 GLY A N 1
ATOM 5340 C CA . GLY A 1 691 ? -1.658 -0.707 -3.124 1.00 93.00 691 GLY A CA 1
ATOM 5341 C C . GLY A 1 691 ? -0.645 -1.618 -2.416 1.00 93.00 691 GLY A C 1
ATOM 5342 O O . GLY A 1 691 ? -1.025 -2.672 -1.907 1.00 93.00 691 GLY A O 1
ATOM 5343 N N . GLY A 1 692 ? 0.634 -1.235 -2.441 1.00 94.69 692 GLY A N 1
ATOM 5344 C CA . GLY A 1 692 ? 1.789 -2.070 -2.074 1.00 94.69 692 GLY A CA 1
ATOM 5345 C C . GLY A 1 692 ? 2.571 -2.628 -3.279 1.00 94.69 692 GLY A C 1
ATOM 5346 O O . GLY A 1 692 ? 3.774 -2.866 -3.168 1.00 94.69 692 GLY A O 1
ATOM 5347 N N . ASN A 1 693 ? 1.936 -2.760 -4.456 1.00 98.38 693 ASN A N 1
ATOM 5348 C CA . ASN A 1 693 ? 2.641 -3.074 -5.717 1.00 98.38 693 ASN A CA 1
ATOM 5349 C C . ASN A 1 693 ? 3.328 -1.864 -6.363 1.00 98.38 693 ASN A C 1
ATOM 5351 O O . ASN A 1 693 ? 3.975 -2.009 -7.396 1.00 98.38 693 ASN A O 1
ATOM 5355 N N . SER A 1 694 ? 3.184 -0.669 -5.801 1.00 98.12 694 SER A N 1
ATOM 5356 C CA . SER A 1 694 ? 3.976 0.472 -6.245 1.00 98.12 694 SER A CA 1
ATOM 5357 C C . SER A 1 694 ? 5.462 0.130 -6.153 1.00 98.12 694 SER A C 1
ATOM 5359 O O . SER A 1 694 ? 5.928 -0.326 -5.109 1.00 98.12 694 SER A O 1
ATOM 5361 N N . GLY A 1 695 ? 6.184 0.282 -7.257 1.00 98.69 695 GLY A N 1
ATOM 5362 C CA . GLY A 1 695 ? 7.599 -0.027 -7.408 1.00 98.69 695 GLY A CA 1
ATOM 5363 C C . GLY A 1 695 ? 7.860 -1.482 -7.787 1.00 98.69 695 GLY A C 1
ATOM 5364 O O . GLY A 1 695 ? 9.014 -1.901 -7.860 1.00 98.69 695 GLY A O 1
ATOM 5365 N N . SER A 1 696 ? 6.812 -2.277 -8.026 1.00 98.88 696 SER A N 1
ATOM 5366 C CA . SER A 1 696 ? 6.968 -3.658 -8.467 1.00 98.88 696 SER A CA 1
ATOM 5367 C C . SER A 1 696 ? 7.523 -3.716 -9.890 1.00 98.88 696 SER A C 1
ATOM 5369 O O . SER A 1 696 ? 6.963 -3.074 -10.785 1.00 98.88 696 SER A O 1
ATOM 5371 N N . PRO A 1 697 ? 8.574 -4.514 -10.142 1.00 98.88 697 PRO A N 1
ATOM 5372 C CA . PRO A 1 697 ? 9.037 -4.779 -11.494 1.00 98.88 697 PRO A CA 1
ATOM 5373 C C . PRO A 1 697 ? 7.937 -5.458 -12.312 1.00 98.88 697 PRO A C 1
ATOM 5375 O O . PRO A 1 697 ? 7.299 -6.420 -11.865 1.00 98.88 697 PRO A O 1
ATOM 5378 N N . VAL A 1 698 ? 7.759 -4.976 -13.539 1.00 98.94 698 VAL A N 1
ATOM 5379 C CA . VAL A 1 698 ? 7.022 -5.670 -14.591 1.00 98.94 698 VAL A CA 1
ATOM 5380 C C . VAL A 1 698 ? 8.044 -6.368 -15.470 1.00 98.94 698 VAL A C 1
ATOM 5382 O O . VAL A 1 698 ? 8.928 -5.717 -16.028 1.00 98.94 698 VAL A O 1
ATOM 5385 N N . VAL A 1 699 ? 7.937 -7.689 -15.595 1.00 98.88 699 VAL A N 1
ATOM 5386 C CA . VAL A 1 699 ? 8.903 -8.503 -16.340 1.00 98.88 699 VAL A CA 1
ATOM 5387 C C . VAL A 1 699 ? 8.238 -9.312 -17.442 1.00 98.88 699 VAL A C 1
ATOM 5389 O O . VAL A 1 699 ? 7.086 -9.737 -17.322 1.00 98.88 699 VAL A O 1
ATOM 5392 N N . ASN A 1 700 ? 8.975 -9.550 -18.523 1.00 98.56 700 ASN A N 1
ATOM 5393 C CA . ASN A 1 700 ? 8.544 -10.465 -19.576 1.00 98.56 700 ASN A CA 1
ATOM 5394 C C . ASN A 1 700 ? 8.890 -11.929 -19.230 1.00 98.56 700 ASN A C 1
ATOM 5396 O O . ASN A 1 700 ? 9.476 -12.242 -18.191 1.00 98.56 700 ASN A O 1
ATOM 5400 N N . ARG A 1 701 ? 8.552 -12.859 -20.131 1.00 97.69 701 ARG A N 1
ATOM 5401 C CA . ARG A 1 701 ? 8.837 -14.300 -19.965 1.00 97.69 701 ARG A CA 1
ATOM 5402 C C . ARG A 1 701 ? 10.329 -14.624 -19.783 1.00 97.69 701 ARG A C 1
ATOM 5404 O O . ARG A 1 701 ? 10.645 -15.651 -19.191 1.00 97.69 701 ARG A O 1
ATOM 5411 N N . ALA A 1 702 ? 11.233 -13.760 -20.247 1.00 97.25 702 ALA A N 1
ATOM 5412 C CA . ALA A 1 702 ? 12.681 -13.920 -20.119 1.00 97.25 702 ALA A CA 1
ATOM 5413 C C . ALA A 1 702 ? 13.265 -13.314 -18.823 1.00 97.25 702 ALA A C 1
ATOM 5415 O O . ALA A 1 702 ? 14.482 -13.335 -18.653 1.00 97.25 702 ALA A O 1
ATOM 5416 N N . LEU A 1 703 ? 12.424 -12.811 -17.906 1.00 97.25 703 LEU A N 1
ATOM 5417 C CA . LEU A 1 703 ? 12.827 -12.036 -16.718 1.00 97.25 703 LEU A CA 1
ATOM 5418 C C . LEU A 1 703 ? 13.566 -10.734 -17.036 1.00 97.25 703 LEU A C 1
ATOM 5420 O O . LEU A 1 703 ? 14.290 -10.225 -16.183 1.00 97.25 703 LEU A O 1
ATOM 5424 N N . GLU A 1 704 ? 13.376 -10.176 -18.230 1.00 98.25 704 GLU A N 1
ATOM 5425 C CA . GLU A 1 704 ? 13.826 -8.813 -18.503 1.00 98.25 704 GLU A CA 1
ATOM 5426 C C . GLU A 1 704 ? 12.806 -7.826 -17.910 1.00 98.25 704 GLU A C 1
ATOM 5428 O O . GLU A 1 704 ? 11.595 -8.026 -18.060 1.00 98.25 704 GLU A O 1
ATOM 5433 N N . LEU A 1 705 ? 13.286 -6.765 -17.258 1.00 98.69 705 LEU A N 1
ATOM 5434 C CA . LEU A 1 705 ? 12.474 -5.645 -16.795 1.00 98.69 705 LEU A CA 1
ATOM 5435 C C . LEU A 1 705 ? 11.931 -4.884 -18.009 1.00 98.69 705 LEU A C 1
ATOM 5437 O O . LEU A 1 705 ? 12.695 -4.377 -18.828 1.00 98.69 705 LEU A O 1
ATOM 5441 N N . VAL A 1 706 ? 10.608 -4.797 -18.110 1.00 98.88 706 VAL A N 1
ATOM 5442 C CA . VAL A 1 706 ? 9.900 -4.069 -19.177 1.00 98.88 706 VAL A CA 1
ATOM 5443 C C . VAL A 1 706 ? 9.140 -2.851 -18.655 1.00 98.88 706 VAL A C 1
ATOM 5445 O O . VAL A 1 706 ? 8.651 -2.046 -19.443 1.00 98.88 706 VAL A O 1
ATOM 5448 N N . GLY A 1 707 ? 9.071 -2.687 -17.335 1.00 98.75 707 GLY A N 1
ATOM 5449 C CA . GLY A 1 707 ? 8.535 -1.496 -16.697 1.00 98.75 707 GLY A CA 1
ATOM 5450 C C . GLY A 1 707 ? 8.488 -1.598 -15.180 1.00 98.75 707 GLY A C 1
ATOM 5451 O O . GLY A 1 707 ? 8.899 -2.604 -14.598 1.00 98.75 707 GLY A O 1
ATOM 5452 N N . VAL A 1 708 ? 7.937 -0.566 -14.548 1.00 98.88 708 VAL A N 1
ATOM 5453 C CA . VAL A 1 708 ? 7.677 -0.519 -13.104 1.00 98.88 708 VAL A CA 1
ATOM 5454 C C . VAL A 1 708 ? 6.228 -0.106 -12.853 1.00 98.88 708 VAL A C 1
ATOM 5456 O O . VAL A 1 708 ? 5.770 0.921 -13.354 1.00 98.88 708 VAL A O 1
ATOM 5459 N N . ALA A 1 709 ? 5.483 -0.929 -12.113 1.00 98.81 709 ALA A N 1
ATOM 5460 C CA . ALA A 1 709 ? 4.093 -0.644 -11.768 1.00 98.81 709 ALA A CA 1
ATOM 5461 C C . ALA A 1 709 ? 4.030 0.500 -10.753 1.00 98.81 709 ALA A C 1
ATOM 5463 O O . ALA A 1 709 ? 4.806 0.501 -9.798 1.00 98.81 709 ALA A O 1
ATOM 5464 N N . PHE A 1 710 ? 3.117 1.454 -10.954 1.00 98.00 710 PHE A N 1
ATOM 5465 C CA . PHE A 1 710 ? 2.989 2.616 -10.064 1.00 98.00 710 PHE A CA 1
ATOM 5466 C C . PHE A 1 710 ? 1.557 2.993 -9.697 1.00 98.00 710 PHE A C 1
ATOM 5468 O O . PHE A 1 710 ? 1.340 3.592 -8.647 1.00 98.00 710 PHE A O 1
ATOM 5475 N N . ASP A 1 711 ? 0.578 2.619 -10.518 1.00 97.06 711 ASP A N 1
ATOM 5476 C CA . ASP A 1 711 ? -0.826 2.953 -10.287 1.00 97.06 711 ASP A CA 1
ATOM 5477 C C . ASP A 1 711 ? -1.739 1.911 -10.952 1.00 97.06 711 ASP A C 1
ATOM 5479 O O . ASP A 1 711 ? -1.277 1.009 -11.654 1.00 97.06 711 ASP A O 1
ATOM 5483 N N . GLY A 1 712 ? -3.046 2.032 -10.753 1.00 97.06 712 GLY A N 1
ATOM 5484 C CA . GLY A 1 712 ? -4.070 1.389 -11.567 1.00 97.06 712 GLY A CA 1
ATOM 5485 C C . GLY A 1 712 ? -5.062 2.427 -12.093 1.00 97.06 712 GLY A C 1
ATOM 5486 O O . GLY A 1 712 ? -5.180 3.517 -11.547 1.00 97.06 712 GLY A O 1
ATOM 5487 N N . ASN A 1 713 ? -5.813 2.114 -13.149 1.00 96.56 713 ASN A N 1
ATOM 5488 C CA . ASN A 1 713 ? -6.917 2.995 -13.558 1.00 96.56 713 ASN A CA 1
ATOM 5489 C C . ASN A 1 713 ? -8.073 2.960 -12.537 1.00 96.56 713 ASN A C 1
ATOM 5491 O O . ASN A 1 713 ? -8.112 2.101 -11.655 1.00 96.56 713 ASN A O 1
ATOM 5495 N N . ILE A 1 714 ? -9.047 3.862 -12.659 1.00 94.31 714 ILE A N 1
ATOM 5496 C CA . ILE A 1 714 ? -10.072 4.060 -11.624 1.00 94.31 714 ILE A CA 1
ATOM 5497 C C . ILE A 1 714 ? -10.918 2.800 -11.404 1.00 94.31 714 ILE A C 1
ATOM 5499 O O . ILE A 1 714 ? -11.300 2.477 -10.279 1.00 94.31 714 ILE A O 1
ATOM 5503 N N . GLU A 1 715 ? -11.150 2.029 -12.466 1.00 94.56 715 GLU A N 1
ATOM 5504 C CA . GLU A 1 715 ? -11.866 0.759 -12.420 1.00 94.56 715 GLU A CA 1
ATOM 5505 C C . GLU A 1 715 ? -11.125 -0.291 -11.569 1.00 94.56 715 GLU A C 1
ATOM 5507 O O . GLU A 1 715 ? -11.764 -1.158 -10.958 1.00 94.56 715 GLU A O 1
ATOM 5512 N N . SER A 1 716 ? -9.792 -0.208 -11.478 1.00 96.25 716 SER A N 1
ATOM 5513 C CA . SER A 1 716 ? -8.954 -1.133 -10.702 1.00 96.25 716 SER A CA 1
ATOM 5514 C C . SER A 1 716 ? -9.168 -1.064 -9.192 1.00 96.25 716 SER A C 1
ATOM 5516 O O . SER A 1 716 ? -8.864 -2.037 -8.501 1.00 96.25 716 SER A O 1
ATOM 5518 N N . LEU A 1 717 ? -9.787 0.002 -8.670 1.00 94.88 717 LEU A N 1
ATOM 5519 C CA . LEU A 1 717 ? -10.139 0.103 -7.249 1.00 94.88 717 LEU A CA 1
ATOM 5520 C C . LEU A 1 717 ? -11.087 -1.022 -6.801 1.00 94.88 717 LEU A C 1
ATOM 5522 O O . LEU A 1 717 ? -11.047 -1.444 -5.642 1.00 94.88 717 LEU A O 1
ATOM 5526 N N . SER A 1 718 ? -11.867 -1.589 -7.728 1.00 95.62 718 SER A N 1
ATOM 5527 C CA . SER A 1 718 ? -12.676 -2.787 -7.467 1.00 95.62 718 SER A CA 1
ATOM 5528 C C . SER A 1 718 ? -11.845 -4.019 -7.082 1.00 95.62 718 SER A C 1
ATOM 5530 O O . SER A 1 718 ? -12.327 -4.883 -6.341 1.00 95.62 718 SER A O 1
ATOM 5532 N N . GLY A 1 719 ? -10.567 -4.046 -7.479 1.00 96.44 719 GLY A N 1
ATOM 5533 C CA . GLY A 1 719 ? -9.582 -5.083 -7.179 1.00 96.44 719 GLY A CA 1
ATOM 5534 C C . GLY A 1 719 ? -9.424 -5.385 -5.690 1.00 96.44 719 GLY A C 1
ATOM 5535 O O . GLY A 1 719 ? -9.025 -6.495 -5.342 1.00 96.44 719 GLY A O 1
ATOM 5536 N N . ARG A 1 720 ? -9.800 -4.463 -4.791 1.00 96.25 720 ARG A N 1
ATOM 5537 C CA . ARG A 1 720 ? -9.837 -4.710 -3.339 1.00 96.25 720 ARG A CA 1
ATOM 5538 C C . ARG A 1 720 ? -10.757 -5.883 -2.965 1.00 96.25 720 ARG A C 1
ATOM 5540 O O . ARG A 1 720 ? -10.423 -6.620 -2.039 1.00 96.25 720 ARG A O 1
ATOM 5547 N N . TYR A 1 721 ? -11.871 -6.055 -3.681 1.00 98.00 721 TYR A N 1
ATOM 5548 C CA . TYR A 1 721 ? -12.936 -7.019 -3.360 1.00 98.00 721 TYR A CA 1
ATOM 5549 C C . TYR A 1 721 ? -13.160 -8.071 -4.446 1.00 98.00 721 TYR A C 1
ATOM 5551 O O . TYR A 1 721 ? -13.606 -9.170 -4.135 1.00 98.00 721 TYR A O 1
ATOM 5559 N N . ILE A 1 722 ? -12.848 -7.764 -5.708 1.00 97.75 722 ILE A N 1
ATOM 5560 C CA . ILE A 1 722 ? -13.017 -8.699 -6.823 1.00 97.75 722 ILE A CA 1
ATOM 5561 C C . ILE A 1 722 ? -12.019 -8.403 -7.942 1.00 97.75 722 ILE A C 1
ATOM 5563 O O . ILE A 1 722 ? -11.817 -7.249 -8.310 1.00 97.75 722 ILE A O 1
ATOM 5567 N N . PHE A 1 723 ? -11.416 -9.438 -8.525 1.00 97.81 723 PHE A N 1
ATOM 5568 C CA . PHE A 1 723 ? -10.568 -9.272 -9.703 1.00 97.81 723 PHE A CA 1
ATOM 5569 C C . PHE A 1 723 ? -11.359 -9.380 -11.013 1.00 97.81 723 PHE A C 1
ATOM 5571 O O . PHE A 1 723 ? -12.245 -10.222 -11.200 1.00 97.81 723 PHE A O 1
ATOM 5578 N N . ARG A 1 724 ? -11.030 -8.484 -11.944 1.00 94.94 724 ARG A N 1
ATOM 5579 C CA . ARG A 1 724 ? -11.729 -8.264 -13.209 1.00 94.94 724 ARG A CA 1
ATOM 5580 C C . ARG A 1 724 ? -10.738 -7.819 -14.276 1.00 94.94 724 ARG A C 1
ATOM 5582 O O . ARG A 1 724 ? -9.804 -7.084 -13.988 1.00 94.94 724 ARG A O 1
ATOM 5589 N N . THR A 1 725 ? -10.970 -8.228 -15.519 1.00 90.38 725 THR A N 1
ATOM 5590 C CA . THR A 1 725 ? -10.158 -7.809 -16.680 1.00 90.38 725 THR A CA 1
ATOM 5591 C C . THR A 1 725 ? -10.928 -6.900 -17.642 1.00 90.38 725 THR A C 1
ATOM 5593 O O . THR A 1 725 ? -10.374 -6.416 -18.632 1.00 90.38 725 THR A O 1
ATOM 5596 N N . ASP A 1 726 ? -12.214 -6.676 -17.377 1.00 90.25 726 ASP A N 1
ATOM 5597 C CA . ASP A 1 726 ? -13.124 -5.811 -18.122 1.00 90.25 726 ASP A CA 1
ATOM 5598 C C . ASP A 1 726 ? -13.123 -4.396 -17.525 1.00 90.25 726 ASP A C 1
ATOM 5600 O O . ASP A 1 726 ? -13.911 -4.087 -16.638 1.00 90.25 726 ASP A O 1
ATOM 5604 N N . GLY A 1 727 ? -12.199 -3.549 -17.984 1.00 93.06 727 GLY A N 1
ATOM 5605 C CA . GLY A 1 727 ? -12.000 -2.192 -17.457 1.00 93.06 727 GLY A CA 1
ATOM 5606 C C . GLY A 1 727 ? -10.706 -2.059 -16.650 1.00 93.06 727 GLY A C 1
ATOM 5607 O O . GLY A 1 727 ? -9.794 -1.403 -17.143 1.00 93.06 727 GLY A O 1
ATOM 5608 N N . PRO A 1 728 ? -10.560 -2.713 -15.479 1.00 96.62 728 PRO A N 1
ATOM 5609 C CA . PRO A 1 728 ? -9.377 -2.591 -14.625 1.00 96.62 728 PRO A CA 1
ATOM 5610 C C . PRO A 1 728 ? -8.049 -2.852 -15.337 1.00 96.62 728 PRO A C 1
ATOM 5612 O O . PRO A 1 728 ? -7.904 -3.846 -16.059 1.00 96.62 728 PRO A O 1
ATOM 5615 N N . ARG A 1 729 ? -7.065 -1.988 -15.099 1.00 98.19 729 ARG A N 1
ATOM 5616 C CA . ARG A 1 729 ? -5.699 -2.086 -15.608 1.00 98.19 729 ARG A CA 1
ATOM 5617 C C . ARG A 1 729 ? -4.692 -1.676 -14.543 1.00 98.19 729 ARG A C 1
ATOM 5619 O O . ARG A 1 729 ? -4.902 -0.687 -13.847 1.00 98.19 729 ARG A O 1
ATOM 5626 N N . ALA A 1 730 ? -3.588 -2.414 -14.484 1.00 98.56 730 ALA A N 1
ATOM 5627 C CA . ALA A 1 730 ? -2.350 -1.937 -13.888 1.00 98.56 730 ALA A CA 1
ATOM 5628 C C . ALA A 1 730 ? -1.713 -0.910 -14.833 1.00 98.56 730 ALA A C 1
ATOM 5630 O O . ALA A 1 730 ? -1.732 -1.120 -16.046 1.00 98.56 730 ALA A O 1
ATOM 5631 N N . VAL A 1 731 ? -1.155 0.166 -14.285 1.00 98.75 731 VAL A N 1
ATOM 5632 C CA . VAL A 1 731 ? -0.443 1.227 -15.006 1.00 98.75 731 VAL A CA 1
ATOM 5633 C C . VAL A 1 731 ? 1.031 1.171 -14.610 1.00 98.75 731 VAL A C 1
ATOM 5635 O O . VAL A 1 731 ? 1.381 0.988 -13.441 1.00 98.75 731 VAL A O 1
ATOM 5638 N N . SER A 1 732 ? 1.916 1.259 -15.596 1.00 98.88 732 SER A N 1
ATOM 5639 C CA . SER A 1 732 ? 3.360 1.112 -15.404 1.00 98.88 732 SER A CA 1
ATOM 5640 C C . SER A 1 732 ? 4.138 2.122 -16.234 1.00 98.88 732 SER A C 1
ATOM 5642 O O . SER A 1 732 ? 3.705 2.480 -17.330 1.00 98.88 732 SER A O 1
ATOM 5644 N N . VAL A 1 733 ? 5.294 2.554 -15.730 1.00 98.88 733 VAL A N 1
ATOM 5645 C CA . VAL A 1 733 ? 6.275 3.292 -16.536 1.00 98.88 733 VAL A CA 1
ATOM 5646 C C . VAL A 1 733 ? 6.999 2.282 -17.423 1.00 98.88 733 VAL A C 1
ATOM 5648 O O . VAL A 1 733 ? 7.418 1.229 -16.937 1.00 98.88 733 VAL A O 1
ATOM 5651 N N . ASP A 1 734 ? 7.104 2.561 -18.720 1.00 98.88 734 ASP A N 1
ATOM 5652 C CA . ASP A 1 734 ? 7.765 1.691 -19.695 1.00 98.88 734 ASP A CA 1
ATOM 5653 C C . ASP A 1 734 ? 9.289 1.778 -19.546 1.00 98.88 734 ASP A C 1
ATOM 5655 O O . ASP A 1 734 ? 9.857 2.863 -19.409 1.00 98.88 734 ASP A O 1
ATOM 5659 N N . ALA A 1 735 ? 9.961 0.627 -19.600 1.00 98.62 735 ALA A N 1
ATOM 5660 C CA . ALA A 1 735 ? 11.417 0.536 -19.519 1.00 98.62 735 ALA A CA 1
ATOM 5661 C C . ALA A 1 735 ? 12.145 1.354 -20.597 1.00 98.62 735 ALA A C 1
ATOM 5663 O O . ALA A 1 735 ? 13.246 1.840 -20.345 1.00 98.62 735 ALA A O 1
ATOM 5664 N N . ARG A 1 736 ? 11.542 1.529 -21.778 1.00 98.62 736 ARG A N 1
ATOM 5665 C CA . ARG A 1 736 ? 12.111 2.353 -22.853 1.00 98.62 736 ARG A CA 1
ATOM 5666 C C . ARG A 1 736 ? 12.009 3.834 -22.527 1.00 98.62 736 ARG A C 1
ATOM 5668 O O . ARG A 1 736 ? 13.013 4.519 -22.615 1.00 98.62 736 ARG A O 1
ATOM 5675 N N . GLY A 1 737 ? 10.842 4.304 -22.083 1.00 98.50 737 GLY A N 1
ATOM 5676 C CA . GLY A 1 737 ? 10.661 5.698 -21.675 1.00 98.50 737 GLY A CA 1
ATOM 5677 C C . GLY A 1 737 ? 11.556 6.094 -20.499 1.00 98.50 737 GLY A C 1
ATOM 5678 O O . GLY A 1 737 ? 12.087 7.197 -20.477 1.00 98.50 737 GLY A O 1
ATOM 5679 N N . MET A 1 738 ? 11.784 5.179 -19.552 1.00 98.69 738 MET A N 1
ATOM 5680 C CA . MET A 1 738 ? 12.757 5.392 -18.475 1.00 98.69 738 MET A CA 1
ATOM 5681 C C . MET A 1 738 ? 14.190 5.565 -19.009 1.00 98.69 738 MET A C 1
ATOM 5683 O O . MET A 1 738 ? 14.875 6.483 -18.574 1.00 98.69 738 MET A O 1
ATOM 5687 N N . LEU A 1 739 ? 14.640 4.723 -19.951 1.00 98.25 739 LEU A N 1
ATOM 5688 C CA . LEU A 1 739 ? 15.970 4.869 -20.566 1.00 98.25 739 LEU A CA 1
ATOM 5689 C C . LEU A 1 739 ? 16.088 6.155 -21.379 1.00 98.25 739 LEU A C 1
ATOM 5691 O O . LEU A 1 739 ? 17.062 6.870 -21.210 1.00 98.25 739 LEU A O 1
ATOM 5695 N N . GLU A 1 740 ? 15.090 6.453 -22.207 1.00 98.31 740 GLU A N 1
ATOM 5696 C CA . GLU A 1 740 ? 15.057 7.648 -23.051 1.00 98.31 740 GLU A CA 1
ATOM 5697 C C . GLU A 1 740 ? 15.180 8.926 -22.212 1.00 98.31 740 GLU A C 1
ATOM 5699 O O . GLU A 1 740 ? 15.985 9.799 -22.510 1.00 98.31 740 GLU A O 1
ATOM 5704 N N . ALA A 1 741 ? 14.429 9.018 -21.108 1.00 98.38 741 ALA A N 1
ATOM 5705 C CA . ALA A 1 741 ? 14.529 10.155 -20.201 1.00 98.38 741 ALA A CA 1
ATOM 5706 C C . ALA A 1 741 ? 15.908 10.230 -19.526 1.00 98.38 741 ALA A C 1
ATOM 5708 O O . ALA A 1 741 ? 16.491 11.310 -19.448 1.00 98.38 741 ALA A O 1
ATOM 5709 N N . LEU A 1 742 ? 16.427 9.099 -19.027 1.00 98.31 742 LEU A N 1
ATOM 5710 C CA . LEU A 1 742 ? 17.741 9.050 -18.381 1.00 98.31 742 LEU A CA 1
ATOM 5711 C C . LEU A 1 742 ? 18.867 9.473 -19.331 1.00 98.31 742 LEU A C 1
ATOM 5713 O O . LEU A 1 742 ? 19.747 10.210 -18.905 1.00 98.31 742 LEU A O 1
ATOM 5717 N N . ASP A 1 743 ? 18.828 9.028 -20.584 1.00 97.06 743 ASP A N 1
ATOM 5718 C CA . ASP A 1 743 ? 19.870 9.273 -21.584 1.00 97.06 743 ASP A CA 1
ATOM 5719 C C . ASP A 1 743 ? 19.828 10.717 -22.115 1.00 97.06 743 ASP A C 1
ATOM 5721 O O . ASP A 1 743 ? 20.806 11.465 -22.016 1.00 97.06 743 ASP A O 1
ATOM 5725 N N . GLU A 1 744 ? 18.657 11.141 -22.596 1.00 97.38 744 GLU A N 1
ATOM 5726 C CA . GLU A 1 744 ? 18.505 12.366 -23.389 1.00 97.38 744 GLU A CA 1
ATOM 5727 C C . GLU A 1 744 ? 18.139 13.602 -22.553 1.00 97.38 744 GLU A C 1
ATOM 5729 O O . GLU A 1 744 ? 18.489 14.716 -22.928 1.00 97.38 744 GLU A O 1
ATOM 5734 N N . ILE A 1 745 ? 17.431 13.440 -21.425 1.00 97.50 745 ILE A N 1
ATOM 5735 C CA . ILE A 1 745 ? 16.978 14.578 -20.596 1.00 97.50 745 ILE A CA 1
ATOM 5736 C C . ILE A 1 745 ? 17.831 14.751 -19.338 1.00 97.50 745 ILE A C 1
ATOM 5738 O O . ILE A 1 745 ? 18.123 15.875 -18.927 1.00 97.50 745 ILE A O 1
ATOM 5742 N N . TYR A 1 746 ? 18.194 13.646 -18.683 1.00 96.94 746 TYR A N 1
ATOM 5743 C CA . TYR A 1 746 ? 19.006 13.684 -17.463 1.00 96.94 746 TYR A CA 1
ATOM 5744 C C . TYR A 1 746 ? 20.499 13.491 -17.718 1.00 96.94 746 TYR A C 1
ATOM 5746 O O . TYR A 1 746 ? 21.276 13.723 -16.794 1.00 96.94 746 TYR A O 1
ATOM 5754 N N . GLU A 1 747 ? 20.890 13.089 -18.930 1.00 95.75 747 GLU A N 1
ATOM 5755 C CA . GLU A 1 747 ? 22.288 12.867 -19.313 1.00 95.75 747 GLU A CA 1
ATOM 5756 C C . GLU A 1 747 ? 23.022 11.883 -18.377 1.00 95.75 747 GLU A C 1
ATOM 5758 O O . GLU A 1 747 ? 24.194 12.045 -18.050 1.00 95.75 747 GLU A O 1
ATOM 5763 N N . ALA A 1 748 ? 22.307 10.857 -17.909 1.00 96.50 748 ALA A N 1
ATOM 5764 C CA . ALA A 1 748 ? 22.758 9.898 -16.904 1.00 96.50 748 ALA A CA 1
ATOM 5765 C C . ALA A 1 748 ? 23.471 8.684 -17.533 1.00 96.50 748 ALA A C 1
ATOM 5767 O O . ALA A 1 748 ? 23.071 7.530 -17.320 1.00 96.50 748 ALA A O 1
ATOM 5768 N N . ASP A 1 749 ? 24.530 8.939 -18.305 1.00 93.50 749 ASP A N 1
ATOM 5769 C CA . ASP A 1 749 ? 25.312 7.933 -19.042 1.00 93.50 749 ASP A CA 1
ATOM 5770 C C . ASP A 1 749 ? 25.736 6.749 -18.160 1.00 93.50 749 ASP A C 1
ATOM 5772 O O . ASP A 1 749 ? 25.601 5.583 -18.549 1.00 93.50 749 ASP A O 1
ATOM 5776 N N . ARG A 1 750 ? 26.212 7.018 -16.937 1.00 94.88 750 ARG A N 1
ATOM 5777 C CA . ARG A 1 750 ? 26.656 5.990 -15.982 1.00 94.88 750 ARG A CA 1
ATOM 5778 C C . ARG A 1 750 ? 25.533 5.019 -15.649 1.00 94.88 750 ARG A C 1
ATOM 5780 O O . ARG A 1 750 ? 25.764 3.808 -15.598 1.00 94.88 750 ARG A O 1
ATOM 5787 N N . LEU A 1 751 ? 24.328 5.543 -15.427 1.00 96.56 751 LEU A N 1
ATOM 5788 C CA . LEU A 1 751 ? 23.155 4.738 -15.098 1.00 96.56 751 LEU A CA 1
ATOM 5789 C C . LEU A 1 751 ? 22.665 3.965 -16.316 1.00 96.56 751 LEU A C 1
ATOM 5791 O O . LEU A 1 751 ? 22.392 2.773 -16.192 1.00 96.56 751 LEU A O 1
ATOM 5795 N N . VAL A 1 752 ? 22.614 4.591 -17.493 1.00 96.69 752 VAL A N 1
ATOM 5796 C CA . VAL A 1 752 ? 22.235 3.907 -18.738 1.00 96.69 752 VAL A CA 1
ATOM 5797 C C . VAL A 1 752 ? 23.193 2.744 -19.022 1.00 96.69 752 VAL A C 1
ATOM 5799 O O . VAL A 1 752 ? 22.743 1.620 -19.259 1.00 96.69 752 VAL A O 1
ATOM 5802 N N . ILE A 1 753 ? 24.508 2.958 -18.903 1.00 95.56 753 ILE A N 1
ATOM 5803 C CA . ILE A 1 753 ? 25.520 1.903 -19.064 1.00 95.56 753 ILE A CA 1
ATOM 5804 C C . ILE A 1 753 ? 25.325 0.793 -18.027 1.00 95.56 753 ILE A C 1
ATOM 5806 O O . ILE A 1 753 ? 25.359 -0.388 -18.391 1.00 95.56 753 ILE A O 1
ATOM 5810 N N . GLU A 1 754 ? 25.097 1.130 -16.757 1.00 96.06 754 GLU A N 1
ATOM 5811 C CA . GLU A 1 754 ? 24.888 0.132 -15.706 1.00 96.06 754 GLU A CA 1
ATOM 5812 C C . GLU A 1 754 ? 23.630 -0.708 -15.937 1.00 96.06 754 GLU A C 1
ATOM 5814 O O . GLU A 1 754 ? 23.692 -1.935 -15.835 1.00 96.06 754 GLU A O 1
ATOM 5819 N N . LEU A 1 755 ? 22.511 -0.085 -16.301 1.00 95.75 755 LEU A N 1
ATOM 5820 C CA . LEU A 1 755 ? 21.253 -0.783 -16.572 1.00 95.75 755 LEU A CA 1
ATOM 5821 C C . LEU A 1 755 ? 21.355 -1.689 -17.809 1.00 95.75 755 LEU A C 1
ATOM 5823 O O . LEU A 1 755 ? 20.791 -2.786 -17.826 1.00 95.75 755 LEU A O 1
ATOM 5827 N N . MET A 1 756 ? 22.107 -1.260 -18.827 1.00 94.56 756 MET A N 1
ATOM 5828 C CA . MET A 1 756 ? 22.236 -1.978 -20.097 1.00 94.56 756 MET A CA 1
ATOM 5829 C C . MET A 1 756 ? 23.324 -3.056 -20.104 1.00 94.56 756 MET A C 1
ATOM 5831 O O . MET A 1 756 ? 23.214 -4.032 -20.849 1.00 94.56 756 MET A O 1
ATOM 5835 N N . THR A 1 757 ? 24.381 -2.898 -19.304 1.00 89.81 757 THR A N 1
ATOM 5836 C CA . THR A 1 757 ? 25.568 -3.775 -19.353 1.00 89.81 757 THR A CA 1
ATOM 5837 C C . THR A 1 757 ? 25.914 -4.430 -18.016 1.00 89.81 757 THR A C 1
ATOM 5839 O O . THR A 1 757 ? 26.678 -5.395 -17.990 1.00 89.81 757 THR A O 1
ATOM 5842 N N . GLY A 1 758 ? 25.380 -3.920 -16.903 1.00 84.62 758 GLY A N 1
ATOM 5843 C CA . GLY A 1 758 ? 25.760 -4.303 -15.542 1.00 84.62 758 GLY A CA 1
ATOM 5844 C C . GLY A 1 758 ? 27.104 -3.732 -15.069 1.00 84.62 758 GLY A C 1
ATOM 5845 O O . GLY A 1 758 ? 27.456 -3.920 -13.902 1.00 84.62 758 GLY A O 1
ATOM 5846 N N . ALA A 1 759 ? 27.863 -3.053 -15.937 1.00 85.38 759 ALA A N 1
ATOM 5847 C CA . ALA A 1 759 ? 29.114 -2.392 -15.574 1.00 85.38 759 ALA A CA 1
ATOM 5848 C C . ALA A 1 759 ? 28.839 -1.078 -14.831 1.00 85.38 759 ALA A C 1
ATOM 5850 O O . ALA A 1 759 ? 27.908 -0.368 -15.181 1.00 85.38 759 ALA A O 1
ATOM 5851 N N . VAL A 1 760 ? 29.662 -0.732 -13.838 1.00 83.94 760 VAL A N 1
ATOM 5852 C CA . VAL A 1 760 ? 29.547 0.538 -13.099 1.00 83.94 760 VAL A CA 1
ATOM 5853 C C . VAL A 1 760 ? 30.716 1.437 -13.496 1.00 83.94 760 VAL A C 1
ATOM 5855 O O . VAL A 1 760 ? 31.829 1.204 -13.018 1.00 83.94 760 VAL A O 1
ATOM 5858 N N . PRO A 1 761 ? 30.512 2.428 -14.383 1.00 80.00 761 PRO A N 1
ATOM 5859 C CA . PRO A 1 761 ? 31.542 3.421 -14.675 1.00 80.00 761 PRO A CA 1
ATOM 5860 C C . PRO A 1 761 ? 31.910 4.235 -13.426 1.00 80.00 761 PRO A C 1
ATOM 5862 O O . PRO A 1 761 ? 31.088 4.420 -12.527 1.00 80.00 761 PRO A O 1
ATOM 5865 N N . GLU A 1 762 ? 33.154 4.718 -13.364 1.00 75.81 762 GLU A N 1
ATOM 5866 C CA . GLU A 1 762 ? 33.664 5.476 -12.208 1.00 75.81 762 GLU A CA 1
ATOM 5867 C C . GLU A 1 762 ? 33.049 6.884 -12.096 1.00 75.81 762 GLU A C 1
ATOM 5869 O O . GLU A 1 762 ? 32.896 7.389 -10.983 1.00 75.81 762 GLU A O 1
ATOM 5874 N N . ALA A 1 763 ? 32.674 7.489 -13.228 1.00 75.25 763 ALA A N 1
ATOM 5875 C CA . ALA A 1 763 ? 32.056 8.810 -13.332 1.00 75.25 763 ALA A CA 1
ATOM 5876 C C . ALA A 1 763 ? 31.192 8.914 -14.605 1.00 75.25 763 ALA A C 1
ATOM 5878 O O . ALA A 1 763 ? 31.311 8.066 -15.495 1.00 75.25 763 ALA A O 1
ATOM 5879 N N . GLU A 1 764 ? 30.350 9.947 -14.682 1.00 79.69 764 GLU A N 1
ATOM 5880 C CA . GLU A 1 764 ? 29.636 10.335 -15.911 1.00 79.69 764 GLU A CA 1
ATOM 5881 C C . GLU A 1 764 ? 30.603 10.699 -17.049 1.00 79.69 764 GLU A C 1
ATOM 5883 O O . GLU A 1 764 ? 31.760 11.073 -16.812 1.00 79.69 764 GLU A O 1
ATOM 5888 N N . ALA A 1 765 ? 30.140 10.580 -18.297 1.00 72.06 765 ALA A N 1
ATOM 5889 C CA . ALA A 1 765 ? 30.932 11.000 -19.448 1.00 72.06 765 ALA A CA 1
ATOM 5890 C C . ALA A 1 765 ? 31.119 12.528 -19.457 1.00 72.06 765 ALA A C 1
ATOM 5892 O O . ALA A 1 765 ? 30.281 13.281 -18.966 1.00 72.06 765 ALA A O 1
ATOM 5893 N N . ASP A 1 766 ? 32.232 13.000 -20.027 1.00 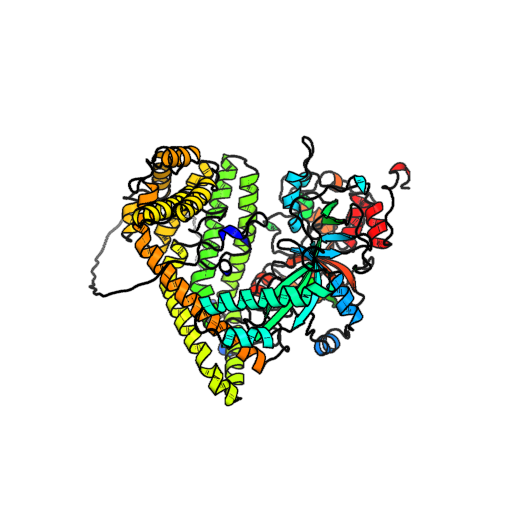62.94 766 ASP A N 1
ATOM 5894 C CA . ASP A 1 766 ? 32.453 14.437 -20.210 1.00 62.94 766 ASP A CA 1
ATOM 5895 C C . ASP A 1 766 ? 31.381 14.983 -21.175 1.00 62.94 766 ASP A C 1
ATOM 5897 O O . ASP A 1 766 ? 31.309 14.487 -22.307 1.00 62.94 766 ASP A O 1
ATOM 5901 N N . PRO A 1 767 ? 30.586 16.005 -20.799 1.00 56.47 767 PRO A N 1
ATOM 5902 C CA . PRO A 1 767 ? 29.560 16.579 -21.672 1.00 56.47 767 PRO A CA 1
ATOM 5903 C C . PRO A 1 767 ? 30.107 17.026 -23.037 1.00 56.47 767 PRO A C 1
ATOM 5905 O O . PRO A 1 767 ? 29.404 16.990 -24.040 1.00 56.47 767 PRO A O 1
ATOM 5908 N N . SER A 1 768 ? 31.392 17.398 -23.107 1.00 50.00 768 SER A N 1
ATOM 5909 C CA . SER A 1 768 ? 32.065 17.794 -24.352 1.00 50.00 768 SER A CA 1
ATOM 5910 C C . SER A 1 768 ? 32.425 16.631 -25.288 1.00 50.00 768 SER A C 1
ATOM 5912 O O . SER A 1 768 ? 32.881 16.863 -26.409 1.00 50.00 768 SER A O 1
ATOM 5914 N N . SER A 1 769 ? 32.245 15.386 -24.838 1.00 49.19 769 SER A N 1
ATOM 5915 C CA . SER A 1 769 ? 32.528 14.167 -25.605 1.00 49.19 769 SER A CA 1
ATOM 5916 C C . SER A 1 769 ? 31.311 13.597 -26.342 1.00 49.19 769 SER A C 1
ATOM 5918 O O . SER A 1 769 ? 31.467 12.659 -27.129 1.00 49.19 769 SER A O 1
ATOM 5920 N N . ARG A 1 770 ? 30.123 14.179 -26.129 1.00 49.84 770 ARG A N 1
ATOM 5921 C CA . ARG A 1 770 ? 28.896 13.842 -26.857 1.00 49.84 770 ARG A CA 1
ATOM 5922 C C . ARG A 1 770 ? 28.916 14.523 -28.249 1.00 49.84 770 ARG A C 1
ATOM 5924 O O . ARG A 1 770 ? 29.286 15.696 -28.328 1.00 49.84 770 ARG A O 1
ATOM 5931 N N . PRO A 1 771 ? 28.655 13.781 -29.346 1.00 38.88 771 PRO A N 1
ATOM 5932 C CA . PRO A 1 771 ? 28.827 14.254 -30.727 1.00 38.88 771 PRO A CA 1
ATOM 5933 C C . PRO A 1 771 ? 27.829 15.321 -31.186 1.00 38.88 771 PRO A C 1
ATOM 5935 O O . PRO A 1 771 ? 26.685 15.331 -30.685 1.00 38.88 771 PRO A O 1
#

Foldseek 3Di:
DPPVQPPPLQAPLDDDDPVLVVLPPPDDDDDDDDYDDDDDDDDDDDYDDDDDDDDDDDDDDDDDDDPPPPPPDPDPVVVPPDPPLVPFAADLAFLHQFADLVDHPQVVCCVPAVFGDDPVRSQLLQQQKKFKRLAIWGFLFLQQKIKFFLVVCLVQQVVQADPPGRCQAAKDADQFPVSFAWGAPIKIKGFNDKAWCLVVLCVQCVPDDDLVSNVVSVVVSLVVCQVVVCVVVVGVVSQKDWDWDAFLLALTIMITIIRMFRGKTFHTTDHNLQSQFLHLVQAQAPPHRHPGMTIIFTDDPNGGNRHPRHFFADLPFDDFFFKKKWKFFFAWFCQSPDLLVLVLCLQFPLVLQLVLLVLLLVLLVVVCVVPVDVVSVVVSSSSSNVNLLSVLSNVLSVDSSNSSNSVNVVVVLLVLQVVDPVSCVQQVCLSVVLNVLSVLVSVCRLVCSLCPPLAPDGPSAQLLSNLLQLLLVLVVCVVVVHDPVSSVSSVVSNLPRAADDPSSNLSRQLVSLVSNCVRVHCPRPLNCVQQVPHRSSVSSVVLCVQALSVHSVSSVVCVVVVNRDCPGSSNVSCVSCVVVNVVSVVSVVVSVSVSSVSSSSSSSSSCVRQPSSHGTTRNSDITMWMKGQHWADDDNRIRGQFDFLVVLVVQCVVVPEPPRSSHDPPLPPDFDPPQDRRWTFKGKILTLHDRRSRNTFMAGSVSHGQWGFHHKHSNSSSSSHTRDSHPIITMTTGSNNSLSCCVGRVVVQQVNCCSNPSDGDRGRDDPVPDD

Secondary structure (DSSP, 8-state):
--GGGS-GGGS-SS---GGGTTTTTS----------------------------------------------PPPHHHHS----GGG----TTTT-SEEESSS--HHHHHHHHS----HHHHHHHHHHEEEETTEEEEE-STT-EEEE-HHHHGGGHHHH--TT--HHHH-EE-SSGGGPEE-TT--EEEEEEEEE-HHHHHHHHHT--SHHHHHHHHHHHHHHHHHHHHGGGT-GGGTEEEEEEEEGGGTEEEEEEEEEE--EEEEEE--HHHHTTTHHHHTT-SS------EEEEEEETTEE---S---PBPSS---TT-EEEEEE---B--TTS-HHHHHHIIIIIHHHHHHHHHHHHHHHHHHHHHH--HHHHHHHHHHHHHHHHHHHHHHHHH-HHHHHHHHHHHHHHHHHHHHSHHHHHHHTTHHHHHHHHHHHHHHTHHHHHHHTT-STT-TTS-HHHHHHHHHHHHHHHHHTT--HHHHHHHHHHHHTS----HHHHHHHHHHHHHHHHHHH-TTSHHHHHHHTT--HHHHHHHHHHH-GGGSHHHHHHHHHHT---TTSHHHHHHHHHHHHHHHHHHHHHHHHHHHHHHHHHHHHHHHHHHTTSSPPPPBSS-EEEEEEB--EEETTEEE-SEEEHHHHHHHHHHTTSTTSTT---HHHHS--TT--TTSEEEEEE-----TT-TTPEEE-TT--EEEEEEEE-GGGGGGGT---SSS--EEEEEHHHHHHIIIIIS--HHHHHHHHHS---SSPPPGGG--